Protein 3OX6 (pdb70)

Nearest PDB structures (foldseek):
  3ox6-assembly4_D  TM=1.007E+00  e=5.097E-25  Homo sapiens
  3ox6-assembly1_A  TM=9.964E-01  e=2.089E-22  Homo sapiens
  3ox5-assembly4_D  TM=9.933E-01  e=1.039E-21  Homo sapiens
  3ox6-assembly6_F  TM=9.850E-01  e=2.455E-21  Homo sapiens
  3ox6-assembly5_E  TM=9.420E-01  e=5.374E-14  Homo sapiens

Organism: Homo sapiens (NCBI:txid9606)

Solvent-accessible surface area: 39154 Å² total; per-residue (Å²): 89,28,42,81,27,90,107,64,28,52,96,28,0,123,100,0,35,62,34,0,70,91,52,39,91,61,61,5,70,17,108,27,0,1,7,0,0,33,7,0,0,4,31,10,10,28,20,17,11,10,12,0,12,18,29,2,51,58,102,67,46,6,144,16,81,59,94,41,1,24,110,23,1,0,55,21,11,36,37,20,11,12,103,8,28,1,4,51,69,14,19,44,38,0,85,114,17,6,104,98,60,87,15,62,0,46,60,85,18,0,33,118,13,0,80,68,28,25,60,40,127,20,36,161,68,61,6,54,50,5,14,164,80,13,17,45,79,67,74,36,19,1,42,28,72,6,2,28,88,3,33,32,112,96,18,32,83,27,68,98,101,21,55,83,30,0,99,70,0,33,146,31,0,76,89,53,33,85,67,132,1,56,21,63,34,0,1,13,0,0,44,8,0,2,4,57,8,9,29,20,12,12,3,12,0,10,11,38,2,27,108,109,67,43,4,145,15,84,49,101,54,2,17,111,30,2,0,55,18,10,23,22,21,6,11,99,7,30,2,11,38,74,8,18,56,35,1,93,121,19,7,110,105,49,60,7,26,0,44,65,81,17,1,72,107,14,0,125,63,24,25,61,54,69,3,32,121,173,35,9,90,25,4,19,169,66,11,19,73,91,69,77,33,18,0,36,7,99,4,2,32,100,2,21,40,102,106,29,40,90,28,95,105,101,21,61,76,9,0,99,73,0,33,148,30,1,75,83,41,30,106,54,124,3,33,2,85,26,0,0,7,0,0,32,5,0,0,4,34,6,8,25,20,9,10,5,8,1,10,13,34,0,22,106,112,74,42,2,142,10,75,52,112,53,0,29,66,32,0,0,55,15,9,29,31,16,8,7,108,12,28,2,6,41,57,7,16,56,37,0,74,116,18,7,110,104,62,98,13,59,0,42,64,84,17,0,31,128,12,0,32,72,28,25,70,63,83,22,36,166,70,52,8,45,35,7,20,178,79,2,17,55,54,63,72,39,18,0,40,10,99,4,2,24,75,1,24,39,104,106,23,41,90,23,86,112,89,15,59,101,45,0,133,76,0,44,144,58,76,106,119,36,53,82,20,0,11,5,0,35,6,0,0,3,38,8,12,25,60,13,9,24,27,1,22,24,34,24,87,108,115,44,56,57,84,25,69,68,96,72,4,26,61,39,2,0,50,30,16,32,30,21,8,9,100,8,30,2,7,32,68,10,18,61,33,1,91,119,18,7,109,108,49,69,6,24,0,45,57,80,18,0,71,102,13,0,114,79,32,26,62,38,82,1,32,132,68,57,5,91,44,5,14,152,85,14,14,57,67,62,76,36,18,0,34,6,91,2,2,29,90,3,23,34,106,95,14,84,96,30,127,100,102,20,62,108,51,0,120,98,0,38,63,68,2,53,89,54,56,105,9,50,12,128,16,0,0,28,0,0,34,39,0,5,2,31,5,9,28,19,12,10,5,10,0,9,12,41,2,38,97,102,61,62,24,42,32,81,40,92,40,2,18,98,31,1,0,49,18,12,36,27,25,10,33,112,7,127,135,71,165,34,36,136,182,60,83,99,46,22,54,153,65,12,13,59,74,66,91,49,56,57,69,111,97,12,100,34,115,21,34,30,105,95,21,32,79,28,60,92,86,22,52,96,57,0,110,81,0,34,149,78,26,105,120,80,63,15,68,72,0,0,72,2,0,86,66,3,28,4,80,12,10,26,15,15,11,3,12,0,6,27,44,2,55,118,103,71,59,42,154,14,85,54,109,42,1,20,117,30,0,0,51,20,14,40,36,29,13,9,110,31,36,8,11,50,96,16,30,60,39,13,54,119,25,14,84,117,50,91,11,54,2,50,62,73,13,4,31,114,10,1,117,59,23,16,63,56,126,19,36,147,71,75,10,101,46,5,20,160,62,6,19,73,72,69,84,39,16,3,46,14,84,5,4,32,95,5,34,37,114

B-factor: mean 91.64, std 30.14, range [28.29, 252.98]

Sequence (871 aa):
MDRSLRPEEIEELREAFREFDKDKDGYINCRDLGNCMRTMGYMMPTEMELIELSQQINMNLGGHVDFDDFVELMGPKLLAETADMIGVKELRDAFREFDTNGDGEISTSELREAMRALLGHQVGHRDIEEIIRDVDLNGDGRVDFEEFVRMMSRMDRSLRPEEIEELREAFREFDKDKDGYINCRDLGNCMRTMGYMMPTEMELIELSQQINMNLGGHVDFDDFVELMGPKLLAETADMIGVKELRDAFREFDTNGDGEISTSELREAMRALLGHQVGHRDIEEIIRDVDLNGDGRVDFEEFVRMMSRMDRSLRPEEIEELREAFREFDKDKDGYINCRDLGNCCMRTMGYMMPTEMELIELSQQINMMNLGGHVDFDDFVELMGPKLLAETADMIGVKELRDAFREFDTNGDGEISTSELREAMRALLGHQVGHRDIEEIIRDVDLNGDGRVDFEEFVRMMSRMDRSLRPEEIEELREAFREFDKCRDLGNCMRTMGYMPTEMELIELSQQINMNLGGHVDFDDFVELMGPKLLAETADMIGVKELRDAFREFDTNGDGEISTSELREAMRALLGHQVGHRDIEEIIRDVDLNGDGRVDFEEFVRMMSRMDRSLRPEEIEELREAFREFDKDKYINCRDLGNCCMRTMGYMPTEMELIELSQQINMNLGGHVDFDDFVELMGPKLLAETADMIGHQVGHRDIEEIIRDVDLNGDGRVDFEEFVRMMSRMDRSLRPEEIEELRREAFREFDKINCRDLGNCMRTMGYMPTEMELIELSQQINMNLGGHVDFDDFVELMGPKLLAETADMIGVKELRDAFREFDTNGDGEISTSELREAMRALLGHQVGHRDIEEIIRDVDLNGDGRVDFEEFVRMMSR

Foldseek 3Di:
DVADDDPVLLVQLVVLVVQQVVQDDQADDLVSNQVSLLSSQAHDDVVLSVVVSCCCCPVVSVDADSVNSCVSNVVRSVLHALVSQDDVNLVVLVCQLVVVPPQWHALVSVQVVCCVTHVHGDDSVVSLVVLVVQPDPPPRIHGSVSSNVVRHD/DVADDDPVLLVQLVQLVVQVVVCAPQAHALVSVQVSLVSLQFHDDSVLSVVVRCCCCPVVVVDADSVNSCVSRVVRSVLHFLVSQDDVNLVVLVCQLVPVPPQKRALVSVQVVVCVGHVHGDDPVVSVVVLVVQPDPPPRIHGSVSSNVVRHD/DQFDDDPVLLVLLVQLVVQVVVQQPLAHDLVSNQVSLVSSQAHDDSVLSVVVRCCCCPVVSVDDDSVNSCVSRVVRSVLDFDVRCDDVRLVVVVCQLVVVPPQKHALVSVQVSVCVTRVHGDDSVRSVVVQVVQPPVPPRIHGSVSSRVVRHD/DQADQDPVRLVQLVVLVVCLVVLVSVQVSLVSLQAHDDSVRSVCVVVVCCVPPNPPDDSVVSCVVNVVRSVLHFLVSQDDVVLVVVVCQLVVVPPQWHALVSVQVVCCVGHVHGDDSVVSQVCLVVQPDVPPRIHGSVSSSVVRHD/DVDDDDPVQLVLLVVLVVQQVVCFLDDLVSNQVSLVSLQAHDDSVLSVVLNCCCCPVCVVPDDSVNSCVSRVVRSVLHALVSPDDDDDPVRVVVVLVVQPDVPPSDHDPVSVNVVRHD/DQADDDPVLLVQLVVLVVQLVVDDLVVNQVSLCSLQAHDDSVLSVVVVCCQCPVPVNPDDSVNSCVSNVVRSVLHALVSQDDVSLLVVVVQLVDVNPQKHALVSVQVVCCVTRVHGDDPVRSVVVQVVQVPPPPSIHGSVSVRVVRPD

Secondary structure (DSSP, 8-state):
--SPPPHHHHHHHHHHHHHHHHH-BSB--HHHHHHHHHHTT----HHHHHHHHHIIIIISTT---HHHHHHHHHHHHTT--HHHH-HHHHHHHHHHH-TT-SSSB-HHHHHHHHHHHHSS---HHHHHHHHHHH-SSSSSSB-HHHHHHHT--/--SPPPHHHHHHHHHHHHHHHHH-BSB--HHHHHHHHHHTT----HHHHHHHHIIIIIISTT---HHHHHHHHHHHHHT--HHHH-HHHHHHHHHHH-TT-SSSB-HHHHHHHHHHHHSS---HHHHHHHHHHH-SSSSSSB-HHHHHHHT--/--SPPPHHHHHHHHHHHHHHHHH-BSB--HHHHHHHHHHTT----HHHHHHHHHIIIIISTT---HHHHHHHHHHHHHT--HHHH-HHHHHHHHHHH-TT-SSSB-HHHHHHHHHHHHSS---HHHHHHHHHHH-TTSSSSB-HHHHHHHT--/--SPPPHHHHHHHHHHHHHHH--HHHHHHHHHTT----HHHHHHHHHHHHHHTSS---HHHHHHHHHHHHHT--HHHH-HHHHHHHHHHH-TT-SSSB-HHHHHHHHHHHSSSPPPHHHHHHHHHHH-SSSSSSB-HHHHHHHT--/--SPPPHHHHHHHHHHHHHHHHH----HHHHHHHHHHTT----HHHHHHHHHIIIIISTT---HHHHHHHHHHHHHT--TTT------HHHHHHHHHHH-SS-SSS--HHHHHHHT--/--SPPPHHHHHHHHHHHHHHH---HHHHHHHHHHTT----HHHHHHHHHHHHTTSTT---HHHHHHHHHHHHHT--HHHH-HHHHHHHHHHH-SS-SSEE-HHHHHHHHHHHHSS---HHHHHHHHHHH-TTSSSSEEHHHHHHHT--

Radius of gyration: 27.76 Å; Cα contacts (8 Å, |Δi|>4): 1183; chains: 6; bounding box: 67×57×70 Å

InterPro domains:
  IPR002048 EF-hand domain [PF13499] (228-290)
  IPR002048 EF-hand domain [PF13499] (305-369)
  IPR002048 EF-hand domain [PS50222] (225-260)
  IPR002048 EF-hand domain [PS50222] (302-337)
  IPR002048 EF-hand domain [PS50222] (339-370)
  IPR002048 EF-hand domain [SM00054] (229-257)
  IPR002048 EF-hand domain [SM00054] (306-334)
  IPR002048 EF-hand domain [SM00054] (343-370)
  IPR002048 EF-hand domain [cd00051] (306-369)
  IPR011992 EF-hand domain pair [SSF47473] (222-368)
  IPR018247 EF-Hand 1, calcium-binding site [PS00018] (238-250)
  IPR018247 EF-Hand 1, calcium-binding site [PS00018] (315-327)
  IPR018247 EF-Hand 1, calcium-binding site [PS00018] (352-364)
  IPR043582 Calcium binding protein 1/2/4/5 [PTHR45917] (127-370)

CATH classification: 1.10.238.10 (+1 more: 1.10.238.10)

Structure (mmCIF, N/CA/C/O backbone):
data_3OX6
#
_entry.id   3OX6
#
_cell.length_a   68.716
_cell.length_b   68.716
_cell.length_c   344.195
_cell.angle_alpha   90.00
_cell.angle_beta   90.00
_cell.angle_gamma   120.00
#
_symmetry.space_group_name_H-M   'P 31 2 1'
#
loop_
_entity.id
_entity.type
_entity.pdbx_description
1 polymer 'Calcium-binding protein 1'
2 non-polymer 'CALCIUM ION'
3 non-polymer HEXANE-1,6-DIOL
4 water water
#
loop_
_atom_site.group_PDB
_atom_site.id
_atom_site.type_symbol
_atom_site.label_atom_id
_atom_site.label_alt_id
_atom_site.label_comp_id
_atom_site.label_asym_id
_atom_site.label_entity_id
_atom_site.label_seq_id
_atom_site.pdbx_PDB_ins_code
_atom_site.Cartn_x
_atom_site.Cartn_y
_atom_site.Cartn_z
_atom_site.occupancy
_atom_site.B_iso_or_equiv
_atom_site.auth_seq_id
_atom_site.auth_comp_id
_atom_site.auth_asym_id
_atom_site.auth_atom_id
_atom_site.pdbx_PDB_model_num
ATOM 1 N N . MET A 1 1 ? -11.522 5.961 22.419 1.00 93.31 15 MET A N 1
ATOM 2 C CA . MET A 1 1 ? -10.106 6.218 22.041 1.00 88.08 15 MET A CA 1
ATOM 3 C C . MET A 1 1 ? -9.724 7.670 22.300 1.00 88.55 15 MET A C 1
ATOM 4 O O . MET A 1 1 ? -10.574 8.579 22.307 1.00 91.84 15 MET A O 1
ATOM 9 N N . ASP A 1 2 ? -8.436 7.879 22.519 1.00 83.53 16 ASP A N 1
ATOM 10 C CA . ASP A 1 2 ? -7.916 9.202 22.788 1.00 83.42 16 ASP A CA 1
ATOM 11 C C . ASP A 1 2 ? -8.176 10.208 21.661 1.00 82.26 16 ASP A C 1
ATOM 12 O O . ASP A 1 2 ? -8.389 11.377 21.927 1.00 85.12 16 ASP A O 1
ATOM 17 N N . ARG A 1 3 ? -8.144 9.754 20.411 1.00 76.68 17 ARG A N 1
ATOM 18 C CA . ARG A 1 3 ? -8.480 10.599 19.256 1.00 74.48 17 ARG A CA 1
ATOM 19 C C . ARG A 1 3 ? -8.927 9.709 18.129 1.00 72.82 17 ARG A C 1
ATOM 20 O O . ARG A 1 3 ? -8.745 8.498 18.202 1.00 69.76 17 ARG A O 1
ATOM 28 N N . SER A 1 4 ? -9.469 10.293 17.071 1.00 73.36 18 SER A N 1
ATOM 29 C CA . SER A 1 4 ? -9.784 9.494 15.898 1.00 73.92 18 SER A CA 1
ATOM 30 C C . SER A 1 4 ? -8.570 8.938 15.217 1.00 71.59 18 SER A C 1
ATOM 31 O O . SER A 1 4 ? -7.453 9.485 15.310 1.00 68.72 18 SER A O 1
ATOM 34 N N . LEU A 1 5 ? -8.803 7.842 14.509 1.00 74.25 19 LEU A N 1
ATOM 35 C CA . LEU A 1 5 ? -7.766 7.186 13.735 1.00 73.05 19 LEU A CA 1
ATOM 36 C C . LEU A 1 5 ? -7.661 7.861 12.378 1.00 79.20 19 LEU A C 1
ATOM 37 O O . LEU A 1 5 ? -8.667 8.173 11.752 1.00 83.81 19 LEU A O 1
ATOM 42 N N . ARG A 1 6 ? -6.430 8.088 11.946 1.00 80.19 20 ARG A N 1
ATOM 43 C CA . ARG A 1 6 ? -6.142 8.666 10.651 1.00 85.35 20 ARG A CA 1
ATOM 44 C C . ARG A 1 6 ? -6.052 7.565 9.606 1.00 84.50 20 ARG A C 1
ATOM 45 O O . ARG A 1 6 ? -5.786 6.411 9.963 1.00 83.47 20 ARG A O 1
ATOM 53 N N . PRO A 1 7 ? -6.237 7.911 8.312 1.00 87.20 21 PRO A N 1
ATOM 54 C CA . PRO A 1 7 ? -6.345 6.865 7.291 1.00 86.25 21 PRO A CA 1
ATOM 55 C C . PRO A 1 7 ? -5.143 5.936 7.246 1.00 82.30 21 PRO A C 1
ATOM 56 O O . PRO A 1 7 ? -5.321 4.743 6.995 1.00 81.17 21 PRO A O 1
ATOM 60 N N . GLU A 1 8 ? -3.938 6.461 7.470 1.00 78.84 22 GLU A N 1
ATOM 61 C CA . GLU A 1 8 ? -2.767 5.623 7.388 1.00 78.65 22 GLU A CA 1
ATOM 62 C C . GLU A 1 8 ? -2.807 4.633 8.555 1.00 75.19 22 GLU A C 1
ATOM 63 O O . GLU A 1 8 ? -2.292 3.523 8.452 1.00 75.09 22 GLU A O 1
ATOM 65 N N . GLU A 1 9 ? -3.455 5.018 9.650 1.00 73.03 23 GLU A N 1
ATOM 66 C CA . GLU A 1 9 ? -3.519 4.132 10.816 1.00 68.61 23 GLU A CA 1
ATOM 67 C C . GLU A 1 9 ? -4.591 3.055 10.610 1.00 64.89 23 GLU A C 1
ATOM 68 O O . GLU A 1 9 ? -4.429 1.942 11.033 1.00 62.45 23 GLU A O 1
ATOM 74 N N . ILE A 1 10 ? -5.649 3.374 9.904 1.00 69.04 24 ILE A N 1
ATOM 75 C CA . ILE A 1 10 ? -6.641 2.360 9.565 1.00 70.76 24 ILE A CA 1
ATOM 76 C C . ILE A 1 10 ? -6.007 1.360 8.598 1.00 74.40 24 ILE A C 1
ATOM 77 O O . ILE A 1 10 ? -6.215 0.150 8.718 1.00 73.97 24 ILE A O 1
ATOM 82 N N . GLU A 1 11 ? -5.180 1.854 7.688 1.00 78.26 25 GLU A N 1
ATOM 83 C CA . GLU A 1 11 ? -4.477 0.977 6.783 1.00 82.96 25 GLU A CA 1
ATOM 84 C C . GLU A 1 11 ? -3.583 -0.078 7.480 1.00 80.40 25 GLU A C 1
ATOM 85 O O . GLU A 1 11 ? -3.598 -1.240 7.099 1.00 82.20 25 GLU A O 1
ATOM 91 N N . GLU A 1 12 ? -2.811 0.308 8.493 1.00 76.55 26 GLU A N 1
ATOM 92 C CA . GLU A 1 12 ? -1.987 -0.690 9.178 1.00 73.58 26 GLU A CA 1
ATOM 93 C C . GLU A 1 12 ? -2.782 -1.590 10.123 1.00 68.98 26 GLU A C 1
ATOM 94 O O . GLU A 1 12 ? -2.415 -2.754 10.327 1.00 67.09 26 GLU A O 1
ATOM 100 N N . LEU A 1 13 ? -3.856 -1.066 10.696 1.00 65.06 27 LEU A N 1
ATOM 101 C CA . LEU A 1 13 ? -4.845 -1.946 11.319 1.00 65.83 27 LEU A CA 1
ATOM 102 C C . LEU A 1 13 ? -5.397 -2.960 10.294 1.00 67.73 27 LEU A C 1
ATOM 103 O O . LEU A 1 13 ? -5.432 -4.153 10.589 1.00 67.47 27 LEU A O 1
ATOM 108 N N . ARG A 1 14 ? -5.786 -2.499 9.102 1.00 69.50 28 ARG A N 1
ATOM 109 C CA . ARG A 1 14 ? -6.203 -3.416 8.019 1.00 76.24 28 ARG A CA 1
ATOM 110 C C . ARG A 1 14 ? -5.209 -4.555 7.859 1.00 77.27 28 ARG A C 1
ATOM 111 O O . ARG A 1 14 ? -5.614 -5.720 7.869 1.00 80.72 28 ARG A O 1
ATOM 119 N N . GLU A 1 15 ? -3.922 -4.209 7.723 1.00 74.41 29 GLU A N 1
ATOM 120 C CA . GLU A 1 15 ? -2.884 -5.165 7.420 1.00 74.50 29 GLU A CA 1
ATOM 121 C C . GLU A 1 15 ? -2.789 -6.153 8.536 1.00 70.88 29 GLU A C 1
ATOM 122 O O . GLU A 1 15 ? -2.622 -7.361 8.301 1.00 73.98 29 GLU A O 1
ATOM 128 N N . ALA A 1 16 ? -2.910 -5.643 9.754 1.00 64.81 30 ALA A N 1
ATOM 129 C CA . ALA A 1 16 ? -2.747 -6.484 10.938 1.00 62.90 30 ALA A CA 1
ATOM 130 C C . ALA A 1 16 ? -3.907 -7.470 10.998 1.00 65.65 30 ALA A C 1
ATOM 131 O O . ALA A 1 16 ? -3.686 -8.673 11.222 1.00 67.97 30 ALA A O 1
ATOM 133 N N . PHE A 1 17 ? -5.119 -6.955 10.749 1.00 62.43 31 PHE A N 1
ATOM 134 C CA . PHE A 1 17 ? -6.316 -7.761 10.740 1.00 65.65 31 PHE A CA 1
ATOM 135 C C . PHE A 1 17 ? -6.278 -8.858 9.685 1.00 70.02 31 PHE A C 1
ATOM 136 O O . PHE A 1 17 ? -6.723 -9.958 9.950 1.00 70.51 31 PHE A O 1
ATOM 144 N N . ARG A 1 18 ? -5.745 -8.554 8.499 1.00 74.12 32 ARG A N 1
ATOM 145 C CA . ARG A 1 18 ? -5.655 -9.527 7.412 1.00 78.21 32 ARG A CA 1
ATOM 146 C C . ARG A 1 18 ? -4.771 -10.638 7.877 1.00 78.39 32 ARG A C 1
ATOM 147 O O . ARG A 1 18 ? -5.019 -11.788 7.594 1.00 84.05 32 ARG A O 1
ATOM 149 N N . GLU A 1 19 ? -3.751 -10.298 8.640 1.00 76.37 33 GLU A N 1
ATOM 150 C CA . GLU A 1 19 ? -2.846 -11.303 9.136 1.00 74.64 33 GLU A CA 1
ATOM 151 C C . GLU A 1 19 ? -3.554 -12.098 10.220 1.00 73.88 33 GLU A C 1
ATOM 152 O O . GLU A 1 19 ? -3.454 -13.314 10.278 1.00 79.06 33 GLU A O 1
ATOM 158 N N . PHE A 1 20 ? -4.290 -11.398 11.054 1.00 69.74 34 PHE A N 1
ATOM 159 C CA . PHE A 1 20 ? -4.931 -11.967 12.204 1.00 69.06 34 PHE A CA 1
ATOM 160 C C . PHE A 1 20 ? -5.983 -12.969 11.723 1.00 77.19 34 PHE A C 1
ATOM 161 O O . PHE A 1 20 ? -6.090 -14.106 12.200 1.00 80.45 34 PHE A O 1
ATOM 169 N N . ASP A 1 21 ? -6.762 -12.526 10.749 1.00 81.71 35 ASP A N 1
ATOM 170 C CA . ASP A 1 21 ? -7.863 -13.281 10.233 1.00 86.65 35 ASP A CA 1
ATOM 171 C C . ASP A 1 21 ? -7.377 -14.549 9.530 1.00 89.94 35 ASP A C 1
ATOM 172 O O . ASP A 1 21 ? -7.950 -15.613 9.729 1.00 93.26 35 ASP A O 1
ATOM 177 N N . LYS A 1 22 ? -6.334 -14.434 8.711 1.00 89.33 36 LYS A N 1
ATOM 178 C CA . LYS A 1 22 ? -5.730 -15.604 8.053 1.00 92.58 36 LYS A 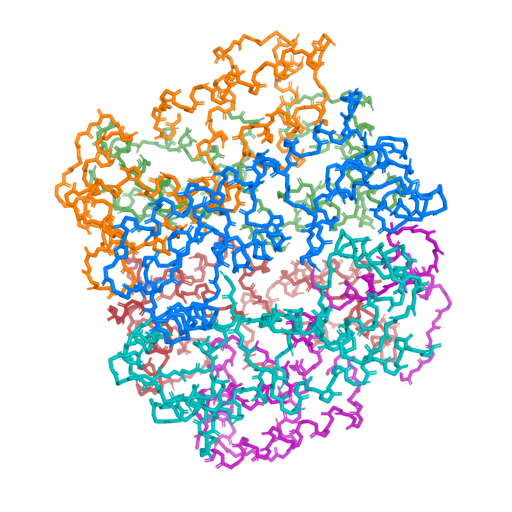CA 1
ATOM 179 C C . LYS A 1 22 ? -5.171 -16.613 9.052 1.00 93.65 36 LYS A C 1
ATOM 180 O O . LYS A 1 22 ? -5.257 -17.808 8.816 1.00 96.90 36 LYS A O 1
ATOM 182 N N . ASP A 1 23 ? -4.607 -16.124 10.159 1.00 90.99 37 ASP A N 1
ATOM 183 C CA . ASP A 1 23 ? -4.031 -16.993 11.197 1.00 93.60 37 ASP A CA 1
ATOM 184 C C . ASP A 1 23 ? -5.081 -17.816 11.919 1.00 98.07 37 ASP A C 1
ATOM 185 O O . ASP A 1 23 ? -4.851 -18.981 12.241 1.00 103.48 37 ASP A O 1
ATOM 190 N N . LYS A 1 24 ? -6.233 -17.194 12.156 1.00 96.37 38 LYS A N 1
ATOM 191 C CA . LYS A 1 24 ? -7.173 -17.635 13.164 1.00 97.37 38 LYS A CA 1
ATOM 192 C C . LYS A 1 24 ? -8.052 -18.775 12.661 1.00 104.91 38 LYS A C 1
ATOM 193 O O . LYS A 1 24 ? -8.671 -18.693 11.593 1.00 107.56 38 LYS A O 1
ATOM 199 N N . ASP A 1 25 ? -8.083 -19.847 13.447 1.00 108.60 39 ASP A N 1
ATOM 200 C CA . ASP A 1 25 ? -8.950 -20.986 13.202 1.00 114.12 39 ASP A CA 1
ATOM 201 C C . ASP A 1 25 ? -9.584 -21.372 14.530 1.00 116.50 39 ASP A C 1
ATOM 202 O O . ASP A 1 25 ? -9.030 -22.184 15.270 1.00 118.33 39 ASP A O 1
ATOM 204 N N . GLY A 1 26 ? -10.729 -20.761 14.842 1.00 116.81 40 GLY A N 1
ATOM 205 C CA . GLY A 1 26 ? -11.388 -20.934 16.146 1.00 118.93 40 GLY A CA 1
ATOM 206 C C . GLY A 1 26 ? -10.786 -20.053 17.239 1.00 112.71 40 GLY A C 1
ATOM 207 O O . GLY A 1 26 ? -11.451 -19.159 17.767 1.00 112.55 40 GLY A O 1
ATOM 208 N N . TYR A 1 27 ? -9.528 -20.316 17.585 1.00 107.47 41 TYR A N 1
ATOM 209 C CA . TYR A 1 27 ? -8.823 -19.535 18.581 1.00 100.86 41 TYR A CA 1
ATOM 210 C C . TYR A 1 27 ? -7.607 -18.918 17.920 1.00 95.59 41 TYR A C 1
ATOM 211 O O . TYR A 1 27 ? -7.076 -19.487 16.963 1.00 96.76 41 TYR A O 1
ATOM 213 N N . ILE A 1 28 ? -7.195 -17.746 18.408 1.00 88.05 42 ILE A N 1
ATOM 214 C CA . ILE A 1 28 ? -5.910 -17.185 18.093 1.00 81.65 42 ILE A CA 1
ATOM 215 C C . ILE A 1 28 ? -4.901 -17.557 19.206 1.00 83.44 42 ILE A C 1
ATOM 216 O O . ILE A 1 28 ? -5.205 -17.416 20.395 1.00 83.93 42 ILE A O 1
ATOM 221 N N . ASN A 1 29 ? -3.717 -18.052 18.819 1.00 83.53 43 ASN A N 1
ATOM 222 C CA . ASN A 1 29 ? -2.634 -18.284 19.780 1.00 85.13 43 ASN A CA 1
ATOM 223 C C . ASN A 1 29 ? -1.855 -16.985 20.077 1.00 79.45 43 ASN A C 1
ATOM 224 O O . ASN A 1 29 ? -1.942 -16.049 19.299 1.00 77.28 43 ASN A O 1
ATOM 229 N N . CYS A 1 30 ? -1.148 -16.925 21.212 1.00 80.92 44 CYS A N 1
ATOM 230 C CA . CYS A 1 30 ? -0.448 -15.712 21.688 1.00 79.82 44 CYS A CA 1
ATOM 231 C C . CYS A 1 30 ? 0.782 -15.335 20.835 1.00 74.72 44 CYS A C 1
ATOM 232 O O . CYS A 1 30 ? 1.083 -14.161 20.676 1.00 69.57 44 CYS A O 1
ATOM 235 N N . ARG A 1 31 ? 1.464 -16.343 20.291 1.00 76.64 45 ARG A N 1
ATOM 236 C CA . ARG A 1 31 ? 2.480 -16.141 19.249 1.00 77.26 45 ARG A CA 1
ATOM 237 C C . ARG A 1 31 ? 1.917 -15.367 18.036 1.00 73.43 45 ARG A C 1
ATOM 238 O O . ARG A 1 31 ? 2.456 -14.329 17.625 1.00 68.20 45 ARG A O 1
ATOM 246 N N . ASP A 1 32 ? 0.834 -15.878 17.469 1.00 75.43 46 ASP A N 1
ATOM 247 C CA . ASP A 1 32 ? 0.234 -15.240 16.326 1.00 73.03 46 ASP A CA 1
ATOM 248 C C . ASP A 1 32 ? -0.297 -13.885 16.715 1.00 70.69 46 ASP A C 1
ATOM 249 O O . ASP A 1 32 ? -0.039 -12.935 15.991 1.00 70.82 46 ASP A O 1
ATOM 254 N N . LEU A 1 33 ? -0.971 -13.769 17.864 1.00 69.54 47 LEU A N 1
ATOM 255 C CA . LEU A 1 33 ? -1.505 -12.473 18.284 1.00 64.86 47 LEU A CA 1
ATOM 256 C C . LEU A 1 33 ? -0.420 -11.392 18.366 1.00 59.10 47 LEU A C 1
ATOM 257 O O . LEU A 1 33 ? -0.583 -10.275 17.862 1.00 60.52 47 LEU A O 1
ATOM 262 N N . GLY A 1 34 ? 0.680 -11.731 19.014 1.00 60.66 48 GLY A N 1
ATOM 263 C CA . GLY A 1 34 ? 1.759 -10.793 19.262 1.00 57.31 48 GLY A CA 1
ATOM 264 C C . GLY A 1 34 ? 2.220 -10.300 17.918 1.00 55.01 48 GLY A C 1
ATOM 265 O O . GLY A 1 34 ? 2.329 -9.090 17.706 1.00 53.41 48 GLY A O 1
ATOM 266 N N . ASN A 1 35 ? 2.419 -11.229 16.989 1.00 56.16 49 ASN A N 1
ATOM 267 C CA . ASN A 1 35 ? 2.910 -10.843 15.661 1.00 60.53 49 ASN A CA 1
ATOM 268 C C . ASN A 1 35 ? 2.016 -9.935 14.846 1.00 57.65 49 ASN A C 1
ATOM 269 O O . ASN A 1 35 ? 2.522 -9.037 14.176 1.00 57.38 49 ASN A O 1
ATOM 274 N N . CYS A 1 36 ? 0.709 -10.141 14.958 1.00 56.86 50 CYS A N 1
ATOM 275 C CA . CYS A 1 36 ? -0.232 -9.314 14.256 1.00 57.61 50 CYS A CA 1
ATOM 276 C C . CYS A 1 36 ? -0.254 -7.899 14.874 1.00 54.78 50 CYS A C 1
ATOM 277 O O . CYS A 1 36 ? -0.402 -6.919 14.146 1.00 51.48 50 CYS A O 1
ATOM 280 N N . MET A 1 37 ? -0.080 -7.794 16.203 1.00 51.63 51 MET A N 1
ATOM 281 C CA . MET A 1 37 ? 0.054 -6.481 16.837 1.00 51.80 51 MET A CA 1
ATOM 282 C C . MET A 1 37 ? 1.339 -5.740 16.469 1.00 53.90 51 MET A C 1
ATOM 283 O O . MET A 1 37 ? 1.337 -4.522 16.406 1.00 57.67 51 MET A O 1
ATOM 288 N N . ARG A 1 38 ? 2.428 -6.479 16.224 1.00 53.40 52 ARG A N 1
ATOM 289 C CA . ARG A 1 38 ? 3.694 -5.875 15.853 1.00 48.96 52 ARG A CA 1
ATOM 290 C C . ARG A 1 38 ? 3.616 -5.340 14.446 1.00 51.17 52 ARG A C 1
ATOM 291 O O . ARG A 1 38 ? 4.312 -4.360 14.099 1.00 48.93 52 ARG A O 1
ATOM 299 N N . THR A 1 39 ? 2.763 -5.982 13.644 1.00 50.27 53 THR A N 1
ATOM 300 C CA . THR A 1 39 ? 2.536 -5.555 12.269 1.00 53.70 53 THR A CA 1
ATOM 301 C C . THR A 1 39 ? 1.963 -4.129 12.215 1.00 53.33 53 THR A C 1
ATOM 302 O O . THR A 1 39 ? 2.202 -3.413 11.275 1.00 53.62 53 THR A O 1
ATOM 306 N N . MET A 1 40 ? 1.239 -3.717 13.240 1.00 53.28 54 MET A N 1
ATOM 307 C CA . MET A 1 40 ? 0.810 -2.318 13.319 1.00 60.11 54 MET A CA 1
ATOM 308 C C . MET A 1 40 ? 1.692 -1.438 14.233 1.00 56.95 54 MET A C 1
ATOM 309 O O . MET A 1 40 ? 1.337 -0.279 14.502 1.00 53.69 54 MET A O 1
ATOM 314 N N . GLY A 1 41 ? 2.825 -1.966 14.695 1.00 50.71 55 GLY A N 1
ATOM 315 C CA . GLY A 1 41 ? 3.758 -1.108 15.365 1.00 48.84 55 GLY A CA 1
ATOM 316 C C . GLY A 1 41 ? 3.756 -1.238 16.875 1.00 50.42 55 GLY A C 1
ATOM 317 O O . GLY A 1 41 ? 4.459 -0.514 17.594 1.00 46.99 55 GLY A O 1
ATOM 318 N N . TYR A 1 42 ? 3.031 -2.216 17.390 1.00 49.32 56 TYR A N 1
ATOM 319 C CA . TYR A 1 42 ? 2.897 -2.242 18.832 1.00 50.04 56 TYR A CA 1
ATOM 320 C C . TYR A 1 42 ? 3.674 -3.392 19.487 1.00 50.50 56 TYR A C 1
ATOM 321 O O . TYR A 1 42 ? 3.595 -4.532 19.032 1.00 54.10 56 TYR A O 1
ATOM 330 N N . MET A 1 43 ? 4.453 -3.110 20.521 1.00 51.69 57 MET A N 1
ATOM 331 C CA A MET A 1 43 ? 5.123 -4.189 21.280 0.50 55.40 57 MET A CA 1
ATOM 332 C CA B MET A 1 43 ? 5.093 -4.202 21.262 0.50 54.42 57 MET A CA 1
ATOM 333 C C . MET A 1 43 ? 4.345 -4.473 22.565 1.00 54.91 57 MET A C 1
ATOM 334 O O . MET A 1 43 ? 4.376 -3.671 23.500 1.00 55.78 57 MET A O 1
ATOM 343 N N . PRO A 1 44 ? 3.630 -5.609 22.614 1.00 57.00 58 PRO A N 1
ATOM 344 C CA . PRO A 1 44 ? 2.768 -5.931 23.776 1.00 57.61 58 PRO A CA 1
ATOM 345 C C . PRO A 1 44 ? 3.497 -6.660 24.898 1.00 59.73 58 PRO A C 1
ATOM 346 O O . PRO A 1 44 ? 4.456 -7.368 24.654 1.00 58.31 58 PRO A O 1
ATOM 350 N N . THR A 1 45 ? 3.062 -6.458 26.134 1.00 62.27 59 THR A N 1
ATOM 351 C CA . THR A 1 45 ? 3.524 -7.336 27.212 1.00 66.30 59 THR A CA 1
ATOM 352 C C . THR A 1 45 ? 2.859 -8.724 27.092 1.00 67.68 59 THR A C 1
ATOM 353 O O . THR A 1 45 ? 1.827 -8.914 26.381 1.00 64.95 59 THR A O 1
ATOM 357 N N . GLU A 1 46 ? 3.405 -9.687 27.824 1.00 70.46 60 GLU A N 1
ATOM 358 C CA . GLU A 1 46 ? 2.802 -11.007 27.817 1.00 74.86 60 GLU A CA 1
ATOM 359 C C . GLU A 1 46 ? 1.435 -10.944 28.468 1.00 77.17 60 GLU A C 1
ATOM 360 O O . GLU A 1 46 ? 0.516 -11.623 28.018 1.00 79.77 60 GLU A O 1
ATOM 366 N N . MET A 1 47 ? 1.293 -10.070 29.467 1.00 78.90 61 MET A N 1
ATOM 367 C CA . MET A 1 47 ? 0.056 -9.908 30.219 1.00 82.02 61 MET A CA 1
ATOM 368 C C . MET A 1 47 ? -1.058 -9.368 29.335 1.00 78.67 61 MET A C 1
ATOM 369 O O . MET A 1 47 ? -2.185 -9.876 29.344 1.00 83.56 61 MET A O 1
ATOM 374 N N . GLU A 1 48 ? -0.733 -8.349 28.554 1.00 74.02 62 GLU A N 1
ATOM 375 C CA . GLU A 1 48 ? -1.610 -7.865 27.497 1.00 71.10 62 GLU A CA 1
ATOM 376 C C . GLU A 1 48 ? -2.056 -8.971 26.533 1.00 71.40 62 GLU A C 1
ATOM 377 O O . GLU A 1 48 ? -3.212 -9.027 26.139 1.00 76.08 62 GLU A O 1
ATOM 383 N N . LEU A 1 49 ? -1.127 -9.824 26.116 1.00 69.82 63 LEU A N 1
ATOM 384 C CA . LEU A 1 49 ? -1.459 -10.963 25.254 1.00 70.14 63 LEU A CA 1
ATOM 385 C C . LEU A 1 49 ? -2.445 -11.912 25.910 1.00 72.67 63 LEU A C 1
ATOM 386 O O . LEU A 1 49 ? -3.479 -12.263 25.314 1.00 72.67 63 LEU A O 1
ATOM 391 N N . ILE A 1 50 ? -2.121 -12.330 27.136 1.00 74.23 64 ILE A N 1
ATOM 392 C CA . ILE A 1 50 ? -2.994 -13.214 27.897 1.00 78.47 64 ILE A CA 1
ATOM 393 C C . ILE A 1 50 ? -4.387 -12.603 27.974 1.00 81.52 64 ILE A C 1
ATOM 394 O O . ILE A 1 50 ? -5.372 -13.281 27.746 1.00 83.38 64 ILE A O 1
ATOM 399 N N . GLU A 1 51 ? -4.451 -11.300 28.250 1.00 81.73 65 GLU A N 1
ATOM 400 C CA . GLU A 1 51 ? -5.730 -10.596 28.368 1.00 84.45 65 GLU A CA 1
ATOM 401 C C . GLU A 1 51 ? -6.516 -10.542 27.056 1.00 82.05 65 GLU A C 1
ATOM 402 O O . GLU A 1 51 ? -7.673 -10.949 27.003 1.00 85.88 65 GLU A O 1
ATOM 408 N N . LEU A 1 52 ? -5.890 -10.040 26.001 1.00 74.71 66 LEU A N 1
ATOM 409 C CA . LEU A 1 52 ? -6.551 -9.941 24.709 1.00 74.36 66 LEU A CA 1
ATOM 410 C C . LEU A 1 52 ? -6.973 -11.284 24.098 1.00 78.06 66 LEU A C 1
ATOM 411 O O . LEU A 1 52 ? -8.047 -11.363 23.496 1.00 81.43 66 LEU A O 1
ATOM 416 N N . SER A 1 53 ? -6.145 -12.325 24.245 1.00 78.97 67 SER A N 1
ATOM 417 C CA . SER A 1 53 ? -6.522 -13.669 23.758 1.00 84.93 67 SER A CA 1
ATOM 418 C C . SER A 1 53 ? -7.729 -14.181 24.506 1.00 91.30 67 SER A C 1
ATOM 419 O O . SER A 1 53 ? -8.643 -14.722 23.895 1.00 95.51 67 SER A O 1
ATOM 422 N N . GLN A 1 54 ? -7.731 -13.982 25.819 1.00 94.47 68 GLN A N 1
ATOM 423 C CA . GLN A 1 54 ? -8.905 -14.243 26.640 1.00 103.37 68 GLN A CA 1
ATOM 424 C C . GLN A 1 54 ? -10.178 -13.628 26.029 1.00 102.52 68 GLN A C 1
ATOM 425 O O . GLN A 1 54 ? -11.156 -14.310 25.811 1.00 107.49 68 GLN A O 1
ATOM 431 N N . GLN A 1 55 ? -10.119 -12.344 25.707 1.00 99.36 69 GLN A N 1
ATOM 432 C CA . GLN A 1 55 ? -11.236 -11.606 25.117 1.00 98.03 69 GLN A CA 1
ATOM 433 C C . GLN A 1 55 ? -11.662 -12.116 23.758 1.00 96.35 69 GLN A C 1
ATOM 434 O O . GLN A 1 55 ? -12.842 -12.154 23.454 1.00 100.92 69 GLN A O 1
ATOM 440 N N . ILE A 1 56 ? -10.684 -12.475 22.932 1.00 90.73 70 ILE A N 1
ATOM 441 C CA . ILE A 1 56 ? -10.955 -12.976 21.598 1.00 87.05 70 ILE A CA 1
ATOM 442 C C . ILE A 1 56 ? -11.528 -14.376 21.766 1.00 94.50 70 ILE A C 1
ATOM 443 O O . ILE A 1 56 ? -12.682 -14.638 21.422 1.00 100.39 70 ILE A O 1
ATOM 448 N N . ASN A 1 57 ? -10.745 -15.238 22.402 1.00 95.74 71 ASN A N 1
ATOM 449 C CA . ASN A 1 57 ? -11.029 -16.652 22.501 1.00 100.21 71 ASN A CA 1
ATOM 450 C C . ASN A 1 57 ? -12.110 -17.059 23.520 1.00 110.14 71 ASN A C 1
ATOM 451 O O . ASN A 1 57 ? -12.700 -18.174 23.428 1.00 115.81 71 ASN A O 1
ATOM 456 N N . MET A 1 58 ? -12.367 -16.195 24.501 1.00 108.63 72 MET A N 1
ATOM 457 C CA . MET A 1 58 ? -13.326 -16.553 25.544 1.00 115.81 72 MET A CA 1
ATOM 458 C C . MET A 1 58 ? -14.552 -15.639 25.571 1.00 117.04 72 MET A C 1
ATOM 459 O O . MET A 1 58 ? -15.664 -16.111 25.588 1.00 121.91 72 MET A O 1
ATOM 461 N N . ASN A 1 59 ? -14.341 -14.330 25.558 1.00 112.31 73 ASN A N 1
ATOM 462 C CA . ASN A 1 59 ? -15.451 -13.381 25.550 1.00 113.68 73 ASN A CA 1
ATOM 463 C C . ASN A 1 59 ? -16.140 -13.251 24.195 1.00 112.94 73 ASN A C 1
ATOM 464 O O . ASN A 1 59 ? -17.348 -13.246 24.133 1.00 118.98 73 ASN A O 1
ATOM 469 N N . LEU A 1 60 ? -15.366 -13.138 23.119 1.00 107.89 74 LEU A N 1
ATOM 470 C CA . LEU A 1 60 ? -15.934 -13.011 21.784 1.00 106.30 74 LEU A CA 1
ATOM 471 C C . LEU A 1 60 ? -15.986 -14.340 21.074 1.00 110.40 74 LEU A C 1
ATOM 472 O O . LEU A 1 60 ? -16.246 -14.370 19.874 1.00 112.26 74 LEU A O 1
ATOM 477 N N . GLY A 1 61 ? -15.740 -15.431 21.803 1.00 112.51 75 GLY A N 1
ATOM 478 C CA . GLY A 1 61 ? -15.764 -16.778 21.235 1.00 115.62 75 GLY A CA 1
ATOM 479 C C . GLY A 1 61 ? -14.975 -16.956 19.949 1.00 112.95 75 GLY A C 1
ATOM 480 O O . GLY A 1 61 ? -15.320 -17.802 19.129 1.00 114.70 75 GLY A O 1
ATOM 481 N N . GLY A 1 62 ? -13.911 -16.163 19.766 1.00 106.54 76 GLY A N 1
ATOM 482 C CA . GLY A 1 62 ? -13.107 -16.211 18.539 1.00 102.48 76 GLY A CA 1
ATOM 483 C C . GLY A 1 62 ? -13.737 -15.483 17.358 1.00 103.40 76 GLY A C 1
ATOM 484 O O . GLY A 1 62 ? -13.234 -15.583 16.235 1.00 101.17 76 GLY A O 1
ATOM 485 N N . HIS A 1 63 ? -14.821 -14.740 17.620 1.00 105.94 77 HIS A N 1
ATOM 486 C CA . HIS A 1 63 ? -15.632 -14.046 16.590 1.00 107.66 77 HIS A CA 1
ATOM 487 C C . HIS A 1 63 ? -15.311 -12.555 16.555 1.00 101.28 77 HIS A C 1
ATOM 488 O O . HIS A 1 63 ? -15.799 -11.798 17.407 1.00 101.63 77 HIS A O 1
ATOM 495 N N . VAL A 1 64 ? -14.520 -12.148 15.555 1.00 94.77 78 VAL A N 1
ATOM 496 C CA . VAL A 1 64 ? -13.874 -10.826 15.521 1.00 86.86 78 VAL A CA 1
ATOM 497 C C . VAL A 1 64 ? -13.895 -10.242 14.117 1.00 85.36 78 VAL A C 1
ATOM 498 O O . VAL A 1 64 ? -13.238 -10.755 13.225 1.00 85.00 78 VAL A O 1
ATOM 502 N N . ASP A 1 65 ? -14.618 -9.153 13.910 1.00 84.89 79 ASP A N 1
ATOM 503 C CA . ASP A 1 65 ? -14.653 -8.579 12.572 1.00 85.30 79 ASP A CA 1
ATOM 504 C C . ASP A 1 65 ? -13.718 -7.380 12.573 1.00 80.53 79 ASP A C 1
ATOM 505 O O . ASP A 1 65 ? -13.066 -7.104 13.578 1.00 79.55 79 ASP A O 1
ATOM 510 N N . PHE A 1 66 ? -13.628 -6.667 11.457 1.00 80.58 80 PHE A N 1
ATOM 511 C CA . PHE A 1 66 ? -12.664 -5.603 11.363 1.00 75.89 80 PHE A CA 1
ATOM 512 C C . PHE A 1 66 ? -12.922 -4.582 12.430 1.00 74.74 80 PHE A C 1
ATOM 513 O O . PHE A 1 66 ? -11.993 -4.014 13.034 1.00 71.21 80 PHE A O 1
ATOM 521 N N . ASP A 1 67 ? -14.196 -4.408 12.708 1.00 81.09 81 ASP A N 1
ATOM 522 C CA . ASP A 1 67 ? -14.630 -3.377 13.590 1.00 82.11 81 ASP A CA 1
ATOM 523 C C . ASP A 1 67 ? -14.283 -3.684 15.035 1.00 80.93 81 ASP A C 1
ATOM 524 O O . ASP A 1 67 ? -13.835 -2.781 15.753 1.00 78.48 81 ASP A O 1
ATOM 529 N N . ASP A 1 68 ? -14.482 -4.939 15.453 1.00 81.21 82 ASP A N 1
ATOM 530 C CA . ASP A 1 68 ? -14.011 -5.399 16.767 1.00 80.09 82 ASP A CA 1
ATOM 531 C C . ASP A 1 68 ? -12.501 -5.213 16.890 1.00 73.51 82 ASP A C 1
ATOM 532 O O . ASP A 1 68 ? -11.977 -4.932 17.959 1.00 72.35 82 ASP A O 1
ATOM 537 N N . PHE A 1 69 ? -11.797 -5.453 15.793 1.00 71.48 83 PHE A N 1
ATOM 538 C CA . PHE A 1 69 ? -10.362 -5.464 15.812 1.00 65.97 83 PHE A CA 1
ATOM 539 C C . PHE A 1 69 ? -9.889 -4.034 16.040 1.00 65.15 83 PHE A C 1
ATOM 540 O O . PHE A 1 69 ? -8.966 -3.776 16.813 1.00 64.38 83 PHE A O 1
ATOM 548 N N . VAL A 1 70 ? -10.540 -3.092 15.383 1.00 68.30 84 VAL A N 1
ATOM 549 C CA . VAL A 1 70 ? -10.247 -1.673 15.572 1.00 65.09 84 VAL A CA 1
ATOM 550 C C . VAL A 1 70 ? -10.504 -1.221 17.023 1.00 66.46 84 VAL A C 1
ATOM 551 O O . VAL A 1 70 ? -9.667 -0.539 17.616 1.00 65.29 84 VAL A O 1
ATOM 555 N N . GLU A 1 71 ? -11.647 -1.560 17.592 1.00 67.19 85 GLU A N 1
ATOM 556 C CA . GLU A 1 71 ? -11.923 -1.250 18.979 1.00 69.35 85 GLU A CA 1
ATOM 557 C C . GLU A 1 71 ? -10.891 -1.814 19.936 1.00 70.00 85 GLU A C 1
ATOM 558 O O . GLU A 1 71 ? -10.585 -1.187 20.943 1.00 70.28 85 GLU A O 1
ATOM 564 N N . LEU A 1 72 ? -10.394 -3.020 19.632 1.00 71.18 86 LEU A N 1
ATOM 565 C CA . LEU A 1 72 ? -9.454 -3.719 20.483 1.00 68.74 86 LEU A CA 1
ATOM 566 C C . LEU A 1 72 ? -8.037 -3.207 20.299 1.00 64.62 86 LEU A C 1
ATOM 567 O O . LEU A 1 72 ? -7.321 -3.044 21.276 1.00 63.64 86 LEU A O 1
ATOM 572 N N . MET A 1 73 ? -7.633 -2.992 19.045 1.00 60.33 87 MET A N 1
ATOM 573 C CA . MET A 1 73 ? -6.285 -2.608 18.724 1.00 57.10 87 MET A CA 1
ATOM 574 C C . MET A 1 73 ? -6.054 -1.104 18.511 1.00 56.35 87 MET A C 1
ATOM 575 O O . MET A 1 73 ? -4.920 -0.632 18.641 1.00 55.24 87 MET A O 1
ATOM 580 N N . GLY A 1 74 ? -7.100 -0.361 18.177 1.00 58.57 88 GLY A N 1
ATOM 581 C CA . GLY A 1 74 ? -6.999 1.093 18.021 1.00 60.15 88 GLY A CA 1
ATOM 582 C C . GLY A 1 74 ? -6.309 1.742 19.214 1.00 60.52 88 GLY A C 1
ATOM 583 O O . GLY A 1 74 ? -5.359 2.529 19.051 1.00 53.32 88 GLY A O 1
ATOM 584 N N . PRO A 1 75 ? -6.793 1.425 20.437 1.00 61.75 89 PRO A N 1
ATOM 585 C CA . PRO A 1 75 ? -6.186 2.051 21.643 1.00 60.26 89 PRO A CA 1
ATOM 586 C C . PRO A 1 75 ? -4.707 1.711 21.785 1.00 57.27 89 PRO A C 1
ATOM 587 O O . PRO A 1 75 ? -3.929 2.519 22.294 1.00 58.20 89 PRO A O 1
ATOM 591 N N . LYS A 1 76 ? -4.299 0.552 21.296 1.00 57.34 90 LYS A N 1
ATOM 592 C CA . LYS A 1 76 ? -2.882 0.204 21.358 1.00 55.82 90 LYS A CA 1
ATOM 593 C C . LYS A 1 76 ? -2.090 0.961 20.316 1.00 52.69 90 LYS A C 1
ATOM 594 O O . LYS A 1 76 ? -1.063 1.536 20.621 1.00 55.94 90 LYS A O 1
ATOM 600 N N . LEU A 1 77 ? -2.555 0.944 19.079 1.00 51.43 91 LEU A N 1
ATOM 601 C CA . LEU A 1 77 ? -1.931 1.738 18.048 1.00 51.86 91 LEU A CA 1
ATOM 602 C C . LEU A 1 77 ? -1.668 3.176 18.592 1.00 53.38 91 LEU A C 1
ATOM 603 O O . LEU A 1 77 ? -0.543 3.717 18.484 1.00 48.68 91 LEU A O 1
ATOM 608 N N . LEU A 1 78 ? -2.686 3.755 19.215 1.00 51.48 92 LEU A N 1
ATOM 609 C CA . LEU A 1 78 ? -2.591 5.135 19.674 1.00 55.62 92 LEU A CA 1
ATOM 610 C C . LEU A 1 78 ? -1.605 5.356 20.861 1.00 53.91 92 LEU A C 1
ATOM 611 O O . LEU A 1 78 ? -1.238 6.472 21.154 1.00 50.74 92 LEU A O 1
ATOM 616 N N . ALA A 1 79 ? -1.188 4.282 21.509 1.00 48.17 93 ALA A N 1
ATOM 617 C CA . ALA A 1 79 ? -0.404 4.384 22.689 1.00 47.58 93 ALA A CA 1
ATOM 618 C C . ALA A 1 79 ? 1.007 3.980 22.282 1.00 51.20 93 ALA A C 1
ATOM 619 O O . ALA A 1 79 ? 1.854 3.696 23.118 1.00 55.48 93 ALA A O 1
ATOM 621 N N . GLU A 1 80 ? 1.283 3.924 20.994 1.00 51.74 94 GLU A N 1
ATOM 622 C CA . GLU A 1 80 ? 2.603 3.569 20.612 1.00 52.20 94 GLU A CA 1
ATOM 623 C C . GLU A 1 80 ? 3.532 4.715 20.974 1.00 53.32 94 GLU A C 1
ATOM 624 O O . GLU A 1 80 ? 3.212 5.864 20.755 1.00 54.03 94 GLU A O 1
ATOM 630 N N . THR A 1 81 ? 4.694 4.389 21.502 1.00 55.11 95 THR A N 1
ATOM 631 C CA . THR A 1 81 ? 5.640 5.410 21.983 1.00 58.82 95 THR A CA 1
ATOM 632 C C . THR A 1 81 ? 6.691 5.599 20.900 1.00 57.75 95 THR A C 1
ATOM 633 O O . THR A 1 81 ? 6.707 4.839 19.933 1.00 56.91 95 THR A O 1
ATOM 637 N N . ALA A 1 82 ? 7.492 6.663 21.024 1.00 58.55 96 ALA A N 1
ATOM 638 C CA . ALA A 1 82 ? 8.710 6.910 20.224 1.00 60.45 96 ALA A CA 1
ATOM 639 C C . ALA A 1 82 ? 9.608 5.697 20.055 1.00 60.54 96 ALA A C 1
ATOM 640 O O . ALA A 1 82 ? 10.140 5.482 18.982 1.00 64.34 96 ALA A O 1
ATOM 642 N N . ASP A 1 83 ? 9.761 4.899 21.104 1.00 61.42 97 ASP A N 1
ATOM 643 C CA . ASP A 1 83 ? 10.560 3.669 21.031 1.00 63.42 97 ASP A CA 1
ATOM 644 C C . ASP A 1 83 ? 10.009 2.519 20.169 1.00 60.19 97 ASP A C 1
ATOM 645 O O . ASP A 1 83 ? 10.762 1.677 19.778 1.00 63.09 97 ASP A O 1
ATOM 650 N N . MET A 1 84 ? 8.708 2.488 19.866 1.00 58.59 98 MET A N 1
ATOM 651 C CA . MET A 1 84 ? 8.111 1.470 19.004 1.00 51.61 98 MET A CA 1
ATOM 652 C C . MET A 1 84 ? 8.042 1.943 17.594 1.00 51.48 98 MET A C 1
ATOM 653 O O . MET A 1 84 ? 7.894 1.135 16.635 1.00 52.20 98 MET A O 1
ATOM 658 N N . ILE A 1 85 ? 8.105 3.263 17.436 1.00 51.26 99 ILE A N 1
ATOM 659 C CA . ILE A 1 85 ? 7.734 3.858 16.179 1.00 46.04 99 ILE A CA 1
ATOM 660 C C . ILE A 1 85 ? 8.940 3.880 15.311 1.00 50.75 99 ILE A C 1
ATOM 661 O O . ILE A 1 85 ? 8.849 3.677 14.080 1.00 51.01 99 ILE A O 1
ATOM 666 N N . GLY A 1 86 ? 10.078 4.140 15.936 1.00 37.93 100 GLY A N 1
ATOM 667 C CA . GLY A 1 86 ? 11.253 4.230 15.139 1.00 44.81 100 GLY A CA 1
ATOM 668 C C . GLY A 1 86 ? 11.447 5.585 14.520 1.00 46.27 100 GLY A C 1
ATOM 669 O O . GLY A 1 86 ? 10.495 6.363 14.342 1.00 45.93 100 GLY A O 1
ATOM 670 N N . VAL A 1 87 ? 12.686 5.845 14.131 1.00 45.97 101 VAL A N 1
ATOM 671 C CA . VAL A 1 87 ? 13.130 7.167 13.803 1.00 42.75 101 VAL A CA 1
ATOM 672 C C . VAL A 1 87 ? 12.581 7.643 12.488 1.00 40.67 101 VAL A C 1
ATOM 673 O O . VAL A 1 87 ? 12.291 8.842 12.337 1.00 40.41 101 VAL A O 1
ATOM 677 N N . LYS A 1 88 ? 12.484 6.747 11.511 1.00 38.01 102 LYS A N 1
ATOM 678 C CA . LYS A 1 88 ? 12.042 7.156 10.210 1.00 40.07 102 LYS A CA 1
ATOM 679 C C . LYS A 1 88 ? 10.590 7.677 10.240 1.00 40.20 102 LYS A C 1
ATOM 680 O O . LYS A 1 88 ? 10.282 8.748 9.773 1.00 42.38 102 LYS A O 1
ATOM 686 N N . GLU A 1 89 ? 9.739 6.979 10.956 1.00 43.09 103 GLU A N 1
ATOM 687 C CA . GLU A 1 89 ? 8.351 7.335 11.069 1.00 44.19 103 GLU A CA 1
ATOM 688 C C . GLU A 1 89 ? 8.201 8.551 11.978 1.00 43.74 103 GLU A C 1
ATOM 689 O O . GLU A 1 89 ? 7.329 9.428 11.729 1.00 42.46 103 GLU A O 1
ATOM 695 N N . LEU A 1 90 ? 9.022 8.632 13.038 1.00 42.20 104 LEU A N 1
ATOM 696 C CA . LEU A 1 90 ? 8.997 9.867 13.863 1.00 40.84 104 LEU A CA 1
ATOM 697 C C . LEU A 1 90 ? 9.330 11.141 13.020 1.00 39.65 104 LEU A C 1
ATOM 698 O O . LEU A 1 90 ? 8.618 12.139 13.054 1.00 40.69 104 LEU A O 1
ATOM 703 N N . ARG A 1 91 ? 10.375 11.041 12.215 1.00 40.53 105 ARG A N 1
ATOM 704 C CA . ARG A 1 91 ? 10.837 12.107 11.343 1.00 42.28 105 ARG A CA 1
ATOM 705 C C . ARG A 1 91 ? 9.766 12.438 10.286 1.00 41.90 105 ARG A C 1
ATOM 706 O O . ARG A 1 91 ? 9.482 13.593 9.996 1.00 43.72 105 ARG A O 1
ATOM 714 N N . ASP A 1 92 ? 9.132 11.416 9.744 1.00 41.75 106 ASP A N 1
ATOM 715 C CA . ASP A 1 92 ? 8.033 11.616 8.818 1.00 44.52 106 ASP A CA 1
ATOM 716 C C . ASP A 1 92 ? 6.884 12.369 9.455 1.00 45.63 106 ASP A C 1
ATOM 717 O O . ASP A 1 92 ? 6.350 13.275 8.827 1.00 50.11 106 ASP A O 1
ATOM 722 N N . ALA A 1 93 ? 6.502 12.016 10.693 1.00 43.11 107 ALA A N 1
ATOM 723 C CA . ALA A 1 93 ? 5.439 12.745 11.381 1.00 40.70 107 ALA A CA 1
ATOM 724 C C . ALA A 1 93 ? 5.843 14.186 11.613 1.00 44.31 107 ALA A C 1
ATOM 725 O O . ALA A 1 93 ? 5.019 15.092 11.426 1.00 45.02 107 ALA A O 1
ATOM 727 N N . PHE A 1 94 ? 7.122 14.399 11.996 1.00 44.56 108 PHE A N 1
ATOM 728 C CA . PHE A 1 94 ? 7.588 15.723 12.328 1.00 42.68 108 PHE A CA 1
ATOM 729 C C . PHE A 1 94 ? 7.479 16.566 11.078 1.00 42.83 108 PHE A C 1
ATOM 730 O O . PHE A 1 94 ? 7.103 17.721 11.129 1.00 44.43 108 PHE A O 1
ATOM 738 N N . ARG A 1 95 ? 7.906 15.994 9.967 1.00 44.50 109 ARG A N 1
ATOM 739 C CA . ARG A 1 95 ? 7.930 16.684 8.685 1.00 49.14 109 ARG A CA 1
ATOM 740 C C . ARG A 1 95 ? 6.496 17.106 8.256 1.00 51.99 109 ARG A C 1
ATOM 741 O O . ARG A 1 95 ? 6.332 18.063 7.529 1.00 52.06 109 ARG A O 1
ATOM 749 N N . GLU A 1 96 ? 5.461 16.389 8.694 1.00 49.61 110 GLU A N 1
ATOM 750 C CA . GLU A 1 96 ? 4.106 16.830 8.414 1.00 52.49 110 GLU A CA 1
ATOM 751 C C . GLU A 1 96 ? 3.623 17.927 9.320 1.00 52.59 110 GLU A C 1
ATOM 752 O O . GLU A 1 96 ? 2.736 18.649 8.955 1.00 55.72 110 GLU A O 1
ATOM 758 N N . PHE A 1 97 ? 4.110 17.966 10.554 1.00 52.48 111 PHE A N 1
ATOM 759 C CA . PHE A 1 97 ? 3.886 19.102 11.412 1.00 50.63 111 PHE A CA 1
ATOM 760 C C . PHE A 1 97 ? 4.646 20.313 10.839 1.00 49.34 111 PHE A C 1
ATOM 761 O O . PHE A 1 97 ? 4.092 21.395 10.733 1.00 54.30 111 PHE A O 1
ATOM 769 N N . ASP A 1 98 ? 5.908 20.123 10.491 1.00 49.00 112 ASP A N 1
ATOM 770 C CA . ASP A 1 98 ? 6.818 21.208 10.044 1.00 52.52 112 ASP A CA 1
ATOM 771 C C . ASP A 1 98 ? 6.629 21.488 8.576 1.00 52.48 112 ASP A C 1
ATOM 772 O O . ASP A 1 98 ? 7.448 21.121 7.757 1.00 52.95 112 ASP A O 1
ATOM 777 N N . THR A 1 99 ? 5.542 22.155 8.248 1.00 52.73 113 THR A N 1
ATOM 778 C CA . THR A 1 99 ? 5.162 22.313 6.861 1.00 54.14 113 THR A CA 1
ATOM 779 C C . THR A 1 99 ? 6.038 23.266 6.070 1.00 57.17 113 THR A C 1
ATOM 780 O O . THR A 1 99 ? 6.013 23.203 4.834 1.00 56.85 113 THR A O 1
ATOM 784 N N . ASN A 1 100 ? 6.766 24.181 6.732 1.00 56.03 114 ASN A N 1
ATOM 785 C CA . ASN A 1 100 ? 7.619 25.059 5.930 1.00 59.66 114 ASN A CA 1
ATOM 786 C C . ASN A 1 100 ? 8.977 24.455 5.861 1.00 60.00 114 ASN A C 1
ATOM 787 O O . ASN A 1 100 ? 9.919 25.115 5.534 1.00 68.29 114 ASN A O 1
ATOM 792 N N . GLY A 1 101 ? 9.081 23.184 6.217 1.00 61.30 115 GLY A N 1
ATOM 793 C CA . GLY A 1 101 ? 10.355 22.486 6.235 1.00 61.72 115 GLY A CA 1
ATOM 794 C C . GLY A 1 101 ? 11.598 23.138 6.888 1.00 65.74 115 GLY A C 1
ATOM 795 O O . GLY A 1 101 ? 12.728 22.701 6.606 1.00 67.19 115 GLY A O 1
ATOM 796 N N . ASP A 1 102 ? 11.433 24.132 7.767 1.00 63.75 116 ASP A N 1
ATOM 797 C CA . ASP A 1 102 ? 12.624 24.832 8.287 1.00 69.42 116 ASP A CA 1
ATOM 798 C C . ASP A 1 102 ? 13.372 24.028 9.360 1.00 71.44 116 ASP A C 1
ATOM 799 O O . ASP A 1 102 ? 14.504 24.343 9.699 1.00 74.55 116 ASP A O 1
ATOM 804 N N . GLY A 1 103 ? 12.720 22.988 9.877 1.00 70.64 117 GLY A N 1
ATOM 805 C CA . GLY A 1 103 ? 13.318 22.084 10.835 1.00 68.45 117 GLY A CA 1
ATOM 806 C C . GLY A 1 103 ? 12.845 22.381 12.233 1.00 70.25 117 GLY A C 1
ATOM 807 O O . GLY A 1 103 ? 13.332 21.774 13.179 1.00 71.67 117 GLY A O 1
ATOM 808 N N . GLU A 1 104 ? 11.927 23.339 12.382 1.00 72.63 118 GLU A N 1
ATOM 809 C CA . GLU A 1 104 ? 11.241 23.542 13.684 1.00 75.73 118 GLU A CA 1
ATOM 810 C C . GLU A 1 104 ? 9.733 23.715 13.484 1.00 69.98 118 GLU A C 1
ATOM 811 O O . GLU A 1 104 ? 9.298 24.132 12.435 1.00 74.22 118 GLU A O 1
ATOM 817 N N . ILE A 1 105 ? 8.949 23.409 14.500 1.00 65.10 119 ILE A N 1
ATOM 818 C CA . ILE A 1 105 ? 7.527 23.570 14.460 1.00 61.99 119 ILE A CA 1
ATOM 819 C C . ILE A 1 105 ? 7.110 24.804 15.246 1.00 66.46 119 ILE A C 1
ATOM 820 O O . ILE A 1 105 ? 7.334 24.924 16.444 1.00 69.97 119 ILE A O 1
ATOM 825 N N . SER A 1 106 ? 6.473 25.718 14.537 1.00 68.44 120 SER A N 1
ATOM 826 C CA . SER A 1 106 ? 6.043 26.980 15.080 1.00 71.55 120 SER A CA 1
ATOM 827 C C . SER A 1 106 ? 4.671 26.829 15.686 1.00 71.66 120 SER A C 1
ATOM 828 O O . SER A 1 106 ? 4.040 25.789 15.551 1.00 68.22 120 SER A O 1
ATOM 831 N N . THR A 1 107 ? 4.197 27.868 16.355 1.00 78.04 121 THR A N 1
ATOM 832 C CA . THR A 1 107 ? 2.890 27.767 16.971 1.00 81.62 121 THR A CA 1
ATOM 833 C C . THR A 1 107 ? 1.788 27.541 15.898 1.00 79.56 121 THR A C 1
ATOM 834 O O . THR A 1 107 ? 0.987 26.625 16.049 1.00 79.43 121 THR A O 1
ATOM 838 N N . SER A 1 108 ? 1.788 28.305 14.799 1.00 77.92 122 SER A N 1
ATOM 839 C CA . SER A 1 108 ? 0.820 28.091 13.677 1.00 74.50 122 SER A CA 1
ATOM 840 C C . SER A 1 108 ? 0.883 26.681 13.078 1.00 67.51 122 SER A C 1
ATOM 841 O O . SER A 1 108 ? -0.130 26.069 12.770 1.00 63.55 122 SER A O 1
ATOM 844 N N . GLU A 1 109 ? 2.090 26.188 12.863 1.00 64.45 123 GLU A N 1
ATOM 845 C CA . GLU A 1 109 ? 2.263 24.816 12.441 1.00 60.12 123 GLU A CA 1
ATOM 846 C C . GLU A 1 109 ? 1.678 23.825 13.429 1.00 59.50 123 GLU A C 1
ATOM 847 O O . GLU A 1 109 ? 0.993 22.862 13.036 1.00 60.70 123 GLU A O 1
ATOM 853 N N . LEU A 1 110 ? 1.929 24.067 14.699 1.00 62.34 124 LEU A N 1
ATOM 854 C CA . LEU A 1 110 ? 1.378 23.242 15.737 1.00 62.04 124 LEU A CA 1
ATOM 855 C C . LEU A 1 110 ? -0.117 23.345 15.732 1.00 62.54 124 LEU A C 1
ATOM 856 O O . LEU A 1 110 ? -0.793 22.326 15.808 1.00 64.40 124 LEU A O 1
ATOM 861 N N . ARG A 1 111 ? -0.647 24.567 15.657 1.00 66.65 125 ARG A N 1
ATOM 862 C CA . ARG A 1 111 ? -2.111 24.772 15.739 1.00 67.41 125 ARG A CA 1
ATOM 863 C C . ARG A 1 111 ? -2.826 23.987 14.632 1.00 62.69 125 ARG A C 1
ATOM 864 O O . ARG A 1 111 ? -3.788 23.250 14.862 1.00 62.03 125 ARG A O 1
ATOM 866 N N . GLU A 1 112 ? -2.257 24.088 13.449 1.00 60.58 126 GLU A N 1
ATOM 867 C CA . GLU A 1 112 ? -2.755 23.432 12.286 1.00 59.23 126 GLU A CA 1
ATOM 868 C C . GLU A 1 112 ? -2.679 21.911 12.391 1.00 59.43 126 GLU A C 1
ATOM 869 O O . GLU A 1 112 ? -3.582 21.221 11.943 1.00 60.99 126 GLU A O 1
ATOM 875 N N . ALA A 1 113 ? -1.617 21.383 12.986 1.00 58.97 127 ALA A N 1
ATOM 876 C CA . ALA A 1 113 ? -1.432 19.918 13.088 1.00 54.99 127 ALA A CA 1
ATOM 877 C C . ALA A 1 113 ? -2.388 19.330 14.154 1.00 57.20 127 ALA A C 1
ATOM 878 O O . ALA A 1 113 ? -2.973 18.263 13.972 1.00 54.28 127 ALA A O 1
ATOM 880 N N . MET A 1 114 ? -2.534 20.035 15.264 1.00 60.56 128 MET A N 1
ATOM 881 C CA . MET A 1 114 ? -3.456 19.639 16.318 1.00 66.04 128 MET A CA 1
ATOM 882 C C . MET A 1 114 ? -4.885 19.599 15.793 1.00 70.27 128 MET A C 1
ATOM 883 O O . MET A 1 114 ? -5.674 18.706 16.156 1.00 69.46 128 MET A O 1
ATOM 888 N N . ARG A 1 115 ? -5.224 20.596 14.970 1.00 72.20 129 ARG A N 1
ATOM 889 C CA . ARG A 1 115 ? -6.538 20.661 14.356 1.00 74.86 129 ARG A CA 1
ATOM 890 C C . ARG A 1 115 ? -6.747 19.405 13.508 1.00 70.19 129 ARG A C 1
ATOM 891 O O . ARG A 1 115 ? -7.783 18.756 13.594 1.00 72.32 129 ARG A O 1
ATOM 899 N N . ALA A 1 116 ? -5.740 19.044 12.733 1.00 65.42 130 ALA A N 1
ATOM 900 C CA . ALA A 1 116 ? -5.839 17.875 11.874 1.00 63.26 130 ALA A CA 1
ATOM 901 C C . ALA A 1 116 ? -6.003 16.577 12.680 1.00 65.22 130 ALA A C 1
ATOM 902 O O . ALA A 1 116 ? -6.657 15.651 12.231 1.00 66.92 130 ALA A O 1
ATOM 904 N N . LEU A 1 117 ? -5.405 16.511 13.866 1.00 65.07 131 LEU A N 1
ATOM 905 C CA . LEU A 1 117 ? -5.374 15.282 14.638 1.00 63.14 131 LEU A CA 1
ATOM 906 C C . LEU A 1 117 ? -6.629 15.128 15.455 1.00 67.22 131 LEU A C 1
ATOM 907 O O . LEU A 1 117 ? -7.092 14.003 15.666 1.00 68.77 131 LEU A O 1
ATOM 912 N N . LEU A 1 118 ? -7.136 16.251 15.951 1.00 66.54 132 LEU A N 1
ATOM 913 C CA . LEU A 1 118 ? -8.239 16.248 16.874 1.00 72.40 132 LEU A CA 1
ATOM 914 C C . LEU A 1 118 ? -9.569 16.536 16.197 1.00 77.60 132 LEU A C 1
ATOM 915 O O . LEU A 1 118 ? -10.618 16.430 16.832 1.00 79.54 132 LEU A O 1
ATOM 920 N N . GLY A 1 119 ? -9.521 16.934 14.926 1.00 77.05 133 GLY A N 1
ATOM 921 C CA . GLY A 1 119 ? -10.716 17.169 14.156 1.00 84.89 133 GLY A CA 1
ATOM 922 C C . GLY A 1 119 ? -11.510 18.395 14.606 1.00 93.15 133 GLY A C 1
ATOM 923 O O . GLY A 1 119 ? -12.598 18.658 14.093 1.00 98.18 133 GLY A O 1
ATOM 924 N N . HIS A 1 120 ? -10.985 19.141 15.572 1.00 94.96 134 HIS A N 1
ATOM 925 C CA . HIS A 1 120 ? -11.527 20.457 15.890 1.00 100.10 134 HIS A CA 1
ATOM 926 C C . HIS A 1 120 ? -10.384 21.450 16.090 1.00 100.05 134 HIS A C 1
ATOM 927 O O . HIS A 1 120 ? -9.230 21.042 16.292 1.00 98.90 134 HIS A O 1
ATOM 934 N N . GLN A 1 121 ? -10.697 22.741 15.999 1.00 103.01 135 GLN A N 1
ATOM 935 C CA . GLN A 1 121 ? -9.698 23.784 16.191 1.00 102.51 135 GLN A CA 1
ATOM 936 C C . GLN A 1 121 ? -9.363 23.921 17.667 1.00 104.44 135 GLN A C 1
ATOM 937 O O . GLN A 1 121 ? -10.209 23.690 18.537 1.00 107.39 135 GLN A O 1
ATOM 943 N N . VAL A 1 122 ? -8.119 24.304 17.925 1.00 101.83 136 VAL A N 1
ATOM 944 C CA . VAL A 1 122 ? -7.564 24.357 19.266 1.00 104.27 136 VAL A CA 1
ATOM 945 C C . VAL A 1 122 ? -7.333 25.815 19.608 1.00 108.28 136 VAL A C 1
ATOM 946 O O . VAL A 1 122 ? -6.849 26.574 18.765 1.00 105.57 136 VAL A O 1
ATOM 950 N N . GLY A 1 123 ? -7.693 26.197 20.837 1.00 114.82 137 GLY A N 1
ATOM 951 C CA . GLY A 1 123 ? -7.564 27.582 21.296 1.00 121.76 137 GLY A CA 1
ATOM 952 C C . GLY A 1 123 ? -6.140 28.094 21.193 1.00 120.98 137 GLY A C 1
ATOM 953 O O . GLY A 1 123 ? -5.191 27.315 21.237 1.00 117.77 137 GLY A O 1
ATOM 954 N N . HIS A 1 124 ? -5.991 29.405 21.052 1.00 125.70 138 HIS A N 1
ATOM 955 C CA . HIS A 1 124 ? -4.673 30.040 20.975 1.00 126.32 138 HIS A CA 1
ATOM 956 C C . HIS A 1 124 ? -3.917 29.961 22.308 1.00 128.34 138 HIS A C 1
ATOM 957 O O . HIS A 1 124 ? -2.682 29.850 22.329 1.00 126.96 138 HIS A O 1
ATOM 964 N N . ARG A 1 125 ? -4.667 30.004 23.404 1.00 130.72 139 ARG A N 1
ATOM 965 C CA . ARG A 1 125 ? -4.097 29.908 24.736 1.00 134.05 139 ARG A CA 1
ATOM 966 C C . ARG A 1 125 ? -3.601 28.499 24.971 1.00 128.00 139 ARG A C 1
ATOM 967 O O . ARG A 1 125 ? -2.542 28.314 25.570 1.00 130.02 139 ARG A O 1
ATOM 969 N N . ASP A 1 126 ? -4.364 27.511 24.492 1.00 122.00 140 ASP A N 1
ATOM 970 C CA . ASP A 1 126 ? -3.973 26.110 24.580 1.00 114.53 140 ASP A CA 1
ATOM 971 C C . ASP A 1 126 ? -2.651 25.877 23.863 1.00 107.94 140 ASP A C 1
ATOM 972 O O . ASP A 1 126 ? -1.766 25.227 24.408 1.00 106.41 140 ASP A O 1
ATOM 977 N N . ILE A 1 127 ? -2.517 26.413 22.650 1.00 104.30 141 ILE A N 1
ATOM 978 C CA . ILE A 1 127 ? -1.316 26.175 21.847 1.00 99.73 141 ILE A CA 1
ATOM 979 C C . ILE A 1 127 ? -0.101 26.786 22.499 1.00 102.69 141 ILE A C 1
ATOM 980 O O . ILE A 1 127 ? 0.871 26.088 22.788 1.00 102.42 141 ILE A O 1
ATOM 985 N N . GLU A 1 128 ? -0.171 28.087 22.746 1.00 108.29 142 GLU A N 1
ATOM 986 C CA . GLU A 1 128 ? 0.918 28.803 23.386 1.00 110.87 142 GLU A CA 1
ATOM 987 C C . GLU A 1 128 ? 1.230 28.184 24.739 1.00 112.56 142 GLU A C 1
ATOM 988 O O . GLU A 1 128 ? 2.338 28.331 25.243 1.00 116.40 142 GLU A O 1
ATOM 990 N N . GLU A 1 129 ? 0.266 27.454 25.301 1.00 111.87 143 GLU A N 1
ATOM 991 C CA . GLU A 1 129 ? 0.524 26.607 26.468 1.00 112.64 143 GLU A CA 1
ATOM 992 C C . GLU A 1 129 ? 1.346 25.392 26.094 1.00 106.55 143 GLU A C 1
ATOM 993 O O . GLU A 1 129 ? 2.461 25.241 26.580 1.00 108.58 143 GLU A O 1
ATOM 999 N N . ILE A 1 130 ? 0.796 24.529 25.228 1.00 98.86 144 ILE A N 1
ATOM 1000 C CA . ILE A 1 130 ? 1.452 23.321 24.775 1.00 90.20 144 ILE A CA 1
ATOM 1001 C C . ILE A 1 130 ? 2.909 23.618 24.484 1.00 90.14 144 ILE A C 1
ATOM 1002 O O . ILE A 1 130 ? 3.800 22.894 24.929 1.00 87.88 144 ILE A O 1
ATOM 1007 N N . ILE A 1 131 ? 3.138 24.693 23.736 1.00 91.80 145 ILE A N 1
ATOM 1008 C CA . ILE A 1 131 ? 4.487 25.151 23.391 1.00 94.52 145 ILE A CA 1
ATOM 1009 C C . ILE A 1 131 ? 5.347 25.309 24.641 1.00 100.35 145 ILE A C 1
ATOM 1010 O O . ILE A 1 131 ? 6.496 24.879 24.662 1.00 100.25 145 ILE A O 1
ATOM 1015 N N . ARG A 1 132 ? 4.775 25.901 25.683 1.00 105.74 146 ARG A N 1
ATOM 1016 C CA . ARG A 1 132 ? 5.478 26.074 26.949 1.00 114.31 146 ARG A CA 1
ATOM 1017 C C . ARG A 1 132 ? 5.887 24.746 27.598 1.00 111.19 146 ARG A C 1
ATOM 1018 O O . ARG A 1 132 ? 6.984 24.645 28.170 1.00 115.11 146 ARG A O 1
ATOM 1026 N N . ASP A 1 133 ? 5.020 23.737 27.511 1.00 104.61 147 ASP A N 1
ATOM 1027 C CA . ASP A 1 133 ? 5.276 22.449 28.154 1.00 102.78 147 ASP A CA 1
ATOM 1028 C C . ASP A 1 133 ? 6.301 21.601 27.403 1.00 96.33 147 ASP A C 1
ATOM 1029 O O . ASP A 1 133 ? 6.912 20.676 27.946 1.00 94.18 147 ASP A O 1
ATOM 1034 N N . VAL A 1 134 ? 6.474 21.932 26.139 1.00 92.71 148 VAL A N 1
ATOM 1035 C CA . VAL A 1 134 ? 7.120 21.066 25.181 1.00 87.15 148 VAL A CA 1
ATOM 1036 C C . VAL A 1 134 ? 8.479 21.620 24.791 1.00 88.49 148 VAL A C 1
ATOM 1037 O O . VAL A 1 134 ? 9.417 20.870 24.561 1.00 85.56 148 VAL A O 1
ATOM 1041 N N . ASP A 1 135 ? 8.574 22.945 24.766 1.00 94.36 149 ASP A N 1
ATOM 1042 C CA . ASP A 1 135 ? 9.775 23.637 24.349 1.00 98.48 149 ASP A CA 1
ATOM 1043 C C . ASP A 1 135 ? 10.782 23.619 25.463 1.00 103.52 149 ASP A C 1
ATOM 1044 O O . ASP A 1 135 ? 10.562 24.189 26.516 1.00 110.38 149 ASP A O 1
ATOM 1049 N N . LEU A 1 136 ? 11.905 22.977 25.195 1.00 102.77 150 LEU A N 1
ATOM 1050 C CA . LEU A 1 136 ? 12.914 22.711 26.202 1.00 106.11 150 LEU A CA 1
ATOM 1051 C C . LEU A 1 136 ? 14.114 23.666 26.109 1.00 109.69 150 LEU A C 1
ATOM 1052 O O . LEU A 1 136 ? 14.910 23.741 27.029 1.00 112.54 150 LEU A O 1
ATOM 1054 N N . ASN A 1 137 ? 14.236 24.393 25.000 1.00 107.23 151 ASN A N 1
ATOM 1055 C CA . ASN A 1 137 ? 15.287 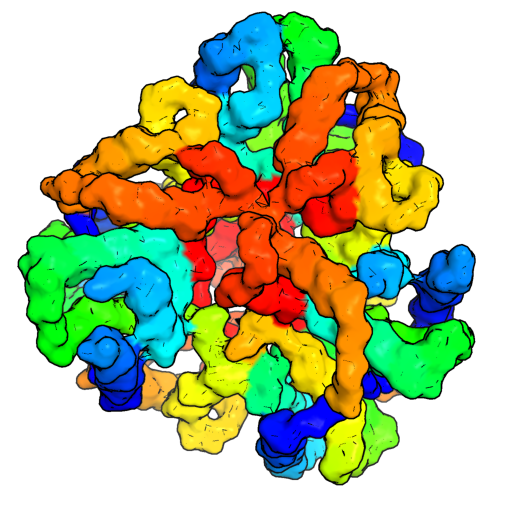25.406 24.878 1.00 116.07 151 ASN A CA 1
ATOM 1056 C C . ASN A 1 137 ? 14.788 26.873 24.771 1.00 120.76 151 ASN A C 1
ATOM 1057 O O . ASN A 1 137 ? 15.533 27.773 24.380 1.00 124.18 151 ASN A O 1
ATOM 1062 N N . GLY A 1 138 ? 13.529 27.093 25.135 1.00 121.65 152 GLY A N 1
ATOM 1063 C CA . GLY A 1 138 ? 12.945 28.425 25.203 1.00 127.93 152 GLY A CA 1
ATOM 1064 C C . GLY A 1 138 ? 12.941 29.257 23.933 1.00 127.75 152 GLY A C 1
ATOM 1065 O O . GLY A 1 138 ? 12.661 30.451 23.985 1.00 135.24 152 GLY A O 1
ATOM 1066 N N . ASP A 1 139 ? 13.239 28.645 22.795 1.00 122.57 153 ASP A N 1
ATOM 1067 C CA . ASP A 1 139 ? 13.279 29.388 21.541 1.00 122.30 153 ASP A CA 1
ATOM 1068 C C . ASP A 1 139 ? 11.868 29.579 20.943 1.00 118.08 153 ASP A C 1
ATOM 1069 O O . ASP A 1 139 ? 11.717 30.080 19.821 1.00 116.20 153 ASP A O 1
ATOM 1074 N N . GLY A 1 140 ? 10.845 29.166 21.695 1.00 115.88 154 GLY A N 1
ATOM 1075 C CA . GLY A 1 140 ? 9.449 29.288 21.260 1.00 111.61 154 GLY A CA 1
ATOM 1076 C C . GLY A 1 140 ? 9.083 28.441 20.053 1.00 104.63 154 GLY A C 1
ATOM 1077 O O . GLY A 1 140 ? 7.973 28.543 19.522 1.00 104.47 154 GLY A O 1
ATOM 1078 N N . ARG A 1 141 ? 10.021 27.610 19.609 1.00 99.44 155 ARG A N 1
ATOM 1079 C CA . ARG A 1 141 ? 9.783 26.669 18.533 1.00 89.49 155 ARG A CA 1
ATOM 1080 C C . ARG A 1 141 ? 10.100 25.259 19.054 1.00 84.63 155 ARG A C 1
ATOM 1081 O O . ARG A 1 141 ? 10.839 25.115 20.060 1.00 88.00 155 ARG A O 1
ATOM 1083 N N . VAL A 1 142 ? 9.546 24.236 18.384 1.00 76.10 156 VAL A N 1
ATOM 1084 C CA . VAL A 1 142 ? 9.707 22.858 18.801 1.00 67.76 156 VAL A CA 1
ATOM 1085 C C . VAL A 1 142 ? 10.640 22.172 17.854 1.00 63.88 156 VAL A C 1
ATOM 1086 O O . VAL A 1 142 ? 10.339 22.076 16.679 1.00 63.89 156 VAL A O 1
ATOM 1090 N N . ASP A 1 143 ? 11.756 21.650 18.341 1.00 63.99 157 ASP A N 1
ATOM 1091 C CA . ASP A 1 143 ? 12.610 20.838 17.431 1.00 63.34 157 ASP A CA 1
ATOM 1092 C C . ASP A 1 143 ? 12.304 19.338 17.444 1.00 58.63 157 ASP A C 1
ATOM 1093 O O . ASP A 1 143 ? 11.450 18.888 18.204 1.00 57.63 157 ASP A O 1
ATOM 1098 N N . PHE A 1 144 ? 13.006 18.575 16.607 1.00 60.74 158 PHE A N 1
ATOM 1099 C CA . PHE A 1 144 ? 12.768 17.140 16.491 1.00 56.70 158 PHE A CA 1
ATOM 1100 C C . PHE A 1 144 ? 12.775 16.496 17.886 1.00 60.11 158 PHE A C 1
ATOM 1101 O O . PHE A 1 144 ? 11.805 15.843 18.305 1.00 56.79 158 PHE A O 1
ATOM 1109 N N . GLU A 1 145 ? 13.853 16.738 18.613 1.00 62.02 159 GLU A N 1
ATOM 1110 C CA . GLU A 1 145 ? 14.020 16.160 19.925 1.00 63.68 159 GLU A CA 1
ATOM 1111 C C . GLU A 1 145 ? 12.862 16.506 20.847 1.00 65.09 159 GLU A C 1
ATOM 1112 O O . GLU A 1 145 ? 12.409 15.662 21.620 1.00 65.14 159 GLU A O 1
ATOM 1118 N N . GLU A 1 146 ? 12.340 17.730 20.759 1.00 65.16 160 GLU A N 1
ATOM 1119 C CA . GLU A 1 146 ? 11.202 18.097 21.633 1.00 65.55 160 GLU A CA 1
ATOM 1120 C C . GLU A 1 146 ? 9.890 17.486 21.200 1.00 61.11 160 GLU A C 1
ATOM 1121 O O . GLU A 1 146 ? 8.988 17.272 21.997 1.00 63.83 160 GLU A O 1
ATOM 1127 N N . PHE A 1 147 ? 9.794 17.217 19.919 1.00 56.49 161 PHE A N 1
ATOM 1128 C CA . PHE A 1 147 ? 8.661 16.556 19.341 1.00 53.67 161 PHE A CA 1
ATOM 1129 C C . PHE A 1 147 ? 8.651 15.093 19.802 1.00 51.56 161 PHE A C 1
ATOM 1130 O O . PHE A 1 147 ? 7.646 14.577 20.250 1.00 50.15 161 PHE A O 1
ATOM 1138 N N . VAL A 1 148 ? 9.786 14.435 19.656 1.00 49.04 162 VAL A N 1
ATOM 1139 C CA . VAL A 1 148 ? 9.935 13.069 20.065 1.00 52.84 162 VAL A CA 1
ATOM 1140 C C . VAL A 1 148 ? 9.646 12.988 21.584 1.00 62.05 162 VAL A C 1
ATOM 1141 O O . VAL A 1 148 ? 8.997 12.034 22.013 1.00 63.74 162 VAL A O 1
ATOM 1145 N N . ARG A 1 149 ? 10.117 13.960 22.396 1.00 62.79 163 ARG A N 1
ATOM 1146 C CA . ARG A 1 149 ? 9.826 13.889 23.837 1.00 67.41 163 ARG A CA 1
ATOM 1147 C C . ARG A 1 149 ? 8.346 14.105 24.094 1.00 66.60 163 ARG A C 1
ATOM 1148 O O . ARG A 1 149 ? 7.814 13.542 25.004 1.00 65.20 163 ARG A O 1
ATOM 1156 N N . MET A 1 150 ? 7.680 14.872 23.237 1.00 67.18 164 MET A N 1
ATOM 1157 C CA . MET A 1 150 ? 6.241 15.055 23.315 1.00 69.45 164 MET A CA 1
ATOM 1158 C C . MET A 1 150 ? 5.486 13.689 23.269 1.00 72.17 164 MET A C 1
ATOM 1159 O O . MET A 1 150 ? 4.421 13.588 23.862 1.00 71.00 164 MET A O 1
ATOM 1164 N N . MET A 1 151 ? 6.039 12.646 22.593 1.00 73.64 165 MET A N 1
ATOM 1165 C CA . MET A 1 151 ? 5.463 11.273 22.665 1.00 73.10 165 MET A CA 1
ATOM 1166 C C . MET A 1 151 ? 6.314 10.234 23.355 1.00 71.61 165 MET A C 1
ATOM 1167 O O . MET A 1 151 ? 6.331 9.090 22.952 1.00 75.09 165 MET A O 1
ATOM 1172 N N . SER A 1 152 ? 7.056 10.648 24.359 1.00 70.61 166 SER A N 1
ATOM 1173 C CA . SER A 1 152 ? 7.836 9.736 25.174 1.00 74.43 166 SER A CA 1
ATOM 1174 C C . SER A 1 152 ? 7.339 9.836 26.603 1.00 78.49 166 SER A C 1
ATOM 1175 O O . SER A 1 152 ? 6.810 10.884 27.014 1.00 79.06 166 SER A O 1
ATOM 1178 N N . ARG A 1 153 ? 7.500 8.762 27.358 1.00 80.22 167 ARG A N 1
ATOM 1179 C CA . ARG A 1 153 ? 7.050 8.776 28.748 1.00 88.38 167 ARG A CA 1
ATOM 1180 C C . ARG A 1 153 ? 8.140 9.325 29.690 1.00 94.85 167 ARG A C 1
ATOM 1181 O O . ARG A 1 153 ? 7.890 9.851 30.795 1.00 99.73 167 ARG A O 1
ATOM 1190 N N . MET B 1 1 ? 32.183 -1.661 3.389 1.00 70.94 15 MET B N 1
ATOM 1191 C CA . MET B 1 1 ? 30.850 -1.904 4.009 1.00 69.06 15 MET B CA 1
ATOM 1192 C C . MET B 1 1 ? 30.724 -3.341 4.458 1.00 66.96 15 MET B C 1
ATOM 1193 O O . MET B 1 1 ? 31.213 -4.287 3.798 1.00 66.93 15 MET B O 1
ATOM 1198 N N . ASP B 1 2 ? 30.075 -3.464 5.599 1.00 64.10 16 ASP B N 1
ATOM 1199 C CA . ASP B 1 2 ? 29.682 -4.726 6.197 1.00 68.23 16 ASP B CA 1
ATOM 1200 C C . ASP B 1 2 ? 29.202 -5.798 5.196 1.00 68.32 16 ASP B C 1
ATOM 1201 O O . ASP B 1 2 ? 29.639 -6.918 5.274 1.00 71.11 16 ASP B O 1
ATOM 1206 N N . ARG B 1 3 ? 28.316 -5.433 4.269 1.00 65.70 17 ARG B N 1
ATOM 1207 C CA . ARG B 1 3 ? 27.832 -6.316 3.195 1.00 64.38 17 ARG B CA 1
ATOM 1208 C C . ARG B 1 3 ? 27.335 -5.384 2.123 1.00 64.37 17 ARG B C 1
ATOM 1209 O O . ARG B 1 3 ? 27.230 -4.176 2.356 1.00 62.99 17 ARG B O 1
ATOM 1217 N N . SER B 1 4 ? 27.007 -5.934 0.968 1.00 63.97 18 SER B N 1
ATOM 1218 C CA . SER B 1 4 ? 26.240 -5.216 -0.055 1.00 64.06 18 SER B CA 1
ATOM 1219 C C . SER B 1 4 ? 24.916 -4.640 0.446 1.00 62.40 18 SER B C 1
ATOM 1220 O O . SER B 1 4 ? 24.240 -5.198 1.307 1.00 59.19 18 SER B O 1
ATOM 1223 N N . LEU B 1 5 ? 24.546 -3.500 -0.123 1.00 65.46 19 LEU B N 1
ATOM 1224 C CA . LEU B 1 5 ? 23.227 -2.945 0.111 1.00 61.73 19 LEU B CA 1
ATOM 1225 C C . LEU B 1 5 ? 22.236 -3.659 -0.784 1.00 65.11 19 LEU B C 1
ATOM 1226 O O . LEU B 1 5 ? 22.520 -3.947 -1.937 1.00 63.90 19 LEU B O 1
ATOM 1231 N N . ARG B 1 6 ? 21.081 -3.977 -0.224 1.00 67.10 20 ARG B N 1
ATOM 1232 C CA . ARG B 1 6 ? 19.983 -4.513 -1.025 1.00 70.61 20 ARG B CA 1
ATOM 1233 C C . ARG B 1 6 ? 19.183 -3.400 -1.772 1.00 70.04 20 ARG B C 1
ATOM 1234 O O . ARG B 1 6 ? 19.347 -2.197 -1.469 1.00 65.63 20 ARG B O 1
ATOM 1242 N N . PRO B 1 7 ? 18.320 -3.792 -2.751 1.00 70.73 21 PRO B N 1
ATOM 1243 C CA . PRO B 1 7 ? 17.618 -2.753 -3.525 1.00 71.04 21 PRO B CA 1
ATOM 1244 C C . PRO B 1 7 ? 16.697 -1.878 -2.676 1.00 68.86 21 PRO B C 1
ATOM 1245 O O . PRO B 1 7 ? 16.593 -0.701 -2.955 1.00 68.84 21 PRO B O 1
ATOM 1249 N N . GLU B 1 8 ? 16.082 -2.420 -1.630 1.00 67.96 22 GLU B N 1
ATOM 1250 C CA . GLU B 1 8 ? 15.280 -1.604 -0.697 1.00 68.88 22 GLU B CA 1
ATOM 1251 C C . GLU B 1 8 ? 16.125 -0.580 0.056 1.00 64.47 22 GLU B C 1
ATOM 1252 O O . GLU B 1 8 ? 15.649 0.505 0.439 1.00 62.01 22 GLU B O 1
ATOM 1258 N N . GLU B 1 9 ? 17.368 -0.941 0.322 1.00 60.91 23 GLU B N 1
ATOM 1259 C CA . GLU B 1 9 ? 18.211 -0.054 1.119 1.00 56.59 23 GLU B CA 1
ATOM 1260 C C . GLU B 1 9 ? 18.725 1.053 0.209 1.00 55.70 23 GLU B C 1
ATOM 1261 O O . GLU B 1 9 ? 18.798 2.189 0.627 1.00 54.15 23 GLU B O 1
ATOM 1267 N N . ILE B 1 10 ? 19.025 0.711 -1.039 1.00 52.62 24 ILE B N 1
ATOM 1268 C CA . ILE B 1 10 ? 19.366 1.705 -2.021 1.00 60.63 24 ILE B CA 1
ATOM 1269 C C . ILE B 1 10 ? 18.244 2.733 -2.164 1.00 62.12 24 ILE B C 1
ATOM 1270 O O . ILE B 1 10 ? 18.483 3.963 -2.138 1.00 59.30 24 ILE B O 1
ATOM 1275 N N . GLU B 1 11 ? 17.022 2.220 -2.262 1.00 61.83 25 GLU B N 1
ATOM 1276 C CA . GLU B 1 11 ? 15.845 3.053 -2.367 1.00 64.09 25 GLU B CA 1
ATOM 1277 C C . GLU B 1 11 ? 15.705 4.038 -1.195 1.00 60.13 25 GLU B C 1
ATOM 1278 O O . GLU B 1 11 ? 15.429 5.209 -1.399 1.00 61.29 25 GLU B O 1
ATOM 1284 N N . GLU B 1 12 ? 15.930 3.599 0.024 1.00 54.22 26 GLU B N 1
ATOM 1285 C CA . GLU B 1 12 ? 15.836 4.567 1.096 1.00 60.72 26 GLU B CA 1
ATOM 1286 C C . GLU B 1 12 ? 16.971 5.632 1.226 1.00 58.89 26 GLU B C 1
ATOM 1287 O O . GLU B 1 12 ? 16.678 6.761 1.658 1.00 58.31 26 GLU B O 1
ATOM 1293 N N . LEU B 1 13 ? 18.207 5.273 0.807 1.00 53.47 27 LEU B N 1
ATOM 1294 C CA . LEU B 1 13 ? 19.294 6.170 0.568 1.00 47.72 27 LEU B CA 1
ATOM 1295 C C . LEU B 1 13 ? 18.938 7.190 -0.533 1.00 52.57 27 LEU B C 1
ATOM 1296 O O . LEU B 1 13 ? 19.309 8.339 -0.442 1.00 51.50 27 LEU B O 1
ATOM 1301 N N . ARG B 1 14 ? 18.235 6.765 -1.583 1.00 54.73 28 ARG B N 1
ATOM 1302 C CA . ARG B 1 14 ? 17.728 7.698 -2.560 1.00 59.78 28 ARG B CA 1
ATOM 1303 C C . ARG B 1 14 ? 16.817 8.783 -1.966 1.00 62.08 28 ARG B C 1
ATOM 1304 O O . ARG B 1 14 ? 17.032 9.971 -2.216 1.00 63.60 28 ARG B O 1
ATOM 1312 N N . GLU B 1 15 ? 15.822 8.375 -1.191 1.00 61.34 29 GLU B N 1
ATOM 1313 C CA . GLU B 1 15 ? 14.923 9.321 -0.519 1.00 63.99 29 GLU B CA 1
ATOM 1314 C C . GLU B 1 15 ? 15.716 10.279 0.335 1.00 58.84 29 GLU B C 1
ATOM 1315 O O . GLU B 1 15 ? 15.511 11.465 0.269 1.00 60.86 29 GLU B O 1
ATOM 1321 N N . ALA B 1 16 ? 16.639 9.750 1.120 1.00 53.62 30 ALA B N 1
ATOM 1322 C CA . ALA B 1 16 ? 17.547 10.563 1.947 1.00 51.19 30 ALA B CA 1
ATOM 1323 C C . ALA B 1 16 ? 18.445 11.490 1.123 1.00 51.49 30 ALA B C 1
ATOM 1324 O O . ALA B 1 16 ? 18.696 12.637 1.526 1.00 54.46 30 ALA B O 1
ATOM 1326 N N . PHE B 1 17 ? 18.905 11.006 -0.029 1.00 48.95 31 PHE B N 1
ATOM 1327 C CA . PHE B 1 17 ? 19.728 11.829 -0.904 1.00 53.71 31 PHE B CA 1
ATOM 1328 C C . PHE B 1 17 ? 18.900 12.986 -1.385 1.00 57.58 31 PHE B C 1
ATOM 1329 O O . PHE B 1 17 ? 19.404 14.087 -1.511 1.00 59.41 31 PHE B O 1
ATOM 1337 N N . ARG B 1 18 ? 17.617 12.725 -1.642 1.00 63.60 32 ARG B N 1
ATOM 1338 C CA . ARG B 1 18 ? 16.727 13.730 -2.229 1.00 67.48 32 ARG B CA 1
ATOM 1339 C C . ARG B 1 18 ? 16.574 14.870 -1.260 1.00 65.98 32 ARG B C 1
ATOM 1340 O O . ARG B 1 18 ? 16.854 16.011 -1.570 1.00 69.15 32 ARG B O 1
ATOM 1348 N N . GLU B 1 19 ? 16.196 14.540 -0.053 1.00 64.11 33 GLU B N 1
ATOM 1349 C CA . GLU B 1 19 ? 16.145 15.513 0.998 1.00 63.98 33 GLU B CA 1
ATOM 1350 C C . GLU B 1 19 ? 17.456 16.293 1.074 1.00 60.80 33 GLU B C 1
ATOM 1351 O O . GLU B 1 19 ? 17.450 17.519 0.984 1.00 61.15 33 GLU B O 1
ATOM 1357 N N . PHE B 1 20 ? 18.555 15.555 1.204 1.00 55.50 34 PHE B N 1
ATOM 1358 C CA . PHE B 1 20 ? 19.909 16.090 1.225 1.00 55.71 34 PHE B CA 1
ATOM 1359 C C . PHE B 1 20 ? 20.225 17.036 0.073 1.00 59.87 34 PHE B C 1
ATOM 1360 O O . PHE B 1 20 ? 20.723 18.121 0.286 1.00 64.23 34 PHE B O 1
ATOM 1368 N N . ASP B 1 21 ? 19.925 16.626 -1.146 1.00 60.10 35 ASP B N 1
ATOM 1369 C CA . ASP B 1 21 ? 20.272 17.417 -2.302 1.00 66.61 35 ASP B CA 1
ATOM 1370 C C . ASP B 1 21 ? 19.460 18.715 -2.385 1.00 67.93 35 ASP B C 1
ATOM 1371 O O . ASP B 1 21 ? 19.924 19.689 -2.922 1.00 73.23 35 ASP B O 1
ATOM 1376 N N . LYS B 1 22 ? 18.235 18.702 -1.884 1.00 70.11 36 LYS B N 1
ATOM 1377 C CA . LYS B 1 22 ? 17.364 19.864 -1.883 1.00 74.07 36 LYS B CA 1
ATOM 1378 C C . LYS B 1 22 ? 17.771 20.770 -0.724 1.00 75.39 36 LYS B C 1
ATOM 1379 O O . LYS B 1 22 ? 17.769 21.962 -0.869 1.00 76.12 36 LYS B O 1
ATOM 1381 N N . ASP B 1 23 ? 18.130 20.183 0.421 1.00 77.71 37 ASP B N 1
ATOM 1382 C CA . ASP B 1 23 ? 18.629 20.926 1.602 1.00 81.38 37 ASP B CA 1
ATOM 1383 C C . ASP B 1 23 ? 19.957 21.655 1.342 1.00 84.02 37 ASP B C 1
ATOM 1384 O O . ASP B 1 23 ? 20.159 22.782 1.805 1.00 88.30 37 ASP B O 1
ATOM 1389 N N . LYS B 1 24 ? 20.867 21.023 0.608 1.00 84.15 38 LYS B N 1
ATOM 1390 C CA . LYS B 1 24 ? 22.176 21.613 0.407 1.00 85.53 38 LYS B CA 1
ATOM 1391 C C . LYS B 1 24 ? 22.100 22.777 -0.582 1.00 89.78 38 LYS B C 1
ATOM 1392 O O . LYS B 1 24 ? 21.902 22.582 -1.787 1.00 91.57 38 LYS B O 1
ATOM 1398 N N . ASP B 1 25 ? 22.226 23.991 -0.067 1.00 90.99 39 ASP B N 1
ATOM 1399 C CA . ASP B 1 25 ? 22.322 25.146 -0.939 1.00 96.16 39 ASP B CA 1
ATOM 1400 C C . ASP B 1 25 ? 23.747 25.636 -0.797 1.00 97.06 39 ASP B C 1
ATOM 1401 O O . ASP B 1 25 ? 24.100 26.270 0.199 1.00 99.02 39 ASP B O 1
ATOM 1403 N N . GLY B 1 26 ? 24.576 25.296 -1.776 1.00 96.39 40 GLY B N 1
ATOM 1404 C CA . GLY B 1 26 ? 26.019 25.375 -1.598 1.00 95.86 40 GLY B CA 1
ATOM 1405 C C . GLY B 1 26 ? 26.536 24.332 -0.602 1.00 91.79 40 GLY B C 1
ATOM 1406 O O . GLY B 1 26 ? 27.266 23.432 -0.979 1.00 91.69 40 GLY B O 1
ATOM 1407 N N . TYR B 1 27 ? 26.140 24.449 0.667 1.00 89.74 41 TYR B N 1
ATOM 1408 C CA . TYR B 1 27 ? 26.665 23.632 1.772 1.00 85.71 41 TYR B CA 1
ATOM 1409 C C . TYR B 1 27 ? 25.498 23.057 2.617 1.00 79.06 41 TYR B C 1
ATOM 1410 O O . TYR B 1 27 ? 24.376 23.531 2.517 1.00 76.37 41 TYR B O 1
ATOM 1419 N N . ILE B 1 28 ? 25.770 22.059 3.459 1.00 74.53 42 ILE B N 1
ATOM 1420 C CA . ILE B 1 28 ? 24.745 21.422 4.309 1.00 71.87 42 ILE B CA 1
ATOM 1421 C C . ILE B 1 28 ? 25.007 21.783 5.769 1.00 72.84 42 ILE B C 1
ATOM 1422 O O . ILE B 1 28 ? 26.158 21.763 6.214 1.00 75.67 42 ILE B O 1
ATOM 1427 N N . ASN B 1 29 ? 23.977 22.140 6.527 1.00 71.75 43 ASN B N 1
ATOM 1428 C CA . ASN B 1 29 ? 24.202 22.361 7.955 1.00 69.39 43 ASN B CA 1
ATOM 1429 C C . ASN B 1 29 ? 23.914 21.089 8.733 1.00 67.58 43 ASN B C 1
ATOM 1430 O O . ASN B 1 29 ? 23.411 20.106 8.171 1.00 66.33 43 ASN B O 1
ATOM 1435 N N . CYS B 1 30 ? 24.247 21.100 10.021 1.00 67.28 44 CYS B N 1
ATOM 1436 C CA . CYS B 1 30 ? 24.118 19.937 10.855 1.00 64.02 44 CYS B CA 1
ATOM 1437 C C . CYS B 1 30 ? 22.661 19.518 11.091 1.00 61.90 44 CYS B C 1
ATOM 1438 O O . CYS B 1 30 ? 22.357 18.358 11.129 1.00 62.41 44 CYS B O 1
ATOM 1441 N N . ARG B 1 31 ? 21.756 20.466 11.220 1.00 66.52 45 ARG B N 1
ATOM 1442 C CA . ARG B 1 31 ? 20.353 20.148 11.423 1.00 63.24 45 ARG B CA 1
ATOM 1443 C C . ARG B 1 31 ? 19.836 19.393 10.206 1.00 58.39 45 ARG B C 1
ATOM 1444 O O . ARG B 1 31 ? 19.374 18.288 10.345 1.00 57.45 45 ARG B O 1
ATOM 1446 N N . ASP B 1 32 ? 19.919 19.972 9.017 1.00 58.90 46 ASP B N 1
ATOM 1447 C CA . ASP B 1 32 ? 19.540 19.242 7.787 1.00 60.13 46 ASP B CA 1
ATOM 1448 C C . ASP B 1 32 ? 20.277 17.895 7.553 1.00 58.40 46 ASP B C 1
ATOM 1449 O O . ASP B 1 32 ? 19.646 16.901 7.240 1.00 56.95 46 ASP B O 1
ATOM 1454 N N . LEU B 1 33 ? 21.588 17.861 7.732 1.00 56.90 47 LEU B N 1
ATOM 1455 C CA . LEU B 1 33 ? 22.282 16.600 7.678 1.00 54.75 47 LEU B CA 1
ATOM 1456 C C . LEU B 1 33 ? 21.731 15.554 8.637 1.00 53.23 47 LEU B C 1
ATOM 1457 O O . LEU B 1 33 ? 21.551 14.388 8.256 1.00 52.39 47 LEU B O 1
ATOM 1462 N N . GLY B 1 34 ? 21.420 15.949 9.864 1.00 51.65 48 GLY B N 1
ATOM 1463 C CA . GLY B 1 34 ? 20.812 14.999 10.795 1.00 52.12 48 GLY B CA 1
ATOM 1464 C C . GLY B 1 34 ? 19.453 14.471 10.349 1.00 49.88 48 GLY B C 1
ATOM 1465 O O . GLY B 1 34 ? 19.151 13.289 10.454 1.00 47.94 48 GLY B O 1
ATOM 1466 N N . ASN B 1 35 ? 18.653 15.368 9.814 1.00 52.25 49 ASN B N 1
ATOM 1467 C CA . ASN B 1 35 ? 17.345 15.007 9.309 1.00 55.51 49 ASN B CA 1
ATOM 1468 C C . ASN B 1 35 ? 17.341 14.074 8.098 1.00 53.20 49 ASN B C 1
ATOM 1469 O O . ASN B 1 35 ? 16.483 13.168 7.999 1.00 51.36 49 ASN B O 1
ATOM 1474 N N . CYS B 1 36 ? 18.287 14.259 7.189 1.00 50.95 50 CYS B N 1
ATOM 1475 C CA . CYS B 1 36 ? 18.286 13.383 6.023 1.00 52.57 50 CYS B CA 1
ATOM 1476 C C . CYS B 1 36 ? 18.732 11.983 6.457 1.00 48.22 50 CYS B C 1
ATOM 1477 O O . CYS B 1 36 ? 18.262 10.996 5.941 1.00 50.20 50 CYS B O 1
ATOM 1480 N N . MET B 1 37 ? 19.574 11.906 7.479 1.00 46.72 51 MET B N 1
ATOM 1481 C CA . MET B 1 37 ? 19.957 10.655 8.073 1.00 46.10 51 MET B CA 1
ATOM 1482 C C . MET B 1 37 ? 18.817 9.940 8.824 1.00 50.46 51 MET B C 1
ATOM 1483 O O . MET B 1 37 ? 18.705 8.685 8.835 1.00 51.33 51 MET B O 1
ATOM 1488 N N . ARG B 1 38 ? 17.978 10.729 9.467 1.00 48.96 52 ARG B N 1
ATOM 1489 C CA . ARG B 1 38 ? 16.780 10.182 10.065 1.00 50.66 52 ARG B CA 1
ATOM 1490 C C . ARG B 1 38 ? 15.781 9.662 9.040 1.00 49.82 52 ARG B C 1
ATOM 1491 O O . ARG B 1 38 ? 15.104 8.637 9.282 1.00 44.69 52 ARG B O 1
ATOM 1499 N N . THR B 1 39 ? 15.717 10.348 7.900 1.00 49.97 53 THR B N 1
ATOM 1500 C CA . THR B 1 39 ? 14.876 9.922 6.782 1.00 50.73 53 THR B CA 1
ATOM 1501 C C . THR B 1 39 ? 15.237 8.488 6.380 1.00 50.66 53 THR B C 1
ATOM 1502 O O . THR B 1 39 ? 14.393 7.782 5.890 1.00 52.15 53 THR B O 1
ATOM 1506 N N . MET B 1 40 ? 16.477 8.051 6.599 1.00 47.37 54 MET B N 1
ATOM 1507 C CA . MET B 1 40 ? 16.839 6.669 6.304 1.00 49.92 54 MET B CA 1
ATOM 1508 C C . MET B 1 40 ? 16.883 5.747 7.540 1.00 50.44 54 MET B C 1
ATOM 1509 O O . MET B 1 40 ? 17.303 4.596 7.454 1.00 50.82 54 MET B O 1
ATOM 1514 N N . GLY B 1 41 ? 16.451 6.273 8.689 1.00 48.96 55 GLY B N 1
ATOM 1515 C CA . GLY B 1 41 ? 16.251 5.515 9.854 1.00 44.46 55 GLY B CA 1
ATOM 1516 C C . GLY B 1 41 ? 17.463 5.447 10.760 1.00 45.25 55 GLY B C 1
ATOM 1517 O O . GLY B 1 41 ? 17.593 4.539 11.557 1.00 41.92 55 GLY B O 1
ATOM 1518 N N . TYR B 1 42 ? 18.344 6.419 10.651 1.00 44.35 56 TYR B N 1
ATOM 1519 C CA . TYR B 1 42 ? 19.540 6.411 11.454 1.00 45.44 56 TYR B CA 1
ATOM 1520 C C . TYR B 1 42 ? 19.483 7.597 12.418 1.00 45.34 56 TYR B C 1
ATOM 1521 O O . TYR B 1 42 ? 19.113 8.693 12.019 1.00 43.90 56 TYR B O 1
ATOM 1530 N N . MET B 1 43 ? 19.856 7.334 13.668 1.00 46.69 57 MET B N 1
ATOM 1531 C CA A MET B 1 43 ? 19.916 8.333 14.748 0.50 46.68 57 MET B CA 1
ATOM 1532 C CA B MET B 1 43 ? 19.915 8.409 14.669 0.50 47.85 57 MET B CA 1
ATOM 1533 C C . MET B 1 43 ? 21.364 8.768 14.950 1.00 46.25 57 MET B C 1
ATOM 1534 O O . MET B 1 43 ? 22.123 8.040 15.606 1.00 45.93 57 MET B O 1
ATOM 1543 N N . PRO B 1 44 ? 21.773 9.911 14.402 1.00 46.61 58 PRO B N 1
ATOM 1544 C CA . PRO B 1 44 ? 23.213 10.227 14.525 1.00 49.93 58 PRO B CA 1
ATOM 1545 C C . PRO B 1 44 ? 23.587 10.906 15.867 1.00 50.73 58 PRO B C 1
ATOM 1546 O O . PRO B 1 44 ? 22.722 11.467 16.515 1.00 50.71 58 PRO B O 1
ATOM 1550 N N . THR B 1 45 ? 24.857 10.851 16.255 1.00 47.67 59 THR B N 1
ATOM 1551 C CA . THR B 1 45 ? 25.313 11.657 17.364 1.00 52.84 59 THR B CA 1
ATOM 1552 C C . THR B 1 45 ? 25.649 13.006 16.800 1.00 52.71 59 THR B C 1
ATOM 1553 O O . THR B 1 45 ? 25.832 13.138 15.590 1.00 53.31 59 THR B O 1
ATOM 1557 N N . GLU B 1 46 ? 25.757 14.007 17.659 1.00 55.42 60 GLU B N 1
ATOM 1558 C CA . GLU B 1 46 ? 26.213 15.317 17.218 1.00 58.54 60 GLU B CA 1
ATOM 1559 C C . GLU B 1 46 ? 27.645 15.321 16.702 1.00 59.71 60 GLU B C 1
ATOM 1560 O O . GLU B 1 46 ? 27.952 16.057 15.776 1.00 63.29 60 GLU B O 1
ATOM 1566 N N . MET B 1 47 ? 28.519 14.537 17.322 1.00 59.13 61 MET B N 1
ATOM 1567 C CA . MET B 1 47 ? 29.890 14.424 16.880 1.00 60.77 61 MET B CA 1
ATOM 1568 C C . MET B 1 47 ? 29.968 13.793 15.454 1.00 58.54 61 MET B C 1
ATOM 1569 O O . MET B 1 47 ? 30.683 14.273 14.588 1.00 58.45 61 MET B O 1
ATOM 1574 N N . GLU B 1 48 ? 29.195 12.753 15.191 1.00 55.82 62 GLU B N 1
ATOM 1575 C CA . GLU B 1 48 ? 29.097 12.234 13.828 1.00 55.07 62 GLU B CA 1
ATOM 1576 C C . GLU B 1 48 ? 28.785 13.330 12.831 1.00 54.52 62 GLU B C 1
ATOM 1577 O O . GLU B 1 48 ? 29.327 13.360 11.730 1.00 55.97 62 GLU B O 1
ATOM 1583 N N . LEU B 1 49 ? 27.877 14.209 13.217 1.00 54.08 63 LEU B N 1
ATOM 1584 C CA . LEU B 1 49 ? 27.390 15.265 12.366 1.00 54.10 63 LEU B CA 1
ATOM 1585 C C . LEU B 1 49 ? 28.444 16.313 12.081 1.00 55.38 63 LEU B C 1
ATOM 1586 O O . LEU B 1 49 ? 28.614 16.755 10.938 1.00 57.86 63 LEU B O 1
ATOM 1591 N N . ILE B 1 50 ? 29.180 16.711 13.109 1.00 58.57 64 ILE B N 1
ATOM 1592 C CA . ILE B 1 50 ? 30.313 17.597 12.895 1.00 61.15 64 ILE B CA 1
ATOM 1593 C C . ILE B 1 50 ? 31.274 16.980 11.852 1.00 63.18 64 ILE B C 1
ATOM 1594 O O . ILE B 1 50 ? 31.679 17.622 10.900 1.00 63.06 64 ILE B O 1
ATOM 1599 N N . GLU B 1 51 ? 31.576 15.703 12.015 1.00 63.92 65 GLU B N 1
ATOM 1600 C CA . GLU B 1 51 ? 32.556 15.009 11.188 1.00 65.16 65 GLU B CA 1
ATOM 1601 C C . GLU B 1 51 ? 32.098 14.932 9.752 1.00 65.67 65 GLU B C 1
ATOM 1602 O O . GLU B 1 51 ? 32.903 15.133 8.820 1.00 65.62 65 GLU B O 1
ATOM 1608 N N . LEU B 1 52 ? 30.801 14.643 9.563 1.00 62.55 66 LEU B N 1
ATOM 1609 C CA . LEU B 1 52 ? 30.283 14.395 8.244 1.00 59.83 66 LEU B CA 1
ATOM 1610 C C . LEU B 1 52 ? 30.101 15.680 7.479 1.00 61.75 66 LEU B C 1
ATOM 1611 O O . LEU B 1 52 ? 30.420 15.717 6.278 1.00 62.76 66 LEU B O 1
ATOM 1616 N N . SER B 1 53 ? 29.633 16.729 8.164 1.00 59.14 67 SER B N 1
ATOM 1617 C CA . SER B 1 53 ? 29.640 18.095 7.596 1.00 63.93 67 SER B CA 1
ATOM 1618 C C . SER B 1 53 ? 30.953 18.460 7.011 1.00 64.95 67 SER B C 1
ATOM 1619 O O . SER B 1 53 ? 31.028 18.981 5.902 1.00 67.97 67 SER B O 1
ATOM 1622 N N . GLN B 1 54 ? 31.990 18.282 7.819 1.00 65.59 68 GLN B N 1
ATOM 1623 C CA . GLN B 1 54 ? 33.332 18.674 7.452 1.00 69.06 68 GLN B CA 1
ATOM 1624 C C . GLN B 1 54 ? 33.753 17.941 6.198 1.00 66.02 68 GLN B C 1
ATOM 1625 O O . GLN B 1 54 ? 34.159 18.540 5.233 1.00 71.01 68 GLN B O 1
ATOM 1631 N N . GLN B 1 55 ? 33.581 16.645 6.198 1.00 66.34 69 GLN B N 1
ATOM 1632 C CA . GLN B 1 55 ? 33.867 15.816 5.040 1.00 69.51 69 GLN B CA 1
ATOM 1633 C C . GLN B 1 55 ? 33.126 16.244 3.768 1.00 68.73 69 GLN B C 1
ATOM 1634 O O . GLN B 1 55 ? 33.714 16.289 2.665 1.00 72.06 69 GLN B O 1
ATOM 1640 N N . ILE B 1 56 ? 31.847 16.562 3.925 1.00 63.70 70 ILE B N 1
ATOM 1641 C CA . ILE B 1 56 ? 31.016 17.039 2.818 1.00 64.80 70 ILE B CA 1
ATOM 1642 C C . ILE B 1 56 ? 31.308 18.465 2.393 1.00 67.82 70 ILE B C 1
ATOM 1643 O O . ILE B 1 56 ? 31.514 18.709 1.208 1.00 73.85 70 ILE B O 1
ATOM 1648 N N . ASN B 1 57 ? 31.320 19.412 3.327 1.00 66.71 71 ASN B N 1
ATOM 1649 C CA . ASN B 1 57 ? 31.525 20.828 2.937 1.00 71.55 71 ASN B CA 1
ATOM 1650 C C . ASN B 1 57 ? 32.990 21.180 2.684 1.00 75.67 71 ASN B C 1
ATOM 1651 O O . ASN B 1 57 ? 33.311 21.904 1.744 1.00 78.21 71 ASN B O 1
ATOM 1656 N N . MET B 1 58 ? 33.883 20.672 3.517 1.00 78.55 72 MET B N 1
ATOM 1657 C CA . MET B 1 58 ? 35.280 21.055 3.385 1.00 86.41 72 MET B CA 1
ATOM 1658 C C . MET B 1 58 ? 36.033 20.130 2.423 1.00 88.88 72 MET B C 1
ATOM 1659 O O . MET B 1 58 ? 36.459 20.592 1.383 1.00 94.74 72 MET B O 1
ATOM 1664 N N . ASN B 1 59 ? 36.160 18.834 2.729 1.00 87.73 73 ASN B N 1
ATOM 1665 C CA . ASN B 1 59 ? 36.817 17.859 1.796 1.00 87.73 73 ASN B CA 1
ATOM 1666 C C . ASN B 1 59 ? 36.231 17.751 0.375 1.00 86.09 73 ASN B C 1
ATOM 1667 O O . ASN B 1 59 ? 36.984 17.703 -0.594 1.00 89.04 73 ASN B O 1
ATOM 1672 N N . LEU B 1 60 ? 34.895 17.726 0.272 1.00 81.02 74 LEU B N 1
ATOM 1673 C CA . LEU B 1 60 ? 34.179 17.543 -0.989 1.00 77.20 74 LEU B CA 1
ATOM 1674 C C . LEU B 1 60 ? 33.693 18.853 -1.606 1.00 78.33 74 LEU B C 1
ATOM 1675 O O . LEU B 1 60 ? 33.201 18.871 -2.737 1.00 76.76 74 LEU B O 1
ATOM 1680 N N . GLY B 1 61 ? 33.851 19.951 -0.869 1.00 78.18 75 GLY B N 1
ATOM 1681 C CA . GLY B 1 61 ? 33.429 21.278 -1.330 1.00 81.08 75 GLY B CA 1
ATOM 1682 C C . GLY B 1 61 ? 31.929 21.387 -1.565 1.00 80.65 75 GLY B C 1
ATOM 1683 O O . GLY B 1 61 ? 31.482 22.162 -2.402 1.00 85.02 75 GLY B O 1
ATOM 1684 N N . GLY B 1 62 ? 31.150 20.596 -0.835 1.00 75.66 76 GLY B N 1
ATOM 1685 C CA . GLY B 1 62 ? 29.721 20.513 -1.064 1.00 76.84 76 GLY B CA 1
ATOM 1686 C C . GLY B 1 62 ? 29.264 19.719 -2.278 1.00 77.08 76 GLY B C 1
ATOM 1687 O O . GLY B 1 62 ? 28.067 19.550 -2.481 1.00 78.45 76 GLY B O 1
ATOM 1688 N N . HIS B 1 63 ? 30.200 19.197 -3.060 1.00 78.20 77 HIS B N 1
ATOM 1689 C CA . HIS B 1 63 ? 29.893 18.461 -4.270 1.00 79.29 77 HIS B CA 1
ATOM 1690 C C . HIS B 1 63 ? 29.736 16.963 -3.950 1.00 76.62 77 HIS B C 1
ATOM 1691 O O . HIS B 1 63 ? 30.686 16.294 -3.604 1.00 76.81 77 HIS B O 1
ATOM 1698 N N . VAL B 1 64 ? 28.510 16.454 -3.979 1.00 73.86 78 VAL B N 1
ATOM 1699 C CA . VAL B 1 64 ? 28.269 15.079 -3.559 1.00 71.62 78 VAL B CA 1
ATOM 1700 C C . VAL B 1 64 ? 27.259 14.492 -4.530 1.00 71.62 78 VAL B C 1
ATOM 1701 O O . VAL B 1 64 ? 26.132 14.926 -4.532 1.00 74.55 78 VAL B O 1
ATOM 1705 N N . ASP B 1 65 ? 27.644 13.533 -5.368 1.00 70.74 79 ASP B N 1
ATOM 1706 C CA . ASP B 1 65 ? 26.629 12.793 -6.114 1.00 67.30 79 ASP B CA 1
ATOM 1707 C C . ASP B 1 65 ? 26.151 11.609 -5.323 1.00 64.47 79 ASP B C 1
ATOM 1708 O O . ASP B 1 65 ? 26.583 11.414 -4.184 1.00 63.13 79 ASP B O 1
ATOM 1713 N N . PHE B 1 66 ? 25.277 10.808 -5.932 1.00 63.08 80 PHE B N 1
ATOM 1714 C CA . PHE B 1 66 ? 24.609 9.715 -5.232 1.00 57.77 80 PHE B CA 1
ATOM 1715 C C . PHE B 1 66 ? 25.586 8.595 -4.797 1.00 53.89 80 PHE B C 1
ATOM 1716 O O . PHE B 1 66 ? 25.428 8.009 -3.726 1.00 48.61 80 PHE B O 1
ATOM 1724 N N . ASP B 1 67 ? 26.576 8.323 -5.622 1.00 55.06 81 ASP B N 1
ATOM 1725 C CA . ASP B 1 67 ? 27.630 7.376 -5.274 1.00 57.92 81 ASP B CA 1
ATOM 1726 C C . ASP B 1 67 ? 28.395 7.785 -4.041 1.00 53.46 81 ASP B C 1
ATOM 1727 O O . ASP B 1 67 ? 28.707 6.943 -3.231 1.00 55.28 81 ASP B O 1
ATOM 1732 N N . ASP B 1 68 ? 28.693 9.068 -3.927 1.00 53.75 82 ASP B N 1
ATOM 1733 C CA . ASP B 1 68 ? 29.439 9.631 -2.824 1.00 56.08 82 ASP B CA 1
ATOM 1734 C C . ASP B 1 68 ? 28.590 9.436 -1.590 1.00 54.53 82 ASP B C 1
ATOM 1735 O O . ASP B 1 68 ? 29.082 8.921 -0.569 1.00 53.66 82 ASP B O 1
ATOM 1740 N N . PHE B 1 69 ? 27.310 9.826 -1.718 1.00 52.83 83 PHE B N 1
ATOM 1741 C CA . PHE B 1 69 ? 26.355 9.792 -0.628 1.00 52.19 83 PHE B CA 1
ATOM 1742 C C . PHE B 1 69 ? 26.122 8.367 -0.150 1.00 50.41 83 PHE B C 1
ATOM 1743 O O . PHE B 1 69 ? 26.059 8.109 1.060 1.00 48.41 83 PHE B O 1
ATOM 1751 N N . VAL B 1 70 ? 26.044 7.431 -1.090 1.00 52.97 84 VAL B N 1
ATOM 1752 C CA . VAL B 1 70 ? 25.930 6.015 -0.709 1.00 52.51 84 VAL B CA 1
ATOM 1753 C C . VAL B 1 70 ? 27.182 5.545 0.070 1.00 52.77 84 VAL B C 1
ATOM 1754 O O . VAL B 1 70 ? 27.090 4.829 1.078 1.00 47.28 84 VAL B O 1
ATOM 1758 N N . GLU B 1 71 ? 28.352 5.960 -0.419 1.00 57.17 85 GLU B N 1
ATOM 1759 C CA . GLU B 1 71 ? 29.596 5.638 0.261 1.00 60.98 85 GLU B CA 1
ATOM 1760 C C . GLU B 1 71 ? 29.612 6.232 1.703 1.00 56.19 85 GLU B C 1
ATOM 1761 O O . GLU B 1 71 ? 29.998 5.536 2.628 1.00 52.39 85 GLU B O 1
ATOM 1767 N N . LEU B 1 72 ? 29.176 7.481 1.882 1.00 53.09 86 LEU B N 1
ATOM 1768 C CA . LEU B 1 72 ? 29.110 8.070 3.192 1.00 52.73 86 LEU B CA 1
ATOM 1769 C C . LEU B 1 72 ? 28.042 7.482 4.103 1.00 48.44 86 LEU B C 1
ATOM 1770 O O . LEU B 1 72 ? 28.289 7.268 5.274 1.00 46.69 86 LEU B O 1
ATOM 1775 N N . MET B 1 73 ? 26.854 7.248 3.567 1.00 48.43 87 MET B N 1
ATOM 1776 C CA . MET B 1 73 ? 25.694 6.896 4.389 1.00 48.28 87 MET B CA 1
ATOM 1777 C C . MET B 1 73 ? 25.402 5.408 4.466 1.00 45.21 87 MET B C 1
ATOM 1778 O O . MET B 1 73 ? 24.875 4.927 5.421 1.00 40.67 87 MET B O 1
ATOM 1783 N N . GLY B 1 74 ? 25.781 4.667 3.446 1.00 49.97 88 GLY B N 1
ATOM 1784 C CA . GLY B 1 74 ? 25.567 3.223 3.468 1.00 50.45 88 GLY B CA 1
ATOM 1785 C C . GLY B 1 74 ? 26.029 2.559 4.752 1.00 48.89 88 GLY B C 1
ATOM 1786 O O . GLY B 1 74 ? 25.324 1.710 5.287 1.00 50.53 88 GLY B O 1
ATOM 1787 N N . PRO B 1 75 ? 27.238 2.897 5.238 1.00 49.74 89 PRO B N 1
ATOM 1788 C CA . PRO B 1 75 ? 27.718 2.270 6.477 1.00 49.11 89 PRO B CA 1
ATOM 1789 C C . PRO B 1 75 ? 26.818 2.624 7.650 1.00 50.66 89 PRO B C 1
ATOM 1790 O O . PRO B 1 75 ? 26.732 1.862 8.633 1.00 51.73 89 PRO B O 1
ATOM 1794 N N . LYS B 1 76 ? 26.165 3.775 7.574 1.00 49.01 90 LYS B N 1
ATOM 1795 C CA . LYS B 1 76 ? 25.332 4.160 8.678 1.00 49.13 90 LYS B CA 1
ATOM 1796 C C . LYS B 1 76 ? 23.988 3.483 8.599 1.00 48.73 90 LYS B C 1
ATOM 1797 O O . LYS B 1 76 ? 23.534 2.941 9.619 1.00 47.33 90 LYS B O 1
ATOM 1803 N N . LEU B 1 77 ? 23.411 3.404 7.399 1.00 44.80 91 LEU B N 1
ATOM 1804 C CA . LEU B 1 77 ? 22.220 2.571 7.179 1.00 45.52 91 LEU B CA 1
ATOM 1805 C C . LEU B 1 77 ? 22.475 1.155 7.746 1.00 48.91 91 LEU B C 1
ATOM 1806 O O . LEU B 1 77 ? 21.684 0.602 8.538 1.00 49.96 91 LEU B O 1
ATOM 1811 N N . LEU B 1 78 ? 23.621 0.581 7.407 1.00 50.39 92 LEU B N 1
ATOM 1812 C CA . LEU B 1 78 ? 23.886 -0.783 7.813 1.00 47.49 92 LEU B CA 1
ATOM 1813 C C . LEU B 1 78 ? 24.075 -0.888 9.290 1.00 45.92 92 LEU B C 1
ATOM 1814 O O . LEU B 1 78 ? 23.889 -1.961 9.856 1.00 47.77 92 LEU B O 1
ATOM 1819 N N . ALA B 1 79 ? 24.426 0.210 9.937 1.00 45.79 93 ALA B N 1
ATOM 1820 C CA . ALA B 1 79 ? 24.614 0.141 11.389 1.00 46.28 93 ALA B CA 1
ATOM 1821 C C . ALA B 1 79 ? 23.328 0.348 12.144 1.00 44.23 93 ALA B C 1
ATOM 1822 O O . ALA B 1 79 ? 23.379 0.420 13.348 1.00 48.07 93 ALA B O 1
ATOM 1824 N N . GLU B 1 80 ? 22.185 0.452 11.471 1.00 43.40 94 GLU B N 1
ATOM 1825 C CA . GLU B 1 80 ? 20.943 0.702 12.214 1.00 46.51 94 GLU B CA 1
ATOM 1826 C C . GLU B 1 80 ? 20.578 -0.481 13.175 1.00 46.24 94 GLU B C 1
ATOM 1827 O O . GLU B 1 80 ? 20.654 -1.650 12.793 1.00 50.59 94 GLU B O 1
ATOM 1833 N N . THR B 1 81 ? 20.180 -0.171 14.387 1.00 44.79 95 THR B N 1
ATOM 1834 C CA . THR B 1 81 ? 19.864 -1.195 15.387 1.00 46.25 95 THR B CA 1
ATOM 1835 C C . THR B 1 81 ? 18.364 -1.310 15.618 1.00 45.07 95 THR B C 1
ATOM 1836 O O . THR B 1 81 ? 17.623 -0.447 15.183 1.00 47.69 95 THR B O 1
ATOM 1840 N N . ALA B 1 82 ? 17.917 -2.368 16.312 1.00 42.84 96 ALA B N 1
ATOM 1841 C CA . ALA B 1 82 ? 16.464 -2.557 16.582 1.00 46.22 96 ALA B CA 1
ATOM 1842 C C . ALA B 1 82 ? 15.779 -1.270 17.056 1.00 47.92 96 ALA B C 1
ATOM 1843 O O . ALA B 1 82 ? 14.689 -0.915 16.600 1.00 51.57 96 ALA B O 1
ATOM 1845 N N . ASP B 1 83 ? 16.436 -0.569 17.946 1.00 49.06 97 ASP B N 1
ATOM 1846 C CA . ASP B 1 83 ? 15.872 0.652 18.500 1.00 55.84 97 ASP B CA 1
ATOM 1847 C C . ASP B 1 83 ? 15.657 1.815 17.507 1.00 54.55 97 ASP B C 1
ATOM 1848 O O . ASP B 1 83 ? 14.745 2.595 17.683 1.00 58.81 97 ASP B O 1
ATOM 1853 N N . MET B 1 84 ? 16.430 1.878 16.427 1.00 48.57 98 MET B N 1
ATOM 1854 C CA . MET B 1 84 ? 16.242 2.880 15.435 1.00 45.19 98 MET B CA 1
ATOM 1855 C C . MET B 1 84 ? 15.148 2.469 14.467 1.00 44.35 98 MET B C 1
ATOM 1856 O O . MET B 1 84 ? 14.471 3.286 13.869 1.00 43.57 98 MET B O 1
ATOM 1861 N N . ILE B 1 85 ? 14.957 1.174 14.339 1.00 47.59 99 ILE B N 1
ATOM 1862 C CA . ILE B 1 85 ? 14.169 0.634 13.238 1.00 49.30 99 ILE B CA 1
ATOM 1863 C C . ILE B 1 85 ? 12.697 0.717 13.500 1.00 53.49 99 ILE B C 1
ATOM 1864 O O . ILE B 1 85 ? 11.872 1.067 12.598 1.00 59.27 99 ILE B O 1
ATOM 1869 N N . GLY B 1 86 ? 12.354 0.436 14.747 1.00 42.77 100 GLY B N 1
ATOM 1870 C CA . GLY B 1 86 ? 10.985 0.386 15.085 1.00 46.85 100 GLY B CA 1
ATOM 1871 C C . GLY B 1 86 ? 10.362 -0.984 14.851 1.00 49.68 100 GLY B C 1
ATOM 1872 O O . GLY B 1 86 ? 10.802 -1.769 14.001 1.00 48.18 100 GLY B O 1
ATOM 1873 N N . VAL B 1 87 ? 9.281 -1.231 15.586 1.00 49.23 101 VAL B N 1
ATOM 1874 C CA . VAL B 1 87 ? 8.674 -2.524 15.641 1.00 50.38 101 VAL B CA 1
ATOM 1875 C C . VAL B 1 87 ? 8.092 -2.988 14.306 1.00 49.35 101 VAL B C 1
ATOM 1876 O O . VAL B 1 87 ? 8.276 -4.125 13.921 1.00 48.87 101 VAL B O 1
ATOM 1880 N N . LYS B 1 88 ? 7.438 -2.090 13.595 1.00 50.61 102 LYS B N 1
ATOM 1881 C CA . LYS B 1 88 ? 6.837 -2.395 12.319 1.00 53.23 102 LYS B CA 1
ATOM 1882 C C . LYS B 1 88 ? 7.857 -2.850 11.260 1.00 49.21 102 LYS B C 1
ATOM 1883 O O . LYS B 1 88 ? 7.678 -3.823 10.569 1.00 51.84 102 LYS B O 1
ATOM 1889 N N . GLU B 1 89 ? 8.927 -2.118 11.130 1.00 51.42 103 GLU B N 1
ATOM 1890 C CA . GLU B 1 89 ? 9.990 -2.465 10.213 1.00 51.97 103 GLU B CA 1
ATOM 1891 C C . GLU B 1 89 ? 10.675 -3.798 10.624 1.00 49.16 103 GLU B C 1
ATOM 1892 O O . GLU B 1 89 ? 11.000 -4.608 9.786 1.00 44.83 103 GLU B O 1
ATOM 1898 N N . LEU B 1 90 ? 10.860 -4.020 11.923 1.00 46.94 104 LEU B N 1
ATOM 1899 C CA . LEU B 1 90 ? 11.444 -5.246 12.393 1.00 44.88 104 LEU B CA 1
ATOM 1900 C C . LEU B 1 90 ? 10.555 -6.451 12.085 1.00 50.45 104 LEU B C 1
ATOM 1901 O O . LEU B 1 90 ? 11.021 -7.505 11.568 1.00 48.68 104 LEU B O 1
ATOM 1906 N N . ARG B 1 91 ? 9.259 -6.275 12.332 1.00 50.92 105 ARG B N 1
ATOM 1907 C CA . ARG B 1 91 ? 8.268 -7.276 11.988 1.00 51.27 105 ARG B CA 1
ATOM 1908 C C . ARG B 1 91 ? 8.212 -7.523 10.473 1.00 52.56 105 ARG B C 1
ATOM 1909 O O . ARG B 1 91 ? 8.026 -8.658 10.049 1.00 57.18 105 ARG B O 1
ATOM 1917 N N . ASP B 1 92 ? 8.345 -6.482 9.644 1.00 54.04 106 ASP B N 1
ATOM 1918 C CA . ASP B 1 92 ? 8.432 -6.687 8.189 1.00 57.08 106 ASP B CA 1
ATOM 1919 C C . ASP B 1 92 ? 9.712 -7.487 7.763 1.00 57.14 106 ASP B C 1
ATOM 1920 O O . ASP B 1 92 ? 9.652 -8.351 6.877 1.00 59.44 106 ASP B O 1
ATOM 1925 N N . ALA B 1 93 ? 10.850 -7.201 8.386 1.00 50.15 107 ALA B N 1
ATOM 1926 C CA . ALA B 1 93 ? 12.060 -7.974 8.107 1.00 54.70 107 ALA B CA 1
ATOM 1927 C C . ALA B 1 93 ? 11.873 -9.407 8.541 1.00 57.02 107 ALA B C 1
ATOM 1928 O O . ALA B 1 93 ? 12.119 -10.327 7.738 1.00 58.36 107 ALA B O 1
ATOM 1930 N N . PHE B 1 94 ? 11.340 -9.586 9.760 1.00 54.79 108 PHE B N 1
ATOM 1931 C CA . PHE B 1 94 ? 11.060 -10.925 10.246 1.00 55.69 108 PHE B CA 1
ATOM 1932 C C . PHE B 1 94 ? 10.187 -11.720 9.252 1.00 60.91 108 PHE B C 1
ATOM 1933 O O . PHE B 1 94 ? 10.462 -12.901 9.002 1.00 63.32 108 PHE B O 1
ATOM 1941 N N . ARG B 1 95 ? 9.150 -11.071 8.696 1.00 60.06 109 ARG B N 1
ATOM 1942 C CA . ARG B 1 95 ? 8.228 -11.678 7.723 1.00 62.62 109 ARG B CA 1
ATOM 1943 C C . ARG B 1 95 ? 8.925 -12.167 6.445 1.00 62.39 109 ARG B C 1
ATOM 1944 O O . ARG B 1 95 ? 8.552 -13.161 5.869 1.00 63.80 109 ARG B O 1
ATOM 1952 N N . GLU B 1 96 ? 9.935 -11.441 6.010 1.00 63.71 110 GLU B N 1
ATOM 1953 C CA . GLU B 1 96 ? 10.762 -11.856 4.901 1.00 67.85 110 GLU B CA 1
ATOM 1954 C C . GLU B 1 96 ? 11.609 -13.068 5.193 1.00 67.44 110 GLU B C 1
ATOM 1955 O O . GLU B 1 96 ? 11.699 -13.928 4.334 1.00 70.71 110 GLU B O 1
ATOM 1961 N N . PHE B 1 97 ? 12.219 -13.142 6.380 1.00 62.16 111 PHE B N 1
ATOM 1962 C CA . PHE B 1 97 ? 12.884 -14.354 6.836 1.00 61.96 111 PHE B CA 1
ATOM 1963 C C . PHE B 1 97 ? 11.868 -15.501 6.973 1.00 66.59 111 PHE B C 1
ATOM 1964 O O . PHE B 1 97 ? 12.121 -16.648 6.498 1.00 65.94 111 PHE B O 1
ATOM 1972 N N . ASP B 1 98 ? 10.742 -15.210 7.637 1.00 64.86 112 ASP B N 1
ATOM 1973 C CA . ASP B 1 98 ? 9.761 -16.260 7.928 1.00 73.73 112 ASP B CA 1
ATOM 1974 C C . ASP B 1 98 ? 8.876 -16.518 6.696 1.00 81.36 112 ASP B C 1
ATOM 1975 O O . ASP B 1 98 ? 7.767 -15.960 6.586 1.00 86.23 112 ASP B O 1
ATOM 1980 N N . THR B 1 99 ? 9.365 -17.369 5.790 1.00 83.19 113 THR B N 1
ATOM 1981 C CA . THR B 1 99 ? 8.761 -17.520 4.463 1.00 88.83 113 THR B CA 1
ATOM 1982 C C . THR B 1 99 ? 7.411 -18.225 4.468 1.00 92.04 113 THR B C 1
ATOM 1983 O O . THR B 1 99 ? 6.546 -17.868 3.669 1.00 94.16 113 THR B O 1
ATOM 1987 N N . ASN B 1 100 ? 7.254 -19.237 5.331 1.00 90.82 114 ASN B N 1
ATOM 1988 C CA . ASN B 1 100 ? 5.986 -19.966 5.448 1.00 92.64 114 ASN B CA 1
ATOM 1989 C C . ASN B 1 100 ? 5.084 -19.307 6.486 1.00 92.04 114 ASN B C 1
ATOM 1990 O O . ASN B 1 100 ? 4.087 -19.886 6.892 1.00 96.08 114 ASN B O 1
ATOM 1995 N N . GLY B 1 101 ? 5.484 -18.116 6.942 1.00 87.19 115 GLY B N 1
ATOM 1996 C CA . GLY B 1 101 ? 4.705 -17.305 7.881 1.00 83.12 115 GLY B CA 1
ATOM 1997 C C . GLY B 1 101 ? 4.173 -17.983 9.128 1.00 82.45 115 GLY B C 1
ATOM 1998 O O . GLY B 1 101 ? 3.138 -17.595 9.615 1.00 84.96 115 GLY B O 1
ATOM 1999 N N . ASP B 1 102 ? 4.873 -18.978 9.662 1.00 80.97 116 ASP B N 1
ATOM 2000 C CA . ASP B 1 102 ? 4.412 -19.619 10.893 1.00 81.32 116 ASP B CA 1
ATOM 2001 C C . ASP B 1 102 ? 4.847 -18.912 12.184 1.00 79.31 116 ASP B C 1
ATOM 2002 O O . ASP B 1 102 ? 4.625 -19.437 13.266 1.00 81.24 116 ASP B O 1
ATOM 2007 N N . GLY B 1 103 ? 5.461 -17.726 12.061 1.00 76.83 117 GLY B N 1
ATOM 2008 C CA . GLY B 1 103 ? 5.956 -16.933 13.198 1.00 74.07 117 GLY B CA 1
ATOM 2009 C C . GLY B 1 103 ? 7.234 -17.439 13.870 1.00 75.85 117 GLY B C 1
ATOM 2010 O O . GLY B 1 103 ? 7.553 -17.102 15.026 1.00 73.85 117 GLY B O 1
ATOM 2011 N N . GLU B 1 104 ? 7.984 -18.255 13.140 1.00 77.34 118 GLU B N 1
ATOM 2012 C CA . GLU B 1 104 ? 9.225 -18.809 13.650 1.00 76.52 118 GLU B CA 1
ATOM 2013 C C . GLU B 1 104 ? 10.194 -18.958 12.473 1.00 72.05 118 GLU B C 1
ATOM 2014 O O . GLU B 1 104 ? 9.785 -19.402 11.404 1.00 76.66 118 GLU B O 1
ATOM 2020 N N . ILE B 1 105 ? 11.460 -18.601 12.657 1.00 66.03 119 ILE B N 1
ATOM 2021 C CA . ILE B 1 105 ? 12.455 -18.787 11.596 1.00 61.59 119 ILE B CA 1
ATOM 2022 C C . ILE B 1 105 ? 13.158 -20.109 11.868 1.00 65.21 119 ILE B C 1
ATOM 2023 O O . ILE B 1 105 ? 13.805 -20.263 12.911 1.00 66.89 119 ILE B O 1
ATOM 2028 N N . SER B 1 106 ? 12.948 -21.091 10.972 1.00 67.16 120 SER B N 1
ATOM 2029 C CA . SER B 1 106 ? 13.672 -22.357 10.980 1.00 65.80 120 SER B CA 1
ATOM 2030 C C . SER B 1 106 ? 15.062 -22.196 10.375 1.00 63.94 120 SER B C 1
ATOM 2031 O O . SER B 1 106 ? 15.373 -21.149 9.763 1.00 60.10 120 SER B O 1
ATOM 2034 N N . THR B 1 107 ? 15.901 -23.227 10.521 1.00 66.10 121 THR B N 1
ATOM 2035 C CA . THR B 1 107 ? 17.244 -23.171 9.908 1.00 61.61 121 THR B CA 1
ATOM 2036 C C . THR B 1 107 ? 17.191 -23.153 8.377 1.00 60.32 121 THR B C 1
ATOM 2037 O O . THR B 1 107 ? 17.976 -22.441 7.803 1.00 60.76 121 THR B O 1
ATOM 2041 N N . SER B 1 108 ? 16.276 -23.864 7.705 1.00 61.66 122 SER B N 1
ATOM 2042 C CA . SER B 1 108 ? 16.199 -23.676 6.243 1.00 67.28 122 SER B CA 1
ATOM 2043 C C . SER B 1 108 ? 15.822 -22.258 5.854 1.00 67.28 122 SER B C 1
ATOM 2044 O O . SER B 1 108 ? 16.404 -21.670 4.928 1.00 69.78 122 SER B O 1
ATOM 2047 N N . GLU B 1 109 ? 14.894 -21.673 6.598 1.00 66.66 123 GLU B N 1
ATOM 2048 C CA . GLU B 1 109 ? 14.546 -20.288 6.362 1.00 63.80 123 GLU B CA 1
ATOM 2049 C C . GLU B 1 109 ? 15.667 -19.347 6.625 1.00 58.54 123 GLU B C 1
ATOM 2050 O O . GLU B 1 109 ? 15.874 -18.405 5.854 1.00 62.56 123 GLU B O 1
ATOM 2056 N N . LEU B 1 110 ? 16.367 -19.555 7.724 1.00 56.97 124 LEU B N 1
ATOM 2057 C CA . LEU B 1 110 ? 17.468 -18.688 8.097 1.00 56.77 124 LEU B CA 1
ATOM 2058 C C . LEU B 1 110 ? 18.592 -18.742 7.084 1.00 61.28 124 LEU B C 1
ATOM 2059 O O . LEU B 1 110 ? 19.242 -17.767 6.830 1.00 64.08 124 LEU B O 1
ATOM 2064 N N . ARG B 1 111 ? 18.809 -19.925 6.545 1.00 66.52 125 ARG B N 1
ATOM 2065 C CA . ARG B 1 111 ? 19.779 -20.185 5.521 1.00 71.78 125 ARG B CA 1
ATOM 2066 C C . ARG B 1 111 ? 19.496 -19.447 4.206 1.00 70.66 125 ARG B C 1
ATOM 2067 O O . ARG B 1 111 ? 20.369 -18.790 3.662 1.00 71.33 125 ARG B O 1
ATOM 2075 N N . GLU B 1 112 ? 18.286 -19.556 3.686 1.00 71.67 126 GLU B N 1
ATOM 2076 C CA . GLU B 1 112 ? 17.882 -18.651 2.608 1.00 72.42 126 GLU B CA 1
ATOM 2077 C C . GLU B 1 112 ? 18.089 -17.178 2.951 1.00 68.40 126 GLU B C 1
ATOM 2078 O O . GLU B 1 112 ? 18.656 -16.436 2.152 1.00 71.51 126 GLU B O 1
ATOM 2084 N N . ALA B 1 113 ? 17.663 -16.736 4.124 1.00 61.54 127 ALA B N 1
ATOM 2085 C CA . ALA B 1 113 ? 17.724 -15.311 4.385 1.00 60.73 127 ALA B CA 1
ATOM 2086 C C . ALA B 1 113 ? 19.160 -14.828 4.308 1.00 59.32 127 ALA B C 1
ATOM 2087 O O . ALA B 1 113 ? 19.443 -13.763 3.788 1.00 61.12 127 ALA B O 1
ATOM 2089 N N . MET B 1 114 ? 20.057 -15.629 4.849 1.00 62.06 128 MET B N 1
ATOM 2090 C CA . MET B 1 114 ? 21.470 -15.330 4.908 1.00 60.38 128 MET B CA 1
ATOM 2091 C C . MET B 1 114 ? 22.072 -15.335 3.494 1.00 63.98 128 MET B C 1
ATOM 2092 O O . MET B 1 114 ? 22.839 -14.431 3.153 1.00 64.05 128 MET B O 1
ATOM 2097 N N . ARG B 1 115 ? 21.689 -16.283 2.644 1.00 63.88 129 ARG B N 1
ATOM 2098 C CA . ARG B 1 115 ? 22.149 -16.210 1.265 1.00 69.87 129 ARG B CA 1
ATOM 2099 C C . ARG B 1 115 ? 21.752 -14.866 0.646 1.00 70.17 129 ARG B C 1
ATOM 2100 O O . ARG B 1 115 ? 22.562 -14.188 0.036 1.00 70.58 129 ARG B O 1
ATOM 2108 N N . ALA B 1 116 ? 20.493 -14.495 0.812 1.00 72.14 130 ALA B N 1
ATOM 2109 C CA . ALA B 1 116 ? 19.958 -13.294 0.194 1.00 71.82 130 ALA B CA 1
ATOM 2110 C C . ALA B 1 116 ? 20.683 -12.048 0.754 1.00 70.54 130 ALA B C 1
ATOM 2111 O O . ALA B 1 116 ? 21.080 -11.179 -0.015 1.00 72.40 130 ALA B O 1
ATOM 2113 N N . LEU B 1 117 ? 20.946 -11.989 2.058 1.00 67.20 131 LEU B N 1
ATOM 2114 C CA . LEU B 1 117 ? 21.646 -10.789 2.587 1.00 70.20 131 LEU B CA 1
ATOM 2115 C C . LEU B 1 117 ? 23.125 -10.617 2.226 1.00 72.97 131 LEU B C 1
ATOM 2116 O O . LEU B 1 117 ? 23.595 -9.466 2.118 1.00 76.50 131 LEU B O 1
ATOM 2121 N N . LEU B 1 118 ? 23.838 -11.737 2.077 1.00 70.64 132 LEU B N 1
ATOM 2122 C CA . LEU B 1 118 ? 25.292 -11.758 1.950 1.00 71.71 132 LEU B CA 1
ATOM 2123 C C . LEU B 1 118 ? 25.707 -11.931 0.504 1.00 76.82 132 LEU B C 1
ATOM 2124 O O . LEU B 1 118 ? 26.860 -11.705 0.161 1.00 78.59 132 LEU B O 1
ATOM 2129 N N . GLY B 1 119 ? 24.767 -12.356 -0.336 1.00 78.72 133 GLY B N 1
ATOM 2130 C CA . GLY B 1 119 ? 25.024 -12.587 -1.753 1.00 83.22 133 GLY B CA 1
ATOM 2131 C C . GLY B 1 119 ? 25.749 -13.870 -2.071 1.00 86.05 133 GLY B C 1
ATOM 2132 O O . GLY B 1 119 ? 26.165 -14.060 -3.215 1.00 93.29 133 GLY B O 1
ATOM 2133 N N . HIS B 1 120 ? 25.932 -14.742 -1.076 1.00 83.08 134 HIS B N 1
ATOM 2134 C CA . HIS B 1 120 ? 26.486 -16.107 -1.305 1.00 86.61 134 HIS B CA 1
ATOM 2135 C C . HIS B 1 120 ? 25.863 -17.093 -0.300 1.00 83.68 134 HIS B C 1
ATOM 2136 O O . HIS B 1 120 ? 25.268 -16.667 0.685 1.00 78.13 134 HIS B O 1
ATOM 2143 N N . GLN B 1 121 ? 25.994 -18.395 -0.539 1.00 86.31 135 GLN B N 1
ATOM 2144 C CA . GLN B 1 121 ? 25.499 -19.356 0.444 1.00 84.95 135 GLN B CA 1
ATOM 2145 C C . GLN B 1 121 ? 26.402 -19.423 1.688 1.00 81.59 135 GLN B C 1
ATOM 2146 O O . GLN B 1 121 ? 27.566 -19.063 1.649 1.00 83.37 135 GLN B O 1
ATOM 2152 N N . VAL B 1 122 ? 25.815 -19.840 2.799 1.00 76.37 136 VAL B N 1
ATOM 2153 C CA . VAL B 1 122 ? 26.475 -19.941 4.076 1.00 70.26 136 VAL B CA 1
ATOM 2154 C C . VAL B 1 122 ? 26.529 -21.427 4.376 1.00 68.09 136 VAL B C 1
ATOM 2155 O O . VAL B 1 122 ? 25.570 -22.144 4.089 1.00 67.79 136 VAL B O 1
ATOM 2159 N N . GLY B 1 123 ? 27.638 -21.890 4.939 1.00 69.35 137 GLY B N 1
ATOM 2160 C CA . GLY B 1 123 ? 27.846 -23.350 5.215 1.00 67.17 137 GLY B CA 1
ATOM 2161 C C . GLY B 1 123 ? 26.997 -23.802 6.395 1.00 65.74 137 GLY B C 1
ATOM 2162 O O . GLY B 1 123 ? 26.556 -23.008 7.234 1.00 63.01 137 GLY B O 1
ATOM 2163 N N . HIS B 1 124 ? 26.737 -25.079 6.458 1.00 69.33 138 HIS B N 1
ATOM 2164 C CA . HIS B 1 124 ? 25.896 -25.614 7.506 1.00 71.32 138 HIS B CA 1
ATOM 2165 C C . HIS B 1 124 ? 26.442 -25.405 8.962 1.00 71.24 138 HIS B C 1
ATOM 2166 O O . HIS B 1 124 ? 25.652 -25.199 9.885 1.00 68.45 138 HIS B O 1
ATOM 2173 N N . ARG B 1 125 ? 27.769 -25.424 9.151 1.00 70.88 139 ARG B N 1
ATOM 2174 C CA . ARG B 1 125 ? 28.418 -25.046 10.418 1.00 72.52 139 ARG B CA 1
ATOM 2175 C C . ARG B 1 125 ? 28.034 -23.648 10.847 1.00 70.30 139 ARG B C 1
ATOM 2176 O O . ARG B 1 125 ? 27.830 -23.378 12.032 1.00 70.06 139 ARG B O 1
ATOM 2184 N N . ASP B 1 126 ? 27.993 -22.753 9.873 1.00 66.98 140 ASP B N 1
ATOM 2185 C CA . ASP B 1 126 ? 27.741 -21.359 10.146 1.00 66.48 140 ASP B CA 1
ATOM 2186 C C . ASP B 1 126 ? 26.320 -21.127 10.612 1.00 61.87 140 ASP B C 1
ATOM 2187 O O . ASP B 1 126 ? 26.092 -20.362 11.527 1.00 62.23 140 ASP B O 1
ATOM 2192 N N . ILE B 1 127 ? 25.365 -21.774 9.980 1.00 59.43 141 ILE B N 1
ATOM 2193 C CA . ILE B 1 127 ? 23.985 -21.661 10.388 1.00 57.78 141 ILE B CA 1
ATOM 2194 C C . ILE B 1 127 ? 23.800 -22.203 11.816 1.00 58.20 141 ILE B C 1
ATOM 2195 O O . ILE B 1 127 ? 23.157 -21.582 12.637 1.00 52.14 141 ILE B O 1
ATOM 2200 N N . GLU B 1 128 ? 24.375 -23.369 12.092 1.00 62.38 142 GLU B N 1
ATOM 2201 C CA . GLU B 1 128 ? 24.318 -23.956 13.411 1.00 66.87 142 GLU B CA 1
ATOM 2202 C C . GLU B 1 128 ? 24.844 -23.000 14.449 1.00 64.61 142 GLU B C 1
ATOM 2203 O O . GLU B 1 128 ? 24.203 -22.802 15.450 1.00 66.11 142 GLU B O 1
ATOM 2209 N N . GLU B 1 129 ? 25.988 -22.379 14.181 1.00 63.00 143 GLU B N 1
ATOM 2210 C CA . GLU B 1 129 ? 26.620 -21.458 15.098 1.00 64.38 143 GLU B CA 1
ATOM 2211 C C . GLU B 1 129 ? 25.744 -20.214 15.337 1.00 60.90 143 GLU B C 1
ATOM 2212 O O . GLU B 1 129 ? 25.590 -19.741 16.449 1.00 58.09 143 GLU B O 1
ATOM 2218 N N . ILE B 1 130 ? 25.164 -19.697 14.270 1.00 56.73 144 ILE B N 1
ATOM 2219 C CA . ILE B 1 130 ? 24.178 -18.646 14.386 1.00 54.71 144 ILE B CA 1
ATOM 2220 C C . ILE B 1 130 ? 23.003 -19.069 15.276 1.00 55.07 144 ILE B C 1
ATOM 2221 O O . ILE B 1 130 ? 22.669 -18.368 16.237 1.00 54.78 144 ILE B O 1
ATOM 2226 N N . ILE B 1 131 ? 22.412 -20.221 14.985 1.00 56.61 145 ILE B N 1
ATOM 2227 C CA . ILE B 1 131 ? 21.298 -20.748 15.749 1.00 57.61 145 ILE B CA 1
ATOM 2228 C C . ILE B 1 131 ? 21.695 -20.892 17.204 1.00 62.69 145 ILE B C 1
ATOM 2229 O O . ILE B 1 131 ? 20.977 -20.466 18.099 1.00 66.22 145 ILE B O 1
ATOM 2234 N N . ARG B 1 132 ? 22.841 -21.498 17.454 1.00 61.79 146 ARG B N 1
ATOM 2235 C CA . ARG B 1 132 ? 23.373 -21.556 18.801 1.00 65.78 146 ARG B CA 1
ATOM 2236 C C . ARG B 1 132 ? 23.524 -20.179 19.500 1.00 64.01 146 ARG B C 1
ATOM 2237 O O . ARG B 1 132 ? 23.138 -20.014 20.655 1.00 67.42 146 ARG B O 1
ATOM 2245 N N . ASP B 1 133 ? 24.092 -19.197 18.828 1.00 61.38 147 ASP B N 1
ATOM 2246 C CA . ASP B 1 133 ? 24.362 -17.897 19.471 1.00 64.81 147 ASP B CA 1
ATOM 2247 C C . ASP B 1 133 ? 23.064 -17.104 19.722 1.00 64.80 147 ASP B C 1
ATOM 2248 O O . ASP B 1 133 ? 23.014 -16.236 20.569 1.00 66.36 147 ASP B O 1
ATOM 2253 N N . VAL B 1 134 ? 22.027 -17.402 18.955 1.00 64.16 148 VAL B N 1
ATOM 2254 C CA . VAL B 1 134 ? 20.846 -16.567 18.889 1.00 63.65 148 VAL B CA 1
ATOM 2255 C C . VAL B 1 134 ? 19.594 -17.174 19.611 1.00 66.38 148 VAL B C 1
ATOM 2256 O O . VAL B 1 134 ? 18.702 -16.445 20.040 1.00 61.06 148 VAL B O 1
ATOM 2260 N N . ASP B 1 135 ? 19.536 -18.500 19.731 1.00 66.48 149 ASP B N 1
ATOM 2261 C CA . ASP B 1 135 ? 18.322 -19.141 20.153 1.00 68.00 149 ASP B CA 1
ATOM 2262 C C . ASP B 1 135 ? 18.307 -19.256 21.679 1.00 71.82 149 ASP B C 1
ATOM 2263 O O . ASP B 1 135 ? 19.036 -20.057 22.228 1.00 74.80 149 ASP B O 1
ATOM 2268 N N . LEU B 1 136 ? 17.464 -18.466 22.350 1.00 70.00 150 LEU B N 1
ATOM 2269 C CA . LEU B 1 136 ? 17.490 -18.393 23.810 1.00 74.38 150 LEU B CA 1
ATOM 2270 C C . LEU B 1 136 ? 16.667 -19.443 24.509 1.00 79.52 150 LEU B C 1
ATOM 2271 O O . LEU B 1 136 ? 16.786 -19.621 25.725 1.00 81.52 150 LEU B O 1
ATOM 2276 N N . ASN B 1 137 ? 15.803 -20.126 23.777 1.00 80.95 151 ASN B N 1
ATOM 2277 C CA . ASN B 1 137 ? 14.978 -21.122 24.448 1.00 86.79 151 ASN B CA 1
ATOM 2278 C C . ASN B 1 137 ? 15.228 -22.508 23.945 1.00 90.00 151 ASN B C 1
ATOM 2279 O O . ASN B 1 137 ? 14.457 -23.430 24.221 1.00 97.96 151 ASN B O 1
ATOM 2284 N N . GLY B 1 138 ? 16.327 -22.679 23.226 1.00 87.35 152 GLY B N 1
ATOM 2285 C CA . GLY B 1 138 ? 16.800 -24.027 22.922 1.00 86.57 152 GLY B CA 1
ATOM 2286 C C . GLY B 1 138 ? 15.846 -24.854 22.081 1.00 87.66 152 GLY B C 1
ATOM 2287 O O . GLY B 1 138 ? 16.023 -26.062 21.977 1.00 91.99 152 GLY B O 1
ATOM 2288 N N . ASP B 1 139 ? 14.845 -24.214 21.469 1.00 85.58 153 ASP B N 1
ATOM 2289 C CA . ASP B 1 139 ? 13.910 -24.904 20.571 1.00 87.08 153 ASP B CA 1
ATOM 2290 C C . ASP B 1 139 ? 14.497 -25.058 19.149 1.00 85.80 153 ASP B C 1
ATOM 2291 O O . ASP B 1 139 ? 13.880 -25.629 18.246 1.00 86.64 153 ASP B O 1
ATOM 2296 N N . GLY B 1 140 ? 15.687 -24.515 18.936 1.00 83.38 154 GLY B N 1
ATOM 2297 C CA . GLY B 1 140 ? 16.346 -24.638 17.637 1.00 81.41 154 GLY B CA 1
ATOM 2298 C C . GLY B 1 140 ? 15.747 -23.774 16.529 1.00 79.41 154 GLY B C 1
ATOM 2299 O O . GLY B 1 140 ? 16.130 -23.894 15.365 1.00 77.70 154 GLY B O 1
ATOM 2300 N N . ARG B 1 141 ? 14.815 -22.892 16.880 1.00 77.11 155 ARG B N 1
ATOM 2301 C CA . ARG B 1 141 ? 14.238 -21.995 15.905 1.00 70.49 155 ARG B CA 1
ATOM 2302 C C . ARG B 1 141 ? 14.304 -20.580 16.463 1.00 65.19 155 ARG B C 1
ATOM 2303 O O . ARG B 1 141 ? 14.505 -20.422 17.661 1.00 65.61 155 ARG B O 1
ATOM 2305 N N . VAL B 1 142 ? 14.150 -19.556 15.613 1.00 60.07 156 VAL B N 1
ATOM 2306 C CA . VAL B 1 142 ? 14.265 -18.155 16.053 1.00 55.84 156 VAL B CA 1
ATOM 2307 C C . VAL B 1 142 ? 12.919 -17.394 16.053 1.00 58.56 156 VAL B C 1
ATOM 2308 O O . VAL B 1 142 ? 12.312 -17.211 14.991 1.00 57.59 156 VAL B O 1
ATOM 2312 N N . ASP B 1 143 ? 12.478 -16.927 17.227 1.00 59.56 157 ASP B N 1
ATOM 2313 C CA . ASP B 1 143 ? 11.202 -16.199 17.322 1.00 58.96 157 ASP B CA 1
ATOM 2314 C C . ASP B 1 143 ? 11.426 -14.721 17.143 1.00 57.04 157 ASP B C 1
ATOM 2315 O O . ASP B 1 143 ? 12.598 -14.274 16.933 1.00 52.65 157 ASP B O 1
ATOM 2320 N N . PHE B 1 144 ? 10.348 -13.928 17.225 1.00 55.27 158 PHE B N 1
ATOM 2321 C CA . PHE B 1 144 ? 10.520 -12.478 17.009 1.00 48.51 158 PHE B CA 1
ATOM 2322 C C . PHE B 1 144 ? 11.479 -11.850 17.993 1.00 47.66 158 PHE B C 1
ATOM 2323 O O . PHE B 1 144 ? 12.294 -11.025 17.594 1.00 43.29 158 PHE B O 1
ATOM 2331 N N . GLU B 1 145 ? 11.359 -12.221 19.267 1.00 49.07 159 GLU B N 1
ATOM 2332 C CA . GLU B 1 145 ? 12.189 -11.678 20.331 1.00 55.70 159 GLU B CA 1
ATOM 2333 C C . GLU B 1 145 ? 13.691 -11.980 20.128 1.00 51.10 159 GLU B C 1
ATOM 2334 O O . GLU B 1 145 ? 14.517 -11.140 20.359 1.00 47.16 159 GLU B O 1
ATOM 2340 N N . GLU B 1 146 ? 13.997 -13.203 19.706 1.00 51.11 160 GLU B N 1
ATOM 2341 C CA . GLU B 1 146 ? 15.369 -13.643 19.456 1.00 47.54 160 GLU B CA 1
ATOM 2342 C C . GLU B 1 146 ? 15.958 -12.883 18.271 1.00 45.86 160 GLU B C 1
ATOM 2343 O O . GLU B 1 146 ? 17.128 -12.492 18.288 1.00 47.39 160 GLU B O 1
ATOM 2349 N N . PHE B 1 147 ? 15.120 -12.622 17.294 1.00 40.74 161 PHE B N 1
ATOM 2350 C CA . PHE B 1 147 ? 15.487 -11.937 16.087 1.00 44.73 161 PHE B CA 1
ATOM 2351 C C . PHE B 1 147 ? 15.798 -10.477 16.381 1.00 44.43 161 PHE B C 1
ATOM 2352 O O . PHE B 1 147 ? 16.715 -9.923 15.835 1.00 43.11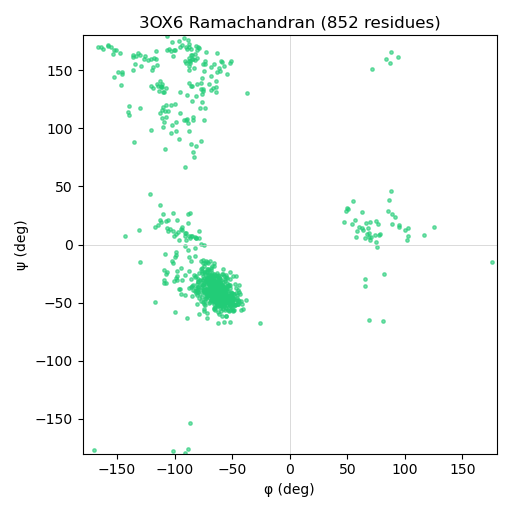 161 PHE B O 1
ATOM 2360 N N . VAL B 1 148 ? 14.974 -9.840 17.204 1.00 43.61 162 VAL B N 1
ATOM 2361 C CA . VAL B 1 148 ? 15.184 -8.457 17.567 1.00 43.81 162 VAL B CA 1
ATOM 2362 C C . VAL B 1 148 ? 16.528 -8.295 18.324 1.00 41.87 162 VAL B C 1
ATOM 2363 O O . VAL B 1 148 ? 17.222 -7.320 18.149 1.00 42.89 162 VAL B O 1
ATOM 2367 N N . ARG B 1 149 ? 16.873 -9.281 19.122 1.00 43.34 163 ARG B N 1
ATOM 2368 C CA . ARG B 1 149 ? 18.144 -9.337 19.803 1.00 50.34 163 ARG B CA 1
ATOM 2369 C C . ARG B 1 149 ? 19.354 -9.476 18.869 1.00 50.18 163 ARG B C 1
ATOM 2370 O O . ARG B 1 149 ? 20.445 -8.975 19.194 1.00 50.12 163 ARG B O 1
ATOM 2378 N N . MET B 1 150 ? 19.157 -10.140 17.728 1.00 48.37 164 MET B N 1
ATOM 2379 C CA . MET B 1 150 ? 20.159 -10.196 16.693 1.00 51.78 164 MET B CA 1
ATOM 2380 C C . MET B 1 150 ? 20.574 -8.816 16.181 1.00 53.96 164 MET B C 1
ATOM 2381 O O . MET B 1 150 ? 21.676 -8.670 15.661 1.00 58.65 164 MET B O 1
ATOM 2386 N N . MET B 1 151 ? 19.694 -7.815 16.296 1.00 51.57 165 MET B N 1
ATOM 2387 C CA . MET B 1 151 ? 19.983 -6.460 15.847 1.00 50.61 165 MET B CA 1
ATOM 2388 C C . MET B 1 151 ? 20.082 -5.459 16.954 1.00 50.10 165 MET B C 1
ATOM 2389 O O . MET B 1 151 ? 19.860 -4.272 16.736 1.00 48.84 165 MET B O 1
ATOM 2394 N N . SER B 1 152 ? 20.325 -5.943 18.151 1.00 49.61 166 SER B N 1
ATOM 2395 C CA . SER B 1 152 ? 20.611 -5.083 19.289 1.00 50.71 166 SER B CA 1
ATOM 2396 C C . SER B 1 152 ? 22.027 -5.337 19.750 1.00 51.17 166 SER B C 1
ATOM 2397 O O . SER B 1 152 ? 22.627 -6.421 19.497 1.00 50.51 166 SER B O 1
ATOM 2400 N N . ARG B 1 153 ? 22.541 -4.296 20.378 1.00 52.88 167 ARG B N 1
ATOM 2401 C CA . ARG B 1 153 ? 23.831 -4.277 21.015 1.00 58.09 167 ARG B CA 1
ATOM 2402 C C . ARG B 1 153 ? 23.772 -4.795 22.448 1.00 64.42 167 ARG B C 1
ATOM 2403 O O . ARG B 1 153 ? 24.708 -5.492 22.865 1.00 72.30 167 ARG B O 1
ATOM 2412 N N . MET C 1 1 ? 36.672 6.768 6.523 1.00 90.07 15 MET C N 1
ATOM 2413 C CA . MET C 1 1 ? 36.400 6.964 7.965 1.00 87.49 15 MET C CA 1
ATOM 2414 C C . MET C 1 1 ? 36.080 8.421 8.258 1.00 87.98 15 MET C C 1
ATOM 2415 O O . MET C 1 1 ? 36.710 9.327 7.729 1.00 92.48 15 MET C O 1
ATOM 2420 N N . ASP C 1 2 ? 35.098 8.627 9.128 1.00 86.68 16 ASP C N 1
ATOM 2421 C CA . ASP C 1 2 ? 34.556 9.947 9.452 1.00 87.27 16 ASP C CA 1
ATOM 2422 C C . ASP C 1 2 ? 35.624 10.956 9.920 1.00 89.81 16 ASP C C 1
ATOM 2423 O O . ASP C 1 2 ? 35.435 12.176 9.778 1.00 91.50 16 ASP C O 1
ATOM 2428 N N . ARG C 1 3 ? 36.722 10.436 10.486 1.00 87.62 17 ARG C N 1
ATOM 2429 C CA . ARG C 1 3 ? 37.927 11.211 10.833 1.00 90.87 17 ARG C CA 1
ATOM 2430 C C . ARG C 1 3 ? 39.150 10.282 10.933 1.00 91.50 17 ARG C C 1
ATOM 2431 O O . ARG C 1 3 ? 38.983 9.058 10.891 1.00 87.83 17 ARG C O 1
ATOM 2439 N N . SER C 1 4 ? 40.356 10.854 11.059 1.00 95.69 18 SER C N 1
ATOM 2440 C CA . SER C 1 4 ? 41.577 10.072 11.329 1.00 97.55 18 SER C CA 1
ATOM 2441 C C . SER C 1 4 ? 41.628 9.447 12.728 1.00 95.76 18 SER C C 1
ATOM 2442 O O . SER C 1 4 ? 41.149 10.035 13.722 1.00 94.68 18 SER C O 1
ATOM 2445 N N . LEU C 1 5 ? 42.214 8.249 12.796 1.00 93.13 19 LEU C N 1
ATOM 2446 C CA . LEU C 1 5 ? 42.493 7.620 14.084 1.00 89.19 19 LEU C CA 1
ATOM 2447 C C . LEU C 1 5 ? 43.702 8.261 14.789 1.00 94.38 19 LEU C C 1
ATOM 2448 O O . LEU C 1 5 ? 44.765 8.522 14.177 1.00 93.68 19 LEU C O 1
ATOM 2453 N N . ARG C 1 6 ? 43.507 8.526 16.081 1.00 93.92 20 ARG C N 1
ATOM 2454 C CA . ARG C 1 6 ? 44.565 9.031 16.939 1.00 100.33 20 ARG C CA 1
ATOM 2455 C C . ARG C 1 6 ? 45.347 7.854 17.517 1.00 100.28 20 ARG C C 1
ATOM 2456 O O . ARG C 1 6 ? 44.836 6.721 17.550 1.00 96.94 20 ARG C O 1
ATOM 2464 N N . PRO C 1 7 ? 46.576 8.113 17.987 1.00 102.76 21 PRO C N 1
ATOM 2465 C CA . PRO C 1 7 ? 47.481 7.037 18.400 1.00 105.33 21 PRO C CA 1
ATOM 2466 C C . PRO C 1 7 ? 46.928 6.105 19.486 1.00 101.29 21 PRO C C 1
ATOM 2467 O O . PRO C 1 7 ? 47.133 4.899 19.406 1.00 101.16 21 PRO C O 1
ATOM 2471 N N . GLU C 1 8 ? 46.258 6.644 20.495 1.00 100.62 22 GLU C N 1
ATOM 2472 C CA . GLU C 1 8 ? 45.649 5.800 21.529 1.00 99.64 22 GLU C CA 1
ATOM 2473 C C . GLU C 1 8 ? 44.475 4.947 20.985 1.00 92.95 22 GLU C C 1
ATOM 2474 O O . GLU C 1 8 ? 44.094 3.935 21.578 1.00 91.40 22 GLU C O 1
ATOM 2480 N N . GLU C 1 9 ? 43.928 5.324 19.839 1.00 88.80 23 GLU C N 1
ATOM 2481 C CA . GLU C 1 9 ? 42.911 4.484 19.224 1.00 83.82 23 GLU C CA 1
ATOM 2482 C C . GLU C 1 9 ? 43.583 3.368 18.439 1.00 83.11 23 GLU C C 1
ATOM 2483 O O . GLU C 1 9 ? 43.145 2.210 18.484 1.00 78.20 23 GLU C O 1
ATOM 2489 N N . ILE C 1 10 ? 44.681 3.708 17.759 1.00 87.54 24 ILE C N 1
ATOM 2490 C CA . ILE C 1 10 ? 45.468 2.709 17.020 1.00 88.52 24 ILE C CA 1
ATOM 2491 C C . ILE C 1 10 ? 45.979 1.629 17.980 1.00 87.12 24 ILE C C 1
ATOM 2492 O O . ILE C 1 10 ? 46.074 0.446 17.621 1.00 85.32 24 ILE C O 1
ATOM 2497 N N . GLU C 1 11 ? 46.216 2.035 19.216 1.00 84.33 25 GLU C N 1
ATOM 2498 C CA . GLU C 1 11 ? 46.685 1.130 20.244 1.00 87.91 25 GLU C CA 1
ATOM 2499 C C . GLU C 1 11 ? 45.612 0.179 20.713 1.00 83.56 25 GLU C C 1
ATOM 2500 O O . GLU C 1 11 ? 45.881 -0.991 20.933 1.00 83.64 25 GLU C O 1
ATOM 2506 N N . GLU C 1 12 ? 44.385 0.648 20.884 1.00 81.30 26 GLU C N 1
ATOM 2507 C CA . GLU C 1 12 ? 43.356 -0.342 21.226 1.00 79.89 26 GLU C CA 1
ATOM 2508 C C . GLU C 1 12 ? 43.009 -1.295 20.085 1.00 73.21 26 GLU C C 1
ATOM 2509 O O . GLU C 1 12 ? 42.708 -2.462 20.330 1.00 70.98 26 GLU C O 1
ATOM 2515 N N . LEU C 1 13 ? 43.091 -0.813 18.849 1.00 72.41 27 LEU C N 1
ATOM 2516 C CA . LEU C 1 13 ? 42.947 -1.685 17.676 1.00 70.18 27 LEU C CA 1
ATOM 2517 C C . LEU C 1 13 ? 44.067 -2.723 17.687 1.00 72.81 27 LEU C C 1
ATOM 2518 O O . LEU C 1 13 ? 43.867 -3.890 17.366 1.00 73.31 27 LEU C O 1
ATOM 2523 N N . ARG C 1 14 ? 45.242 -2.302 18.100 1.00 74.88 28 ARG C N 1
ATOM 2524 C CA . ARG C 1 14 ? 46.350 -3.229 18.193 1.00 78.69 28 ARG C CA 1
ATOM 2525 C C . ARG C 1 14 ? 46.130 -4.326 19.244 1.00 77.66 28 ARG C C 1
ATOM 2526 O O . ARG C 1 14 ? 46.508 -5.459 19.036 1.00 79.12 28 ARG C O 1
ATOM 2534 N N . GLU C 1 15 ? 45.521 -4.006 20.379 1.00 76.96 29 GLU C N 1
ATOM 2535 C CA . GLU C 1 15 ? 45.257 -5.046 21.367 1.00 77.89 29 GLU C CA 1
ATOM 2536 C C . GLU C 1 15 ? 44.186 -5.990 20.806 1.00 73.22 29 GLU C C 1
ATOM 2537 O O . GLU C 1 15 ? 44.259 -7.210 21.012 1.00 73.68 29 GLU C O 1
ATOM 2543 N N . ALA C 1 16 ? 43.223 -5.423 20.063 1.00 65.47 30 ALA C N 1
ATOM 2544 C CA . ALA C 1 16 ? 42.149 -6.206 19.490 1.00 60.77 30 ALA C CA 1
ATOM 2545 C C . ALA C 1 16 ? 42.712 -7.136 18.437 1.00 61.97 30 ALA C C 1
ATOM 2546 O O . ALA C 1 16 ? 42.341 -8.314 18.333 1.00 61.18 30 ALA C O 1
ATOM 2548 N N . PHE C 1 17 ? 43.623 -6.606 17.641 1.00 65.68 31 PHE C N 1
ATOM 2549 C CA . PHE C 1 17 ? 44.188 -7.382 16.564 1.00 67.98 31 PHE C CA 1
ATOM 2550 C C . PHE C 1 17 ? 44.927 -8.590 17.082 1.00 73.06 31 PHE C C 1
ATOM 2551 O O . PHE C 1 17 ? 44.834 -9.686 16.531 1.00 77.25 31 PHE C O 1
ATOM 2559 N N . ARG C 1 18 ? 45.682 -8.381 18.138 1.00 77.32 32 ARG C N 1
ATOM 2560 C CA . ARG C 1 18 ? 46.437 -9.442 18.754 1.00 80.87 32 ARG C CA 1
ATOM 2561 C C . ARG C 1 18 ? 45.486 -10.552 19.291 1.00 79.89 32 ARG C C 1
ATOM 2562 O O . ARG C 1 18 ? 45.763 -11.729 19.168 1.00 81.60 32 ARG C O 1
ATOM 2570 N N . GLU C 1 19 ? 44.356 -10.176 19.863 1.00 76.40 33 GLU C N 1
ATOM 2571 C CA . GLU C 1 19 ? 43.402 -11.167 20.331 1.00 79.74 33 GLU C CA 1
ATOM 2572 C C . GLU C 1 19 ? 42.688 -11.877 19.123 1.00 76.19 33 GLU C C 1
ATOM 2573 O O . GLU C 1 19 ? 42.495 -13.074 19.103 1.00 75.68 33 GLU C O 1
ATOM 2579 N N . PHE C 1 20 ? 42.307 -11.115 18.119 1.00 71.88 34 PHE C N 1
ATOM 2580 C CA . PHE C 1 20 ? 41.843 -11.650 16.858 1.00 70.36 34 PHE C CA 1
ATOM 2581 C C . PHE C 1 20 ? 42.722 -12.749 16.230 1.00 77.08 34 PHE C C 1
ATOM 2582 O O . PHE C 1 20 ? 42.246 -13.847 15.909 1.00 74.64 34 PHE C O 1
ATOM 2590 N N . ASP C 1 21 ? 44.000 -12.435 16.018 1.00 81.63 35 ASP C N 1
ATOM 2591 C CA . ASP C 1 21 ? 44.930 -13.359 15.393 1.00 86.63 35 ASP C CA 1
ATOM 2592 C C . ASP C 1 21 ? 45.203 -14.565 16.292 1.00 92.47 35 ASP C C 1
ATOM 2593 O O . ASP C 1 21 ? 45.339 -15.691 15.799 1.00 94.76 35 ASP C O 1
ATOM 2598 N N . LYS C 1 22 ? 45.255 -14.349 17.606 1.00 93.78 36 LYS C N 1
ATOM 2599 C CA . LYS C 1 22 ? 45.376 -15.480 18.513 1.00 101.16 36 LYS C CA 1
ATOM 2600 C C . LYS C 1 22 ? 44.240 -16.504 18.321 1.00 100.77 36 LYS C C 1
ATOM 2601 O O . LYS C 1 22 ? 44.436 -17.707 18.503 1.00 104.92 36 LYS C O 1
ATOM 2603 N N . ASP C 1 23 ? 43.063 -16.032 17.927 1.00 97.66 37 ASP C N 1
ATOM 2604 C CA . ASP C 1 23 ? 41.901 -16.917 17.753 1.00 98.53 37 ASP C CA 1
ATOM 2605 C C . ASP C 1 23 ? 41.497 -17.168 16.281 1.00 98.64 37 ASP C C 1
ATOM 2606 O O . ASP C 1 23 ? 40.640 -18.016 16.013 1.00 99.18 37 ASP C O 1
ATOM 2611 N N . LYS C 1 24 ? 42.109 -16.449 15.337 1.00 98.13 38 LYS C N 1
ATOM 2612 C CA . LYS C 1 24 ? 41.893 -16.722 13.912 1.00 97.07 38 LYS C CA 1
ATOM 2613 C C . LYS C 1 24 ? 42.899 -17.772 13.449 1.00 103.86 38 LYS C C 1
ATOM 2614 O O . LYS C 1 24 ? 44.101 -17.493 13.293 1.00 108.70 38 LYS C O 1
ATOM 2620 N N . ASP C 1 25 ? 42.407 -18.992 13.270 1.00 107.40 39 ASP C N 1
ATOM 2621 C CA . ASP C 1 25 ? 43.218 -20.101 12.776 1.00 111.15 39 ASP C CA 1
ATOM 2622 C C . ASP C 1 25 ? 42.748 -20.375 11.367 1.00 109.33 39 ASP C C 1
ATOM 2623 O O . ASP C 1 25 ? 41.922 -21.250 11.138 1.00 108.27 39 ASP C O 1
ATOM 2628 N N . GLY C 1 26 ? 43.255 -19.602 10.420 1.00 107.93 40 GLY C N 1
ATOM 2629 C CA . GLY C 1 26 ? 42.643 -19.565 9.102 1.00 107.41 40 GLY C CA 1
ATOM 2630 C C . GLY C 1 26 ? 41.236 -18.968 9.160 1.00 102.36 40 GLY C C 1
ATOM 2631 O O . GLY C 1 26 ? 40.815 -18.264 8.250 1.00 101.14 40 GLY C O 1
ATOM 2632 N N . TYR C 1 27 ? 40.510 -19.241 10.239 1.00 99.06 41 TYR C N 1
ATOM 2633 C CA . TYR C 1 27 ? 39.117 -18.813 10.337 1.00 95.21 41 TYR C CA 1
ATOM 2634 C C . TYR C 1 27 ? 38.779 -18.221 11.741 1.00 89.87 41 TYR C C 1
ATOM 2635 O O . TYR C 1 27 ? 39.389 -18.608 12.724 1.00 95.04 41 TYR C O 1
ATOM 2644 N N . ILE C 1 28 ? 37.837 -17.281 11.829 1.00 82.13 42 ILE C N 1
ATOM 2645 C CA . ILE C 1 28 ? 37.352 -16.767 13.126 1.00 75.16 42 ILE C CA 1
ATOM 2646 C C . ILE C 1 28 ? 35.833 -16.994 13.398 1.00 71.78 42 ILE C C 1
ATOM 2647 O O . ILE C 1 28 ? 34.976 -16.738 12.561 1.00 66.22 42 ILE C O 1
ATOM 2652 N N . ASN C 1 29 ? 35.566 -17.453 14.609 1.00 71.15 43 ASN C N 1
ATOM 2653 C CA . ASN C 1 29 ? 34.276 -17.610 15.229 1.00 72.51 43 ASN C CA 1
ATOM 2654 C C . ASN C 1 29 ? 33.602 -16.237 15.537 1.00 70.74 43 ASN C C 1
ATOM 2655 O O . ASN C 1 29 ? 34.281 -15.245 15.772 1.00 68.02 43 ASN C O 1
ATOM 2660 N N . CYS C 1 30 ? 32.271 -16.197 15.570 1.00 70.03 44 CYS C N 1
ATOM 2661 C CA . CYS C 1 30 ? 31.504 -14.995 15.941 1.00 67.58 44 CYS C CA 1
ATOM 2662 C C . CYS C 1 30 ? 31.660 -14.509 17.420 1.00 66.51 44 CYS C C 1
ATOM 2663 O O . CYS C 1 30 ? 31.963 -13.362 17.670 1.00 61.18 44 CYS C O 1
ATOM 2666 N N . ARG C 1 31 ? 31.408 -15.374 18.383 1.00 68.73 45 ARG C N 1
ATOM 2667 C CA . ARG C 1 31 ? 31.791 -15.135 19.769 1.00 70.90 45 ARG C CA 1
ATOM 2668 C C . ARG C 1 31 ? 33.232 -14.567 19.914 1.00 70.88 45 ARG C C 1
ATOM 2669 O O . ARG C 1 31 ? 33.439 -13.575 20.619 1.00 72.92 45 ARG C O 1
ATOM 2677 N N . ASP C 1 32 ? 34.212 -15.182 19.252 1.00 71.10 46 ASP C N 1
ATOM 2678 C CA . ASP C 1 32 ? 35.577 -14.672 19.233 1.00 68.77 46 ASP C CA 1
ATOM 2679 C C . ASP C 1 32 ? 35.662 -13.291 18.593 1.00 65.32 46 ASP C C 1
ATOM 2680 O O . ASP C 1 32 ? 36.334 -12.399 19.115 1.00 66.12 46 ASP C O 1
ATOM 2685 N N . LEU C 1 33 ? 34.984 -13.103 17.466 1.00 57.57 47 LEU C N 1
ATOM 2686 C CA . LEU C 1 33 ? 35.089 -11.846 16.758 1.00 53.87 47 LEU C CA 1
ATOM 2687 C C . LEU C 1 33 ? 34.515 -10.721 17.618 1.00 56.64 47 LEU C C 1
ATOM 2688 O O . LEU C 1 33 ? 35.028 -9.576 17.645 1.00 54.58 47 LEU C O 1
ATOM 2693 N N . GLY C 1 34 ? 33.430 -11.065 18.311 1.00 53.84 48 GLY C N 1
ATOM 2694 C CA . GLY C 1 34 ? 32.748 -10.162 19.165 1.00 52.30 48 GLY C CA 1
ATOM 2695 C C . GLY C 1 34 ? 33.626 -9.638 20.259 1.00 55.15 48 GLY C C 1
ATOM 2696 O O . GLY C 1 34 ? 33.728 -8.421 20.436 1.00 54.87 48 GLY C O 1
ATOM 2697 N N . ASN C 1 35 ? 34.275 -10.550 20.969 1.00 54.57 49 ASN C N 1
ATOM 2698 C CA . ASN C 1 35 ? 35.123 -10.150 22.054 1.00 60.19 49 ASN C CA 1
ATOM 2699 C C . ASN C 1 35 ? 36.349 -9.353 21.639 1.00 58.47 49 ASN C C 1
ATOM 2700 O O . ASN C 1 35 ? 36.877 -8.614 22.462 1.00 59.24 49 ASN C O 1
ATOM 2705 N N . CYS C 1 36 ? 36.819 -9.519 20.396 1.00 57.57 50 CYS C N 1
ATOM 2706 C CA A CYS C 1 36 ? 37.988 -8.770 19.991 0.50 58.45 50 CYS C CA 1
ATOM 2707 C CA B CYS C 1 36 ? 37.980 -8.780 19.912 0.50 59.30 50 CYS C CA 1
ATOM 2708 C C . CYS C 1 36 ? 37.562 -7.317 19.718 1.00 56.91 50 CYS C C 1
ATOM 2709 O O . CYS C 1 36 ? 38.301 -6.377 20.054 1.00 61.57 50 CYS C O 1
ATOM 2714 N N . MET C 1 37 ? 36.352 -7.133 19.218 1.00 50.24 51 MET C N 1
ATOM 2715 C CA . MET C 1 37 ? 35.734 -5.809 19.095 1.00 52.67 51 MET C CA 1
ATOM 2716 C C . MET C 1 37 ? 35.397 -5.147 20.458 1.00 52.42 51 MET C C 1
ATOM 2717 O O . MET C 1 37 ? 35.508 -3.945 20.609 1.00 53.78 51 MET C O 1
ATOM 2722 N N . ARG C 1 38 ? 34.992 -5.908 21.453 1.00 53.08 52 ARG C N 1
ATOM 2723 C CA . ARG C 1 38 ? 34.816 -5.294 22.759 1.00 53.60 52 ARG C CA 1
ATOM 2724 C C . ARG C 1 38 ? 36.172 -4.868 23.331 1.00 58.77 52 ARG C C 1
ATOM 2725 O O . ARG C 1 38 ? 36.269 -3.889 24.102 1.00 59.86 52 ARG C O 1
ATOM 2733 N N . THR C 1 39 ? 37.227 -5.604 22.976 1.00 60.66 53 THR C N 1
ATOM 2734 C CA . THR C 1 39 ? 38.547 -5.271 23.518 1.00 66.18 53 THR C CA 1
ATOM 2735 C C . THR C 1 39 ? 38.921 -3.828 23.138 1.00 65.59 53 THR C C 1
ATOM 2736 O O . THR C 1 39 ? 39.639 -3.184 23.858 1.00 65.47 53 THR C O 1
ATOM 2740 N N . MET C 1 40 ? 38.366 -3.313 22.045 1.00 62.18 54 MET C N 1
ATOM 2741 C CA . MET C 1 40 ? 38.631 -1.944 21.648 1.00 65.45 54 MET C CA 1
ATOM 2742 C C . MET C 1 40 ? 37.434 -1.053 21.928 1.00 63.57 54 MET C C 1
ATOM 2743 O O . MET C 1 40 ? 37.391 0.092 21.484 1.00 60.66 54 MET C O 1
ATOM 2748 N N . GLY C 1 41 ? 36.476 -1.584 22.679 1.00 62.46 55 GLY C N 1
ATOM 2749 C CA . GLY C 1 41 ? 35.415 -0.788 23.238 1.00 62.09 55 GLY C CA 1
ATOM 2750 C C . GLY C 1 41 ? 34.125 -0.724 22.463 1.00 58.00 55 GLY C C 1
ATOM 2751 O O . GLY C 1 41 ? 33.285 0.136 22.740 1.00 58.37 55 GLY C O 1
ATOM 2752 N N . TYR C 1 42 ? 33.944 -1.656 21.536 1.00 56.22 56 TYR C N 1
ATOM 2753 C CA . TYR C 1 42 ? 32.775 -1.676 20.668 1.00 53.09 56 TYR C CA 1
ATOM 2754 C C . TYR C 1 42 ? 31.745 -2.804 20.998 1.00 53.42 56 TYR C C 1
ATOM 2755 O O . TYR C 1 42 ? 32.127 -3.944 21.227 1.00 57.59 56 TYR C O 1
ATOM 2764 N N . MET C 1 43 ? 30.450 -2.467 21.026 1.00 54.11 57 MET C N 1
ATOM 2765 C CA A MET C 1 43 ? 29.400 -3.457 21.294 0.50 53.87 57 MET C CA 1
ATOM 2766 C CA B MET C 1 43 ? 29.369 -3.425 21.319 0.50 54.28 57 MET C CA 1
ATOM 2767 C C . MET C 1 43 ? 28.724 -3.863 19.999 1.00 51.89 57 MET C C 1
ATOM 2768 O O . MET C 1 43 ? 27.896 -3.170 19.506 1.00 55.25 57 MET C O 1
ATOM 2777 N N . PRO C 1 44 ? 29.126 -5.003 19.421 1.00 50.08 58 PRO C N 1
ATOM 2778 C CA . PRO C 1 44 ? 28.558 -5.311 18.124 1.00 47.75 58 PRO C CA 1
ATOM 2779 C C . PRO C 1 44 ? 27.183 -6.023 18.214 1.00 48.18 58 PRO C C 1
ATOM 2780 O O . PRO C 1 44 ? 26.861 -6.586 19.262 1.00 44.46 58 PRO C O 1
ATOM 2784 N N . THR C 1 45 ? 26.400 -5.979 17.125 1.00 44.92 59 THR C N 1
ATOM 2785 C CA . THR C 1 45 ? 25.159 -6.753 17.074 1.00 46.52 59 THR C CA 1
ATOM 2786 C C . THR C 1 45 ? 25.493 -8.100 16.466 1.00 48.41 59 THR C C 1
ATOM 2787 O O . THR C 1 45 ? 26.493 -8.201 15.750 1.00 51.34 59 THR C O 1
ATOM 2791 N N . GLU C 1 46 ? 24.666 -9.124 16.718 1.00 46.67 60 GLU C N 1
ATOM 2792 C CA . GLU C 1 46 ? 24.931 -10.430 16.156 1.00 49.10 60 GLU C CA 1
ATOM 2793 C C . GLU C 1 46 ? 24.969 -10.371 14.631 1.00 48.32 60 GLU C C 1
ATOM 2794 O O . GLU C 1 46 ? 25.773 -11.060 13.993 1.00 47.18 60 GLU C O 1
ATOM 2800 N N . MET C 1 47 ? 24.110 -9.529 14.061 1.00 46.74 61 MET C N 1
ATOM 2801 C CA . MET C 1 47 ? 24.061 -9.376 12.599 1.00 49.00 61 MET C CA 1
ATOM 2802 C C . MET C 1 47 ? 25.377 -8.818 12.028 1.00 47.02 61 MET C C 1
ATOM 2803 O O . MET C 1 47 ? 25.829 -9.263 11.000 1.00 45.77 61 MET C O 1
ATOM 2808 N N . GLU C 1 48 ? 25.933 -7.819 12.697 1.00 46.11 62 GLU C N 1
ATOM 2809 C CA . GLU C 1 48 ? 27.241 -7.242 12.426 1.00 50.50 62 GLU C CA 1
ATOM 2810 C C . GLU C 1 48 ? 28.311 -8.387 12.467 1.00 51.99 62 GLU C C 1
ATOM 2811 O O . GLU C 1 48 ? 29.066 -8.587 11.532 1.00 52.40 62 GLU C O 1
ATOM 2817 N N . LEU C 1 49 ? 28.279 -9.210 13.510 1.00 52.01 63 LEU C N 1
ATOM 2818 C CA . LEU C 1 49 ? 29.203 -10.333 13.632 1.00 50.25 63 LEU C CA 1
ATOM 2819 C C . LEU C 1 49 ? 29.108 -11.313 12.460 1.00 52.75 63 LEU C C 1
ATOM 2820 O O . LEU C 1 49 ? 30.136 -11.664 11.862 1.00 55.26 63 LEU C O 1
ATOM 2825 N N . ILE C 1 50 ? 27.894 -11.778 12.141 1.00 50.94 64 ILE C N 1
ATOM 2826 C CA . ILE C 1 50 ? 27.675 -12.612 10.976 1.00 50.41 64 ILE C CA 1
ATOM 2827 C C . ILE C 1 50 ? 28.264 -12.009 9.679 1.00 53.94 64 ILE C C 1
ATOM 2828 O O . ILE C 1 50 ? 28.944 -12.701 8.905 1.00 54.97 64 ILE C O 1
ATOM 2833 N N . GLU C 1 51 ? 28.030 -10.713 9.478 1.00 53.30 65 GLU C N 1
ATOM 2834 C CA . GLU C 1 51 ? 28.549 -10.003 8.332 1.00 56.44 65 GLU C CA 1
ATOM 2835 C C . GLU C 1 51 ? 30.065 -9.935 8.242 1.00 54.96 65 GLU C C 1
ATOM 2836 O O . GLU C 1 51 ? 30.612 -10.228 7.211 1.00 59.30 65 GLU C O 1
ATOM 2842 N N . LEU C 1 52 ? 30.712 -9.484 9.306 1.00 55.92 66 LEU C N 1
ATOM 2843 C CA . LEU C 1 52 ? 32.146 -9.331 9.336 1.00 58.27 66 LEU C CA 1
ATOM 2844 C C . LEU C 1 52 ? 32.823 -10.700 9.212 1.00 58.70 66 LEU C C 1
ATOM 2845 O O . LEU C 1 52 ? 33.796 -10.858 8.475 1.00 61.12 66 LEU C O 1
ATOM 2850 N N . SER C 1 53 ? 32.307 -11.689 9.933 1.00 53.91 67 SER C N 1
ATOM 2851 C CA . SER C 1 53 ? 32.967 -12.966 9.951 1.00 54.34 67 SER C CA 1
ATOM 2852 C C . SER C 1 53 ? 32.940 -13.595 8.556 1.00 54.44 67 SER C C 1
ATOM 2853 O O . SER C 1 53 ? 33.922 -14.158 8.122 1.00 61.68 67 SER C O 1
ATOM 2856 N N . GLN C 1 54 ? 31.862 -13.438 7.820 1.00 55.13 68 GLN C N 1
ATOM 2857 C CA . GLN C 1 54 ? 31.817 -13.915 6.441 1.00 57.96 68 GLN C CA 1
ATOM 2858 C C . GLN C 1 54 ? 32.859 -13.183 5.638 1.00 58.69 68 GLN C C 1
ATOM 2859 O O . GLN C 1 54 ? 33.618 -13.781 4.929 1.00 61.68 68 GLN C O 1
ATOM 2865 N N . GLN C 1 55 ? 32.882 -11.878 5.758 1.00 58.61 69 GLN C N 1
ATOM 2866 C CA . GLN C 1 55 ? 33.865 -11.077 5.072 1.00 66.20 69 GLN C CA 1
ATOM 2867 C C . GLN C 1 55 ? 35.307 -11.533 5.376 1.00 66.03 69 GLN C C 1
ATOM 2868 O O . GLN C 1 55 ? 36.097 -11.808 4.464 1.00 69.14 69 GLN C O 1
ATOM 2874 N N . ILE C 1 56 ? 35.625 -11.640 6.661 1.00 62.36 70 ILE C N 1
ATOM 2875 C CA . ILE C 1 56 ? 36.948 -12.055 7.089 1.00 64.50 70 ILE C CA 1
ATOM 2876 C C . ILE C 1 56 ? 37.220 -13.475 6.602 1.00 69.22 70 ILE C C 1
ATOM 2877 O O . ILE C 1 56 ? 38.225 -13.708 5.935 1.00 73.53 70 ILE C O 1
ATOM 2882 N N . ASN C 1 57 ? 36.304 -14.403 6.882 1.00 68.78 71 ASN C N 1
ATOM 2883 C CA . ASN C 1 57 ? 36.491 -15.795 6.473 1.00 72.83 71 ASN C CA 1
ATOM 2884 C C . ASN C 1 57 ? 36.383 -16.087 4.968 1.00 77.65 71 ASN C C 1
ATOM 2885 O O . ASN C 1 57 ? 37.229 -16.785 4.435 1.00 79.03 71 ASN C O 1
ATOM 2890 N N . MET C 1 58 ? 35.393 -15.542 4.267 1.00 79.56 72 MET C N 1
ATOM 2891 C CA A MET C 1 58 ? 35.260 -15.855 2.838 0.50 85.67 72 MET C CA 1
ATOM 2892 C CA B MET C 1 58 ? 35.227 -15.861 2.844 0.50 86.30 72 MET C CA 1
ATOM 2893 C C . MET C 1 58 ? 35.880 -14.905 1.814 1.00 88.68 72 MET C C 1
ATOM 2894 O O . MET C 1 58 ? 36.739 -15.313 1.036 1.00 92.68 72 MET C O 1
ATOM 2903 N N . ASN C 1 59 ? 35.469 -13.634 1.821 1.00 89.93 73 ASN C N 1
ATOM 2904 C CA . ASN C 1 59 ? 36.068 -12.605 0.948 1.00 94.40 73 ASN C CA 1
ATOM 2905 C C . ASN C 1 59 ? 37.580 -12.559 1.066 1.00 96.49 73 ASN C C 1
ATOM 2906 O O . ASN C 1 59 ? 38.287 -12.911 0.125 1.00 99.68 73 ASN C O 1
ATOM 2911 N N . LEU C 1 60 ? 38.066 -12.156 2.242 1.00 93.60 74 LEU C N 1
ATOM 2912 C CA . LEU C 1 60 ? 39.498 -11.986 2.452 1.00 95.34 74 LEU C CA 1
ATOM 2913 C C . LEU C 1 60 ? 40.257 -13.299 2.648 1.00 98.61 74 LEU C C 1
ATOM 2914 O O . LEU C 1 60 ? 41.480 -13.286 2.819 1.00 101.28 74 LEU C O 1
ATOM 2919 N N . GLY C 1 61 ? 39.539 -14.423 2.604 1.00 97.66 75 GLY C N 1
ATOM 2920 C CA . GLY C 1 61 ? 40.148 -15.740 2.753 1.00 98.62 75 GLY C CA 1
ATOM 2921 C C . GLY C 1 61 ? 40.417 -16.176 4.187 1.00 95.32 75 GLY C C 1
ATOM 2922 O O . GLY C 1 61 ? 40.455 -17.366 4.473 1.00 98.09 75 GLY C O 1
ATOM 2923 N N . GLY C 1 62 ? 40.574 -15.214 5.091 1.00 90.08 76 GLY C N 1
ATOM 2924 C CA . GLY C 1 62 ? 41.003 -15.469 6.467 1.00 87.46 76 GLY C CA 1
ATOM 2925 C C . GLY C 1 62 ? 42.342 -14.786 6.696 1.00 89.95 76 GLY C C 1
ATOM 2926 O O . GLY C 1 62 ? 42.996 -14.984 7.727 1.00 89.67 76 GLY C O 1
ATOM 2927 N N . HIS C 1 63 ? 42.733 -13.984 5.700 1.00 91.46 77 HIS C N 1
ATOM 2928 C CA . HIS C 1 63 ? 44.022 -13.286 5.618 1.00 92.61 77 HIS C CA 1
ATOM 2929 C C . HIS C 1 63 ? 43.800 -11.834 5.976 1.00 88.23 77 HIS C C 1
ATOM 2930 O O . HIS C 1 63 ? 43.371 -11.007 5.143 1.00 86.33 77 HIS C O 1
ATOM 2937 N N . VAL C 1 64 ? 44.047 -11.548 7.245 1.00 83.99 78 VAL C N 1
ATOM 2938 C CA . VAL C 1 64 ? 43.864 -10.230 7.766 1.00 75.93 78 VAL C CA 1
ATOM 2939 C C . VAL C 1 64 ? 45.116 -9.864 8.510 1.00 78.37 78 VAL C C 1
ATOM 2940 O O . VAL C 1 64 ? 45.501 -10.521 9.477 1.00 77.67 78 VAL C O 1
ATOM 2944 N N . ASP C 1 65 ? 45.758 -8.822 8.015 1.00 79.47 79 ASP C N 1
ATOM 2945 C CA . ASP C 1 65 ? 46.864 -8.211 8.685 1.00 82.96 79 ASP C CA 1
ATOM 2946 C C . ASP C 1 65 ? 46.377 -6.910 9.294 1.00 80.70 79 ASP C C 1
ATOM 2947 O O . ASP C 1 65 ? 45.272 -6.453 9.005 1.00 77.34 79 ASP C O 1
ATOM 2952 N N . PHE C 1 66 ? 47.200 -6.332 10.149 1.00 83.98 80 PHE C N 1
ATOM 2953 C CA . PHE C 1 66 ? 46.844 -5.155 10.901 1.00 84.59 80 PHE C CA 1
ATOM 2954 C C . PHE C 1 66 ? 46.141 -4.079 10.048 1.00 85.03 80 PHE C C 1
ATOM 2955 O O . PHE C 1 66 ? 45.033 -3.601 10.421 1.00 77.13 80 PHE C O 1
ATOM 2963 N N . ASP C 1 67 ? 46.760 -3.732 8.909 1.00 88.66 81 ASP C N 1
ATOM 2964 C CA . ASP C 1 67 ? 46.202 -2.742 7.978 1.00 90.41 81 ASP C CA 1
ATOM 2965 C C . ASP C 1 67 ? 44.759 -3.081 7.576 1.00 86.91 81 ASP C C 1
ATOM 2966 O O . ASP C 1 67 ? 43.862 -2.227 7.663 1.00 87.09 81 ASP C O 1
ATOM 2971 N N . ASP C 1 68 ? 44.526 -4.335 7.184 1.00 86.08 82 ASP C N 1
ATOM 2972 C CA . ASP C 1 68 ? 43.173 -4.822 6.864 1.00 81.94 82 ASP C CA 1
ATOM 2973 C C . ASP C 1 68 ? 42.235 -4.716 8.047 1.00 76.72 82 ASP C C 1
ATOM 2974 O O . ASP C 1 68 ? 41.077 -4.326 7.906 1.00 76.31 82 ASP C O 1
ATOM 2979 N N . PHE C 1 69 ? 42.736 -5.074 9.217 1.00 73.77 83 PHE C N 1
ATOM 2980 C CA . PHE C 1 69 ? 41.939 -5.073 10.439 1.00 68.56 83 PHE C CA 1
ATOM 2981 C C . PHE C 1 69 ? 41.492 -3.655 10.792 1.00 68.50 83 PHE C C 1
ATOM 2982 O O . PHE C 1 69 ? 40.352 -3.438 11.137 1.00 67.92 83 PHE C O 1
ATOM 2990 N N . VAL C 1 70 ? 42.392 -2.693 10.648 1.00 73.18 84 VAL C N 1
ATOM 2991 C CA . VAL C 1 70 ? 42.112 -1.297 10.924 1.00 72.23 84 VAL C CA 1
ATOM 2992 C C . VAL C 1 70 ? 41.054 -0.779 9.987 1.00 72.83 84 VAL C C 1
ATOM 2993 O O . VAL C 1 70 ? 40.131 -0.063 10.400 1.00 72.47 84 VAL C O 1
ATOM 2997 N N . GLU C 1 71 ? 41.165 -1.189 8.731 1.00 75.46 85 GLU C N 1
ATOM 2998 C CA . GLU C 1 71 ? 40.232 -0.789 7.712 1.00 72.65 85 GLU C CA 1
ATOM 2999 C C . GLU C 1 71 ? 38.836 -1.213 8.062 1.00 71.03 85 GLU C C 1
ATOM 3000 O O . GLU C 1 71 ? 37.907 -0.442 7.830 1.00 70.49 85 GLU C O 1
ATOM 3002 N N . LEU C 1 72 ? 38.692 -2.432 8.616 1.00 70.38 86 LEU C N 1
ATOM 3003 C CA . LEU C 1 72 ? 37.403 -3.034 8.994 1.00 63.43 86 LEU C CA 1
ATOM 3004 C C . LEU C 1 72 ? 36.894 -2.552 10.320 1.00 62.66 86 LEU C C 1
ATOM 3005 O O . LEU C 1 72 ? 35.689 -2.399 10.503 1.00 60.84 86 LEU C O 1
ATOM 3010 N N . MET C 1 73 ? 37.809 -2.355 11.265 1.00 61.93 87 MET C N 1
ATOM 3011 C CA . MET C 1 73 ? 37.426 -2.043 12.647 1.00 59.66 87 MET C CA 1
ATOM 3012 C C . MET C 1 73 ? 37.487 -0.553 13.003 1.00 59.45 87 MET C C 1
ATOM 3013 O O . MET C 1 73 ? 36.744 -0.094 13.864 1.00 58.40 87 MET C O 1
ATOM 3018 N N . GLY C 1 74 ? 38.366 0.197 12.342 1.00 62.55 88 GLY C N 1
ATOM 3019 C CA . GLY C 1 74 ? 38.426 1.651 12.514 1.00 63.07 88 GLY C CA 1
ATOM 3020 C C . GLY C 1 74 ? 37.034 2.292 12.551 1.00 64.48 88 GLY C C 1
ATOM 3021 O O . GLY C 1 74 ? 36.680 2.966 13.540 1.00 63.26 88 GLY C O 1
ATOM 3022 N N . PRO C 1 75 ? 36.219 2.060 11.496 1.00 60.90 89 PRO C N 1
ATOM 3023 C CA . PRO C 1 75 ? 34.868 2.655 11.489 1.00 58.65 89 PRO C CA 1
ATOM 3024 C C . PRO C 1 75 ? 34.061 2.294 12.733 1.00 54.78 89 PRO C C 1
ATOM 3025 O O . PRO C 1 75 ? 33.378 3.150 13.280 1.00 56.77 89 PRO C O 1
ATOM 3029 N N . LYS C 1 76 ? 34.158 1.067 13.207 1.00 52.94 90 LYS C N 1
ATOM 3030 C CA . LYS C 1 76 ? 33.449 0.707 14.426 1.00 52.42 90 LYS C CA 1
ATOM 3031 C C . LYS C 1 76 ? 34.023 1.435 15.632 1.00 56.43 90 LYS C C 1
ATOM 3032 O O . LYS C 1 76 ? 33.271 1.945 16.443 1.00 54.64 90 LYS C O 1
ATOM 3038 N N . LEU C 1 77 ? 35.351 1.475 15.762 1.00 54.86 91 LEU C N 1
ATOM 3039 C CA . LEU C 1 77 ? 35.932 2.185 16.864 1.00 57.77 91 LEU C CA 1
ATOM 3040 C C . LEU C 1 77 ? 35.348 3.596 16.920 1.00 56.12 91 LEU C C 1
ATOM 3041 O O . LEU C 1 77 ? 34.951 4.044 17.960 1.00 56.19 91 LEU C O 1
ATOM 3046 N N . LEU C 1 78 ? 35.271 4.264 15.781 1.00 58.89 92 LEU C N 1
ATOM 3047 C CA . LEU C 1 78 ? 34.888 5.659 15.720 1.00 58.57 92 LEU C CA 1
ATOM 3048 C C . LEU C 1 78 ? 33.417 5.857 16.040 1.00 57.40 92 LEU C C 1
ATOM 3049 O O . LEU C 1 78 ? 33.075 6.872 16.574 1.00 61.47 92 LEU C O 1
ATOM 3054 N N . ALA C 1 79 ? 32.583 4.862 15.734 1.00 52.66 93 ALA C N 1
ATOM 3055 C CA . ALA C 1 79 ? 31.163 4.827 15.997 1.00 50.42 93 ALA C CA 1
ATOM 3056 C C . ALA C 1 79 ? 30.797 4.595 17.462 1.00 52.86 93 ALA C C 1
ATOM 3057 O O . ALA C 1 79 ? 29.602 4.486 17.801 1.00 53.91 93 ALA C O 1
ATOM 3059 N N . GLU C 1 80 ? 31.786 4.437 18.324 1.00 50.52 94 GLU C N 1
ATOM 3060 C CA . GLU C 1 80 ? 31.480 4.202 19.741 1.00 55.29 94 GLU C CA 1
ATOM 3061 C C . GLU C 1 80 ? 30.766 5.383 20.394 1.00 53.67 94 GLU C C 1
ATOM 3062 O O . GLU C 1 80 ? 31.210 6.518 20.306 1.00 56.70 94 GLU C O 1
ATOM 3068 N N . THR C 1 81 ? 29.682 5.089 21.082 1.00 53.46 95 THR C N 1
ATOM 3069 C CA . THR C 1 81 ? 28.923 6.107 21.757 1.00 54.48 95 THR C CA 1
ATOM 3070 C C . THR C 1 81 ? 29.202 6.112 23.240 1.00 57.25 95 THR C C 1
ATOM 3071 O O . THR C 1 81 ? 29.921 5.251 23.758 1.00 57.81 95 THR C O 1
ATOM 3075 N N . ALA C 1 82 ? 28.639 7.100 23.921 1.00 58.13 96 ALA C N 1
ATOM 3076 C CA . ALA C 1 82 ? 28.916 7.323 25.342 1.00 59.86 96 ALA C CA 1
ATOM 3077 C C . ALA C 1 82 ? 28.609 6.084 26.179 1.00 59.59 96 ALA C C 1
ATOM 3078 O O . ALA C 1 82 ? 29.392 5.706 27.076 1.00 56.16 96 ALA C O 1
ATOM 3080 N N . ASP C 1 83 ? 27.501 5.421 25.852 1.00 57.86 97 ASP C N 1
ATOM 3081 C CA . ASP C 1 83 ? 27.140 4.208 26.576 1.00 62.24 97 ASP C CA 1
ATOM 3082 C C . ASP C 1 83 ? 28.127 3.029 26.388 1.00 63.35 97 ASP C C 1
ATOM 3083 O O . ASP C 1 83 ? 28.049 2.094 27.152 1.00 66.82 97 ASP C O 1
ATOM 3088 N N . MET C 1 84 ? 29.016 3.062 25.378 1.00 59.54 98 MET C N 1
ATOM 3089 C CA . MET C 1 84 ? 30.056 2.018 25.201 1.00 59.96 98 MET C CA 1
ATOM 3090 C C . MET C 1 84 ? 31.395 2.341 25.849 1.00 58.87 98 MET C C 1
ATOM 3091 O O . MET C 1 84 ? 32.144 1.457 26.200 1.00 63.90 98 MET C O 1
ATOM 3096 N N . ILE C 1 85 ? 31.696 3.616 25.922 1.00 59.12 99 ILE C N 1
ATOM 3097 C CA . ILE C 1 85 ? 32.940 4.150 26.374 1.00 60.42 99 ILE C CA 1
ATOM 3098 C C . ILE C 1 85 ? 33.024 4.130 27.904 1.00 67.31 99 ILE C C 1
ATOM 3099 O O . ILE C 1 85 ? 34.113 3.812 28.467 1.00 74.31 99 ILE C O 1
ATOM 3104 N N . GLY C 1 86 ? 31.926 4.504 28.581 1.00 68.56 100 GLY C N 1
ATOM 3105 C CA . GLY C 1 86 ? 31.886 4.519 30.035 1.00 70.89 100 GLY C CA 1
ATOM 3106 C C . GLY C 1 86 ? 32.371 5.816 30.661 1.00 72.89 100 GLY C C 1
ATOM 3107 O O . GLY C 1 86 ? 33.000 6.645 30.000 1.00 73.41 100 GLY C O 1
ATOM 3108 N N . VAL C 1 87 ? 32.097 6.008 31.947 1.00 74.69 101 VAL C N 1
ATOM 3109 C CA . VAL C 1 87 ? 32.250 7.337 32.549 1.00 75.87 101 VAL C CA 1
ATOM 3110 C C . VAL C 1 87 ? 33.702 7.805 32.602 1.00 77.61 101 VAL C C 1
ATOM 3111 O O . VAL C 1 87 ? 34.013 8.919 32.195 1.00 77.48 101 VAL C O 1
ATOM 3115 N N . LYS C 1 88 ? 34.577 6.927 33.079 1.00 81.69 102 LYS C N 1
ATOM 3116 C CA . LYS C 1 88 ? 35.990 7.206 33.253 1.00 84.02 102 LYS C CA 1
ATOM 3117 C C . LYS C 1 88 ? 36.575 7.815 31.998 1.00 79.64 102 LYS C C 1
ATOM 3118 O O . LYS C 1 88 ? 37.108 8.905 32.022 1.00 77.90 102 LYS C O 1
ATOM 3124 N N . GLU C 1 89 ? 36.440 7.092 30.900 1.00 78.01 103 GLU C N 1
ATOM 3125 C CA . GLU C 1 89 ? 37.025 7.450 29.623 1.00 78.20 103 GLU C CA 1
ATOM 3126 C C . GLU C 1 89 ? 36.391 8.717 29.066 1.00 73.68 103 GLU C C 1
ATOM 3127 O O . GLU C 1 89 ? 37.071 9.545 28.476 1.00 72.61 103 GLU C O 1
ATOM 3133 N N . LEU C 1 90 ? 35.084 8.877 29.245 1.00 71.68 104 LEU C N 1
ATOM 3134 C CA . LEU C 1 90 ? 34.429 10.122 28.826 1.00 70.16 104 LEU C CA 1
ATOM 3135 C C . LEU C 1 90 ? 35.012 11.304 29.568 1.00 73.19 104 LEU C C 1
ATOM 3136 O O . LEU C 1 90 ? 35.233 12.375 29.004 1.00 74.77 104 LEU C O 1
ATOM 3141 N N . ARG C 1 91 ? 35.260 11.112 30.852 1.00 75.88 105 ARG C N 1
ATOM 3142 C CA . ARG C 1 91 ? 35.776 12.182 31.673 1.00 78.61 105 ARG C CA 1
ATOM 3143 C C . ARG C 1 91 ? 37.224 12.498 31.277 1.00 77.46 105 ARG C C 1
ATOM 3144 O O . ARG C 1 91 ? 37.654 13.649 31.313 1.00 77.26 105 ARG C O 1
ATOM 3152 N N . ASP C 1 92 ? 37.957 11.479 30.861 1.00 78.49 106 ASP C N 1
ATOM 3153 C CA . ASP C 1 92 ? 39.292 11.680 30.302 1.00 82.32 106 ASP C CA 1
ATOM 3154 C C . ASP C 1 92 ? 39.283 12.534 29.042 1.00 80.92 106 ASP C C 1
ATOM 3155 O O . ASP C 1 92 ? 40.087 13.455 28.928 1.00 85.38 106 ASP C O 1
ATOM 3160 N N . ALA C 1 93 ? 38.372 12.235 28.118 1.00 75.99 107 ALA C N 1
ATOM 3161 C CA . ALA C 1 93 ? 38.273 12.947 26.847 1.00 76.41 107 ALA C CA 1
ATOM 3162 C C . ALA C 1 93 ? 37.862 14.358 27.109 1.00 78.87 107 ALA C C 1
ATOM 3163 O O . ALA C 1 93 ? 38.426 15.288 26.533 1.00 84.43 107 ALA C O 1
ATOM 3165 N N . PHE C 1 94 ? 36.892 14.522 28.010 1.00 79.01 108 PHE C N 1
ATOM 3166 C CA . PHE C 1 94 ? 36.425 15.834 28.397 1.00 77.84 108 PHE C CA 1
ATOM 3167 C C . PHE C 1 94 ? 37.576 16.651 28.946 1.00 82.86 108 PHE C C 1
ATOM 3168 O O . PHE C 1 94 ? 37.664 17.840 28.672 1.00 85.63 108 PHE C O 1
ATOM 3176 N N . ARG C 1 95 ? 38.438 16.017 29.740 1.00 86.97 109 ARG C N 1
ATOM 3177 C CA . ARG C 1 95 ? 39.563 16.705 30.375 1.00 92.31 109 ARG C CA 1
ATOM 3178 C C . ARG C 1 95 ? 40.518 17.176 29.289 1.00 93.91 109 ARG C C 1
ATOM 3179 O O . ARG C 1 95 ? 41.113 18.234 29.411 1.00 96.34 109 ARG C O 1
ATOM 3187 N N . GLU C 1 96 ? 40.608 16.415 28.198 1.00 94.29 110 GLU C N 1
ATOM 3188 C CA . GLU C 1 96 ? 41.411 16.837 27.051 1.00 97.30 110 GLU C CA 1
ATOM 3189 C C . GLU C 1 96 ? 40.797 17.978 26.265 1.00 96.24 110 GLU C C 1
ATOM 3190 O O . GLU C 1 96 ? 41.524 18.737 25.637 1.00 99.82 110 GLU C O 1
ATOM 3196 N N . PHE C 1 97 ? 39.474 18.096 26.268 1.00 91.13 111 PHE C N 1
ATOM 3197 C CA . PHE C 1 97 ? 38.861 19.309 25.718 1.00 91.64 111 PHE C CA 1
ATOM 3198 C C . PHE C 1 97 ? 39.084 20.505 26.659 1.00 95.69 111 PHE C C 1
ATOM 3199 O O . PHE C 1 97 ? 39.402 21.611 26.220 1.00 97.16 111 PHE C O 1
ATOM 3207 N N . ASP C 1 98 ? 38.888 20.272 27.951 1.00 97.66 112 ASP C N 1
ATOM 3208 C CA . ASP C 1 98 ? 38.916 21.335 28.946 1.00 104.22 112 ASP C CA 1
ATOM 3209 C C . ASP C 1 98 ? 40.344 21.585 29.401 1.00 110.07 112 ASP C C 1
ATOM 3210 O O . ASP C 1 98 ? 40.792 21.027 30.410 1.00 113.46 112 ASP C O 1
ATOM 3215 N N . THR C 1 99 ? 41.055 22.431 28.661 1.00 113.71 113 THR C N 1
ATOM 3216 C CA . THR C 1 99 ? 42.498 22.561 28.858 1.00 118.83 113 THR C CA 1
ATOM 3217 C C . THR C 1 99 ? 42.892 23.398 30.060 1.00 122.95 113 THR C C 1
ATOM 3218 O O . THR C 1 99 ? 43.924 23.133 30.670 1.00 127.55 113 THR C O 1
ATOM 3222 N N . ASN C 1 100 ? 42.069 24.383 30.411 1.00 123.15 114 ASN C N 1
ATOM 3223 C CA . ASN C 1 100 ? 42.295 25.153 31.632 1.00 127.95 114 ASN C CA 1
ATOM 3224 C C . ASN C 1 100 ? 41.694 24.497 32.881 1.00 126.87 114 ASN C C 1
ATOM 3225 O O . ASN C 1 100 ? 41.674 25.089 33.960 1.00 131.68 114 ASN C O 1
ATOM 3230 N N . GLY C 1 101 ? 41.193 23.277 32.710 1.00 123.61 115 GLY C N 1
ATOM 3231 C CA . GLY C 1 101 ? 40.634 22.473 33.799 1.00 123.28 115 GLY C CA 1
ATOM 3232 C C . GLY C 1 101 ? 39.596 23.132 34.704 1.00 124.85 115 GLY C C 1
ATOM 3233 O O . GLY C 1 101 ? 39.498 22.783 35.888 1.00 127.47 115 GLY C O 1
ATOM 3234 N N . ASP C 1 102 ? 38.816 24.072 34.167 1.00 123.07 116 ASP C N 1
ATOM 3235 C CA . ASP C 1 102 ? 37.796 24.746 34.980 1.00 122.99 116 ASP C CA 1
ATOM 3236 C C . ASP C 1 102 ? 36.494 23.941 35.112 1.00 118.47 116 ASP C C 1
ATOM 3237 O O . ASP C 1 102 ? 35.626 24.277 35.924 1.00 120.68 116 ASP C O 1
ATOM 3242 N N . GLY C 1 103 ? 36.377 22.870 34.326 1.00 112.78 117 GLY C N 1
ATOM 3243 C CA . GLY C 1 103 ? 35.194 22.004 34.350 1.00 108.05 117 GLY C CA 1
ATOM 3244 C C . GLY C 1 103 ? 34.170 22.358 33.291 1.00 106.30 117 GLY C C 1
ATOM 3245 O O . GLY C 1 103 ? 33.032 21.908 33.357 1.00 106.82 117 GLY C O 1
ATOM 3246 N N . GLU C 1 104 ? 34.573 23.160 32.311 1.00 106.18 118 GLU C N 1
ATOM 3247 C CA . GLU C 1 104 ? 33.705 23.522 31.205 1.00 104.78 118 GLU C CA 1
ATOM 3248 C C . GLU C 1 104 ? 34.473 23.763 29.913 1.00 101.74 118 GLU C C 1
ATOM 3249 O O . GLU C 1 104 ? 35.610 24.216 29.951 1.00 106.20 118 GLU C O 1
ATOM 3255 N N . ILE C 1 105 ? 33.853 23.462 28.776 1.00 95.25 119 ILE C N 1
ATOM 3256 C CA . ILE C 1 105 ? 34.512 23.605 27.475 1.00 92.17 119 ILE C CA 1
ATOM 3257 C C . ILE C 1 105 ? 34.070 24.900 26.807 1.00 95.39 119 ILE C C 1
ATOM 3258 O O . ILE C 1 105 ? 32.888 25.111 26.562 1.00 97.55 119 ILE C O 1
ATOM 3263 N N . SER C 1 106 ? 35.028 25.761 26.514 1.00 97.93 120 SER C N 1
ATOM 3264 C CA . SER C 1 106 ? 34.728 27.058 25.938 1.00 101.30 120 SER C CA 1
ATOM 3265 C C . SER C 1 106 ? 34.877 26.952 24.430 1.00 100.44 120 SER C C 1
ATOM 3266 O O . SER C 1 106 ? 35.304 25.912 23.922 1.00 96.26 120 SER C O 1
ATOM 3269 N N . THR C 1 107 ? 34.539 28.036 23.735 1.00 103.81 121 THR C N 1
ATOM 3270 C CA . THR C 1 107 ? 34.602 28.092 22.282 1.00 105.75 121 THR C CA 1
ATOM 3271 C C . THR C 1 107 ? 36.040 27.890 21.793 1.00 106.47 121 THR C C 1
ATOM 3272 O O . THR C 1 107 ? 36.265 27.139 20.850 1.00 105.32 121 THR C O 1
ATOM 3276 N N . SER C 1 108 ? 37.011 28.540 22.434 1.00 109.74 122 SER C N 1
ATOM 3277 C CA . SER C 1 108 ? 38.420 28.405 22.026 1.00 111.30 122 SER C CA 1
ATOM 3278 C C . SER C 1 108 ? 38.893 26.984 22.279 1.00 105.63 122 SER C C 1
ATOM 3279 O O . SER C 1 108 ? 39.642 26.410 21.487 1.00 104.15 122 SER C O 1
ATOM 3282 N N . GLU C 1 109 ? 38.454 26.434 23.405 1.00 102.46 123 GLU C N 1
ATOM 3283 C CA . GLU C 1 109 ? 38.781 25.065 23.765 1.00 98.24 123 GLU C CA 1
ATOM 3284 C C . GLU C 1 109 ? 38.103 24.116 22.794 1.00 93.04 123 GLU C C 1
ATOM 3285 O O . GLU C 1 109 ? 38.709 23.167 22.300 1.00 91.24 123 GLU C O 1
ATOM 3291 N N . LEU C 1 110 ? 36.852 24.396 22.477 1.00 90.37 124 LEU C N 1
ATOM 3292 C CA . LEU C 1 110 ? 36.176 23.563 21.524 1.00 87.53 124 LEU C CA 1
ATOM 3293 C C . LEU C 1 110 ? 36.845 23.596 20.170 1.00 88.90 124 LEU C C 1
ATOM 3294 O O . LEU C 1 110 ? 36.972 22.558 19.515 1.00 86.14 124 LEU C O 1
ATOM 3299 N N . ARG C 1 111 ? 37.249 24.795 19.759 1.00 92.72 125 ARG C N 1
ATOM 3300 C CA . ARG C 1 111 ? 37.883 25.005 18.473 1.00 95.15 125 ARG C CA 1
ATOM 3301 C C . ARG C 1 111 ? 39.153 24.197 18.418 1.00 96.20 125 ARG C C 1
ATOM 3302 O O . ARG C 1 111 ? 39.364 23.407 17.499 1.00 95.68 125 ARG C O 1
ATOM 3304 N N . GLU C 1 112 ? 39.989 24.377 19.428 1.00 98.98 126 GLU C N 1
ATOM 3305 C CA . GLU C 1 112 ? 41.264 23.692 19.489 1.00 101.35 126 GLU C CA 1
ATOM 3306 C C . GLU C 1 112 ? 41.027 22.184 19.363 1.00 94.22 126 GLU C C 1
ATOM 3307 O O . GLU C 1 112 ? 41.642 21.513 18.533 1.00 94.02 126 GLU C O 1
ATOM 3313 N N . ALA C 1 113 ? 40.099 21.670 20.159 1.00 87.72 127 ALA C N 1
ATOM 3314 C CA . ALA C 1 113 ? 39.800 20.248 20.180 1.00 84.09 127 ALA C CA 1
ATOM 3315 C C . ALA C 1 113 ? 39.260 19.729 18.845 1.00 83.22 127 ALA C C 1
ATOM 3316 O O . ALA C 1 113 ? 39.547 18.590 18.449 1.00 84.46 127 ALA C O 1
ATOM 3318 N N . MET C 1 114 ? 38.470 20.544 18.159 1.00 83.32 128 MET C N 1
ATOM 3319 C CA . MET C 1 114 ? 37.956 20.136 16.860 1.00 83.88 128 MET C CA 1
ATOM 3320 C C . MET C 1 114 ? 39.070 19.998 15.848 1.00 86.92 128 MET C C 1
ATOM 3321 O O . MET C 1 114 ? 39.118 19.005 15.118 1.00 85.50 128 MET C O 1
ATOM 3326 N N . ARG C 1 115 ? 39.949 20.998 15.828 1.00 91.82 129 ARG C N 1
ATOM 3327 C CA . ARG C 1 115 ? 41.158 21.020 14.989 1.00 97.31 129 ARG C CA 1
ATOM 3328 C C . ARG C 1 115 ? 42.077 19.829 15.236 1.00 96.20 129 ARG C C 1
ATOM 3329 O O . ARG C 1 115 ? 42.621 19.258 14.283 1.00 97.86 129 ARG C O 1
ATOM 3331 N N . ALA C 1 116 ? 42.248 19.461 16.506 1.00 92.87 130 ALA C N 1
ATOM 3332 C CA . ALA C 1 116 ? 42.983 18.250 16.849 1.00 93.43 130 ALA C CA 1
ATOM 3333 C C . ALA C 1 116 ? 42.355 17.012 16.182 1.00 91.10 130 ALA C C 1
ATOM 3334 O O . ALA C 1 116 ? 43.047 16.250 15.510 1.00 94.04 130 ALA C O 1
ATOM 3336 N N . LEU C 1 117 ? 41.044 16.843 16.338 1.00 87.80 131 LEU C N 1
ATOM 3337 C CA . LEU C 1 117 ? 40.345 15.641 15.852 1.00 86.84 131 LEU C CA 1
ATOM 3338 C C . LEU C 1 117 ? 40.161 15.560 14.330 1.00 89.13 131 LEU C C 1
ATOM 3339 O O . LEU C 1 117 ? 40.296 14.497 13.721 1.00 89.20 131 LEU C O 1
ATOM 3344 N N . LEU C 1 118 ? 39.837 16.687 13.721 1.00 91.44 132 LEU C N 1
ATOM 3345 C CA . LEU C 1 118 ? 39.604 16.730 12.285 1.00 93.23 132 LEU C CA 1
ATOM 3346 C C . LEU C 1 118 ? 40.829 17.032 11.465 1.00 98.14 132 LEU C C 1
ATOM 3347 O O . LEU C 1 118 ? 40.729 17.105 10.246 1.00 99.95 132 LEU C O 1
ATOM 3352 N N . GLY C 1 119 ? 41.969 17.246 12.119 1.00 102.88 133 GLY C N 1
ATOM 3353 C CA . GLY C 1 119 ? 43.243 17.501 11.420 1.00 111.05 133 GLY C CA 1
ATOM 3354 C C . GLY C 1 119 ? 43.384 18.801 10.626 1.00 117.63 133 GLY C C 1
ATOM 3355 O O . GLY C 1 119 ? 44.361 18.972 9.889 1.00 125.79 133 GLY C O 1
ATOM 3356 N N . HIS C 1 120 ? 42.419 19.712 10.773 1.00 116.89 134 HIS C N 1
ATOM 3357 C CA . HIS C 1 120 ? 42.413 21.009 10.080 1.00 123.28 134 HIS C CA 1
ATOM 3358 C C . HIS C 1 120 ? 41.619 22.051 10.866 1.00 121.33 134 HIS C C 1
ATOM 3359 O O . HIS C 1 120 ? 40.832 21.704 11.757 1.00 115.80 134 HIS C O 1
ATOM 3366 N N . GLN C 1 121 ? 41.814 23.324 10.527 1.00 126.71 135 GLN C N 1
ATOM 3367 C CA . GLN C 1 121 ? 41.112 24.410 11.217 1.00 126.39 135 GLN C CA 1
ATOM 3368 C C . GLN C 1 121 ? 39.592 24.309 11.019 1.00 121.07 135 GLN C C 1
ATOM 3369 O O . GLN C 1 121 ? 39.127 23.820 9.994 1.00 121.31 135 GLN C O 1
ATOM 3371 N N . VAL C 1 122 ? 38.829 24.755 12.011 1.00 117.10 136 VAL C N 1
ATOM 3372 C CA . VAL C 1 122 ? 37.372 24.839 11.895 1.00 112.81 136 VAL C CA 1
ATOM 3373 C C . VAL C 1 122 ? 36.973 26.314 11.870 1.00 118.28 136 VAL C C 1
ATOM 3374 O O . VAL C 1 122 ? 37.508 27.109 12.649 1.00 122.01 136 VAL C O 1
ATOM 3378 N N . GLY C 1 123 ? 36.068 26.681 10.960 1.00 120.40 137 GLY C N 1
ATOM 3379 C CA . GLY C 1 123 ? 35.620 28.079 10.813 1.00 127.88 137 GLY C CA 1
ATOM 3380 C C . GLY C 1 123 ? 35.004 28.581 12.103 1.00 127.46 137 GLY C C 1
ATOM 3381 O O . GLY C 1 123 ? 34.572 27.776 12.934 1.00 122.46 137 GLY C O 1
ATOM 3382 N N . HIS C 1 124 ? 34.967 29.894 12.302 1.00 133.65 138 HIS C N 1
ATOM 3383 C CA . HIS C 1 124 ? 34.421 30.408 13.557 1.00 133.30 138 HIS C CA 1
ATOM 3384 C C . HIS C 1 124 ? 32.890 30.343 13.557 1.00 128.68 138 HIS C C 1
ATOM 3385 O O . HIS C 1 124 ? 32.266 30.280 14.617 1.00 124.70 138 HIS C O 1
ATOM 3392 N N . ARG C 1 125 ? 32.304 30.339 12.360 1.00 128.96 139 ARG C N 1
ATOM 3393 C CA . ARG C 1 125 ? 30.855 30.182 12.178 1.00 126.46 139 ARG C CA 1
ATOM 3394 C C . ARG C 1 125 ? 30.429 28.734 12.424 1.00 118.26 139 ARG C C 1
ATOM 3395 O O . ARG C 1 125 ? 29.300 28.453 12.833 1.00 115.05 139 ARG C O 1
ATOM 3397 N N . ASP C 1 126 ? 31.346 27.815 12.167 1.00 114.66 140 ASP C N 1
ATOM 3398 C CA . ASP C 1 126 ? 31.105 26.416 12.459 1.00 108.27 140 ASP C CA 1
ATOM 3399 C C . ASP C 1 126 ? 31.106 26.180 13.962 1.00 103.54 140 ASP C C 1
ATOM 3400 O O . ASP C 1 126 ? 30.261 25.438 14.470 1.00 98.16 140 ASP C O 1
ATOM 3405 N N . ILE C 1 127 ? 32.039 26.817 14.669 1.00 104.05 141 ILE C N 1
ATOM 3406 C CA . ILE C 1 127 ? 32.142 26.625 16.109 1.00 101.04 141 ILE C CA 1
ATOM 3407 C C . ILE C 1 127 ? 30.870 27.104 16.801 1.00 99.76 141 ILE C C 1
ATOM 3408 O O . ILE C 1 127 ? 30.413 26.477 17.755 1.00 98.07 141 ILE C O 1
ATOM 3413 N N . GLU C 1 128 ? 30.278 28.172 16.275 1.00 101.73 142 GLU C N 1
ATOM 3414 C CA . GLU C 1 128 ? 29.098 28.778 16.879 1.00 101.67 142 GLU C CA 1
ATOM 3415 C C . GLU C 1 128 ? 27.865 27.922 16.648 1.00 96.00 142 GLU C C 1
ATOM 3416 O O . GLU C 1 128 ? 27.096 27.677 17.571 1.00 92.20 142 GLU C O 1
ATOM 3418 N N . GLU C 1 129 ? 27.682 27.476 15.411 1.00 95.33 143 GLU C N 1
ATOM 3419 C CA . GLU C 1 129 ? 26.671 26.469 15.115 1.00 92.60 143 GLU C CA 1
ATOM 3420 C C . GLU C 1 129 ? 26.874 25.216 15.977 1.00 85.72 143 GLU C C 1
ATOM 3421 O O . GLU C 1 129 ? 25.902 24.635 16.445 1.00 86.64 143 GLU C O 1
ATOM 3423 N N . ILE C 1 130 ? 28.116 24.817 16.230 1.00 82.13 144 ILE C N 1
ATOM 3424 C CA . ILE C 1 130 ? 28.349 23.690 17.142 1.00 76.50 144 ILE C CA 1
ATOM 3425 C C . ILE C 1 130 ? 27.929 24.006 18.590 1.00 76.83 144 ILE C C 1
ATOM 3426 O O . ILE C 1 130 ? 27.203 23.237 19.201 1.00 70.83 144 ILE C O 1
ATOM 3431 N N . ILE C 1 131 ? 28.403 25.138 19.114 1.00 83.23 145 ILE C N 1
ATOM 3432 C CA . ILE C 1 131 ? 28.054 25.617 20.455 1.00 86.75 145 ILE C CA 1
ATOM 3433 C C . ILE C 1 131 ? 26.541 25.755 20.648 1.00 87.84 145 ILE C C 1
ATOM 3434 O O . ILE C 1 131 ? 26.006 25.311 21.660 1.00 85.18 145 ILE C O 1
ATOM 3439 N N . ARG C 1 132 ? 25.865 26.374 19.681 1.00 92.75 146 ARG C N 1
ATOM 3440 C CA . ARG C 1 132 ? 24.397 26.479 19.687 1.00 95.60 146 ARG C CA 1
ATOM 3441 C C . ARG C 1 132 ? 23.676 25.140 19.834 1.00 92.10 146 ARG C C 1
ATOM 3442 O O . ARG C 1 132 ? 22.769 25.034 20.661 1.00 92.63 146 ARG C O 1
ATOM 3450 N N . ASP C 1 133 ? 24.074 24.141 19.028 1.00 87.44 147 ASP C N 1
ATOM 3451 C CA . ASP C 1 133 ? 23.423 22.817 18.967 1.00 85.88 147 ASP C CA 1
ATOM 3452 C C . ASP C 1 133 ? 23.612 21.997 20.251 1.00 83.56 147 ASP C C 1
ATOM 3453 O O . ASP C 1 133 ? 22.812 21.116 20.572 1.00 81.34 147 ASP C O 1
ATOM 3458 N N . VAL C 1 134 ? 24.696 22.291 20.956 1.00 82.48 148 VAL C N 1
ATOM 3459 C CA . VAL C 1 134 ? 25.243 21.457 22.009 1.00 79.08 148 VAL C CA 1
ATOM 3460 C C . VAL C 1 134 ? 25.011 22.024 23.424 1.00 80.83 148 VAL C C 1
ATOM 3461 O O . VAL C 1 134 ? 25.025 21.272 24.393 1.00 79.47 148 VAL C O 1
ATOM 3465 N N . ASP C 1 135 ? 24.805 23.340 23.530 1.00 81.83 149 ASP C N 1
ATOM 3466 C CA . ASP C 1 135 ? 24.718 24.036 24.811 1.00 83.20 149 ASP C CA 1
ATOM 3467 C C . ASP C 1 135 ? 23.273 24.214 25.244 1.00 85.73 149 ASP C C 1
ATOM 3468 O O . ASP C 1 135 ? 22.638 25.210 24.929 1.00 89.76 149 ASP C O 1
ATOM 3473 N N . LEU C 1 136 ? 22.762 23.260 25.994 1.00 84.97 150 LEU C N 1
ATOM 3474 C CA . LEU C 1 136 ? 21.385 23.323 26.451 1.00 87.78 150 LEU C CA 1
ATOM 3475 C C . LEU C 1 136 ? 21.087 24.451 27.419 1.00 92.68 150 LEU C C 1
ATOM 3476 O O . LEU C 1 136 ? 19.993 25.014 27.394 1.00 96.14 150 LEU C O 1
ATOM 3481 N N . ASN C 1 137 ? 22.020 24.776 28.295 1.00 91.82 151 ASN C N 1
ATOM 3482 C CA . ASN C 1 137 ? 21.670 25.766 29.302 1.00 99.13 151 ASN C CA 1
ATOM 3483 C C . ASN C 1 137 ? 21.956 27.221 28.898 1.00 104.53 151 ASN C C 1
ATOM 3484 O O . ASN C 1 137 ? 21.736 28.172 29.689 1.00 109.39 151 ASN C O 1
ATOM 3489 N N . GLY C 1 138 ? 22.402 27.396 27.652 1.00 102.07 152 GLY C N 1
ATOM 3490 C CA . GLY C 1 138 ? 22.634 28.732 27.097 1.00 106.94 152 GLY C CA 1
ATOM 3491 C C . GLY C 1 138 ? 23.710 29.565 27.780 1.00 109.19 152 GLY C C 1
ATOM 3492 O O . GLY C 1 138 ? 23.832 30.747 27.515 1.00 111.60 152 GLY C O 1
ATOM 3493 N N . ASP C 1 139 ? 24.513 28.946 28.634 1.00 109.30 153 ASP C N 1
ATOM 3494 C CA . ASP C 1 139 ? 25.624 29.654 29.255 1.00 114.63 153 ASP C CA 1
ATOM 3495 C C . ASP C 1 139 ? 26.793 29.765 28.281 1.00 113.85 153 ASP C C 1
ATOM 3496 O O . ASP C 1 139 ? 27.869 30.194 28.659 1.00 115.65 153 ASP C O 1
ATOM 3501 N N . GLY C 1 140 ? 26.599 29.334 27.039 1.00 112.51 154 GLY C N 1
ATOM 3502 C CA . GLY C 1 140 ? 27.628 29.490 26.012 1.00 113.13 154 GLY C CA 1
ATOM 3503 C C . GLY C 1 140 ? 28.880 28.655 26.225 1.00 110.75 154 GLY C C 1
ATOM 3504 O O . GLY C 1 140 ? 29.905 28.901 25.576 1.00 111.22 154 GLY C O 1
ATOM 3505 N N . ARG C 1 141 ? 28.792 27.679 27.137 1.00 107.67 155 ARG C N 1
ATOM 3506 C CA . ARG C 1 141 ? 29.864 26.717 27.395 1.00 101.73 155 ARG C CA 1
ATOM 3507 C C . ARG C 1 141 ? 29.278 25.329 27.520 1.00 95.34 155 ARG C C 1
ATOM 3508 O O . ARG C 1 141 ? 28.071 25.176 27.740 1.00 94.62 155 ARG C O 1
ATOM 3510 N N . VAL C 1 142 ? 30.150 24.329 27.399 1.00 90.58 156 VAL C N 1
ATOM 3511 C CA . VAL C 1 142 ? 29.773 22.926 27.351 1.00 83.91 156 VAL C CA 1
ATOM 3512 C C . VAL C 1 142 ? 30.250 22.158 28.602 1.00 83.79 156 VAL C C 1
ATOM 3513 O O . VAL C 1 142 ? 31.450 21.982 28.812 1.00 84.46 156 VAL C O 1
ATOM 3517 N N . ASP C 1 143 ? 29.306 21.705 29.432 1.00 84.72 157 ASP C N 1
ATOM 3518 C CA . ASP C 1 143 ? 29.623 20.899 30.631 1.00 83.07 157 ASP C CA 1
ATOM 3519 C C . ASP C 1 143 ? 29.619 19.423 30.294 1.00 78.74 157 ASP C C 1
ATOM 3520 O O . ASP C 1 143 ? 29.195 19.028 29.211 1.00 78.70 157 ASP C O 1
ATOM 3525 N N . PHE C 1 144 ? 30.091 18.613 31.238 1.00 77.47 158 PHE C N 1
ATOM 3526 C CA . PHE C 1 144 ? 30.235 17.191 31.083 1.00 72.34 158 PHE C CA 1
ATOM 3527 C C . PHE C 1 144 ? 29.001 16.522 30.501 1.00 70.45 158 PHE C C 1
ATOM 3528 O O . PHE C 1 144 ? 29.094 15.759 29.515 1.00 68.07 158 PHE C O 1
ATOM 3536 N N . GLU C 1 145 ? 27.855 16.836 31.091 1.00 71.10 159 GLU C N 1
ATOM 3537 C CA . GLU C 1 145 ? 26.578 16.282 30.661 1.00 70.92 159 GLU C CA 1
ATOM 3538 C C . GLU C 1 145 ? 26.230 16.636 29.235 1.00 66.45 159 GLU C C 1
ATOM 3539 O O . GLU C 1 145 ? 25.555 15.849 28.573 1.00 61.57 159 GLU C O 1
ATOM 3545 N N . GLU C 1 146 ? 26.660 17.822 28.791 1.00 64.42 160 GLU C N 1
ATOM 3546 C CA . GLU C 1 146 ? 26.386 18.269 27.433 1.00 64.35 160 GLU C CA 1
ATOM 3547 C C . GLU C 1 146 ? 27.382 17.615 26.495 1.00 63.06 160 GLU C C 1
ATOM 3548 O O . GLU C 1 146 ? 27.041 17.300 25.356 1.00 59.64 160 GLU C O 1
ATOM 3554 N N . PHE C 1 147 ? 28.603 17.405 26.988 1.00 64.38 161 PHE C N 1
ATOM 3555 C CA . PHE C 1 147 ? 29.653 16.778 26.193 1.00 63.22 161 PHE C CA 1
ATOM 3556 C C . PHE C 1 147 ? 29.326 15.279 25.953 1.00 63.06 161 PHE C C 1
ATOM 3557 O O . PHE C 1 147 ? 29.428 14.748 24.846 1.00 61.74 161 PHE C O 1
ATOM 3565 N N . VAL C 1 148 ? 28.879 14.606 27.000 1.00 64.70 162 VAL C N 1
ATOM 3566 C CA . VAL C 1 148 ? 28.302 13.278 26.842 1.00 61.02 162 VAL C CA 1
ATOM 3567 C C . VAL C 1 148 ? 27.133 13.225 25.861 1.00 60.96 162 VAL C C 1
ATOM 3568 O O . VAL C 1 148 ? 27.092 12.325 25.059 1.00 60.43 162 VAL C O 1
ATOM 3572 N N . ARG C 1 149 ? 26.179 14.168 25.929 1.00 61.95 163 ARG C N 1
ATOM 3573 C CA . ARG C 1 149 ? 25.061 14.141 24.994 1.00 62.67 163 ARG C CA 1
ATOM 3574 C C . ARG C 1 149 ? 25.536 14.301 23.543 1.00 59.90 163 ARG C C 1
ATOM 3575 O O . ARG C 1 149 ? 24.928 13.737 22.629 1.00 56.36 163 ARG C O 1
ATOM 3583 N N . MET C 1 150 ? 26.627 15.046 23.350 1.00 60.03 164 MET C N 1
ATOM 3584 C CA . MET C 1 150 ? 27.292 15.169 22.049 1.00 64.31 164 MET C CA 1
ATOM 3585 C C . MET C 1 150 ? 27.725 13.795 21.458 1.00 61.48 164 MET C C 1
ATOM 3586 O O . MET C 1 150 ? 27.842 13.628 20.234 1.00 59.99 164 MET C O 1
ATOM 3591 N N . MET C 1 151 ? 27.974 12.821 22.335 1.00 60.63 165 MET C N 1
ATOM 3592 C CA . MET C 1 151 ? 28.369 11.499 21.890 1.00 58.49 165 MET C CA 1
ATOM 3593 C C . MET C 1 151 ? 27.305 10.427 22.043 1.00 58.20 165 MET C C 1
ATOM 3594 O O . MET C 1 151 ? 27.636 9.241 22.089 1.00 58.21 165 MET C O 1
ATOM 3599 N N . SER C 1 152 ? 26.042 10.822 22.162 1.00 53.36 166 SER C N 1
ATOM 3600 C CA . SER C 1 152 ? 24.958 9.867 22.274 1.00 51.96 166 SER C CA 1
ATOM 3601 C C . SER C 1 152 ? 24.002 10.065 21.137 1.00 52.45 166 SER C C 1
ATOM 3602 O O . SER C 1 152 ? 23.969 11.164 20.510 1.00 54.61 166 SER C O 1
ATOM 3605 N N . ARG C 1 153 ? 23.222 9.028 20.869 1.00 50.66 167 ARG C N 1
ATOM 3606 C CA . ARG C 1 153 ? 22.156 9.108 19.870 1.00 52.93 167 ARG C CA 1
ATOM 3607 C C . ARG C 1 153 ? 20.865 9.600 20.518 1.00 59.53 167 ARG C C 1
ATOM 3608 O O . ARG C 1 153 ? 19.972 10.103 19.845 1.00 66.75 167 ARG C O 1
ATOM 3617 N N . MET D 1 1 ? 32.154 -1.302 53.454 1.00 95.56 15 MET D N 1
ATOM 3618 C CA . MET D 1 1 ? 32.190 -1.606 52.006 1.00 93.69 15 MET D CA 1
ATOM 3619 C C . MET D 1 1 ? 31.908 -3.069 51.704 1.00 93.66 15 MET D C 1
ATOM 3620 O O . MET D 1 1 ? 32.341 -3.939 52.440 1.00 94.44 15 MET D O 1
ATOM 3625 N N . ASP D 1 2 ? 31.219 -3.302 50.581 1.00 92.07 16 ASP D N 1
ATOM 3626 C CA . ASP D 1 2 ? 30.836 -4.622 50.071 1.00 91.46 16 ASP D CA 1
ATOM 3627 C C . ASP D 1 2 ? 31.983 -5.570 50.182 1.00 92.92 16 ASP D C 1
ATOM 3628 O O . ASP D 1 2 ? 31.772 -6.762 50.425 1.00 97.12 16 ASP D O 1
ATOM 3633 N N . ARG D 1 3 ? 33.190 -5.036 49.988 1.00 92.92 17 ARG D N 1
ATOM 3634 C CA . ARG D 1 3 ? 34.432 -5.804 49.927 1.00 95.83 17 ARG D CA 1
ATOM 3635 C C . ARG D 1 3 ? 35.654 -4.890 49.944 1.00 97.01 17 ARG D C 1
ATOM 3636 O O . ARG D 1 3 ? 35.517 -3.659 50.042 1.00 94.46 17 ARG D O 1
ATOM 3644 N N . SER D 1 4 ? 36.833 -5.511 49.824 1.00 100.32 18 SER D N 1
ATOM 3645 C CA . SER D 1 4 ? 38.123 -4.832 49.869 1.00 102.92 18 SER D CA 1
ATOM 3646 C C . SER D 1 4 ? 38.558 -4.326 48.497 1.00 103.01 18 SER D C 1
ATOM 3647 O O . SER D 1 4 ? 38.414 -5.007 47.473 1.00 101.54 18 SER D O 1
ATOM 3650 N N . LEU D 1 5 ? 39.111 -3.118 48.502 1.00 104.61 19 LEU D N 1
ATOM 3651 C CA . LEU D 1 5 ? 39.567 -2.467 47.300 1.00 104.46 19 LEU D CA 1
ATOM 3652 C C . LEU D 1 5 ? 40.845 -3.124 46.837 1.00 107.80 19 LEU D C 1
ATOM 3653 O O . LEU D 1 5 ? 41.846 -3.116 47.556 1.00 111.58 19 LEU D O 1
ATOM 3658 N N . ARG D 1 6 ? 40.802 -3.709 45.643 1.00 105.94 20 ARG D N 1
ATOM 3659 C CA . ARG D 1 6 ? 41.978 -4.317 45.058 1.00 107.87 20 ARG D CA 1
ATOM 3660 C C . ARG D 1 6 ? 43.055 -3.246 44.865 1.00 109.77 20 ARG D C 1
ATOM 3661 O O . ARG D 1 6 ? 42.738 -2.061 44.739 1.00 107.78 20 ARG D O 1
ATOM 3669 N N . PRO D 1 7 ? 44.338 -3.653 44.903 1.00 114.15 21 PRO D N 1
ATOM 3670 C CA . PRO D 1 7 ? 45.426 -2.714 44.653 1.00 116.44 21 PRO D CA 1
ATOM 3671 C C . PRO D 1 7 ? 45.276 -1.786 43.430 1.00 113.98 21 PRO D C 1
ATOM 3672 O O . PRO D 1 7 ? 45.832 -0.690 43.446 1.00 115.49 21 PRO D O 1
ATOM 3676 N N . GLU D 1 8 ? 44.533 -2.200 42.405 1.00 111.44 22 GLU D N 1
ATOM 3677 C CA . GLU D 1 8 ? 44.275 -1.338 41.235 1.00 109.90 22 GLU D CA 1
ATOM 3678 C C . GLU D 1 8 ? 43.271 -0.272 41.631 1.00 105.68 22 GLU D C 1
ATOM 3679 O O . GLU D 1 8 ? 43.418 0.897 41.282 1.00 106.53 22 GLU D O 1
ATOM 3685 N N . GLU D 1 9 ? 42.265 -0.689 42.388 1.00 100.83 23 GLU D N 1
ATOM 3686 C CA . GLU D 1 9 ? 41.195 0.190 42.800 1.00 97.84 23 GLU D CA 1
ATOM 3687 C C . GLU D 1 9 ? 41.659 1.321 43.689 1.00 98.01 23 GLU D C 1
ATOM 3688 O O . GLU D 1 9 ? 41.232 2.460 43.527 1.00 96.34 23 GLU D O 1
ATOM 3694 N N . ILE D 1 10 ? 42.551 1.016 44.621 1.00 100.11 24 ILE D N 1
ATOM 3695 C CA . ILE D 1 10 ? 43.178 2.080 45.388 1.00 102.27 24 ILE D CA 1
ATOM 3696 C C . ILE D 1 10 ? 43.968 3.017 44.459 1.00 102.07 24 ILE D C 1
ATOM 3697 O O . ILE D 1 10 ? 43.867 4.233 44.582 1.00 102.20 24 ILE D O 1
ATOM 3702 N N . GLU D 1 11 ? 44.713 2.457 43.512 1.00 101.59 25 GLU D N 1
ATOM 3703 C CA . GLU D 1 11 ? 45.546 3.264 42.620 1.00 102.88 25 GLU D CA 1
ATOM 3704 C C . GLU D 1 11 ? 44.776 4.425 41.995 1.00 100.14 25 GLU D C 1
ATOM 3705 O O . GLU D 1 11 ? 45.266 5.558 41.999 1.00 102.50 25 GLU D O 1
ATOM 3711 N N . GLU D 1 12 ? 43.574 4.155 41.495 1.00 95.43 26 GLU D N 1
ATOM 3712 C CA . GLU D 1 12 ? 42.753 5.209 40.901 1.00 95.12 26 GLU D CA 1
ATOM 3713 C C . GLU D 1 12 ? 42.068 6.179 41.880 1.00 95.30 26 GLU D C 1
ATOM 3714 O O . GLU D 1 12 ? 41.601 7.247 41.454 1.00 96.04 26 GLU D O 1
ATOM 3720 N N . LEU D 1 13 ? 41.995 5.806 43.164 1.00 92.02 27 LEU D N 1
ATOM 3721 C CA . LEU D 1 13 ? 41.580 6.731 44.209 1.00 91.61 27 LEU D CA 1
ATOM 3722 C C . LEU D 1 13 ? 42.718 7.735 44.455 1.00 95.96 27 LEU D C 1
ATOM 3723 O O . LEU D 1 13 ? 42.485 8.909 44.752 1.00 97.60 27 LEU D O 1
ATOM 3728 N N . ARG D 1 14 ? 43.951 7.254 44.310 1.00 98.33 28 ARG D N 1
ATOM 3729 C CA . ARG D 1 14 ? 45.142 8.092 44.403 1.00 102.41 28 ARG D CA 1
ATOM 3730 C C . ARG D 1 14 ? 45.231 9.082 43.242 1.00 103.25 28 ARG D C 1
ATOM 3731 O O . ARG D 1 14 ? 45.601 10.243 43.452 1.00 107.80 28 ARG D O 1
ATOM 3739 N N . GLU D 1 15 ? 44.889 8.629 42.036 1.00 97.89 29 GLU D N 1
ATOM 3740 C CA . GLU D 1 15 ? 44.815 9.520 40.873 1.00 100.79 29 GLU D CA 1
ATOM 3741 C C . GLU D 1 15 ? 43.652 10.485 41.052 1.00 98.56 29 GLU D C 1
ATOM 3742 O O . GLU D 1 15 ? 43.765 11.672 40.727 1.00 102.64 29 GLU D O 1
ATOM 3748 N N . ALA D 1 16 ? 42.540 9.970 41.567 1.00 93.26 30 ALA D N 1
ATOM 3749 C CA . ALA D 1 16 ? 41.384 10.803 41.826 1.00 92.34 30 ALA D CA 1
ATOM 3750 C C . ALA D 1 16 ? 41.735 11.881 42.880 1.00 98.15 30 ALA D C 1
ATOM 3751 O O . ALA D 1 16 ? 41.536 13.078 42.627 1.00 99.06 30 ALA D O 1
ATOM 3753 N N . PHE D 1 17 ? 42.297 11.451 44.017 1.00 98.82 31 PHE D N 1
ATOM 3754 C CA . PHE D 1 17 ? 42.711 12.358 45.079 1.00 105.55 31 PHE D CA 1
ATOM 3755 C C . PHE D 1 17 ? 43.755 13.383 44.619 1.00 113.41 31 PHE D C 1
ATOM 3756 O O . PHE D 1 17 ? 43.630 14.556 44.951 1.00 116.11 31 PHE D O 1
ATOM 3764 N N . ARG D 1 18 ? 44.765 12.954 43.860 1.00 117.29 32 ARG D N 1
ATOM 3765 C CA . ARG D 1 18 ? 45.802 13.881 43.367 1.00 127.53 32 ARG D CA 1
ATOM 3766 C C . ARG D 1 18 ? 45.196 15.012 42.531 1.00 130.96 32 ARG D C 1
ATOM 3767 O O . ARG D 1 18 ? 45.658 16.151 42.598 1.00 136.28 32 ARG D O 1
ATOM 3775 N N . GLU D 1 19 ? 44.163 14.687 41.752 1.00 129.70 33 GLU D N 1
ATOM 3776 C CA . GLU D 1 19 ? 43.460 15.670 40.913 1.00 133.37 33 GLU D CA 1
ATOM 3777 C C . GLU D 1 19 ? 42.550 16.569 41.779 1.00 135.06 33 GLU D C 1
ATOM 3778 O O . GLU D 1 19 ? 42.405 17.766 41.509 1.00 140.63 33 GLU D O 1
ATOM 3784 N N . PHE D 1 20 ? 41.973 15.974 42.824 1.00 130.73 34 PHE D N 1
ATOM 3785 C CA . PHE D 1 20 ? 41.093 16.626 43.803 1.00 131.99 34 PHE D CA 1
ATOM 3786 C C . PHE D 1 20 ? 41.862 17.623 44.702 1.00 139.88 34 PHE D C 1
ATOM 3787 O O . PHE D 1 20 ? 41.357 18.701 45.061 1.00 143.17 34 PHE D O 1
ATOM 3795 N N . ASP D 1 21 ? 43.086 17.242 45.060 1.00 141.65 35 ASP D N 1
ATOM 3796 C CA . ASP D 1 21 ? 44.004 18.086 45.801 1.00 147.87 35 ASP D CA 1
ATOM 3797 C C . ASP D 1 21 ? 44.214 19.426 45.086 1.00 154.29 35 ASP D C 1
ATOM 3798 O O . ASP D 1 21 ? 43.893 20.481 45.637 1.00 159.04 35 ASP D O 1
ATOM 3803 N N . LYS D 1 22 ? 44.738 19.363 43.862 1.00 154.54 36 LYS D N 1
ATOM 3804 C CA . LYS D 1 22 ? 45.096 20.547 43.071 1.00 161.02 36 LYS D CA 1
ATOM 3805 C C . LYS D 1 22 ? 43.966 21.566 42.951 1.00 162.64 36 LYS D C 1
ATOM 3806 O O . LYS D 1 22 ? 44.217 22.765 42.826 1.00 169.41 36 LYS D O 1
ATOM 3808 N N . CYS D 1 30 ? 30.414 21.547 43.815 1.00 153.49 44 CYS D N 1
ATOM 3809 C CA . CYS D 1 30 ? 29.663 20.376 43.361 1.00 147.43 44 CYS D CA 1
ATOM 3810 C C . CYS D 1 30 ? 30.118 19.826 42.007 1.00 145.09 44 CYS D C 1
ATOM 3811 O O . CYS D 1 30 ? 30.360 18.629 41.887 1.00 139.66 44 CYS D O 1
ATOM 3814 N N . ARG D 1 31 ? 30.217 20.682 40.989 1.00 149.51 45 ARG D N 1
ATOM 3815 C CA . ARG D 1 31 ? 30.748 20.266 39.679 1.00 147.52 45 ARG D CA 1
ATOM 3816 C C . ARG D 1 31 ? 32.183 19.767 39.819 1.00 145.00 45 ARG D C 1
ATOM 3817 O O . ARG D 1 31 ? 32.600 18.843 39.111 1.00 141.16 45 ARG D O 1
ATOM 3819 N N . ASP D 1 32 ? 32.924 20.397 40.734 1.00 147.46 46 ASP D N 1
ATOM 3820 C CA . ASP D 1 32 ? 34.251 19.943 41.140 1.00 144.88 46 ASP D CA 1
ATOM 3821 C C . ASP D 1 32 ? 34.173 18.501 41.649 1.00 136.91 46 ASP D C 1
ATOM 3822 O O . ASP D 1 32 ? 34.694 17.576 41.017 1.00 134.30 46 ASP D O 1
ATOM 3824 N N . LEU D 1 33 ? 33.492 18.321 42.777 1.00 133.73 47 LEU D N 1
ATOM 3825 C CA . LEU D 1 33 ? 33.328 17.013 43.408 1.00 125.72 47 LEU D CA 1
ATOM 3826 C C . LEU D 1 33 ? 32.850 15.924 42.449 1.00 119.23 47 LEU D C 1
ATOM 3827 O O . LEU D 1 33 ? 33.331 14.789 42.500 1.00 113.95 47 LEU D O 1
ATOM 3832 N N . GLY D 1 34 ? 31.893 16.296 41.600 1.00 118.13 48 GLY D N 1
ATOM 3833 C CA . GLY D 1 34 ? 31.317 15.417 40.599 1.00 112.61 48 GLY D CA 1
ATOM 3834 C C . GLY D 1 34 ? 32.357 14.920 39.632 1.00 110.02 48 GLY D C 1
ATOM 3835 O O . GLY D 1 34 ? 32.409 13.730 39.335 1.00 107.84 48 GLY D O 1
ATOM 3836 N N . ASN D 1 35 ? 33.201 15.823 39.160 1.00 111.96 49 ASN D N 1
ATOM 3837 C CA . ASN D 1 35 ? 34.239 15.454 38.219 1.00 110.20 49 ASN D CA 1
ATOM 3838 C C . ASN D 1 35 ? 35.327 14.525 38.811 1.00 105.41 49 ASN D C 1
ATOM 3839 O O . ASN D 1 35 ? 35.843 13.644 38.121 1.00 102.61 49 ASN D O 1
ATOM 3844 N N . CYS D 1 36 ? 35.630 14.691 40.092 1.00 104.12 50 CYS D N 1
ATOM 3845 C CA . CYS D 1 36 ? 36.541 13.786 40.826 1.00 101.06 50 CYS D CA 1
ATOM 3846 C C . CYS D 1 36 ? 36.009 12.337 40.879 1.00 94.82 50 CYS D C 1
ATOM 3847 O O . CYS D 1 36 ? 36.703 11.364 40.536 1.00 90.97 50 CYS D O 1
ATOM 3850 N N . MET D 1 37 ? 34.760 12.202 41.291 1.00 90.39 51 MET D N 1
ATOM 3851 C CA . MET D 1 37 ? 34.058 10.942 41.172 1.00 87.42 51 MET D CA 1
ATOM 3852 C C . MET D 1 37 ? 34.134 10.287 39.755 1.00 85.54 51 MET D C 1
ATOM 3853 O O . MET D 1 37 ? 34.587 9.155 39.617 1.00 81.49 51 MET D O 1
ATOM 3858 N N . ARG D 1 38 ? 33.703 11.010 38.720 1.00 85.33 52 ARG D N 1
ATOM 3859 C CA . ARG D 1 38 ? 33.770 10.537 37.341 1.00 84.88 52 ARG D CA 1
ATOM 3860 C C . ARG D 1 38 ? 35.164 10.099 36.937 1.00 84.41 52 ARG D C 1
ATOM 3861 O O . ARG D 1 38 ? 35.330 9.169 36.175 1.00 83.36 52 ARG D O 1
ATOM 3869 N N . THR D 1 39 ? 36.165 10.800 37.448 1.00 88.39 53 THR D N 1
ATOM 3870 C CA . THR D 1 39 ? 37.558 10.468 37.216 1.00 88.36 53 THR D CA 1
ATOM 3871 C C . THR D 1 39 ? 37.838 9.025 37.615 1.00 85.19 53 THR D C 1
ATOM 3872 O O . THR D 1 39 ? 38.734 8.400 37.081 1.00 84.38 53 THR D O 1
ATOM 3876 N N . MET D 1 40 ? 37.081 8.505 38.574 1.00 83.68 54 MET D N 1
ATOM 3877 C CA . MET D 1 40 ? 37.239 7.119 38.943 1.00 83.62 54 MET D CA 1
ATOM 3878 C C . MET D 1 40 ? 36.114 6.217 38.386 1.00 80.64 54 MET D C 1
ATOM 3879 O O . MET D 1 40 ? 35.958 5.069 38.808 1.00 77.33 54 MET D O 1
ATOM 3884 N N . GLY D 1 41 ? 35.342 6.749 37.445 1.00 77.57 55 GLY D N 1
ATOM 3885 C CA . GLY D 1 41 ? 34.306 5.991 36.782 1.00 76.83 55 GLY D CA 1
ATOM 3886 C C . GLY D 1 41 ? 32.921 5.985 37.409 1.00 75.61 55 GLY D C 1
ATOM 3887 O O . GLY D 1 41 ? 32.100 5.131 37.083 1.00 76.36 55 GLY D O 1
ATOM 3888 N N . TYR D 1 42 ? 32.636 6.925 38.294 1.00 73.92 56 TYR D N 1
ATOM 3889 C CA . TYR D 1 42 ? 31.319 6.979 38.910 1.00 74.05 56 TYR D CA 1
ATOM 3890 C C . TYR D 1 42 ? 30.527 8.190 38.438 1.00 77.79 56 TYR D C 1
ATOM 3891 O O . TYR D 1 42 ? 31.051 9.307 38.301 1.00 78.88 56 TYR D O 1
ATOM 3900 N N . MET D 1 43 ? 29.252 7.956 38.184 1.00 80.94 57 MET D N 1
ATOM 3901 C CA . MET D 1 43 ? 28.342 9.022 37.819 1.00 84.40 57 MET D CA 1
ATOM 3902 C C . MET D 1 43 ? 27.447 9.260 39.006 1.00 82.50 57 MET D C 1
ATOM 3903 O O . MET D 1 43 ? 26.630 8.414 39.321 1.00 82.90 57 MET D O 1
ATOM 3908 N N . PRO D 1 44 ? 27.612 10.403 39.695 1.00 84.28 58 PRO D N 1
ATOM 3909 C CA . PRO D 1 44 ? 26.819 10.709 40.888 1.00 82.62 58 PRO D CA 1
ATOM 3910 C C . PRO D 1 44 ? 25.513 11.398 40.541 1.00 82.47 58 PRO D C 1
ATOM 3911 O O . PRO D 1 44 ? 25.449 12.036 39.532 1.00 86.46 58 PRO D O 1
ATOM 3915 N N . THR D 1 45 ? 24.480 11.280 41.365 1.00 82.10 59 THR D N 1
ATOM 3916 C CA . THR D 1 45 ? 23.281 12.116 41.181 1.00 83.75 59 THR D CA 1
ATOM 3917 C C . THR D 1 45 ? 23.598 13.497 41.766 1.00 86.93 59 THR D C 1
ATOM 3918 O O . THR D 1 45 ? 24.623 13.655 42.450 1.00 83.13 59 THR D O 1
ATOM 3922 N N . GLU D 1 46 ? 22.725 14.480 41.531 1.00 90.49 60 GLU D N 1
ATOM 3923 C CA . GLU D 1 46 ? 22.950 15.819 42.057 1.00 97.06 60 GLU D CA 1
ATOM 3924 C C . GLU D 1 46 ? 22.703 15.853 43.586 1.00 97.95 60 GLU D C 1
ATOM 3925 O O . GLU D 1 46 ? 23.424 16.513 44.332 1.00 97.93 60 GLU D O 1
ATOM 3931 N N . MET D 1 47 ? 21.686 15.119 44.019 1.00 97.28 61 MET D N 1
ATOM 3932 C CA . MET D 1 47 ? 21.391 14.958 45.404 1.00 98.53 61 MET D CA 1
ATOM 3933 C C . MET D 1 47 ? 22.602 14.346 46.097 1.00 95.56 61 MET D C 1
ATOM 3934 O O . MET D 1 47 ? 22.999 14.814 47.153 1.00 99.61 61 MET D O 1
ATOM 3939 N N . GLU D 1 48 ? 23.209 13.331 45.490 1.00 91.89 62 GLU D N 1
ATOM 3940 C CA . GLU D 1 48 ? 24.411 12.719 46.051 1.00 89.80 62 GLU D CA 1
ATOM 3941 C C . GLU D 1 48 ? 25.493 13.780 46.295 1.00 90.63 62 GLU D C 1
ATOM 3942 O O . GLU D 1 48 ? 26.106 13.827 47.362 1.00 89.83 62 GLU D O 1
ATOM 3948 N N . LEU D 1 49 ? 25.690 14.641 45.292 1.00 91.09 63 LEU D N 1
ATOM 3949 C CA . LEU D 1 49 ? 26.670 15.731 45.346 1.00 91.67 63 LEU D CA 1
ATOM 3950 C C . LEU D 1 49 ? 26.442 16.753 46.473 1.00 94.66 63 LEU D C 1
ATOM 3951 O O . LEU D 1 49 ? 27.411 17.222 47.094 1.00 93.06 63 LEU D O 1
ATOM 3956 N N . ILE D 1 50 ? 25.169 17.111 46.679 1.00 96.95 64 ILE D N 1
ATOM 3957 C CA . ILE D 1 50 ? 24.732 18.001 47.755 1.00 103.91 64 ILE D CA 1
ATOM 3958 C C . ILE D 1 50 ? 25.092 17.415 49.110 1.00 103.62 64 ILE D C 1
ATOM 3959 O O . ILE D 1 50 ? 25.740 18.060 49.906 1.00 104.76 64 ILE D O 1
ATOM 3964 N N . GLU D 1 51 ? 24.680 16.172 49.336 1.00 103.18 65 GLU D N 1
ATOM 3965 C CA . GLU D 1 51 ? 24.991 15.446 50.551 1.00 103.64 65 GLU D CA 1
ATOM 3966 C C . GLU D 1 51 ? 26.501 15.329 50.781 1.00 102.87 65 GLU D C 1
ATOM 3967 O O . GLU D 1 51 ? 26.994 15.713 51.844 1.00 104.12 65 GLU D O 1
ATOM 3973 N N . LEU D 1 52 ? 27.232 14.793 49.801 1.00 99.45 66 LEU D N 1
ATOM 3974 C CA . LEU D 1 52 ? 28.671 14.632 49.979 1.00 98.98 66 LEU D CA 1
ATOM 3975 C C . LEU D 1 52 ? 29.370 15.941 50.394 1.00 103.26 66 LEU D C 1
ATOM 3976 O O . LEU D 1 52 ? 30.089 15.951 51.388 1.00 105.93 66 LEU D O 1
ATOM 3981 N N . SER D 1 53 ? 29.128 17.038 49.675 1.00 104.34 67 SER D N 1
ATOM 3982 C CA . SER D 1 53 ? 29.830 18.296 49.943 1.00 108.96 67 SER D CA 1
ATOM 3983 C C . SER D 1 53 ? 29.423 18.906 51.286 1.00 112.36 67 SER D C 1
ATOM 3984 O O . SER D 1 53 ? 30.270 19.318 52.072 1.00 115.47 67 SER D O 1
ATOM 3987 N N . GLN D 1 54 ? 28.111 18.963 51.511 1.00 112.50 68 GLN D N 1
ATOM 3988 C CA . GLN D 1 54 ? 27.489 19.334 52.779 1.00 115.71 68 GLN D CA 1
ATOM 3989 C C . GLN D 1 54 ? 28.027 18.509 53.937 1.00 113.80 68 GLN D C 1
ATOM 3990 O O . GLN D 1 54 ? 28.350 19.053 54.988 1.00 115.36 68 GLN D O 1
ATOM 3996 N N . GLN D 1 55 ? 28.116 17.196 53.733 1.00 108.88 69 GLN D N 1
ATOM 3997 C CA . GLN D 1 55 ? 28.724 16.305 54.705 1.00 109.30 69 GLN D CA 1
ATOM 3998 C C . GLN D 1 55 ? 30.169 16.742 54.903 1.00 110.87 69 GLN D C 1
ATOM 3999 O O . GLN D 1 55 ? 30.557 17.087 56.019 1.00 114.62 69 GLN D O 1
ATOM 4005 N N . ILE D 1 56 ? 30.943 16.784 53.820 1.00 107.95 70 ILE D N 1
ATOM 4006 C CA . ILE D 1 56 ? 32.341 17.198 53.898 1.00 111.37 70 ILE D CA 1
ATOM 4007 C C . ILE D 1 56 ? 32.557 18.528 54.671 1.00 119.28 70 ILE D C 1
ATOM 4008 O O . ILE D 1 56 ? 33.480 18.634 55.480 1.00 121.63 70 ILE D O 1
ATOM 4013 N N . ASN D 1 57 ? 31.709 19.527 54.440 1.00 122.47 71 ASN D N 1
ATOM 4014 C CA . ASN D 1 57 ? 31.844 20.794 55.165 1.00 130.70 71 ASN D CA 1
ATOM 4015 C C . ASN D 1 57 ? 31.353 20.695 56.610 1.00 132.51 71 ASN D C 1
ATOM 4016 O O . ASN D 1 57 ? 31.965 21.249 57.526 1.00 136.65 71 ASN D O 1
ATOM 4021 N N . MET D 1 58 ? 30.254 19.971 56.802 1.00 129.01 72 MET D N 1
ATOM 4022 C CA . MET D 1 58 ? 29.726 19.656 58.129 1.00 128.67 72 MET D CA 1
ATOM 4023 C C . MET D 1 58 ? 30.792 19.046 59.011 1.00 128.35 72 MET D C 1
ATOM 4024 O O . MET D 1 58 ? 31.089 19.558 60.068 1.00 134.26 72 MET D O 1
ATOM 4029 N N . ASN D 1 59 ? 31.368 17.946 58.550 1.00 123.70 73 ASN D N 1
ATOM 4030 C CA . ASN D 1 59 ? 32.260 17.137 59.359 1.00 123.18 73 ASN D CA 1
ATOM 4031 C C . ASN D 1 59 ? 33.717 17.591 59.363 1.00 126.17 73 ASN D C 1
ATOM 4032 O O . ASN D 1 59 ? 34.374 17.513 60.400 1.00 127.52 73 ASN D O 1
ATOM 4037 N N . LEU D 1 60 ? 34.207 18.073 58.216 1.00 126.32 74 LEU D N 1
ATOM 4038 C CA . LEU D 1 60 ? 35.641 18.305 58.010 1.00 129.81 74 LEU D CA 1
ATOM 4039 C C . LEU D 1 60 ? 36.022 19.690 57.455 1.00 136.61 74 LEU D C 1
ATOM 4040 O O . LEU D 1 60 ? 37.191 20.088 57.501 1.00 140.13 74 LEU D O 1
ATOM 4042 N N . GLY D 1 61 ? 35.041 20.415 56.926 1.00 139.33 75 GLY D N 1
ATOM 4043 C CA . GLY D 1 61 ? 35.247 21.794 56.465 1.00 147.61 75 GLY D CA 1
ATOM 4044 C C . GLY D 1 61 ? 35.998 21.951 55.153 1.00 147.45 75 GLY D C 1
ATOM 4045 O O . GLY D 1 61 ? 36.255 23.070 54.702 1.00 152.60 75 GLY D O 1
ATOM 4046 N N . GLY D 1 62 ? 36.344 20.827 54.539 1.00 142.85 76 GLY D N 1
ATOM 4047 C CA . GLY D 1 62 ? 37.223 20.822 53.362 1.00 144.98 76 GLY D CA 1
ATOM 4048 C C . GLY D 1 62 ? 38.670 20.758 53.826 1.00 149.36 76 GLY D C 1
ATOM 4049 O O . GLY D 1 62 ? 39.520 21.538 53.372 1.00 154.99 76 GLY D O 1
ATOM 4050 N N . HIS D 1 63 ? 38.916 19.856 54.779 1.00 146.94 77 HIS D N 1
ATOM 4051 C CA . HIS D 1 63 ? 40.258 19.456 55.213 1.00 148.20 77 HIS D CA 1
ATOM 4052 C C . HIS D 1 63 ? 40.389 17.938 54.997 1.00 140.59 77 HIS D C 1
ATOM 4053 O O . HIS D 1 63 ? 40.913 17.210 55.855 1.00 141.34 77 HIS D O 1
ATOM 4055 N N . VAL D 1 64 ? 39.908 17.485 53.835 1.00 133.78 78 VAL D N 1
ATOM 4056 C CA . VAL D 1 64 ? 39.814 16.061 53.479 1.00 125.34 78 VAL D CA 1
ATOM 4057 C C . VAL D 1 64 ? 41.158 15.468 53.104 1.00 124.74 78 VAL D C 1
ATOM 4058 O O . VAL D 1 64 ? 41.886 16.020 52.281 1.00 129.50 78 VAL D O 1
ATOM 4062 N N . ASP D 1 65 ? 41.482 14.338 53.715 1.00 120.40 79 ASP D N 1
ATOM 4063 C CA . ASP D 1 65 ? 42.745 13.668 53.453 1.00 119.75 79 ASP D CA 1
ATOM 4064 C C . ASP D 1 65 ? 42.491 12.299 52.820 1.00 112.74 79 ASP D C 1
ATOM 4065 O O . ASP D 1 65 ? 41.371 11.783 52.860 1.00 107.09 79 ASP D O 1
ATOM 4070 N N . PHE D 1 66 ? 43.546 11.704 52.273 1.00 112.13 80 PHE D N 1
ATOM 4071 C CA . PHE D 1 66 ? 43.433 10.458 51.537 1.00 107.97 80 PHE D CA 1
ATOM 4072 C C . PHE D 1 66 ? 42.543 9.360 52.118 1.00 103.76 80 PHE D C 1
ATOM 4073 O O . PHE D 1 66 ? 41.802 8.706 51.390 1.00 98.97 80 PHE D O 1
ATOM 4081 N N . ASP D 1 67 ? 42.613 9.125 53.414 1.00 108.42 81 ASP D N 1
ATOM 4082 C CA . ASP D 1 67 ? 41.933 7.941 53.934 1.00 105.86 81 ASP D CA 1
ATOM 4083 C C . ASP D 1 67 ? 40.435 8.153 54.187 1.00 100.91 81 ASP D C 1
ATOM 4084 O O . ASP D 1 67 ? 39.660 7.199 54.111 1.00 95.54 81 ASP D O 1
ATOM 4089 N N . ASP D 1 68 ? 40.043 9.400 54.468 1.00 102.54 82 ASP D N 1
ATOM 4090 C CA . ASP D 1 68 ? 38.625 9.788 54.539 1.00 99.85 82 ASP D CA 1
ATOM 4091 C C . ASP D 1 68 ? 38.068 9.834 53.106 1.00 94.27 82 ASP D C 1
ATOM 4092 O O . ASP D 1 68 ? 36.896 9.512 52.857 1.00 88.80 82 ASP D O 1
ATOM 4097 N N . PHE D 1 69 ? 38.922 10.210 52.158 1.00 93.12 83 PHE D N 1
ATOM 4098 C CA . PHE D 1 69 ? 38.565 10.139 50.739 1.00 88.62 83 PHE D CA 1
ATOM 4099 C C . PHE D 1 69 ? 38.220 8.709 50.325 1.00 84.66 83 PHE D C 1
ATOM 4100 O O . PHE D 1 69 ? 37.189 8.474 49.676 1.00 79.82 83 PHE D O 1
ATOM 4108 N N . VAL D 1 70 ? 39.060 7.757 50.733 1.00 85.91 84 VAL D N 1
ATOM 4109 C CA . VAL D 1 70 ? 38.813 6.331 50.465 1.00 85.45 84 VAL D CA 1
ATOM 4110 C C . VAL D 1 70 ? 37.557 5.866 51.186 1.00 82.22 84 VAL D C 1
ATOM 4111 O O . VAL D 1 70 ? 36.795 5.101 50.646 1.00 81.73 84 VAL D O 1
ATOM 4115 N N . GLU D 1 71 ? 37.323 6.362 52.394 1.00 82.76 85 GLU D N 1
ATOM 4116 C CA . GLU D 1 71 ? 36.107 5.999 53.128 1.00 82.96 85 GLU D CA 1
ATOM 4117 C C . GLU D 1 71 ? 34.862 6.548 52.452 1.00 82.16 85 GLU D C 1
ATOM 4118 O O . GLU D 1 71 ? 33.846 5.858 52.370 1.00 81.51 85 GLU D O 1
ATOM 4120 N N . LEU D 1 72 ? 34.943 7.780 51.960 1.00 85.13 86 LEU D N 1
ATOM 4121 C CA . LEU D 1 72 ? 33.833 8.382 51.230 1.00 86.22 86 LEU D CA 1
ATOM 4122 C C . LEU D 1 72 ? 33.641 7.853 49.812 1.00 82.65 86 LEU D C 1
ATOM 4123 O O . LEU D 1 72 ? 32.518 7.698 49.344 1.00 83.52 86 LEU D O 1
ATOM 4128 N N . MET D 1 73 ? 34.733 7.619 49.109 1.00 82.62 87 MET D N 1
ATOM 4129 C CA . MET D 1 73 ? 34.638 7.296 47.683 1.00 81.60 87 MET D CA 1
ATOM 4130 C C . MET D 1 73 ? 34.655 5.809 47.399 1.00 78.72 87 MET D C 1
ATOM 4131 O O . MET D 1 73 ? 33.946 5.343 46.512 1.00 78.51 87 MET D O 1
ATOM 4136 N N . GLY D 1 74 ? 35.467 5.067 48.149 1.00 79.95 88 GLY D N 1
ATOM 4137 C CA . GLY D 1 74 ? 35.444 3.586 48.130 1.00 79.52 88 GLY D CA 1
ATOM 4138 C C . GLY D 1 74 ? 34.103 2.979 47.720 1.00 75.84 88 GLY D C 1
ATOM 4139 O O . GLY D 1 74 ? 34.009 2.404 46.634 1.00 74.34 88 GLY D O 1
ATOM 4140 N N . PRO D 1 75 ? 33.059 3.153 48.568 1.00 74.46 89 PRO D N 1
ATOM 4141 C CA . PRO D 1 75 ? 31.698 2.626 48.333 1.00 73.41 89 PRO D CA 1
ATOM 4142 C C . PRO D 1 75 ? 31.143 2.973 46.969 1.00 72.69 89 PRO D C 1
ATOM 4143 O O . PRO D 1 75 ? 30.494 2.131 46.338 1.00 72.91 89 PRO D O 1
ATOM 4147 N N . LYS D 1 76 ? 31.390 4.205 46.526 1.00 72.92 90 LYS D N 1
ATOM 4148 C CA . LYS D 1 76 ? 30.902 4.659 45.240 1.00 72.90 90 LYS D CA 1
ATOM 4149 C C . LYS D 1 76 ? 31.608 3.863 44.143 1.00 73.94 90 LYS D C 1
ATOM 4150 O O . LYS D 1 76 ? 30.954 3.292 43.283 1.00 74.14 90 LYS D O 1
ATOM 4156 N N . LEU D 1 77 ? 32.935 3.775 44.216 1.00 74.19 91 LEU D N 1
ATOM 4157 C CA . LEU D 1 77 ? 33.707 2.992 43.255 1.00 75.87 91 LEU D CA 1
ATOM 4158 C C . LEU D 1 77 ? 33.120 1.585 43.081 1.00 75.67 91 LEU D C 1
ATOM 4159 O O . LEU D 1 77 ? 32.941 1.090 41.937 1.00 71.72 91 LEU D O 1
ATOM 4164 N N . LEU D 1 78 ? 32.830 0.959 44.222 1.00 73.79 92 LEU D N 1
ATOM 4165 C CA . LEU D 1 78 ? 32.270 -0.371 44.251 1.00 74.55 92 LEU D CA 1
ATOM 4166 C C . LEU D 1 78 ? 30.819 -0.462 43.784 1.00 74.77 92 LEU D C 1
ATOM 4167 O O . LEU D 1 78 ? 30.355 -1.561 43.507 1.00 77.01 92 LEU D O 1
ATOM 4172 N N . ALA D 1 79 ? 30.100 0.665 43.703 1.00 71.26 93 ALA D N 1
ATOM 4173 C CA . ALA D 1 79 ? 28.761 0.643 43.165 1.00 69.61 93 ALA D CA 1
ATOM 4174 C C . ALA D 1 79 ? 28.696 0.964 41.655 1.00 71.12 93 ALA D C 1
ATOM 4175 O O . ALA D 1 79 ? 27.622 1.157 41.082 1.00 70.60 93 ALA D O 1
ATOM 4177 N N . GLU D 1 80 ? 29.833 0.973 40.980 1.00 70.65 94 GLU D N 1
ATOM 4178 C CA . GLU D 1 80 ? 29.784 1.215 39.525 1.00 73.16 94 GLU D CA 1
ATOM 4179 C C . GLU D 1 80 ? 29.127 0.062 38.720 1.00 74.41 94 GLU D C 1
ATOM 4180 O O . GLU D 1 80 ? 29.396 -1.115 38.926 1.00 74.64 94 GLU D O 1
ATOM 4186 N N . THR D 1 81 ? 28.222 0.418 37.825 1.00 78.49 95 THR D N 1
ATOM 4187 C CA . THR D 1 81 ? 27.427 -0.563 37.117 1.00 79.38 95 THR D CA 1
ATOM 4188 C C . THR D 1 81 ? 28.036 -0.652 35.750 1.00 79.12 95 THR D C 1
ATOM 4189 O O . THR D 1 81 ? 28.840 0.224 35.371 1.00 76.76 95 THR D O 1
ATOM 4193 N N . ALA D 1 82 ? 27.647 -1.691 35.004 1.00 77.95 96 ALA D N 1
ATOM 4194 C CA . ALA D 1 82 ? 28.186 -1.919 33.658 1.00 78.06 96 ALA D CA 1
ATOM 4195 C C . ALA D 1 82 ? 28.043 -0.668 32.807 1.00 77.69 96 ALA D C 1
ATOM 4196 O O . ALA D 1 82 ? 28.914 -0.347 32.010 1.00 78.15 96 ALA D O 1
ATOM 4198 N N . ASP D 1 83 ? 26.960 0.070 33.015 1.00 79.32 97 ASP D N 1
ATOM 4199 C CA . ASP D 1 83 ? 26.698 1.273 32.188 1.00 81.01 97 ASP D CA 1
ATOM 4200 C C . ASP D 1 83 ? 27.583 2.480 32.524 1.00 76.73 97 ASP D C 1
ATOM 4201 O O . ASP D 1 83 ? 27.712 3.385 31.709 1.00 79.12 97 ASP D O 1
ATOM 4206 N N . MET D 1 84 ? 28.198 2.473 33.709 1.00 73.29 98 MET D N 1
ATOM 4207 C CA . MET D 1 84 ? 29.212 3.449 34.075 1.00 70.11 98 MET D CA 1
ATOM 4208 C C . MET D 1 84 ? 30.594 3.045 33.564 1.00 69.47 98 MET D C 1
ATOM 4209 O O . MET D 1 84 ? 31.356 3.889 33.098 1.00 70.33 98 MET D O 1
ATOM 4214 N N . ILE D 1 85 ? 30.885 1.744 33.631 1.00 66.91 99 ILE D N 1
ATOM 4215 C CA . ILE D 1 85 ? 32.184 1.150 33.331 1.00 64.22 99 ILE D CA 1
ATOM 4216 C C . ILE D 1 85 ? 32.671 1.118 31.869 1.00 69.64 99 ILE D C 1
ATOM 4217 O O . ILE D 1 85 ? 33.869 1.310 31.588 1.00 71.57 99 ILE D O 1
ATOM 4222 N N . GLY D 1 86 ? 31.787 0.825 30.926 1.00 65.89 100 GLY D N 1
ATOM 4223 C CA . GLY D 1 86 ? 32.243 0.877 29.559 1.00 67.01 100 GLY D CA 1
ATOM 4224 C C . GLY D 1 86 ? 32.694 -0.491 29.119 1.00 64.18 100 GLY D C 1
ATOM 4225 O O . GLY D 1 86 ? 32.948 -1.354 29.943 1.00 64.09 100 GLY D O 1
ATOM 4226 N N . VAL D 1 87 ? 32.765 -0.687 27.813 1.00 60.59 101 VAL D N 1
ATOM 4227 C CA . VAL D 1 87 ? 32.838 -2.019 27.279 1.00 63.07 101 VAL D CA 1
ATOM 4228 C C . VAL D 1 87 ? 34.252 -2.579 27.450 1.00 61.67 101 VAL D C 1
ATOM 4229 O O . VAL D 1 87 ? 34.404 -3.709 27.919 1.00 55.74 101 VAL D O 1
ATOM 4233 N N . LYS D 1 88 ? 35.244 -1.771 27.045 1.00 63.15 102 LYS D N 1
ATOM 4234 C CA . LYS D 1 88 ? 36.657 -2.088 27.198 1.00 67.67 102 LYS D CA 1
ATOM 4235 C C . LYS D 1 88 ? 36.976 -2.644 28.582 1.00 65.81 102 LYS D C 1
ATOM 4236 O O . LYS D 1 88 ? 37.557 -3.725 28.675 1.00 63.19 102 LYS D O 1
ATOM 4242 N N . GLU D 1 89 ? 36.547 -1.940 29.633 1.00 67.56 103 GLU D N 1
ATOM 4243 C CA . GLU D 1 89 ? 36.823 -2.354 31.032 1.00 70.80 103 GLU D CA 1
ATOM 4244 C C . GLU D 1 89 ? 36.125 -3.645 31.371 1.00 66.79 103 GLU D C 1
ATOM 4245 O O . GLU D 1 89 ? 36.671 -4.492 32.050 1.00 69.30 103 GLU D O 1
ATOM 4251 N N . LEU D 1 90 ? 34.899 -3.779 30.925 1.00 66.72 104 LEU D N 1
ATOM 4252 C CA . LEU D 1 90 ? 34.113 -4.981 31.205 1.00 65.57 104 LEU D CA 1
ATOM 4253 C C . LEU D 1 90 ? 34.798 -6.183 30.589 1.00 63.12 104 LEU D C 1
ATOM 4254 O O . LEU D 1 90 ? 34.903 -7.227 31.209 1.00 63.99 104 LEU D O 1
ATOM 4259 N N . ARG D 1 91 ? 35.303 -6.000 29.381 1.00 65.15 105 ARG D N 1
ATOM 4260 C CA . ARG D 1 91 ? 35.982 -7.045 28.628 1.00 68.55 105 ARG D CA 1
ATOM 4261 C C . ARG D 1 91 ? 37.325 -7.445 29.293 1.00 71.68 105 ARG D C 1
ATOM 4262 O O . ARG D 1 91 ? 37.738 -8.618 29.288 1.00 71.03 105 ARG D O 1
ATOM 4270 N N . ASP D 1 92 ? 38.010 -6.444 29.837 1.00 74.16 106 ASP D N 1
ATOM 4271 C CA . ASP D 1 92 ? 39.160 -6.641 30.714 1.00 76.17 106 ASP D CA 1
ATOM 4272 C C . ASP D 1 92 ? 38.830 -7.459 31.955 1.00 73.02 106 ASP D C 1
ATOM 4273 O O . ASP D 1 92 ? 39.489 -8.463 32.209 1.00 80.22 106 ASP D O 1
ATOM 4278 N N . ALA D 1 93 ? 37.819 -7.068 32.725 1.00 67.13 107 ALA D N 1
ATOM 4279 C CA . ALA D 1 93 ? 37.417 -7.868 33.888 1.00 61.72 107 ALA D CA 1
ATOM 4280 C C . ALA D 1 93 ? 37.111 -9.270 33.421 1.00 63.59 107 ALA D C 1
ATOM 4281 O O . ALA D 1 93 ? 37.594 -10.233 34.028 1.00 63.61 107 ALA D O 1
ATOM 4283 N N . PHE D 1 94 ? 36.345 -9.382 32.316 1.00 59.42 108 PHE D N 1
ATOM 4284 C CA . PHE D 1 94 ? 35.909 -10.665 31.846 1.00 63.20 108 PHE D CA 1
ATOM 4285 C C . PHE D 1 94 ? 37.103 -11.578 31.587 1.00 68.79 108 PHE D C 1
ATOM 4286 O O . PHE D 1 94 ? 37.045 -12.759 31.840 1.00 71.70 108 PHE D O 1
ATOM 4294 N N . ARG D 1 95 ? 38.162 -10.997 31.030 1.00 73.11 109 ARG D N 1
ATOM 4295 C CA . ARG D 1 95 ? 39.373 -11.693 30.594 1.00 80.24 109 ARG D CA 1
ATOM 4296 C C . ARG D 1 95 ? 40.102 -12.287 31.817 1.00 86.32 109 ARG D C 1
ATOM 4297 O O . ARG D 1 95 ? 40.623 -13.402 31.767 1.00 88.77 109 ARG D O 1
ATOM 4305 N N . GLU D 1 96 ? 40.092 -11.553 32.929 1.00 88.74 110 GLU D N 1
ATOM 4306 C CA . GLU D 1 96 ? 40.678 -12.025 34.182 1.00 93.46 110 GLU D CA 1
ATOM 4307 C C . GLU D 1 96 ? 39.887 -13.161 34.826 1.00 93.52 110 GLU D C 1
ATOM 4308 O O . GLU D 1 96 ? 40.443 -13.941 35.604 1.00 96.85 110 GLU D O 1
ATOM 4314 N N . PHE D 1 97 ? 38.593 -13.237 34.534 1.00 89.03 111 PHE D N 1
ATOM 4315 C CA . PHE D 1 97 ? 37.779 -14.361 34.981 1.00 90.76 111 PHE D CA 1
ATOM 4316 C C . PHE D 1 97 ? 38.028 -15.560 34.072 1.00 94.33 111 PHE D C 1
ATOM 4317 O O . PHE D 1 97 ? 38.219 -16.697 34.538 1.00 96.43 111 PHE D O 1
ATOM 4325 N N . ASP D 1 98 ? 38.017 -15.292 32.764 1.00 94.05 112 ASP D N 1
ATOM 4326 C CA . ASP D 1 98 ? 38.221 -16.322 31.749 1.00 98.70 112 ASP D CA 1
ATOM 4327 C C . ASP D 1 98 ? 39.720 -16.580 31.517 1.00 102.55 112 ASP D C 1
ATOM 4328 O O . ASP D 1 98 ? 40.317 -16.090 30.547 1.00 103.23 112 ASP D O 1
ATOM 4333 N N . THR D 1 99 ? 40.310 -17.355 32.423 1.00 106.35 113 THR D N 1
ATOM 4334 C CA . THR D 1 99 ? 41.761 -17.602 32.444 1.00 110.51 113 THR D CA 1
ATOM 4335 C C . THR D 1 99 ? 42.323 -18.394 31.258 1.00 114.60 113 THR D C 1
ATOM 4336 O O . THR D 1 99 ? 43.475 -18.177 30.862 1.00 117.22 113 THR D O 1
ATOM 4340 N N . ASN D 1 100 ? 41.539 -19.322 30.712 1.00 116.13 114 ASN D N 1
ATOM 4341 C CA . ASN D 1 100 ? 41.997 -20.104 29.554 1.00 121.80 114 ASN D CA 1
ATOM 4342 C C . ASN D 1 100 ? 41.607 -19.451 28.214 1.00 119.07 114 ASN D C 1
ATOM 4343 O O . ASN D 1 100 ? 41.735 -20.065 27.150 1.00 122.96 114 ASN D O 1
ATOM 4348 N N . GLY D 1 101 ? 41.115 -18.212 28.296 1.00 112.57 115 GLY D N 1
ATOM 4349 C CA . GLY D 1 101 ? 40.771 -17.383 27.139 1.00 108.88 115 GLY D CA 1
ATOM 4350 C C . GLY D 1 101 ? 39.812 -17.950 26.099 1.00 110.15 115 GLY D C 1
ATOM 4351 O O . GLY D 1 101 ? 39.744 -17.441 24.977 1.00 108.29 115 GLY D O 1
ATOM 4352 N N . ASP D 1 102 ? 39.062 -18.991 26.456 1.00 113.09 116 ASP D N 1
ATOM 4353 C CA . ASP D 1 102 ? 38.150 -19.631 25.498 1.00 115.37 116 ASP D CA 1
ATOM 4354 C C . ASP D 1 102 ? 36.912 -18.777 25.166 1.00 110.86 116 ASP D C 1
ATOM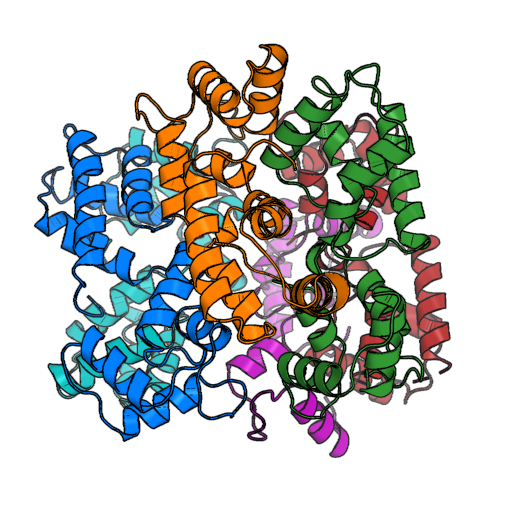 4355 O O . ASP D 1 102 ? 36.221 -19.050 24.190 1.00 113.40 116 ASP D O 1
ATOM 4360 N N . GLY D 1 103 ? 36.644 -17.746 25.972 1.00 105.47 117 GLY D N 1
ATOM 4361 C CA . GLY D 1 103 ? 35.546 -16.811 25.704 1.00 100.52 117 GLY D CA 1
ATOM 4362 C C . GLY D 1 103 ? 34.307 -17.096 26.523 1.00 100.72 117 GLY D C 1
ATOM 4363 O O . GLY D 1 103 ? 33.241 -16.523 26.273 1.00 99.34 117 GLY D O 1
ATOM 4364 N N . GLU D 1 104 ? 34.464 -17.961 27.522 1.00 103.02 118 GLU D N 1
ATOM 4365 C CA . GLU D 1 104 ? 33.379 -18.371 28.405 1.00 103.36 118 GLU D CA 1
ATOM 4366 C C . GLU D 1 104 ? 33.916 -18.606 29.831 1.00 101.83 118 GLU D C 1
ATOM 4367 O O . GLU D 1 104 ? 35.067 -19.000 29.996 1.00 104.73 118 GLU D O 1
ATOM 4373 N N . ILE D 1 105 ? 33.111 -18.356 30.862 1.00 98.10 119 ILE D N 1
ATOM 4374 C CA . ILE D 1 105 ? 33.598 -18.537 32.243 1.00 96.96 119 ILE D CA 1
ATOM 4375 C C . ILE D 1 105 ? 32.989 -19.786 32.817 1.00 100.31 119 ILE D C 1
ATOM 4376 O O . ILE D 1 105 ? 31.770 -19.850 32.993 1.00 96.78 119 ILE D O 1
ATOM 4381 N N . SER D 1 106 ? 33.853 -20.768 33.095 1.00 106.12 120 SER D N 1
ATOM 4382 C CA . SER D 1 106 ? 33.448 -22.052 33.690 1.00 114.04 120 SER D CA 1
ATOM 4383 C C . SER D 1 106 ? 33.290 -21.958 35.214 1.00 114.17 120 SER D C 1
ATOM 4384 O O . SER D 1 106 ? 33.667 -20.941 35.823 1.00 109.11 120 SER D O 1
ATOM 4387 N N . THR D 1 107 ? 32.742 -23.012 35.830 1.00 119.88 121 THR D N 1
ATOM 4388 C CA . THR D 1 107 ? 32.567 -23.024 37.288 1.00 120.79 121 THR D CA 1
ATOM 4389 C C . THR D 1 107 ? 33.904 -22.882 38.032 1.00 121.34 121 THR D C 1
ATOM 4390 O O . THR D 1 107 ? 34.010 -22.062 38.945 1.00 118.99 121 THR D O 1
ATOM 4394 N N . SER D 1 108 ? 34.918 -23.653 37.629 1.00 125.66 122 SER D N 1
ATOM 4395 C CA . SER D 1 108 ? 36.255 -23.575 38.248 1.00 126.46 122 SER D CA 1
ATOM 4396 C C . SER D 1 108 ? 36.912 -22.203 38.111 1.00 119.47 122 SER D C 1
ATOM 4397 O O . SER D 1 108 ? 37.562 -21.732 39.053 1.00 118.77 122 SER D O 1
ATOM 4400 N N . GLU D 1 109 ? 36.729 -21.567 36.948 1.00 114.16 123 GLU D N 1
ATOM 4401 C CA . GLU D 1 109 ? 37.255 -20.225 36.695 1.00 105.07 123 GLU D CA 1
ATOM 4402 C C . GLU D 1 109 ? 36.574 -19.232 37.600 1.00 99.36 123 GLU D C 1
ATOM 4403 O O . GLU D 1 109 ? 37.227 -18.358 38.168 1.00 96.32 123 GLU D O 1
ATOM 4409 N N . LEU D 1 110 ? 35.260 -19.391 37.738 1.00 98.15 124 LEU D N 1
ATOM 4410 C CA . LEU D 1 110 ? 34.458 -18.506 38.556 1.00 94.71 124 LEU D CA 1
ATOM 4411 C C . LEU D 1 110 ? 34.785 -18.735 40.026 1.00 97.48 124 LEU D C 1
ATOM 4412 O O . LEU D 1 110 ? 34.862 -17.786 40.809 1.00 92.92 124 LEU D O 1
ATOM 4417 N N . ARG D 1 111 ? 35.003 -19.998 40.387 1.00 105.73 125 ARG D N 1
ATOM 4418 C CA . ARG D 1 111 ? 35.475 -20.367 41.739 1.00 111.51 125 ARG D CA 1
ATOM 4419 C C . ARG D 1 111 ? 36.806 -19.666 42.070 1.00 111.48 125 ARG D C 1
ATOM 4420 O O . ARG D 1 111 ? 36.942 -19.080 43.134 1.00 110.75 125 ARG D O 1
ATOM 4428 N N . GLU D 1 112 ? 37.752 -19.670 41.131 1.00 113.02 126 GLU D N 1
ATOM 4429 C CA . GLU D 1 112 ? 38.999 -18.904 41.285 1.00 114.38 126 GLU D CA 1
ATOM 4430 C C . GLU D 1 112 ? 38.825 -17.385 41.375 1.00 109.29 126 GLU D C 1
ATOM 4431 O O . GLU D 1 112 ? 39.426 -16.752 42.255 1.00 110.72 126 GLU D O 1
ATOM 4437 N N . ALA D 1 113 ? 38.050 -16.800 40.461 1.00 100.90 127 ALA D N 1
ATOM 4438 C CA . ALA D 1 113 ? 37.869 -15.359 40.481 1.00 96.31 127 ALA D CA 1
ATOM 4439 C C . ALA D 1 113 ? 37.231 -14.880 41.798 1.00 96.35 127 ALA D C 1
ATOM 4440 O O . ALA D 1 113 ? 37.692 -13.894 42.378 1.00 93.16 127 ALA D O 1
ATOM 4442 N N . MET D 1 114 ? 36.198 -15.588 42.267 1.00 99.20 128 MET D N 1
ATOM 4443 C CA . MET D 1 114 ? 35.550 -15.274 43.542 1.00 101.97 128 MET D CA 1
ATOM 4444 C C . MET D 1 114 ? 36.584 -15.360 44.686 1.00 107.85 128 MET D C 1
ATOM 4445 O O . MET D 1 114 ? 36.634 -14.489 45.562 1.00 108.03 128 MET D O 1
ATOM 4450 N N . ARG D 1 115 ? 37.429 -16.392 44.642 1.00 112.35 129 ARG D N 1
ATOM 4451 C CA . ARG D 1 115 ? 38.530 -16.587 45.614 1.00 120.01 129 ARG D CA 1
ATOM 4452 C C . ARG D 1 115 ? 39.458 -15.377 45.729 1.00 118.74 129 ARG D C 1
ATOM 4453 O O . ARG D 1 115 ? 39.964 -15.077 46.808 1.00 122.84 129 ARG D O 1
ATOM 4461 N N . ALA D 1 116 ? 39.643 -14.670 44.622 1.00 115.10 130 ALA D N 1
ATOM 4462 C CA . ALA D 1 116 ? 40.466 -13.474 44.594 1.00 114.12 130 ALA D CA 1
ATOM 4463 C C . ALA D 1 116 ? 39.692 -12.209 45.015 1.00 112.70 130 ALA D C 1
ATOM 4464 O O . ALA D 1 116 ? 40.208 -11.420 45.801 1.00 116.36 130 ALA D O 1
ATOM 4466 N N . LEU D 1 117 ? 38.466 -12.018 44.522 1.00 108.64 131 LEU D N 1
ATOM 4467 C CA . LEU D 1 117 ? 37.686 -10.830 44.873 1.00 106.49 131 LEU D CA 1
ATOM 4468 C C . LEU D 1 117 ? 37.332 -10.761 46.358 1.00 109.06 131 LEU D C 1
ATOM 4469 O O . LEU D 1 117 ? 37.474 -9.722 46.988 1.00 109.52 131 LEU D O 1
ATOM 4474 N N . LEU D 1 118 ? 36.867 -11.880 46.895 1.00 111.26 132 LEU D N 1
ATOM 4475 C CA . LEU D 1 118 ? 36.273 -11.918 48.218 1.00 113.90 132 LEU D CA 1
ATOM 4476 C C . LEU D 1 118 ? 37.308 -12.137 49.300 1.00 119.58 132 LEU D C 1
ATOM 4477 O O . LEU D 1 118 ? 37.002 -12.009 50.497 1.00 124.83 132 LEU D O 1
ATOM 4482 N N . GLY D 1 119 ? 38.526 -12.473 48.875 1.00 121.02 133 GLY D N 1
ATOM 4483 C CA . GLY D 1 119 ? 39.669 -12.656 49.774 1.00 125.31 133 GLY D CA 1
ATOM 4484 C C . GLY D 1 119 ? 39.653 -13.966 50.538 1.00 130.48 133 GLY D C 1
ATOM 4485 O O . GLY D 1 119 ? 40.340 -14.122 51.560 1.00 137.06 133 GLY D O 1
ATOM 4486 N N . HIS D 1 120 ? 38.859 -14.913 50.059 1.00 127.96 134 HIS D N 1
ATOM 4487 C CA . HIS D 1 120 ? 38.703 -16.188 50.766 1.00 132.77 134 HIS D CA 1
ATOM 4488 C C . HIS D 1 120 ? 38.075 -17.242 49.859 1.00 132.85 134 HIS D C 1
ATOM 4489 O O . HIS D 1 120 ? 37.585 -16.919 48.756 1.00 123.61 134 HIS D O 1
ATOM 4496 N N . GLN D 1 121 ? 38.085 -18.491 50.341 1.00 139.99 135 GLN D N 1
ATOM 4497 C CA . GLN D 1 121 ? 37.540 -19.614 49.580 1.00 143.41 135 GLN D CA 1
ATOM 4498 C C . GLN D 1 121 ? 36.002 -19.674 49.575 1.00 141.89 135 GLN D C 1
ATOM 4499 O O . GLN D 1 121 ? 35.365 -19.740 50.631 1.00 145.27 135 GLN D O 1
ATOM 4505 N N . VAL D 1 122 ? 35.427 -19.653 48.370 1.00 136.97 136 VAL D N 1
ATOM 4506 C CA . VAL D 1 122 ? 33.977 -19.740 48.164 1.00 135.18 136 VAL D CA 1
ATOM 4507 C C . VAL D 1 122 ? 33.550 -21.198 48.039 1.00 142.06 136 VAL D C 1
ATOM 4508 O O . VAL D 1 122 ? 34.121 -21.933 47.243 1.00 145.14 136 VAL D O 1
ATOM 4512 N N . GLY D 1 123 ? 32.546 -21.605 48.816 1.00 146.15 137 GLY D N 1
ATOM 4513 C CA . GLY D 1 123 ? 32.008 -22.968 48.755 1.00 154.07 137 GLY D CA 1
ATOM 4514 C C . GLY D 1 123 ? 31.629 -23.415 47.350 1.00 153.36 137 GLY D C 1
ATOM 4515 O O . GLY D 1 123 ? 31.377 -22.581 46.472 1.00 147.18 137 GLY D O 1
ATOM 4516 N N . HIS D 1 124 ? 31.599 -24.730 47.131 1.00 161.13 138 HIS D N 1
ATOM 4517 C CA . HIS D 1 124 ? 31.282 -25.287 45.807 1.00 161.51 138 HIS D CA 1
ATOM 4518 C C . HIS D 1 124 ? 29.783 -25.188 45.498 1.00 159.94 138 HIS D C 1
ATOM 4519 O O . HIS D 1 124 ? 29.391 -25.058 44.333 1.00 157.02 138 HIS D O 1
ATOM 4526 N N . ARG D 1 125 ? 28.964 -25.251 46.551 1.00 162.28 139 ARG D N 1
ATOM 4527 C CA . ARG D 1 125 ? 27.520 -25.032 46.455 1.00 160.70 139 ARG D CA 1
ATOM 4528 C C . ARG D 1 125 ? 27.223 -23.592 46.017 1.00 150.72 139 ARG D C 1
ATOM 4529 O O . ARG D 1 125 ? 26.383 -23.355 45.142 1.00 147.55 139 ARG D O 1
ATOM 4531 N N . ASP D 1 126 ? 27.937 -22.644 46.626 1.00 145.57 140 ASP D N 1
ATOM 4532 C CA . ASP D 1 126 ? 27.802 -21.224 46.314 1.00 136.14 140 ASP D CA 1
ATOM 4533 C C . ASP D 1 126 ? 28.093 -20.956 44.834 1.00 130.87 140 ASP D C 1
ATOM 4534 O O . ASP D 1 126 ? 27.343 -20.228 44.185 1.00 125.88 140 ASP D O 1
ATOM 4539 N N . ILE D 1 127 ? 29.164 -21.557 44.308 1.00 131.37 141 ILE D N 1
ATOM 4540 C CA . ILE D 1 127 ? 29.544 -21.409 42.891 1.00 127.29 141 ILE D CA 1
ATOM 4541 C C . ILE D 1 127 ? 28.458 -21.904 41.932 1.00 128.54 141 ILE D C 1
ATOM 4542 O O . ILE D 1 127 ? 28.129 -21.224 40.962 1.00 124.83 141 ILE D O 1
ATOM 4547 N N . GLU D 1 128 ? 27.908 -23.084 42.207 1.00 135.80 142 GLU D N 1
ATOM 4548 C CA . GLU D 1 128 ? 26.814 -23.648 41.404 1.00 137.31 142 GLU D CA 1
ATOM 4549 C C . GLU D 1 128 ? 25.545 -22.764 41.461 1.00 132.48 142 GLU D C 1
ATOM 4550 O O . GLU D 1 128 ? 24.886 -22.528 40.444 1.00 129.63 142 GLU D O 1
ATOM 4556 N N . GLU D 1 129 ? 25.240 -22.257 42.654 1.00 130.87 143 GLU D N 1
ATOM 4557 C CA . GLU D 1 129 ? 24.158 -21.298 42.871 1.00 126.92 143 GLU D CA 1
ATOM 4558 C C . GLU D 1 129 ? 24.350 -20.044 41.993 1.00 117.68 143 GLU D C 1
ATOM 4559 O O . GLU D 1 129 ? 23.431 -19.622 41.287 1.00 115.68 143 GLU D O 1
ATOM 4565 N N . ILE D 1 130 ? 25.552 -19.464 42.050 1.00 112.28 144 ILE D N 1
ATOM 4566 C CA . ILE D 1 130 ? 25.929 -18.295 41.237 1.00 105.29 144 ILE D CA 1
ATOM 4567 C C . ILE D 1 130 ? 25.726 -18.575 39.757 1.00 105.33 144 ILE D C 1
ATOM 4568 O O . ILE D 1 130 ? 25.044 -17.817 39.072 1.00 102.02 144 ILE D O 1
ATOM 4573 N N . ILE D 1 131 ? 26.336 -19.659 39.274 1.00 109.71 145 ILE D N 1
ATOM 4574 C CA . ILE D 1 131 ? 26.218 -20.077 37.869 1.00 111.72 145 ILE D CA 1
ATOM 4575 C C . ILE D 1 131 ? 24.753 -20.218 37.445 1.00 115.50 145 ILE D C 1
ATOM 4576 O O . ILE D 1 131 ? 24.387 -19.820 36.335 1.00 112.53 145 ILE D O 1
ATOM 4581 N N . ARG D 1 132 ? 23.928 -20.770 38.342 1.00 122.09 146 ARG D N 1
ATOM 4582 C CA . ARG D 1 132 ? 22.499 -20.966 38.083 1.00 126.78 146 ARG D CA 1
ATOM 4583 C C . ARG D 1 132 ? 21.787 -19.625 37.865 1.00 121.72 146 ARG D C 1
ATOM 4584 O O . ARG D 1 132 ? 21.097 -19.430 36.852 1.00 119.91 146 ARG D O 1
ATOM 4592 N N . ASP D 1 133 ? 21.996 -18.698 38.804 1.00 118.38 147 ASP D N 1
ATOM 4593 C CA . ASP D 1 133 ? 21.368 -17.370 38.763 1.00 115.35 147 ASP D CA 1
ATOM 4594 C C . ASP D 1 133 ? 21.798 -16.548 37.547 1.00 110.50 147 ASP D C 1
ATOM 4595 O O . ASP D 1 133 ? 21.074 -15.674 37.092 1.00 108.23 147 ASP D O 1
ATOM 4600 N N . VAL D 1 134 ? 22.972 -16.864 37.019 1.00 109.81 148 VAL D N 1
ATOM 4601 C CA . VAL D 1 134 ? 23.698 -15.978 36.115 1.00 106.27 148 VAL D CA 1
ATOM 4602 C C . VAL D 1 134 ? 23.679 -16.461 34.671 1.00 108.06 148 VAL D C 1
ATOM 4603 O O . VAL D 1 134 ? 23.666 -15.656 33.740 1.00 105.92 148 VAL D O 1
ATOM 4607 N N . ASP D 1 135 ? 23.669 -17.781 34.504 1.00 113.38 149 ASP D N 1
ATOM 4608 C CA . ASP D 1 135 ? 23.748 -18.424 33.197 1.00 114.34 149 ASP D CA 1
ATOM 4609 C C . ASP D 1 135 ? 22.360 -18.494 32.589 1.00 116.88 149 ASP D C 1
ATOM 4610 O O . ASP D 1 135 ? 21.518 -19.258 33.055 1.00 122.19 149 ASP D O 1
ATOM 4615 N N . LEU D 1 136 ? 22.131 -17.660 31.573 1.00 113.68 150 LEU D N 1
ATOM 4616 C CA . LEU D 1 136 ? 20.876 -17.630 30.808 1.00 117.48 150 LEU D CA 1
ATOM 4617 C C . LEU D 1 136 ? 20.625 -18.948 30.088 1.00 124.39 150 LEU D C 1
ATOM 4618 O O . LEU D 1 136 ? 19.699 -19.696 30.418 1.00 128.42 150 LEU D O 1
ATOM 4623 N N . ASN D 1 137 ? 21.488 -19.205 29.105 1.00 124.07 151 ASN D N 1
ATOM 4624 C CA . ASN D 1 137 ? 21.303 -20.261 28.117 1.00 131.68 151 ASN D CA 1
ATOM 4625 C C . ASN D 1 137 ? 21.657 -21.676 28.593 1.00 137.70 151 ASN D C 1
ATOM 4626 O O . ASN D 1 137 ? 21.742 -22.607 27.778 1.00 142.79 151 ASN D O 1
ATOM 4631 N N . GLY D 1 138 ? 21.859 -21.829 29.905 1.00 136.65 152 GLY D N 1
ATOM 4632 C CA . GLY D 1 138 ? 21.981 -23.149 30.535 1.00 142.35 152 GLY D CA 1
ATOM 4633 C C . GLY D 1 138 ? 23.074 -24.047 29.979 1.00 144.26 152 GLY D C 1
ATOM 4634 O O . GLY D 1 138 ? 23.024 -25.270 30.142 1.00 151.18 152 GLY D O 1
ATOM 4635 N N . ASP D 1 139 ? 24.059 -23.442 29.316 1.00 137.53 153 ASP D N 1
ATOM 4636 C CA . ASP D 1 139 ? 25.224 -24.183 28.856 1.00 138.78 153 ASP D CA 1
ATOM 4637 C C . ASP D 1 139 ? 26.225 -24.352 30.003 1.00 136.26 153 ASP D C 1
ATOM 4638 O O . ASP D 1 139 ? 27.324 -24.868 29.804 1.00 138.44 153 ASP D O 1
ATOM 4643 N N . GLY D 1 140 ? 25.829 -23.913 31.201 1.00 132.31 154 GLY D N 1
ATOM 4644 C CA . GLY D 1 140 ? 26.641 -24.067 32.409 1.00 130.35 154 GLY D CA 1
ATOM 4645 C C . GLY D 1 140 ? 27.889 -23.203 32.468 1.00 122.97 154 GLY D C 1
ATOM 4646 O O . GLY D 1 140 ? 28.707 -23.337 33.388 1.00 122.43 154 GLY D O 1
ATOM 4647 N N . ARG D 1 141 ? 28.029 -22.320 31.478 1.00 118.27 155 ARG D N 1
ATOM 4648 C CA . ARG D 1 141 ? 29.132 -21.362 31.406 1.00 109.68 155 ARG D CA 1
ATOM 4649 C C . ARG D 1 141 ? 28.588 -19.935 31.243 1.00 101.16 155 ARG D C 1
ATOM 4650 O O . ARG D 1 141 ? 27.439 -19.742 30.841 1.00 100.66 155 ARG D O 1
ATOM 4652 N N . VAL D 1 142 ? 29.415 -18.944 31.577 1.00 95.13 156 VAL D N 1
ATOM 4653 C CA . VAL D 1 142 ? 29.012 -17.520 31.578 1.00 86.63 156 VAL D CA 1
ATOM 4654 C C . VAL D 1 142 ? 29.668 -16.757 30.403 1.00 82.80 156 VAL D C 1
ATOM 4655 O O . VAL D 1 142 ? 30.892 -16.627 30.357 1.00 82.65 156 VAL D O 1
ATOM 4659 N N . ASP D 1 143 ? 28.874 -16.273 29.447 1.00 80.50 157 ASP D N 1
ATOM 4660 C CA . ASP D 1 143 ? 29.458 -15.518 28.342 1.00 77.39 157 ASP D CA 1
ATOM 4661 C C . ASP D 1 143 ? 29.537 -14.040 28.703 1.00 75.34 157 ASP D C 1
ATOM 4662 O O . ASP D 1 143 ? 29.040 -13.604 29.788 1.00 71.54 157 ASP D O 1
ATOM 4667 N N . PHE D 1 144 ? 30.143 -13.270 27.795 1.00 72.57 158 PHE D N 1
ATOM 4668 C CA . PHE D 1 144 ? 30.331 -11.858 28.047 1.00 71.47 158 PHE D CA 1
ATOM 4669 C C . PHE D 1 144 ? 29.037 -11.154 28.500 1.00 68.33 158 PHE D C 1
ATOM 4670 O O . PHE D 1 144 ? 29.071 -10.372 29.424 1.00 65.41 158 PHE D O 1
ATOM 4678 N N . GLU D 1 145 ? 27.945 -11.452 27.804 1.00 71.87 159 GLU D N 1
ATOM 4679 C CA . GLU D 1 145 ? 26.629 -10.865 27.994 1.00 75.96 159 GLU D CA 1
ATOM 4680 C C . GLU D 1 145 ? 26.046 -11.178 29.379 1.00 74.79 159 GLU D C 1
ATOM 4681 O O . GLU D 1 145 ? 25.502 -10.299 30.050 1.00 74.63 159 GLU D O 1
ATOM 4687 N N . GLU D 1 146 ? 26.181 -12.427 29.803 1.00 75.84 160 GLU D N 1
ATOM 4688 C CA . GLU D 1 146 ? 25.770 -12.834 31.135 1.00 74.98 160 GLU D CA 1
ATOM 4689 C C . GLU D 1 146 ? 26.680 -12.213 32.190 1.00 71.85 160 GLU D C 1
ATOM 4690 O O . GLU D 1 146 ? 26.259 -11.994 33.336 1.00 71.33 160 GLU D O 1
ATOM 4696 N N . PHE D 1 147 ? 27.908 -11.904 31.790 1.00 69.07 161 PHE D N 1
ATOM 4697 C CA . PHE D 1 147 ? 28.877 -11.338 32.714 1.00 71.40 161 PHE D CA 1
ATOM 4698 C C . PHE D 1 147 ? 28.492 -9.890 32.970 1.00 70.94 161 PHE D C 1
ATOM 4699 O O . PHE D 1 147 ? 28.325 -9.483 34.108 1.00 70.56 161 PHE D O 1
ATOM 4707 N N . VAL D 1 148 ? 28.283 -9.137 31.895 1.00 69.42 162 VAL D N 1
ATOM 4708 C CA . VAL D 1 148 ? 27.802 -7.774 31.983 1.00 68.47 162 VAL D CA 1
ATOM 4709 C C . VAL D 1 148 ? 26.504 -7.738 32.804 1.00 70.41 162 VAL D C 1
ATOM 4710 O O . VAL D 1 148 ? 26.251 -6.813 33.554 1.00 70.06 162 VAL D O 1
ATOM 4714 N N . ARG D 1 149 ? 25.701 -8.778 32.647 1.00 73.71 163 ARG D N 1
ATOM 4715 C CA . ARG D 1 149 ? 24.399 -8.838 33.257 1.00 77.40 163 ARG D CA 1
ATOM 4716 C C . ARG D 1 149 ? 24.515 -8.954 34.773 1.00 75.72 163 ARG D C 1
ATOM 4717 O O . ARG D 1 149 ? 23.771 -8.328 35.446 1.00 72.58 163 ARG D O 1
ATOM 4725 N N . MET D 1 150 ? 25.523 -9.689 35.263 1.00 79.31 164 MET D N 1
ATOM 4726 C CA . MET D 1 150 ? 25.966 -9.711 36.671 1.00 80.65 164 MET D CA 1
ATOM 4727 C C . MET D 1 150 ? 26.263 -8.350 37.330 1.00 83.71 164 MET D C 1
ATOM 4728 O O . MET D 1 150 ? 26.138 -8.214 38.551 1.00 83.51 164 MET D O 1
ATOM 4733 N N . MET D 1 151 ? 26.701 -7.362 36.540 1.00 85.83 165 MET D N 1
ATOM 4734 C CA . MET D 1 151 ? 26.998 -6.007 37.058 1.00 85.74 165 MET D CA 1
ATOM 4735 C C . MET D 1 151 ? 25.946 -4.985 36.673 1.00 85.26 165 MET D C 1
ATOM 4736 O O . MET D 1 151 ? 26.218 -3.788 36.644 1.00 82.05 165 MET D O 1
ATOM 4741 N N . SER D 1 152 ? 24.763 -5.470 36.341 1.00 85.97 166 SER D N 1
ATOM 4742 C CA . SER D 1 152 ? 23.650 -4.590 36.029 1.00 90.23 166 SER D CA 1
ATOM 4743 C C . SER D 1 152 ? 22.520 -4.751 37.026 1.00 92.99 166 SER D C 1
ATOM 4744 O O . SER D 1 152 ? 22.443 -5.757 37.734 1.00 93.03 166 SER D O 1
ATOM 4747 N N . ARG D 1 153 ? 21.661 -3.741 37.088 1.00 96.20 167 ARG D N 1
ATOM 4748 C CA . ARG D 1 153 ? 20.490 -3.786 37.936 1.00 100.23 167 ARG D CA 1
ATOM 4749 C C . ARG D 1 153 ? 19.283 -4.234 37.117 1.00 105.56 167 ARG D C 1
ATOM 4750 O O . ARG D 1 153 ? 18.360 -4.844 37.673 1.00 108.92 167 ARG D O 1
ATOM 4759 N N . MET E 1 1 ? 27.911 6.921 55.628 1.00 109.89 15 MET E N 1
ATOM 4760 C CA . MET E 1 1 ? 26.774 7.179 54.692 1.00 106.90 15 MET E CA 1
ATOM 4761 C C . MET E 1 1 ? 26.699 8.646 54.291 1.00 108.97 15 MET E C 1
ATOM 4762 O O . MET E 1 1 ? 27.081 9.525 55.064 1.00 112.33 15 MET E O 1
ATOM 4767 N N . ASP E 1 2 ? 26.204 8.896 53.073 1.00 106.66 16 ASP E N 1
ATOM 4768 C CA . ASP E 1 2 ? 26.086 10.251 52.515 1.00 107.79 16 ASP E CA 1
ATOM 4769 C C . ASP E 1 2 ? 25.375 11.210 53.470 1.00 111.21 16 ASP E C 1
ATOM 4770 O O . ASP E 1 2 ? 25.802 12.350 53.653 1.00 115.40 16 ASP E O 1
ATOM 4772 N N . ARG E 1 3 ? 24.299 10.734 54.085 1.00 109.14 17 ARG E N 1
ATOM 4773 C CA . ARG E 1 3 ? 23.537 11.534 55.033 1.00 114.04 17 ARG E CA 1
ATOM 4774 C C . ARG E 1 3 ? 22.873 10.626 56.062 1.00 114.70 17 ARG E C 1
ATOM 4775 O O . ARG E 1 3 ? 22.839 9.401 55.877 1.00 110.35 17 ARG E O 1
ATOM 4783 N N . SER E 1 4 ? 22.362 11.232 57.140 1.00 120.49 18 SER E N 1
ATOM 4784 C CA . SER E 1 4 ? 21.583 10.523 58.166 1.00 121.67 18 SER E CA 1
ATOM 4785 C C . SER E 1 4 ? 20.309 9.884 57.626 1.00 119.88 18 SER E C 1
ATOM 4786 O O . SER E 1 4 ? 19.684 10.389 56.680 1.00 118.09 18 SER E O 1
ATOM 4789 N N . LEU E 1 5 ? 19.918 8.780 58.250 1.00 119.56 19 LEU E N 1
ATOM 4790 C CA . LEU E 1 5 ? 18.692 8.109 57.866 1.00 118.66 19 LEU E CA 1
ATOM 4791 C C . LEU E 1 5 ? 17.505 8.735 58.589 1.00 124.43 19 LEU E C 1
ATOM 4792 O O . LEU E 1 5 ? 17.571 9.033 59.787 1.00 128.55 19 LEU E O 1
ATOM 4797 N N . ARG E 1 6 ? 16.429 8.936 57.839 1.00 125.69 20 ARG E N 1
ATOM 4798 C CA . ARG E 1 6 ? 15.185 9.476 58.370 1.00 132.49 20 ARG E CA 1
ATOM 4799 C C . ARG E 1 6 ? 14.282 8.337 58.858 1.00 133.07 20 ARG E C 1
ATOM 4800 O O . ARG E 1 6 ? 14.425 7.207 58.390 1.00 130.30 20 ARG E O 1
ATOM 4808 N N . PRO E 1 7 ? 13.354 8.626 59.797 1.00 137.82 21 PRO E N 1
ATOM 4809 C CA . PRO E 1 7 ? 12.549 7.555 60.403 1.00 137.60 21 PRO E CA 1
ATOM 4810 C C . PRO E 1 7 ? 11.717 6.769 59.384 1.00 133.34 21 PRO E C 1
ATOM 4811 O O . PRO E 1 7 ? 11.536 5.568 59.555 1.00 131.33 21 PRO E O 1
ATOM 4815 N N . GLU E 1 8 ? 11.234 7.444 58.337 1.00 132.58 22 GLU E N 1
ATOM 4816 C CA . GLU E 1 8 ? 10.642 6.801 57.135 1.00 130.18 22 GLU E CA 1
ATOM 4817 C C . GLU E 1 8 ? 11.505 5.662 56.588 1.00 123.79 22 GLU E C 1
ATOM 4818 O O . GLU E 1 8 ? 10.997 4.665 56.070 1.00 120.56 22 GLU E O 1
ATOM 4824 N N . GLU E 1 9 ? 12.815 5.823 56.715 1.00 122.43 23 GLU E N 1
ATOM 4825 C CA . GLU E 1 9 ? 13.782 4.927 56.078 1.00 118.91 23 GLU E CA 1
ATOM 4826 C C . GLU E 1 9 ? 14.247 3.793 56.992 1.00 118.74 23 GLU E C 1
ATOM 4827 O O . GLU E 1 9 ? 14.358 2.639 56.564 1.00 114.99 23 GLU E O 1
ATOM 4833 N N . ILE E 1 10 ? 14.505 4.129 58.251 1.00 122.75 24 ILE E N 1
ATOM 4834 C CA . ILE E 1 10 ? 14.800 3.130 59.276 1.00 125.06 24 ILE E CA 1
ATOM 4835 C C . ILE E 1 10 ? 13.653 2.115 59.406 1.00 126.97 24 ILE E C 1
ATOM 4836 O O . ILE E 1 10 ? 13.892 0.940 59.702 1.00 127.90 24 ILE E O 1
ATOM 4841 N N . GLU E 1 11 ? 12.419 2.567 59.169 1.00 128.86 25 GLU E N 1
ATOM 4842 C CA . GLU E 1 11 ? 11.251 1.678 59.180 1.00 128.50 25 GLU E CA 1
ATOM 4843 C C . GLU E 1 11 ? 11.295 0.612 58.078 1.00 121.80 25 GLU E C 1
ATOM 4844 O O . GLU E 1 11 ? 11.087 -0.568 58.345 1.00 121.31 25 GLU E O 1
ATOM 4850 N N . GLU E 1 12 ? 11.552 1.006 56.840 1.00 115.59 26 GLU E N 1
ATOM 4851 C CA . GLU E 1 12 ? 11.666 -0.028 55.819 1.00 112.24 26 GLU E CA 1
ATOM 4852 C C . GLU E 1 12 ? 12.896 -0.940 56.024 1.00 107.23 26 GLU E C 1
ATOM 4853 O O . GLU E 1 12 ? 12.853 -2.127 55.688 1.00 104.64 26 GLU E O 1
ATOM 4859 N N . LEU E 1 13 ? 13.960 -0.405 56.621 1.00 104.13 27 LEU E N 1
ATOM 4860 C CA . LEU E 1 13 ? 15.092 -1.241 57.000 1.00 100.36 27 LEU E CA 1
ATOM 4861 C C . LEU E 1 13 ? 14.679 -2.301 58.024 1.00 100.39 27 LEU E C 1
ATOM 4862 O O . LEU E 1 13 ? 15.090 -3.449 57.941 1.00 96.11 27 LEU E O 1
ATOM 4867 N N . ARG E 1 14 ? 13.833 -1.932 58.978 1.00 105.78 28 ARG E N 1
ATOM 4868 C CA . ARG E 1 14 ? 13.295 -2.929 59.928 1.00 107.73 28 ARG E CA 1
ATOM 4869 C C . ARG E 1 14 ? 12.302 -3.920 59.282 1.00 106.11 28 ARG E C 1
ATOM 4870 O O . ARG E 1 14 ? 12.227 -5.068 59.694 1.00 105.37 28 ARG E O 1
ATOM 4878 N N . GLU E 1 15 ? 11.575 -3.504 58.252 1.00 105.69 29 GLU E N 1
ATOM 4879 C CA . GLU E 1 15 ? 10.817 -4.471 57.437 1.00 107.35 29 GLU E CA 1
ATOM 4880 C C . GLU E 1 15 ? 11.723 -5.486 56.725 1.00 101.72 29 GLU E C 1
ATOM 4881 O O . GLU E 1 15 ? 11.446 -6.693 56.689 1.00 101.72 29 GLU E O 1
ATOM 4887 N N . ALA E 1 16 ? 12.823 -4.993 56.177 1.00 98.00 30 ALA E N 1
ATOM 4888 C CA . ALA E 1 16 ? 13.714 -5.866 55.416 1.00 93.22 30 ALA E CA 1
ATOM 4889 C C . ALA E 1 16 ? 14.515 -6.721 56.404 1.00 92.37 30 ALA E C 1
ATOM 4890 O O . ALA E 1 16 ? 14.731 -7.916 56.181 1.00 89.45 30 ALA E O 1
ATOM 4892 N N . PHE E 1 17 ? 14.885 -6.130 57.536 1.00 93.97 31 PHE E N 1
ATOM 4893 C CA . PHE E 1 17 ? 15.615 -6.876 58.541 1.00 93.07 31 PHE E CA 1
ATOM 4894 C C . PHE E 1 17 ? 14.781 -8.062 58.988 1.00 95.81 31 PHE E C 1
ATOM 4895 O O . PHE E 1 17 ? 15.317 -9.155 59.141 1.00 95.74 31 PHE E O 1
ATOM 4903 N N . ARG E 1 18 ? 13.469 -7.847 59.156 1.00 99.31 32 ARG E N 1
ATOM 4904 C CA . ARG E 1 18 ? 12.526 -8.894 59.616 1.00 102.97 32 ARG E CA 1
ATOM 4905 C C . ARG E 1 18 ? 12.288 -9.970 58.574 1.00 101.94 32 ARG E C 1
ATOM 4906 O O . ARG E 1 18 ? 12.087 -11.118 58.898 1.00 103.86 32 ARG E O 1
ATOM 4908 N N . GLU E 1 19 ? 12.307 -9.602 57.310 1.00 103.27 33 GLU E N 1
ATOM 4909 C CA . GLU E 1 19 ? 12.231 -10.615 56.266 1.00 106.65 33 GLU E CA 1
ATOM 4910 C C . GLU E 1 19 ? 13.547 -11.410 56.180 1.00 105.48 33 GLU E C 1
ATOM 4911 O O . GLU E 1 19 ? 13.543 -12.646 56.069 1.00 107.72 33 GLU E O 1
ATOM 4917 N N . PHE E 1 20 ? 14.654 -10.669 56.236 1.00 102.50 34 PHE E N 1
ATOM 4918 C CA . PHE E 1 20 ? 16.014 -11.192 56.229 1.00 99.82 34 PHE E CA 1
ATOM 4919 C C . PHE E 1 20 ? 16.232 -12.217 57.331 1.00 104.46 34 PHE E C 1
ATOM 4920 O O . PHE E 1 20 ? 16.743 -13.320 57.066 1.00 104.46 34 PHE E O 1
ATOM 4928 N N . ASP E 1 21 ? 15.828 -11.853 58.556 1.00 106.52 35 ASP E N 1
ATOM 4929 C CA . ASP E 1 21 ? 16.167 -12.622 59.743 1.00 109.16 35 ASP E CA 1
ATOM 4930 C C . ASP E 1 21 ? 15.270 -13.837 59.847 1.00 113.63 35 ASP E C 1
ATOM 4931 O O . ASP E 1 21 ? 15.647 -14.839 60.455 1.00 116.40 35 ASP E O 1
ATOM 4933 N N . LYS E 1 22 ? 14.091 -13.743 59.237 1.00 115.37 36 LYS E N 1
ATOM 4934 C CA . LYS E 1 22 ? 13.193 -14.878 59.110 1.00 121.42 36 LYS E CA 1
ATOM 4935 C C . LYS E 1 22 ? 13.754 -15.910 58.131 1.00 120.83 36 LYS E C 1
ATOM 4936 O O . LYS E 1 22 ? 13.745 -17.112 58.417 1.00 125.10 36 LYS E O 1
ATOM 4938 N N . ASP E 1 23 ? 14.225 -15.440 56.976 1.00 116.67 37 ASP E N 1
ATOM 4939 C CA . ASP E 1 23 ? 14.878 -16.306 55.985 1.00 114.33 37 ASP E CA 1
ATOM 4940 C C . ASP E 1 23 ? 16.312 -16.773 56.374 1.00 113.19 37 ASP E C 1
ATOM 4941 O O . ASP E 1 23 ? 16.769 -17.814 55.885 1.00 114.12 37 ASP E O 1
ATOM 4943 N N . LYS E 1 24 ? 17.008 -16.031 57.246 1.00 111.00 38 LYS E N 1
ATOM 4944 C CA . LYS E 1 24 ? 18.373 -16.413 57.668 1.00 109.60 38 LYS E CA 1
ATOM 4945 C C . LYS E 1 24 ? 18.364 -17.431 58.796 1.00 112.41 38 LYS E C 1
ATOM 4946 O O . LYS E 1 24 ? 18.428 -18.634 58.547 1.00 112.95 38 LYS E O 1
ATOM 4948 N N . TYR E 1 27 ? 22.563 -19.268 57.509 1.00 105.66 41 TYR E N 1
ATOM 4949 C CA . TYR E 1 27 ? 23.199 -18.575 56.389 1.00 102.08 41 TYR E CA 1
ATOM 4950 C C . TYR E 1 27 ? 22.194 -18.108 55.333 1.00 99.60 41 TYR E C 1
ATOM 4951 O O . TYR E 1 27 ? 21.352 -18.880 54.876 1.00 101.69 41 TYR E O 1
ATOM 4953 N N . ILE E 1 28 ? 22.283 -16.840 54.949 1.00 97.59 42 ILE E N 1
ATOM 4954 C CA . ILE E 1 28 ? 21.363 -16.255 53.948 1.00 94.05 42 ILE E CA 1
ATOM 4955 C C . ILE E 1 28 ? 21.630 -16.610 52.478 1.00 92.56 42 ILE E C 1
ATOM 4956 O O . ILE E 1 28 ? 22.766 -16.620 52.001 1.00 89.96 42 ILE E O 1
ATOM 4961 N N . ASN E 1 29 ? 20.511 -16.857 51.799 1.00 94.52 43 ASN E N 1
ATOM 4962 C CA . ASN E 1 29 ? 20.377 -17.133 50.382 1.00 93.80 43 ASN E CA 1
ATOM 4963 C C . ASN E 1 29 ? 20.518 -15.850 49.577 1.00 92.45 43 ASN E C 1
ATOM 4964 O O . ASN E 1 29 ? 20.025 -14.797 49.983 1.00 92.72 43 ASN E O 1
ATOM 4969 N N . CYS E 1 30 ? 21.139 -15.942 48.406 1.00 93.85 44 CYS E N 1
ATOM 4970 C CA . CYS E 1 30 ? 21.166 -14.813 47.474 1.00 91.77 44 CYS E CA 1
ATOM 4971 C C . CYS E 1 30 ? 19.760 -14.322 47.068 1.00 91.96 44 CYS E C 1
ATOM 4972 O O . CYS E 1 30 ? 19.507 -13.110 47.049 1.00 90.25 44 CYS E O 1
ATOM 4975 N N . ARG E 1 31 ? 18.864 -15.261 46.766 1.00 94.40 45 ARG E N 1
ATOM 4976 C CA . ARG E 1 31 ? 17.449 -14.970 46.518 1.00 96.30 45 ARG E CA 1
ATOM 4977 C C . ARG E 1 31 ? 16.770 -14.289 47.727 1.00 95.37 45 ARG E C 1
ATOM 4978 O O . ARG E 1 31 ? 16.292 -13.159 47.651 1.00 91.91 45 ARG E O 1
ATOM 4986 N N . ASP E 1 32 ? 16.746 -14.979 48.852 1.00 98.19 46 ASP E N 1
ATOM 4987 C CA . ASP E 1 32 ? 16.230 -14.385 50.094 1.00 100.71 46 ASP E CA 1
ATOM 4988 C C . ASP E 1 32 ? 16.799 -12.976 50.341 1.00 96.73 46 ASP E C 1
ATOM 4989 O O . ASP E 1 32 ? 16.065 -12.073 50.800 1.00 98.10 46 ASP E O 1
ATOM 4991 N N . LEU E 1 33 ? 18.073 -12.785 49.993 1.00 90.19 47 LEU E N 1
ATOM 4992 C CA . LEU E 1 33 ? 18.743 -11.510 50.234 1.00 87.22 47 LEU E CA 1
ATOM 4993 C C . LEU E 1 33 ? 18.270 -10.427 49.287 1.00 85.25 47 LEU E C 1
ATOM 4994 O O . LEU E 1 33 ? 18.016 -9.303 49.723 1.00 85.57 47 LEU E O 1
ATOM 4999 N N . GLY E 1 34 ? 18.181 -10.762 47.993 1.00 84.19 48 GLY E N 1
ATOM 5000 C CA . GLY E 1 34 ? 17.818 -9.799 46.942 1.00 79.15 48 GLY E CA 1
ATOM 5001 C C . GLY E 1 34 ? 16.404 -9.319 47.198 1.00 80.51 48 GLY E C 1
ATOM 5002 O O . GLY E 1 34 ? 16.071 -8.142 47.007 1.00 77.58 48 GLY E O 1
ATOM 5003 N N . ASN E 1 35 ? 15.583 -10.247 47.685 1.00 81.79 49 ASN E N 1
ATOM 5004 C CA . ASN E 1 35 ? 14.193 -9.963 47.942 1.00 81.76 49 ASN E CA 1
ATOM 5005 C C . ASN E 1 35 ? 13.994 -9.015 49.084 1.00 83.00 49 ASN E C 1
ATOM 5006 O O . ASN E 1 35 ? 13.061 -8.194 49.015 1.00 83.23 49 ASN E O 1
ATOM 5011 N N . CYS E 1 36 ? 14.866 -9.132 50.111 1.00 82.78 50 CYS E N 1
ATOM 5012 C CA A CYS E 1 36 ? 14.778 -8.269 51.280 0.70 83.52 50 CYS E CA 1
ATOM 5013 C CA B CYS E 1 36 ? 14.803 -8.276 51.289 0.30 82.73 50 CYS E CA 1
ATOM 5014 C C . CYS E 1 36 ? 15.187 -6.861 50.888 1.00 79.98 50 CYS E C 1
ATOM 5015 O O . CYS E 1 36 ? 14.491 -5.911 51.185 1.00 84.00 50 CYS E O 1
ATOM 5020 N N . MET E 1 37 ? 16.286 -6.718 50.186 1.00 76.19 51 MET E N 1
ATOM 5021 C CA . MET E 1 37 ? 16.641 -5.372 49.730 1.00 76.06 51 MET E CA 1
ATOM 5022 C C . MET E 1 37 ? 15.572 -4.772 48.790 1.00 75.09 51 MET E C 1
ATOM 5023 O O . MET E 1 37 ? 15.400 -3.577 48.783 1.00 77.10 51 MET E O 1
ATOM 5028 N N . ARG E 1 38 ? 14.829 -5.597 48.048 1.00 75.61 52 ARG E N 1
ATOM 5029 C CA . ARG E 1 38 ? 13.722 -5.093 47.223 1.00 77.39 52 ARG E CA 1
ATOM 5030 C C . ARG E 1 38 ? 12.605 -4.470 48.068 1.00 79.49 52 ARG E C 1
ATOM 5031 O O . ARG E 1 38 ? 11.927 -3.503 47.681 1.00 80.45 52 ARG E O 1
ATOM 5039 N N . THR E 1 39 ? 12.455 -5.052 49.250 1.00 84.22 53 THR E N 1
ATOM 5040 C CA . THR E 1 39 ? 11.430 -4.677 50.194 1.00 88.91 53 THR E CA 1
ATOM 5041 C C . THR E 1 39 ? 11.657 -3.233 50.613 1.00 90.50 53 THR E C 1
ATOM 5042 O O . THR E 1 39 ? 10.700 -2.466 50.833 1.00 87.76 53 THR E O 1
ATOM 5046 N N . MET E 1 40 ? 12.931 -2.847 50.649 1.00 90.65 54 MET E N 1
ATOM 5047 C CA . MET E 1 40 ? 13.260 -1.451 50.900 1.00 95.30 54 MET E CA 1
ATOM 5048 C C . MET E 1 40 ? 13.466 -0.672 49.606 1.00 90.85 54 MET E C 1
ATOM 5049 O O . MET E 1 40 ? 13.945 0.458 49.645 1.00 92.74 54 MET E O 1
ATOM 5054 N N . GLY E 1 41 ? 13.061 -1.254 48.478 1.00 87.29 55 GLY E N 1
ATOM 5055 C CA . GLY E 1 41 ? 13.016 -0.512 47.199 1.00 85.02 55 GLY E CA 1
ATOM 5056 C C . GLY E 1 41 ? 14.312 -0.453 46.408 1.00 81.48 55 GLY E C 1
ATOM 5057 O O . GLY E 1 41 ? 14.530 0.497 45.677 1.00 84.35 55 GLY E O 1
ATOM 5058 N N . TYR E 1 42 ? 15.161 -1.469 46.543 1.00 77.72 56 TYR E N 1
ATOM 5059 C CA . TYR E 1 42 ? 16.496 -1.458 45.951 1.00 76.53 56 TYR E CA 1
ATOM 5060 C C . TYR E 1 42 ? 16.701 -2.632 44.968 1.00 77.27 56 TYR E C 1
ATOM 5061 O O . TYR E 1 42 ? 16.329 -3.783 45.254 1.00 77.43 56 TYR E O 1
ATOM 5070 N N . MET E 1 43 ? 17.301 -2.340 43.820 1.00 75.14 57 MET E N 1
ATOM 5071 C CA . MET E 1 43 ? 17.501 -3.393 42.879 1.00 78.70 57 MET E CA 1
ATOM 5072 C C . MET E 1 43 ? 18.977 -3.725 42.809 1.00 77.32 57 MET E C 1
ATOM 5073 O O . MET E 1 43 ? 19.757 -2.970 42.244 1.00 78.59 57 MET E O 1
ATOM 5078 N N . PRO E 1 44 ? 19.376 -4.858 43.398 1.00 75.80 58 PRO E N 1
ATOM 5079 C CA . PRO E 1 44 ? 20.819 -5.137 43.508 1.00 75.60 58 PRO E CA 1
ATOM 5080 C C . PRO E 1 44 ? 21.342 -5.817 42.270 1.00 73.61 58 PRO E C 1
ATOM 5081 O O . PRO E 1 44 ? 20.562 -6.421 41.557 1.00 77.78 58 PRO E O 1
ATOM 5085 N N . THR E 1 45 ? 22.646 -5.734 42.021 1.00 72.32 59 THR E N 1
ATOM 5086 C CA . THR E 1 45 ? 23.286 -6.612 41.006 1.00 70.11 59 THR E CA 1
ATOM 5087 C C . THR E 1 45 ? 23.567 -8.009 41.582 1.00 70.35 59 THR E C 1
ATOM 5088 O O . THR E 1 45 ? 23.610 -8.201 42.828 1.00 68.50 59 THR E O 1
ATOM 5092 N N . GLU E 1 46 ? 23.754 -8.985 40.695 1.00 68.46 60 GLU E N 1
ATOM 5093 C CA . GLU E 1 46 ? 24.087 -10.328 41.164 1.00 73.13 60 GLU E CA 1
ATOM 5094 C C . GLU E 1 46 ? 25.401 -10.293 41.988 1.00 70.38 60 GLU E C 1
ATOM 5095 O O . GLU E 1 46 ? 25.516 -10.962 43.008 1.00 70.60 60 GLU E O 1
ATOM 5101 N N . MET E 1 47 ? 26.335 -9.460 41.532 1.00 69.58 61 MET E N 1
ATOM 5102 C CA . MET E 1 47 ? 27.652 -9.279 42.120 1.00 71.13 61 MET E CA 1
ATOM 5103 C C . MET E 1 47 ? 27.567 -8.709 43.526 1.00 69.52 61 MET E C 1
ATOM 5104 O O . MET E 1 47 ? 28.308 -9.112 44.412 1.00 70.54 61 MET E O 1
ATOM 5109 N N . GLU E 1 48 ? 26.643 -7.766 43.704 1.00 68.22 62 GLU E N 1
ATOM 5110 C CA . GLU E 1 48 ? 26.332 -7.192 44.993 1.00 68.11 62 GLU E CA 1
ATOM 5111 C C . GLU E 1 48 ? 25.796 -8.273 45.904 1.00 68.66 62 GLU E C 1
ATOM 5112 O O . GLU E 1 48 ? 26.187 -8.388 47.049 1.00 69.47 62 GLU E O 1
ATOM 5118 N N . LEU E 1 49 ? 24.868 -9.066 45.387 1.00 70.33 63 LEU E N 1
ATOM 5119 C CA . LEU E 1 49 ? 24.347 -10.162 46.182 1.00 70.30 63 LEU E CA 1
ATOM 5120 C C . LEU E 1 49 ? 25.455 -11.121 46.616 1.00 72.36 63 LEU E C 1
ATOM 5121 O O . LEU E 1 49 ? 25.534 -11.466 47.810 1.00 72.46 63 LEU E O 1
ATOM 5126 N N . ILE E 1 50 ? 26.313 -11.532 45.659 1.00 71.90 64 ILE E N 1
ATOM 5127 C CA . ILE E 1 50 ? 27.437 -12.392 46.022 1.00 73.76 64 ILE E CA 1
ATOM 5128 C C . ILE E 1 50 ? 28.258 -11.809 47.166 1.00 74.01 64 ILE E C 1
ATOM 5129 O O . ILE E 1 50 ? 28.520 -12.519 48.134 1.00 76.63 64 ILE E O 1
ATOM 5134 N N . GLU E 1 51 ? 28.670 -10.541 47.029 1.00 72.90 65 GLU E N 1
ATOM 5135 C CA . GLU E 1 51 ? 29.507 -9.856 48.014 1.00 73.62 65 GLU E CA 1
ATOM 5136 C C . GLU E 1 51 ? 28.820 -9.660 49.364 1.00 73.75 65 GLU E C 1
ATOM 5137 O O . GLU E 1 51 ? 29.479 -9.825 50.412 1.00 75.42 65 GLU E O 1
ATOM 5143 N N . LEU E 1 52 ? 27.520 -9.311 49.331 1.00 72.45 66 LEU E N 1
ATOM 5144 C CA . LEU E 1 52 ? 26.763 -9.058 50.542 1.00 72.98 66 LEU E CA 1
ATOM 5145 C C . LEU E 1 52 ? 26.547 -10.307 51.312 1.00 75.31 66 LEU E C 1
ATOM 5146 O O . LEU E 1 52 ? 26.828 -10.348 52.530 1.00 78.00 66 LEU E O 1
ATOM 5151 N N . SER E 1 53 ? 26.082 -11.343 50.620 1.00 74.73 67 SER E N 1
ATOM 5152 C CA . SER E 1 53 ? 25.910 -12.634 51.279 1.00 80.28 67 SER E CA 1
ATOM 5153 C C . SER E 1 53 ? 27.209 -13.222 51.832 1.00 83.17 67 SER E C 1
ATOM 5154 O O . SER E 1 53 ? 27.180 -13.886 52.869 1.00 86.80 67 SER E O 1
ATOM 5157 N N . GLN E 1 54 ? 28.337 -12.956 51.163 1.00 81.90 68 GLN E N 1
ATOM 5158 C CA . GLN E 1 54 ? 29.645 -13.401 51.675 1.00 85.76 68 GLN E CA 1
ATOM 5159 C C . GLN E 1 54 ? 30.060 -12.657 52.968 1.00 89.52 68 GLN E C 1
ATOM 5160 O O . GLN E 1 54 ? 30.599 -13.273 53.911 1.00 91.70 68 GLN E O 1
ATOM 5166 N N . GLN E 1 55 ? 29.777 -11.348 53.013 1.00 89.25 69 GLN E N 1
ATOM 5167 C CA . GLN E 1 55 ? 29.905 -10.550 54.240 1.00 90.85 69 GLN E CA 1
ATOM 5168 C C . GLN E 1 55 ? 29.008 -11.062 55.368 1.00 88.76 69 GLN E C 1
ATOM 5169 O O . GLN E 1 55 ? 29.464 -11.199 56.483 1.00 92.10 69 GLN E O 1
ATOM 5175 N N . ILE E 1 56 ? 27.749 -11.354 55.048 1.00 86.89 70 ILE E N 1
ATOM 5176 C CA . ILE E 1 56 ? 26.748 -11.921 55.960 1.00 84.80 70 ILE E CA 1
ATOM 5177 C C . ILE E 1 56 ? 27.167 -13.352 56.384 1.00 86.78 70 ILE E C 1
ATOM 5178 O O . ILE E 1 56 ? 27.308 -13.641 57.583 1.00 89.30 70 ILE E O 1
ATOM 5183 N N . ASN E 1 57 ? 27.401 -14.238 55.404 1.00 85.08 71 ASN E N 1
ATOM 5184 C CA . ASN E 1 57 ? 27.697 -15.648 55.708 1.00 87.76 71 ASN E CA 1
ATOM 5185 C C . ASN E 1 57 ? 29.081 -15.946 56.281 1.00 89.98 71 ASN E C 1
ATOM 5186 O O . ASN E 1 57 ? 29.198 -16.752 57.187 1.00 95.72 71 ASN E O 1
ATOM 5191 N N . MET E 1 58 ? 30.111 -15.285 55.761 1.00 89.63 72 MET E N 1
ATOM 5192 C CA . MET E 1 58 ? 31.502 -15.622 56.082 1.00 91.53 72 MET E CA 1
ATOM 5193 C C . MET E 1 58 ? 32.064 -14.691 57.135 1.00 92.89 72 MET E C 1
ATOM 5194 O O . MET E 1 58 ? 32.468 -15.148 58.195 1.00 96.04 72 MET E O 1
ATOM 5199 N N . ASN E 1 59 ? 32.065 -13.385 56.851 1.00 91.18 73 ASN E N 1
ATOM 5200 C CA . ASN E 1 59 ? 32.619 -12.390 57.774 1.00 91.68 73 ASN E CA 1
ATOM 5201 C C . ASN E 1 59 ? 31.820 -12.323 59.087 1.00 93.15 73 ASN E C 1
ATOM 5202 O O . ASN E 1 59 ? 32.389 -12.374 60.168 1.00 96.24 73 ASN E O 1
ATOM 5207 N N . LEU E 1 60 ? 30.494 -12.253 58.975 1.00 91.38 74 LEU E N 1
ATOM 5208 C CA . LEU E 1 60 ? 29.624 -12.149 60.145 1.00 93.06 74 LEU E CA 1
ATOM 5209 C C . LEU E 1 60 ? 29.217 -13.499 60.716 1.00 95.40 74 LEU E C 1
ATOM 5210 O O . LEU E 1 60 ? 28.553 -13.575 61.750 1.00 97.55 74 LEU E O 1
ATOM 5215 N N . GLY E 1 61 ? 29.632 -14.553 60.022 1.00 95.40 75 GLY E N 1
ATOM 5216 C CA . GLY E 1 61 ? 29.197 -15.918 60.300 1.00 97.87 75 GLY E CA 1
ATOM 5217 C C . GLY E 1 61 ? 27.688 -16.071 60.301 1.00 99.26 75 GLY E C 1
ATOM 5218 O O . GLY E 1 61 ? 27.143 -16.822 61.127 1.00 100.98 75 GLY E O 1
ATOM 5219 N N . GLY E 1 62 ? 27.015 -15.359 59.391 1.00 95.94 76 GLY E N 1
ATOM 5220 C CA . GLY E 1 62 ? 25.554 -15.253 59.421 1.00 98.11 76 GLY E CA 1
ATOM 5221 C C . GLY E 1 62 ? 24.926 -14.693 60.702 1.00 101.92 76 GLY E C 1
ATOM 5222 O O . GLY E 1 62 ? 23.705 -14.714 60.846 1.00 103.20 76 GLY E O 1
ATOM 5223 N N . HIS E 1 63 ? 25.755 -14.216 61.635 1.00 103.95 77 HIS E N 1
ATOM 5224 C CA . HIS E 1 63 ? 25.289 -13.538 62.856 1.00 106.09 77 HIS E CA 1
ATOM 5225 C C . HIS E 1 63 ? 25.020 -12.075 62.587 1.00 104.51 77 HIS E C 1
ATOM 5226 O O . HIS E 1 63 ? 25.938 -11.288 62.339 1.00 104.40 77 HIS E O 1
ATOM 5227 N N . VAL E 1 64 ? 23.746 -11.715 62.600 1.00 105.33 78 VAL E N 1
ATOM 5228 C CA . VAL E 1 64 ? 23.327 -10.408 62.118 1.00 102.84 78 VAL E CA 1
ATOM 5229 C C . VAL E 1 64 ? 22.240 -9.826 63.017 1.00 105.78 78 VAL E C 1
ATOM 5230 O O . VAL E 1 64 ? 21.158 -10.411 63.163 1.00 108.75 78 VAL E O 1
ATOM 5234 N N . ASP E 1 65 ? 22.526 -8.682 63.625 1.00 105.81 79 ASP E N 1
ATOM 5235 C CA . ASP E 1 65 ? 21.501 -7.956 64.389 1.00 109.14 79 ASP E CA 1
ATOM 5236 C C . ASP E 1 65 ? 21.115 -6.729 63.564 1.00 105.73 79 ASP E C 1
ATOM 5237 O O . ASP E 1 65 ? 21.663 -6.548 62.470 1.00 103.01 79 ASP E O 1
ATOM 5242 N N . PHE E 1 66 ? 20.182 -5.907 64.055 1.00 106.37 80 PHE E N 1
ATOM 5243 C CA . PHE E 1 66 ? 19.741 -4.730 63.304 1.00 103.81 80 PHE E CA 1
ATOM 5244 C C . PHE E 1 66 ? 20.865 -3.749 62.958 1.00 101.32 80 PHE E C 1
ATOM 5245 O O . PHE E 1 66 ? 20.846 -3.143 61.888 1.00 98.93 80 PHE E O 1
ATOM 5253 N N . ASP E 1 67 ? 21.830 -3.589 63.857 1.00 103.70 81 ASP E N 1
ATOM 5254 C CA . ASP E 1 67 ? 22.958 -2.691 63.620 1.00 103.83 81 ASP E CA 1
ATOM 5255 C C . ASP E 1 67 ? 23.906 -3.093 62.477 1.00 99.02 81 ASP E C 1
ATOM 5256 O O . ASP E 1 67 ? 24.415 -2.229 61.785 1.00 96.23 81 ASP E O 1
ATOM 5261 N N . ASP E 1 68 ? 24.127 -4.393 62.279 1.00 96.43 82 ASP E N 1
ATOM 5262 C CA . ASP E 1 68 ? 24.903 -4.886 61.143 1.00 92.91 82 ASP E CA 1
ATOM 5263 C C . ASP E 1 68 ? 24.163 -4.643 59.819 1.00 91.29 82 ASP E C 1
ATOM 5264 O O . ASP E 1 68 ? 24.804 -4.522 58.760 1.00 86.01 82 ASP E O 1
ATOM 5269 N N . PHE E 1 69 ? 22.822 -4.599 59.908 1.00 91.90 83 PHE E N 1
ATOM 5270 C CA . PHE E 1 69 ? 21.918 -4.520 58.756 1.00 89.31 83 PHE E CA 1
ATOM 5271 C C . PHE E 1 69 ? 21.844 -3.090 58.266 1.00 88.82 83 PHE E C 1
ATOM 5272 O O . PHE E 1 69 ? 22.027 -2.845 57.101 1.00 83.51 83 PHE E O 1
ATOM 5280 N N . VAL E 1 70 ? 21.576 -2.143 59.172 1.00 94.42 84 VAL E N 1
ATOM 5281 C CA . VAL E 1 70 ? 21.523 -0.724 58.788 1.00 94.66 84 VAL E CA 1
ATOM 5282 C C . VAL E 1 70 ? 22.867 -0.308 58.134 1.00 91.69 84 VAL E C 1
ATOM 5283 O O . VAL E 1 70 ? 22.866 0.367 57.127 1.00 86.23 84 VAL E O 1
ATOM 5287 N N . GLU E 1 71 ? 23.999 -0.747 58.707 1.00 94.03 85 GLU E N 1
ATOM 5288 C CA . GLU E 1 71 ? 25.326 -0.357 58.195 1.00 94.94 85 GLU E CA 1
ATOM 5289 C C . GLU E 1 71 ? 25.606 -1.024 56.844 1.00 91.51 85 GLU E C 1
ATOM 5290 O O . GLU E 1 71 ? 26.368 -0.513 56.027 1.00 88.86 85 GLU E O 1
ATOM 5296 N N . LEU E 1 72 ? 24.972 -2.164 56.615 1.00 89.95 86 LEU E N 1
ATOM 5297 C CA . LEU E 1 72 ? 25.090 -2.829 55.339 1.00 88.51 86 LEU E CA 1
ATOM 5298 C C . LEU E 1 72 ? 24.128 -2.294 54.276 1.00 86.70 86 LEU E C 1
ATOM 5299 O O . LEU E 1 72 ? 24.488 -2.232 53.100 1.00 85.95 86 LEU E O 1
ATOM 5304 N N . MET E 1 73 ? 22.930 -1.896 54.690 1.00 85.73 87 MET E N 1
ATOM 5305 C CA . MET E 1 73 ? 21.857 -1.631 53.759 1.00 85.36 87 MET E CA 1
ATOM 5306 C C . MET E 1 73 ? 21.491 -0.158 53.617 1.00 87.12 87 MET E C 1
ATOM 5307 O O . MET E 1 73 ? 21.051 0.271 52.536 1.00 86.86 87 MET E O 1
ATOM 5312 N N . GLY E 1 74 ? 21.678 0.605 54.690 1.00 87.51 88 GLY E N 1
ATOM 5313 C CA . GLY E 1 74 ? 21.507 2.057 54.662 1.00 91.47 88 GLY E CA 1
ATOM 5314 C C . GLY E 1 74 ? 22.068 2.728 53.410 1.00 90.82 88 GLY E C 1
ATOM 5315 O O . GLY E 1 74 ? 21.353 3.510 52.753 1.00 91.39 88 GLY E O 1
ATOM 5316 N N . PRO E 1 75 ? 23.342 2.428 53.070 1.00 88.74 89 PRO E N 1
ATOM 5317 C CA . PRO E 1 75 ? 24.002 2.994 51.892 1.00 87.81 89 PRO E CA 1
ATOM 5318 C C . PRO E 1 75 ? 23.343 2.570 50.599 1.00 84.14 89 PRO E C 1
ATOM 5319 O O . PRO E 1 75 ? 23.434 3.302 49.610 1.00 83.22 89 PRO E O 1
ATOM 5323 N N . LYS E 1 76 ? 22.707 1.395 50.615 1.00 83.25 90 LYS E N 1
ATOM 5324 C CA . LYS E 1 76 ? 21.933 0.908 49.477 1.00 81.74 90 LYS E CA 1
ATOM 5325 C C . LYS E 1 76 ? 20.637 1.706 49.396 1.00 83.28 90 LYS E C 1
ATOM 5326 O O . LYS E 1 76 ? 20.291 2.230 48.343 1.00 86.18 90 LYS E O 1
ATOM 5332 N N . LEU E 1 77 ? 19.948 1.842 50.520 1.00 84.25 91 LEU E N 1
ATOM 5333 C CA . LEU E 1 77 ? 18.703 2.585 50.543 1.00 84.40 91 LEU E CA 1
ATOM 5334 C C . LEU E 1 77 ? 18.912 3.998 50.036 1.00 84.06 91 LEU E C 1
ATOM 5335 O O . LEU E 1 77 ? 18.104 4.502 49.262 1.00 83.22 91 LEU E O 1
ATOM 5340 N N . LEU E 1 78 ? 20.003 4.626 50.458 1.00 84.16 92 LEU E N 1
ATOM 5341 C CA . LEU E 1 78 ? 20.325 5.971 49.979 1.00 87.59 92 LEU E CA 1
ATOM 5342 C C . LEU E 1 78 ? 20.662 6.066 48.482 1.00 86.61 92 LEU E C 1
ATOM 5343 O O . LEU E 1 78 ? 20.430 7.101 47.872 1.00 88.06 92 LEU E O 1
ATOM 5348 N N . ALA E 1 79 ? 21.202 4.999 47.896 1.00 83.73 93 ALA E N 1
ATOM 5349 C CA . ALA E 1 79 ? 21.615 5.052 46.506 1.00 84.28 93 ALA E CA 1
ATOM 5350 C C . ALA E 1 79 ? 20.453 4.680 45.551 1.00 84.75 93 ALA E C 1
ATOM 5351 O O . ALA E 1 79 ? 20.667 4.206 44.415 1.00 84.01 93 ALA E O 1
ATOM 5353 N N . GLU E 1 80 ? 19.231 4.903 46.010 1.00 85.74 94 GLU E N 1
ATOM 5354 C CA . GLU E 1 80 ? 18.058 4.563 45.216 1.00 88.07 94 GLU E CA 1
ATOM 5355 C C . GLU E 1 80 ? 17.730 5.674 44.254 1.00 88.90 94 GLU E C 1
ATOM 5356 O O . GLU E 1 80 ? 17.503 6.806 44.668 1.00 92.50 94 GLU E O 1
ATOM 5362 N N . THR E 1 81 ? 17.683 5.329 42.974 1.00 87.26 95 THR E N 1
ATOM 5363 C CA . THR E 1 81 ? 17.422 6.289 41.901 1.00 88.10 95 THR E CA 1
ATOM 5364 C C . THR E 1 81 ? 15.912 6.464 41.587 1.00 90.37 95 THR E C 1
ATOM 5365 O O . THR E 1 81 ? 15.068 5.700 42.059 1.00 88.53 95 THR E O 1
ATOM 5369 N N . ALA E 1 82 ? 15.575 7.487 40.808 1.00 92.45 96 ALA E N 1
ATOM 5370 C CA . ALA E 1 82 ? 14.208 7.664 40.306 1.00 92.80 96 ALA E CA 1
ATOM 5371 C C . ALA E 1 82 ? 13.655 6.431 39.569 1.00 92.87 96 ALA E C 1
ATOM 5372 O O . ALA E 1 82 ? 12.462 6.156 39.679 1.00 92.30 96 ALA E O 1
ATOM 5374 N N . ASP E 1 83 ? 14.501 5.686 38.841 1.00 90.31 97 ASP E N 1
ATOM 5375 C CA . ASP E 1 83 ? 14.035 4.448 38.186 1.00 91.61 97 ASP E CA 1
ATOM 5376 C C . ASP E 1 83 ? 13.762 3.252 39.128 1.00 90.22 97 ASP E C 1
ATOM 5377 O O . ASP E 1 83 ? 13.128 2.277 38.718 1.00 90.43 97 ASP E O 1
ATOM 5382 N N . MET E 1 84 ? 14.233 3.328 40.381 1.00 88.78 98 MET E N 1
ATOM 5383 C CA . MET E 1 84 ? 13.903 2.331 41.410 1.00 84.55 98 MET E CA 1
ATOM 5384 C C . MET E 1 84 ? 12.679 2.770 42.156 1.00 87.40 98 MET E C 1
ATOM 5385 O O . MET E 1 84 ? 11.934 1.951 42.699 1.00 87.38 98 MET E O 1
ATOM 5390 N N . ILE E 1 85 ? 12.470 4.078 42.177 1.00 91.35 99 ILE E N 1
ATOM 5391 C CA . ILE E 1 85 ? 11.517 4.685 43.092 1.00 96.81 99 ILE E CA 1
ATOM 5392 C C . ILE E 1 85 ? 10.083 4.719 42.566 1.00 100.22 99 ILE E C 1
ATOM 5393 O O . ILE E 1 85 ? 9.149 4.455 43.339 1.00 104.96 99 ILE E O 1
ATOM 5398 N N . GLY E 1 119 ? 19.931 18.379 57.436 1.00 140.15 133 GLY E N 1
ATOM 5399 C CA . GLY E 1 119 ? 20.475 18.241 58.789 1.00 148.25 133 GLY E CA 1
ATOM 5400 C C . GLY E 1 119 ? 21.135 19.508 59.310 1.00 149.70 133 GLY E C 1
ATOM 5401 O O . GLY E 1 119 ? 21.403 19.638 60.505 1.00 154.78 133 GLY E O 1
ATOM 5402 N N . HIS E 1 120 ? 21.406 20.432 58.391 1.00 147.71 134 HIS E N 1
ATOM 5403 C CA . HIS E 1 120 ? 21.984 21.737 58.687 1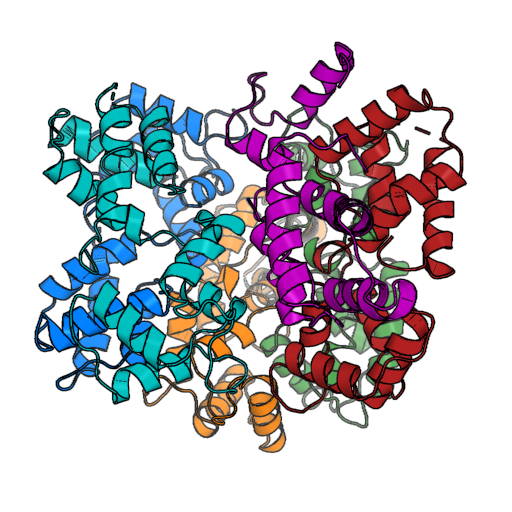.00 149.68 134 HIS E CA 1
ATOM 5404 C C . HIS E 1 120 ? 21.523 22.697 57.598 1.00 146.56 134 HIS E C 1
ATOM 5405 O O . HIS E 1 120 ? 20.994 22.258 56.574 1.00 143.27 134 HIS E O 1
ATOM 5412 N N . GLN E 1 121 ? 21.711 23.996 57.808 1.00 147.19 135 GLN E N 1
ATOM 5413 C CA . GLN E 1 121 ? 21.359 24.990 56.786 1.00 145.42 135 GLN E CA 1
ATOM 5414 C C . GLN E 1 121 ? 22.387 24.997 55.644 1.00 140.49 135 GLN E C 1
ATOM 5415 O O . GLN E 1 121 ? 23.547 24.610 55.816 1.00 138.90 135 GLN E O 1
ATOM 5421 N N . VAL E 1 122 ? 21.942 25.436 54.477 1.00 138.45 136 VAL E N 1
ATOM 5422 C CA . VAL E 1 122 ? 22.774 25.442 53.267 1.00 136.75 136 VAL E CA 1
ATOM 5423 C C . VAL E 1 122 ? 22.994 26.896 52.851 1.00 140.13 136 VAL E C 1
ATOM 5424 O O . VAL E 1 122 ? 22.065 27.713 52.914 1.00 143.01 136 VAL E O 1
ATOM 5428 N N . GLY E 1 123 ? 24.224 27.216 52.451 1.00 140.41 137 GLY E N 1
ATOM 5429 C CA . GLY E 1 123 ? 24.570 28.568 52.008 1.00 144.59 137 GLY E CA 1
ATOM 5430 C C . GLY E 1 123 ? 23.743 29.047 50.824 1.00 145.74 137 GLY E C 1
ATOM 5431 O O . GLY E 1 123 ? 23.205 28.236 50.048 1.00 142.63 137 GLY E O 1
ATOM 5432 N N . HIS E 1 124 ? 23.645 30.366 50.675 1.00 150.21 138 HIS E N 1
ATOM 5433 C CA . HIS E 1 124 ? 22.798 30.947 49.634 1.00 152.46 138 HIS E CA 1
ATOM 5434 C C . HIS E 1 124 ? 23.392 30.821 48.209 1.00 151.26 138 HIS E C 1
ATOM 5435 O O . HIS E 1 124 ? 22.638 30.669 47.241 1.00 150.57 138 HIS E O 1
ATOM 5442 N N . ARG E 1 125 ? 24.722 30.877 48.073 1.00 150.49 139 ARG E N 1
ATOM 5443 C CA . ARG E 1 125 ? 25.357 30.572 46.778 1.00 148.31 139 ARG E CA 1
ATOM 5444 C C . ARG E 1 125 ? 25.307 29.072 46.501 1.00 141.54 139 ARG E C 1
ATOM 5445 O O . ARG E 1 125 ? 25.360 28.654 45.344 1.00 140.48 139 ARG E O 1
ATOM 5453 N N . ASP E 1 126 ? 25.231 28.265 47.557 1.00 136.37 140 ASP E N 1
ATOM 5454 C CA . ASP E 1 126 ? 25.053 26.827 47.392 1.00 130.93 140 ASP E CA 1
ATOM 5455 C C . ASP E 1 126 ? 23.712 26.559 46.714 1.00 129.62 140 ASP E C 1
ATOM 5456 O O . ASP E 1 126 ? 23.649 25.778 45.762 1.00 130.03 140 ASP E O 1
ATOM 5461 N N . ILE E 1 127 ? 22.650 27.217 47.186 1.00 131.41 141 ILE E N 1
ATOM 5462 C CA . ILE E 1 127 ? 21.316 27.047 46.596 1.00 130.63 141 ILE E CA 1
ATOM 5463 C C . ILE E 1 127 ? 21.279 27.572 45.159 1.00 133.51 141 ILE E C 1
ATOM 5464 O O . ILE E 1 127 ? 20.764 26.894 44.263 1.00 131.96 141 ILE E O 1
ATOM 5469 N N . GLU E 1 128 ? 21.852 28.760 44.947 1.00 137.79 142 GLU E N 1
ATOM 5470 C CA . GLU E 1 128 ? 22.035 29.335 43.605 1.00 140.40 142 GLU E CA 1
ATOM 5471 C C . GLU E 1 128 ? 22.802 28.405 42.665 1.00 137.81 142 GLU E C 1
ATOM 5472 O O . GLU E 1 128 ? 22.471 28.304 41.478 1.00 138.88 142 GLU E O 1
ATOM 5478 N N . GLU E 1 129 ? 23.822 27.730 43.196 1.00 134.99 143 GLU E N 1
ATOM 5479 C CA . GLU E 1 129 ? 24.578 26.767 42.412 1.00 133.10 143 GLU E CA 1
ATOM 5480 C C . GLU E 1 129 ? 23.700 25.564 42.086 1.00 128.67 143 GLU E C 1
ATOM 5481 O O . GLU E 1 129 ? 23.632 25.140 40.931 1.00 127.95 143 GLU E O 1
ATOM 5487 N N . ILE E 1 130 ? 23.017 25.024 43.095 1.00 125.17 144 ILE E N 1
ATOM 5488 C CA . ILE E 1 130 ? 22.105 23.897 42.876 1.00 120.61 144 ILE E CA 1
ATOM 5489 C C . ILE E 1 130 ? 21.078 24.219 41.781 1.00 122.62 144 ILE E C 1
ATOM 5490 O O . ILE E 1 130 ? 20.977 23.496 40.786 1.00 120.38 144 ILE E O 1
ATOM 5495 N N . ILE E 1 131 ? 20.335 25.309 41.966 1.00 127.30 145 ILE E N 1
ATOM 5496 C CA . ILE E 1 131 ? 19.308 25.711 41.015 1.00 132.19 145 ILE E CA 1
ATOM 5497 C C . ILE E 1 131 ? 19.885 25.744 39.599 1.00 135.75 145 ILE E C 1
ATOM 5498 O O . ILE E 1 131 ? 19.306 25.161 38.670 1.00 134.34 145 ILE E O 1
ATOM 5503 N N . ARG E 1 132 ? 21.039 26.393 39.451 1.00 139.43 146 ARG E N 1
ATOM 5504 C CA . ARG E 1 132 ? 21.724 26.482 38.159 1.00 143.56 146 ARG E CA 1
ATOM 5505 C C . ARG E 1 132 ? 21.937 25.116 37.483 1.00 140.32 146 ARG E C 1
ATOM 5506 O O . ARG E 1 132 ? 21.611 24.945 36.306 1.00 142.01 146 ARG E O 1
ATOM 5514 N N . ASP E 1 133 ? 22.473 24.155 38.235 1.00 135.99 147 ASP E N 1
ATOM 5515 C CA . ASP E 1 133 ? 22.809 22.830 37.713 1.00 131.94 147 ASP E CA 1
ATOM 5516 C C . ASP E 1 133 ? 21.573 22.028 37.340 1.00 130.12 147 ASP E C 1
ATOM 5517 O O . ASP E 1 133 ? 21.608 21.182 36.452 1.00 128.35 147 ASP E O 1
ATOM 5522 N N . VAL E 1 134 ? 20.477 22.312 38.026 1.00 131.83 148 VAL E N 1
ATOM 5523 C CA . VAL E 1 134 ? 19.272 21.494 37.969 1.00 130.53 148 VAL E CA 1
ATOM 5524 C C . VAL E 1 134 ? 18.183 22.023 37.008 1.00 134.86 148 VAL E C 1
ATOM 5525 O O . VAL E 1 134 ? 17.441 21.237 36.427 1.00 134.06 148 VAL E O 1
ATOM 5529 N N . ASP E 1 135 ? 18.109 23.344 36.839 1.00 141.08 149 ASP E N 1
ATOM 5530 C CA . ASP E 1 135 ? 17.033 24.006 36.081 1.00 146.64 149 ASP E CA 1
ATOM 5531 C C . ASP E 1 135 ? 17.405 24.198 34.605 1.00 150.27 149 ASP E C 1
ATOM 5532 O O . ASP E 1 135 ? 18.218 25.061 34.286 1.00 153.49 149 ASP E O 1
ATOM 5537 N N . LEU E 1 136 ? 16.807 23.421 33.701 1.00 149.91 150 LEU E N 1
ATOM 5538 C CA . LEU E 1 136 ? 17.226 23.469 32.283 1.00 153.75 150 LEU E CA 1
ATOM 5539 C C . LEU E 1 136 ? 16.324 24.325 31.344 1.00 161.21 150 LEU E C 1
ATOM 5540 O O . LEU E 1 136 ? 16.694 24.617 30.200 1.00 163.49 150 LEU E O 1
ATOM 5545 N N . ASN E 1 137 ? 15.159 24.744 31.838 1.00 164.32 151 ASN E N 1
ATOM 5546 C CA . ASN E 1 137 ? 14.357 25.725 31.096 1.00 173.41 151 ASN E CA 1
ATOM 5547 C C . ASN E 1 137 ? 14.476 27.162 31.652 1.00 180.35 151 ASN E C 1
ATOM 5548 O O . ASN E 1 137 ? 13.707 28.042 31.276 1.00 187.90 151 ASN E O 1
ATOM 5553 N N . GLY E 1 138 ? 15.441 27.380 32.546 1.00 177.19 152 GLY E N 1
ATOM 5554 C CA . GLY E 1 138 ? 15.841 28.723 32.959 1.00 185.05 152 GLY E CA 1
ATOM 5555 C C . GLY E 1 138 ? 14.782 29.601 33.602 1.00 191.79 152 GLY E C 1
ATOM 5556 O O . GLY E 1 138 ? 14.970 30.814 33.717 1.00 198.52 152 GLY E O 1
ATOM 5557 N N . ASP E 1 139 ? 13.673 29.000 34.027 1.00 190.67 153 ASP E N 1
ATOM 5558 C CA . ASP E 1 139 ? 12.630 29.743 34.733 1.00 197.35 153 ASP E CA 1
ATOM 5559 C C . ASP E 1 139 ? 12.937 29.906 36.242 1.00 194.49 153 ASP E C 1
ATOM 5560 O O . ASP E 1 139 ? 12.106 30.405 37.002 1.00 198.81 153 ASP E O 1
ATOM 5565 N N . GLY E 1 140 ? 14.129 29.481 36.662 1.00 188.41 154 GLY E N 1
ATOM 5566 C CA . GLY E 1 140 ? 14.584 29.653 38.044 1.00 186.54 154 GLY E CA 1
ATOM 5567 C C . GLY E 1 140 ? 13.847 28.811 39.075 1.00 182.81 154 GLY E C 1
ATOM 5568 O O . GLY E 1 140 ? 14.059 28.969 40.282 1.00 181.48 154 GLY E O 1
ATOM 5569 N N . ARG E 1 141 ? 12.972 27.926 38.595 1.00 181.89 155 ARG E N 1
ATOM 5570 C CA . ARG E 1 141 ? 12.242 26.987 39.451 1.00 178.34 155 ARG E CA 1
ATOM 5571 C C . ARG E 1 141 ? 12.440 25.542 38.964 1.00 171.47 155 ARG E C 1
ATOM 5572 O O . ARG E 1 141 ? 12.861 25.310 37.821 1.00 170.20 155 ARG E O 1
ATOM 5574 N N . VAL E 1 142 ? 12.142 24.578 39.832 1.00 166.16 156 VAL E N 1
ATOM 5575 C CA . VAL E 1 142 ? 12.345 23.167 39.513 1.00 158.62 156 VAL E CA 1
ATOM 5576 C C . VAL E 1 142 ? 11.010 22.429 39.355 1.00 158.49 156 VAL E C 1
ATOM 5577 O O . VAL E 1 142 ? 10.237 22.310 40.302 1.00 159.72 156 VAL E O 1
ATOM 5581 N N . ASP E 1 143 ? 10.741 21.934 38.150 1.00 157.89 157 ASP E N 1
ATOM 5582 C CA . ASP E 1 143 ? 9.509 21.182 37.894 1.00 157.09 157 ASP E CA 1
ATOM 5583 C C . ASP E 1 143 ? 9.741 19.686 38.015 1.00 149.06 157 ASP E C 1
ATOM 5584 O O . ASP E 1 143 ? 10.891 19.227 38.106 1.00 144.11 157 ASP E O 1
ATOM 5589 N N . PHE E 1 144 ? 8.650 18.926 38.000 1.00 147.79 158 PHE E N 1
ATOM 5590 C CA . PHE E 1 144 ? 8.730 17.506 38.292 1.00 141.13 158 PHE E CA 1
ATOM 5591 C C . PHE E 1 144 ? 9.876 16.817 37.553 1.00 133.69 158 PHE E C 1
ATOM 5592 O O . PHE E 1 144 ? 10.645 16.054 38.151 1.00 130.51 158 PHE E O 1
ATOM 5600 N N . GLU E 1 145 ? 9.987 17.111 36.260 1.00 131.23 159 GLU E N 1
ATOM 5601 C CA . GLU E 1 145 ? 10.969 16.487 35.380 1.00 121.94 159 GLU E CA 1
ATOM 5602 C C . GLU E 1 145 ? 12.398 16.771 35.818 1.00 116.35 159 GLU E C 1
ATOM 5603 O O . GLU E 1 145 ? 13.246 15.876 35.856 1.00 109.49 159 GLU E O 1
ATOM 5609 N N . GLU E 1 146 ? 12.652 18.030 36.151 1.00 117.46 160 GLU E N 1
ATOM 5610 C CA . GLU E 1 146 ? 13.965 18.457 36.617 1.00 114.43 160 GLU E CA 1
ATOM 5611 C C . GLU E 1 146 ? 14.304 17.855 37.975 1.00 108.03 160 GLU E C 1
ATOM 5612 O O . GLU E 1 146 ? 15.460 17.525 38.237 1.00 102.11 160 GLU E O 1
ATOM 5618 N N . PHE E 1 147 ? 13.276 17.702 38.805 1.00 106.13 161 PHE E N 1
ATOM 5619 C CA . PHE E 1 147 ? 13.401 17.084 40.094 1.00 105.56 161 PHE E CA 1
ATOM 5620 C C . PHE E 1 147 ? 13.812 15.640 39.901 1.00 100.73 161 PHE E C 1
ATOM 5621 O O . PHE E 1 147 ? 14.754 15.152 40.535 1.00 97.64 161 PHE E O 1
ATOM 5629 N N . VAL E 1 148 ? 13.122 14.967 38.986 1.00 100.98 162 VAL E N 1
ATOM 5630 C CA . VAL E 1 148 ? 13.399 13.568 38.697 1.00 94.97 162 VAL E CA 1
ATOM 5631 C C . VAL E 1 148 ? 14.847 13.382 38.273 1.00 92.56 162 VAL E C 1
ATOM 5632 O O . VAL E 1 148 ? 15.494 12.416 38.703 1.00 90.29 162 VAL E O 1
ATOM 5636 N N . ARG E 1 149 ? 15.364 14.317 37.471 1.00 93.55 163 ARG E N 1
ATOM 5637 C CA . ARG E 1 149 ? 16.773 14.270 37.040 1.00 93.62 163 ARG E CA 1
ATOM 5638 C C . ARG E 1 149 ? 17.770 14.591 38.172 1.00 94.83 163 ARG E C 1
ATOM 5639 O O . ARG E 1 149 ? 18.934 14.208 38.118 1.00 93.31 163 ARG E O 1
ATOM 5647 N N . MET E 1 150 ? 17.308 15.274 39.216 1.00 96.66 164 MET E N 1
ATOM 5648 C CA . MET E 1 150 ? 18.135 15.458 40.404 1.00 98.07 164 MET E CA 1
ATOM 5649 C C . MET E 1 150 ? 18.487 14.146 41.088 1.00 96.04 164 MET E C 1
ATOM 5650 O O . MET E 1 150 ? 19.524 14.048 41.761 1.00 91.49 164 MET E O 1
ATOM 5655 N N . MET E 1 151 ? 17.618 13.151 40.889 1.00 97.17 165 MET E N 1
ATOM 5656 C CA . MET E 1 151 ? 17.777 11.798 41.438 1.00 96.89 165 MET E CA 1
ATOM 5657 C C . MET E 1 151 ? 18.051 10.688 40.442 1.00 94.52 165 MET E C 1
ATOM 5658 O O . MET E 1 151 ? 17.806 9.523 40.776 1.00 91.14 165 MET E O 1
ATOM 5663 N N . SER E 1 152 ? 18.512 11.045 39.237 1.00 94.48 166 SER E N 1
ATOM 5664 C CA . SER E 1 152 ? 18.864 10.083 38.196 1.00 94.75 166 SER E CA 1
ATOM 5665 C C . SER E 1 152 ? 20.340 10.249 37.896 1.00 96.83 166 SER E C 1
ATOM 5666 O O . SER E 1 152 ? 20.911 11.291 38.212 1.00 98.00 166 SER E O 1
ATOM 5669 N N . ARG E 1 153 ? 20.957 9.242 37.284 1.00 97.93 167 ARG E N 1
ATOM 5670 C CA . ARG E 1 153 ? 22.350 9.372 36.863 1.00 100.82 167 ARG E CA 1
ATOM 5671 C C . ARG E 1 153 ? 22.449 9.859 35.421 1.00 102.78 167 ARG E C 1
ATOM 5672 O O . ARG E 1 153 ? 23.458 10.479 35.057 1.00 104.74 167 ARG E O 1
ATOM 5681 N N . MET F 1 1 ? -11.977 -1.974 27.551 1.00 106.10 15 MET F N 1
ATOM 5682 C CA . MET F 1 1 ? -10.822 -2.327 28.427 1.00 103.46 15 MET F CA 1
ATOM 5683 C C . MET F 1 1 ? -10.446 -3.792 28.275 1.00 103.63 15 MET F C 1
ATOM 5684 O O . MET F 1 1 ? -11.303 -4.654 28.111 1.00 107.30 15 MET F O 1
ATOM 5689 N N . ASP F 1 2 ? -9.153 -4.071 28.348 1.00 100.90 16 ASP F N 1
ATOM 5690 C CA . ASP F 1 2 ? -8.649 -5.434 28.173 1.00 100.40 16 ASP F CA 1
ATOM 5691 C C . ASP F 1 2 ? -9.044 -6.453 29.244 1.00 102.05 16 ASP F C 1
ATOM 5692 O O . ASP F 1 2 ? -8.966 -7.654 29.010 1.00 104.32 16 ASP F O 1
ATOM 5697 N N . ARG F 1 3 ? -9.476 -5.963 30.398 1.00 100.59 17 ARG F N 1
ATOM 5698 C CA . ARG F 1 3 ? -10.041 -6.801 31.433 1.00 103.71 17 ARG F CA 1
ATOM 5699 C C . ARG F 1 3 ? -10.825 -5.936 32.401 1.00 105.98 17 ARG F C 1
ATOM 5700 O O . ARG F 1 3 ? -10.723 -4.709 32.361 1.00 103.41 17 ARG F O 1
ATOM 5708 N N . SER F 1 4 ? -11.606 -6.585 33.264 1.00 111.69 18 SER F N 1
ATOM 5709 C CA . SER F 1 4 ? -12.313 -5.916 34.351 1.00 114.26 18 SER F CA 1
ATOM 5710 C C . SER F 1 4 ? -11.350 -5.311 35.360 1.00 111.46 18 SER F C 1
ATOM 5711 O O . SER F 1 4 ? -10.335 -5.921 35.701 1.00 109.97 18 SER F O 1
ATOM 5714 N N . LEU F 1 5 ? -11.690 -4.121 35.844 1.00 110.91 19 LEU F N 1
ATOM 5715 C CA . LEU F 1 5 ? -10.965 -3.491 36.938 1.00 110.88 19 LEU F CA 1
ATOM 5716 C C . LEU F 1 5 ? -11.333 -4.115 38.284 1.00 119.90 19 LEU F C 1
ATOM 5717 O O . LEU F 1 5 ? -12.516 -4.308 38.605 1.00 122.57 19 LEU F O 1
ATOM 5722 N N . ARG F 1 6 ? -10.298 -4.408 39.065 1.00 122.21 20 ARG F N 1
ATOM 5723 C CA . ARG F 1 6 ? -10.441 -4.949 40.414 1.00 130.16 20 ARG F CA 1
ATOM 5724 C C . ARG F 1 6 ? -10.718 -3.843 41.447 1.00 132.24 20 ARG F C 1
ATOM 5725 O O . ARG F 1 6 ? -10.502 -2.661 41.148 1.00 127.52 20 ARG F O 1
ATOM 5733 N N . PRO F 1 7 ? -11.196 -4.219 42.664 1.00 138.61 21 PRO F N 1
ATOM 5734 C CA . PRO F 1 7 ? -11.614 -3.210 43.651 1.00 141.86 21 PRO F CA 1
ATOM 5735 C C . PRO F 1 7 ? -10.504 -2.232 44.075 1.00 138.88 21 PRO F C 1
ATOM 5736 O O . PRO F 1 7 ? -10.731 -1.024 44.056 1.00 137.11 21 PRO F O 1
ATOM 5740 N N . GLU F 1 8 ? -9.320 -2.732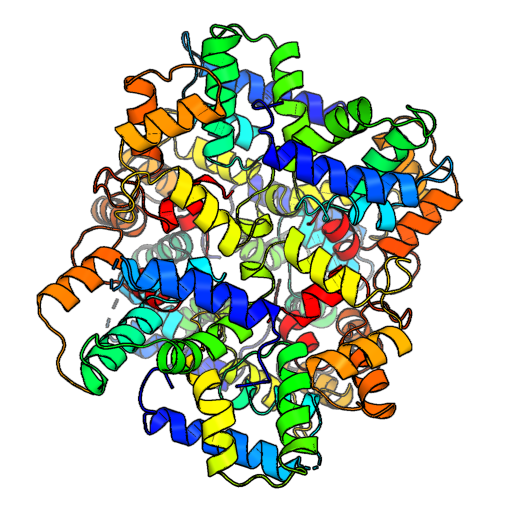 44.429 1.00 139.51 22 GLU F N 1
ATOM 5741 C CA . GLU F 1 8 ? -8.139 -1.861 44.623 1.00 139.68 22 GLU F CA 1
ATOM 5742 C C . GLU F 1 8 ? -7.963 -0.858 43.467 1.00 133.62 22 GLU F C 1
ATOM 5743 O O . GLU F 1 8 ? -7.658 0.312 43.692 1.00 135.68 22 GLU F O 1
ATOM 5749 N N . GLU F 1 9 ? -8.169 -1.310 42.236 1.00 126.80 23 GLU F N 1
ATOM 5750 C CA . GLU F 1 9 ? -7.999 -0.431 41.087 1.00 122.17 23 GLU F CA 1
ATOM 5751 C C . GLU F 1 9 ? -9.093 0.624 40.973 1.00 122.46 23 GLU F C 1
ATOM 5752 O O . GLU F 1 9 ? -8.840 1.738 40.500 1.00 118.95 23 GLU F O 1
ATOM 5758 N N . ILE F 1 10 ? -10.300 0.272 41.417 1.00 126.57 24 ILE F N 1
ATOM 5759 C CA . ILE F 1 10 ? -11.414 1.213 41.455 1.00 128.34 24 ILE F CA 1
ATOM 5760 C C . ILE F 1 10 ? -11.172 2.229 42.563 1.00 133.23 24 ILE F C 1
ATOM 5761 O O . ILE F 1 10 ? -11.610 3.375 42.467 1.00 135.16 24 ILE F O 1
ATOM 5766 N N . GLU F 1 11 ? -10.445 1.811 43.595 1.00 136.69 25 GLU F N 1
ATOM 5767 C CA . GLU F 1 11 ? -10.064 2.710 44.686 1.00 142.53 25 GLU F CA 1
ATOM 5768 C C . GLU F 1 11 ? -9.173 3.850 44.228 1.00 138.49 25 GLU F C 1
ATOM 5769 O O . GLU F 1 11 ? -9.445 5.014 44.533 1.00 141.21 25 GLU F O 1
ATOM 5775 N N . GLU F 1 12 ? -8.093 3.523 43.518 1.00 132.22 26 GLU F N 1
ATOM 5776 C CA . GLU F 1 12 ? -7.146 4.571 43.117 1.00 128.27 26 GLU F CA 1
ATOM 5777 C C . GLU F 1 12 ? -7.697 5.502 42.040 1.00 121.60 26 GLU F C 1
ATOM 5778 O O . GLU F 1 12 ? -7.333 6.678 42.003 1.00 121.64 26 GLU F O 1
ATOM 5784 N N . LEU F 1 13 ? -8.601 4.988 41.203 1.00 115.88 27 LEU F N 1
ATOM 5785 C CA . LEU F 1 13 ? -9.336 5.831 40.256 1.00 111.07 27 LEU F CA 1
ATOM 5786 C C . LEU F 1 13 ? -10.234 6.820 40.996 1.00 116.48 27 LEU F C 1
ATOM 5787 O O . LEU F 1 13 ? -10.361 7.968 40.551 1.00 113.44 27 LEU F O 1
ATOM 5792 N N . ARG F 1 14 ? -10.851 6.360 42.106 1.00 122.27 28 ARG F N 1
ATOM 5793 C CA A ARG F 1 14 ? -11.656 7.218 42.980 0.50 129.08 28 ARG F CA 1
ATOM 5794 C CA B ARG F 1 14 ? -11.653 7.220 42.980 0.50 129.57 28 ARG F CA 1
ATOM 5795 C C . ARG F 1 14 ? -10.805 8.322 43.596 1.00 132.65 28 ARG F C 1
ATOM 5796 O O . ARG F 1 14 ? -11.241 9.470 43.682 1.00 137.17 28 ARG F O 1
ATOM 5811 N N . GLU F 1 15 ? -9.595 7.969 44.027 1.00 132.96 29 GLU F N 1
ATOM 5812 C CA . GLU F 1 15 ? -8.665 8.947 44.586 1.00 139.72 29 GLU F CA 1
ATOM 5813 C C . GLU F 1 15 ? -8.304 9.994 43.542 1.00 136.89 29 GLU F C 1
ATOM 5814 O O . GLU F 1 15 ? -8.337 11.197 43.822 1.00 141.87 29 GLU F O 1
ATOM 5820 N N . ALA F 1 16 ? -7.974 9.526 42.337 1.00 130.50 30 ALA F N 1
ATOM 5821 C CA . ALA F 1 16 ? -7.640 10.420 41.231 1.00 127.69 30 ALA F CA 1
ATOM 5822 C C . ALA F 1 16 ? -8.845 11.277 40.855 1.00 130.90 30 ALA F C 1
ATOM 5823 O O . ALA F 1 16 ? -8.701 12.471 40.586 1.00 134.48 30 ALA F O 1
ATOM 5825 N N . PHE F 1 17 ? -10.032 10.677 40.874 1.00 131.70 31 PHE F N 1
ATOM 5826 C CA . PHE F 1 17 ? -11.260 11.406 40.566 1.00 134.59 31 PHE F CA 1
ATOM 5827 C C . PHE F 1 17 ? -11.524 12.567 41.529 1.00 144.15 31 PHE F C 1
ATOM 5828 O O . PHE F 1 17 ? -11.883 13.657 41.086 1.00 146.73 31 PHE F O 1
ATOM 5836 N N . ARG F 1 18 ? -11.350 12.334 42.833 1.00 151.26 32 ARG F N 1
ATOM 5837 C CA . ARG F 1 18 ? -11.530 13.385 43.844 1.00 160.97 32 ARG F CA 1
ATOM 5838 C C . ARG F 1 18 ? -10.615 14.576 43.584 1.00 162.11 32 ARG F C 1
ATOM 5839 O O . ARG F 1 18 ? -11.073 15.715 43.544 1.00 166.85 32 ARG F O 1
ATOM 5847 N N . GLU F 1 19 ? -9.325 14.293 43.395 1.00 159.00 33 GLU F N 1
ATOM 5848 C CA . GLU F 1 19 ? -8.330 15.314 43.075 1.00 160.83 33 GLU F CA 1
ATOM 5849 C C . GLU F 1 19 ? -8.748 16.065 41.812 1.00 157.53 33 GLU F C 1
ATOM 5850 O O . GLU F 1 19 ? -8.794 17.299 41.797 1.00 163.55 33 GLU F O 1
ATOM 5856 N N . PHE F 1 20 ? -9.071 15.297 40.774 1.00 148.76 34 PHE F N 1
ATOM 5857 C CA . PHE F 1 20 ? -9.584 15.803 39.504 1.00 144.83 34 PHE F CA 1
ATOM 5858 C C . PHE F 1 20 ? -10.777 16.735 39.743 1.00 152.05 34 PHE F C 1
ATOM 5859 O O . PHE F 1 20 ? -10.785 17.882 39.288 1.00 154.48 34 PHE F O 1
ATOM 5867 N N . ASP F 1 21 ? -11.766 16.241 40.482 1.00 155.49 35 ASP F N 1
ATOM 5868 C CA . ASP F 1 21 ? -13.007 16.973 40.692 1.00 164.16 35 ASP F CA 1
ATOM 5869 C C . ASP F 1 21 ? -12.806 18.201 41.589 1.00 172.87 35 ASP F C 1
ATOM 5870 O O . ASP F 1 21 ? -13.600 19.142 41.542 1.00 178.62 35 ASP F O 1
ATOM 5875 N N . LYS F 1 22 ? -11.737 18.197 42.382 1.00 174.13 36 LYS F N 1
ATOM 5876 C CA . LYS F 1 22 ? -11.407 19.351 43.209 1.00 184.22 36 LYS F CA 1
ATOM 5877 C C . LYS F 1 22 ? -10.569 20.327 42.399 1.00 182.50 36 LYS F C 1
ATOM 5878 O O . LYS F 1 22 ? -10.744 21.537 42.516 1.00 190.66 36 LYS F O 1
ATOM 5880 N N . ILE F 1 28 ? -10.421 21.654 33.237 1.00 166.96 42 ILE F N 1
ATOM 5881 C CA . ILE F 1 28 ? -9.172 21.054 33.708 1.00 161.95 42 ILE F CA 1
ATOM 5882 C C . ILE F 1 28 ? -7.987 21.405 32.804 1.00 158.09 42 ILE F C 1
ATOM 5883 O O . ILE F 1 28 ? -8.138 21.493 31.589 1.00 155.12 42 ILE F O 1
ATOM 5888 N N . ASN F 1 29 ? -6.812 21.587 33.403 1.00 158.89 43 ASN F N 1
ATOM 5889 C CA . ASN F 1 29 ? -5.593 21.952 32.663 1.00 157.15 43 ASN F CA 1
ATOM 5890 C C . ASN F 1 29 ? -4.635 20.779 32.417 1.00 149.73 43 ASN F C 1
ATOM 5891 O O . ASN F 1 29 ? -4.726 19.756 33.093 1.00 147.98 43 ASN F O 1
ATOM 5896 N N . CYS F 1 30 ? -3.718 20.933 31.458 1.00 146.56 44 CYS F N 1
ATOM 5897 C CA . CYS F 1 30 ? -2.706 19.906 31.184 1.00 139.66 44 CYS F CA 1
ATOM 5898 C C . CYS F 1 30 ? -1.836 19.652 32.430 1.00 141.19 44 CYS F C 1
ATOM 5899 O O . CYS F 1 30 ? -1.504 18.502 32.749 1.00 137.22 44 CYS F O 1
ATOM 5902 N N . ARG F 1 31 ? -1.518 20.737 33.144 1.00 146.72 45 ARG F N 1
ATOM 5903 C CA . ARG F 1 31 ? -0.698 20.696 34.353 1.00 149.03 45 ARG F CA 1
ATOM 5904 C C . ARG F 1 31 ? -1.208 19.686 35.383 1.00 146.07 45 ARG F C 1
ATOM 5905 O O . ARG F 1 31 ? -0.480 18.770 35.776 1.00 143.17 45 ARG F O 1
ATOM 5907 N N . ASP F 1 32 ? -2.464 19.835 35.794 1.00 145.99 46 ASP F N 1
ATOM 5908 C CA . ASP F 1 32 ? -3.021 18.988 36.852 1.00 144.99 46 AS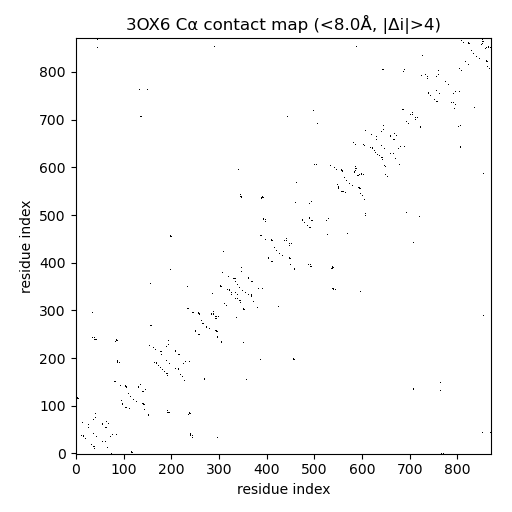P F CA 1
ATOM 5909 C C . ASP F 1 32 ? -3.593 17.666 36.360 1.00 135.64 46 ASP F C 1
ATOM 5910 O O . ASP F 1 32 ? -3.566 16.671 37.092 1.00 133.98 46 ASP F O 1
ATOM 5915 N N . LEU F 1 33 ? -4.098 17.646 35.126 1.00 129.98 47 LEU F N 1
ATOM 5916 C CA . LEU F 1 33 ? -4.538 16.384 34.529 1.00 121.36 47 LEU F CA 1
ATOM 5917 C C . LEU F 1 33 ? -3.414 15.367 34.683 1.00 116.86 47 LEU F C 1
ATOM 5918 O O . LEU F 1 33 ? -3.630 14.262 35.187 1.00 113.71 47 LEU F O 1
ATOM 5923 N N . GLY F 1 34 ? -2.209 15.775 34.290 1.00 116.83 48 GLY F N 1
ATOM 5924 C CA . GLY F 1 34 ? -1.012 14.953 34.437 1.00 114.72 48 GLY F CA 1
ATOM 5925 C C . GLY F 1 34 ? -0.788 14.520 35.872 1.00 117.92 48 GLY F C 1
ATOM 5926 O O . GLY F 1 34 ? -0.559 13.344 36.150 1.00 115.30 48 GLY F O 1
ATOM 5927 N N . ASN F 1 35 ? -0.865 15.470 36.795 1.00 124.11 49 ASN F N 1
ATOM 5928 C CA . ASN F 1 35 ? -0.657 15.147 38.204 1.00 128.18 49 ASN F CA 1
ATOM 5929 C C . ASN F 1 35 ? -1.714 14.189 38.764 1.00 125.50 49 ASN F C 1
ATOM 5930 O O . ASN F 1 35 ? -1.386 13.267 39.501 1.00 125.18 49 ASN F O 1
ATOM 5935 N N . CYS F 1 36 ? -2.970 14.389 38.391 1.00 123.31 50 CYS F N 1
ATOM 5936 C CA . CYS F 1 36 ? -4.021 13.449 38.744 1.00 122.36 50 CYS F CA 1
ATOM 5937 C C . CYS F 1 36 ? -3.760 12.029 38.178 1.00 115.05 50 CYS F C 1
ATOM 5938 O O . CYS F 1 36 ? -3.991 11.032 38.853 1.00 114.56 50 CYS F O 1
ATOM 5941 N N . MET F 1 37 ? -3.258 11.938 36.949 1.00 110.09 51 MET F N 1
ATOM 5942 C CA . MET F 1 37 ? -2.921 10.632 36.380 1.00 103.89 51 MET F CA 1
ATOM 5943 C C . MET F 1 37 ? -1.750 9.962 37.101 1.00 104.80 51 MET F C 1
ATOM 5944 O O . MET F 1 37 ? -1.740 8.744 37.288 1.00 101.84 51 MET F O 1
ATOM 5949 N N . ARG F 1 38 ? -0.764 10.760 37.499 1.00 108.09 52 ARG F N 1
ATOM 5950 C CA . ARG F 1 38 ? 0.379 10.242 38.230 1.00 112.12 52 ARG F CA 1
ATOM 5951 C C . ARG F 1 38 ? -0.040 9.772 39.629 1.00 116.97 52 ARG F C 1
ATOM 5952 O O . ARG F 1 38 ? 0.534 8.823 40.170 1.00 117.42 52 ARG F O 1
ATOM 5960 N N . THR F 1 39 ? -1.045 10.437 40.194 1.00 118.22 53 THR F N 1
ATOM 5961 C CA . THR F 1 39 ? -1.652 10.010 41.444 1.00 123.19 53 THR F CA 1
ATOM 5962 C C . THR F 1 39 ? -2.054 8.541 41.353 1.00 119.29 53 THR F C 1
ATOM 5963 O O . THR F 1 39 ? -1.902 7.787 42.313 1.00 120.46 53 THR F O 1
ATOM 5967 N N . MET F 1 40 ? -2.529 8.120 40.184 1.00 113.94 54 MET F N 1
ATOM 5968 C CA . MET F 1 40 ? -2.851 6.706 40.001 1.00 113.04 54 MET F CA 1
ATOM 5969 C C . MET F 1 40 ? -1.687 5.875 39.463 1.00 109.53 54 MET F C 1
ATOM 5970 O O . MET F 1 40 ? -1.855 4.689 39.147 1.00 107.69 54 MET F O 1
ATOM 5975 N N . GLY F 1 41 ? -0.510 6.495 39.377 1.00 109.31 55 GLY F N 1
ATOM 5976 C CA . GLY F 1 41 ? 0.709 5.791 39.001 1.00 108.42 55 GLY F CA 1
ATOM 5977 C C . GLY F 1 41 ? 1.005 5.730 37.507 1.00 102.57 55 GLY F C 1
ATOM 5978 O O . GLY F 1 41 ? 1.712 4.836 37.047 1.00 101.99 55 GLY F O 1
ATOM 5979 N N . TYR F 1 42 ? 0.501 6.699 36.753 1.00 97.90 56 TYR F N 1
ATOM 5980 C CA . TYR F 1 42 ? 0.673 6.695 35.322 1.00 92.03 56 TYR F CA 1
ATOM 5981 C C . TYR F 1 42 ? 1.563 7.850 34.828 1.00 95.19 56 TYR F C 1
ATOM 5982 O O . TYR F 1 42 ? 1.356 8.995 35.233 1.00 97.20 56 TYR F O 1
ATOM 5991 N N . MET F 1 43 ? 2.542 7.529 33.956 1.00 93.77 57 MET F N 1
ATOM 5992 C CA . MET F 1 43 ? 3.440 8.517 33.330 1.00 94.63 57 MET F CA 1
ATOM 5993 C C . MET F 1 43 ? 2.901 8.824 31.915 1.00 89.91 57 MET F C 1
ATOM 5994 O O . MET F 1 43 ? 3.160 8.054 30.978 1.00 83.45 57 MET F O 1
ATOM 5999 N N . PRO F 1 44 ? 2.134 9.931 31.754 1.00 88.91 58 PRO F N 1
ATOM 6000 C CA . PRO F 1 44 ? 1.522 10.229 30.470 1.00 82.31 58 PRO F CA 1
ATOM 6001 C C . PRO F 1 44 ? 2.422 11.021 29.523 1.00 82.23 58 PRO F C 1
ATOM 6002 O O . PRO F 1 44 ? 3.317 11.704 29.982 1.00 85.15 58 PRO F O 1
ATOM 6006 N N . THR F 1 45 ? 2.198 10.933 28.207 1.00 77.79 59 THR F N 1
ATOM 6007 C CA . THR F 1 45 ? 2.938 11.816 27.294 1.00 78.78 59 THR F CA 1
ATOM 6008 C C . THR F 1 45 ? 2.188 13.129 27.198 1.00 82.59 59 THR F C 1
ATOM 6009 O O . THR F 1 45 ? 1.024 13.201 27.561 1.00 86.42 59 THR F O 1
ATOM 6013 N N . GLU F 1 46 ? 2.849 14.170 26.707 1.00 86.35 60 GLU F N 1
ATOM 6014 C CA . GLU F 1 46 ? 2.191 15.456 26.520 1.00 89.38 60 GLU F CA 1
ATOM 6015 C C . GLU F 1 46 ? 1.016 15.372 25.543 1.00 85.78 60 GLU F C 1
ATOM 6016 O O . GLU F 1 46 ? -0.053 15.925 25.800 1.00 86.63 60 GLU F O 1
ATOM 6022 N N . MET F 1 47 ? 1.226 14.660 24.436 1.00 82.56 61 MET F N 1
ATOM 6023 C CA . MET F 1 47 ? 0.187 14.424 23.450 1.00 78.83 61 MET F CA 1
ATOM 6024 C C . MET F 1 47 ? -1.044 13.726 24.043 1.00 76.82 61 MET F C 1
ATOM 6025 O O . MET F 1 47 ? -2.160 13.969 23.610 1.00 76.17 61 MET F O 1
ATOM 6030 N N . GLU F 1 48 ? -0.830 12.832 25.008 1.00 75.60 62 GLU F N 1
ATOM 6031 C CA . GLU F 1 48 ? -1.942 12.152 25.678 1.00 75.11 62 GLU F CA 1
ATOM 6032 C C . GLU F 1 48 ? -2.719 13.193 26.467 1.00 78.14 62 GLU F C 1
ATOM 6033 O O . GLU F 1 48 ? -3.960 13.186 26.505 1.00 76.68 62 GLU F O 1
ATOM 6039 N N . LEU F 1 49 ? -1.972 14.092 27.099 1.00 80.10 63 LEU F N 1
ATOM 6040 C CA . LEU F 1 49 ? -2.583 15.138 27.873 1.00 84.72 63 LEU F CA 1
ATOM 6041 C C . LEU F 1 49 ? -3.399 16.028 26.960 1.00 86.41 63 LEU F C 1
ATOM 6042 O O . LEU F 1 49 ? -4.508 16.424 27.310 1.00 88.29 63 LEU F O 1
ATOM 6047 N N . ILE F 1 50 ? -2.861 16.327 25.774 1.00 83.62 64 ILE F N 1
ATOM 6048 C CA . ILE F 1 50 ? -3.562 17.210 24.875 1.00 84.22 64 ILE F CA 1
ATOM 6049 C C . ILE F 1 50 ? -4.895 16.561 24.497 1.00 82.99 64 ILE F C 1
ATOM 6050 O O . ILE F 1 50 ? -5.927 17.203 24.585 1.00 86.45 64 ILE F O 1
ATOM 6055 N N . GLU F 1 51 ? -4.870 15.279 24.133 1.00 77.67 65 GLU F N 1
ATOM 6056 C CA . GLU F 1 51 ? -6.071 14.574 23.687 1.00 78.84 65 GLU F CA 1
ATOM 6057 C C . GLU F 1 51 ? -7.152 14.410 24.760 1.00 82.17 65 GLU F C 1
ATOM 6058 O O . GLU F 1 51 ? -8.334 14.615 24.504 1.00 85.17 65 GLU F O 1
ATOM 6064 N N . LEU F 1 52 ? -6.751 14.024 25.959 1.00 82.95 66 LEU F N 1
ATOM 6065 C CA . LEU F 1 52 ? -7.701 13.845 27.055 1.00 86.40 66 LEU F CA 1
ATOM 6066 C C . LEU F 1 52 ? -8.368 15.138 27.469 1.00 92.96 66 LEU F C 1
ATOM 6067 O O . LEU F 1 52 ? -9.579 15.159 27.734 1.00 95.88 66 LEU F O 1
ATOM 6072 N N . SER F 1 53 ? -7.599 16.221 27.535 1.00 93.76 67 SER F N 1
ATOM 6073 C CA . SER F 1 53 ? -8.202 17.485 27.928 1.00 99.78 67 SER F CA 1
ATOM 6074 C C . SER F 1 53 ? -9.214 17.967 26.888 1.00 101.06 67 SER F C 1
ATOM 6075 O O . SER F 1 53 ? -10.202 18.590 27.211 1.00 107.61 67 SER F O 1
ATOM 6078 N N . GLN F 1 54 ? -9.001 17.624 25.637 1.00 98.89 68 GLN F N 1
ATOM 6079 C CA . GLN F 1 54 ? -9.889 18.094 24.582 1.00 102.63 68 GLN F CA 1
ATOM 6080 C C . GLN F 1 54 ? -11.178 17.284 24.509 1.00 105.44 68 GLN F C 1
ATOM 6081 O O . GLN F 1 54 ? -12.239 17.804 24.155 1.00 111.00 68 GLN F O 1
ATOM 6087 N N . GLN F 1 55 ? -11.073 16.009 24.866 1.00 102.58 69 GLN F N 1
ATOM 6088 C CA . GLN F 1 55 ? -12.227 15.138 24.964 1.00 104.90 69 GLN F CA 1
ATOM 6089 C C . GLN F 1 55 ? -13.054 15.485 26.187 1.00 109.78 69 GLN F C 1
ATOM 6090 O O . GLN F 1 55 ? -14.269 15.336 26.164 1.00 115.08 69 GLN F O 1
ATOM 6096 N N . ILE F 1 56 ? -12.398 15.958 27.247 1.00 108.82 70 ILE F N 1
ATOM 6097 C CA . ILE F 1 56 ? -13.087 16.318 28.494 1.00 113.19 70 ILE F CA 1
ATOM 6098 C C . ILE F 1 56 ? -13.777 17.689 28.406 1.00 121.89 70 ILE F C 1
ATOM 6099 O O . ILE F 1 56 ? -15.004 17.778 28.563 1.00 127.23 70 ILE F O 1
ATOM 6104 N N . ASN F 1 57 ? -12.997 18.741 28.147 1.00 122.52 71 ASN F N 1
ATOM 6105 C CA . ASN F 1 57 ? -13.503 20.128 28.159 1.00 130.51 71 ASN F CA 1
ATOM 6106 C C . ASN F 1 57 ? -14.334 20.519 26.926 1.00 134.21 71 ASN F C 1
ATOM 6107 O O . ASN F 1 57 ? -15.291 21.285 27.042 1.00 142.31 71 ASN F O 1
ATOM 6112 N N . MET F 1 58 ? -13.963 19.990 25.758 1.00 129.30 72 MET F N 1
ATOM 6113 C CA . MET F 1 58 ? -14.676 20.253 24.499 1.00 133.48 72 MET F CA 1
ATOM 6114 C C . MET F 1 58 ? -15.827 19.335 24.045 1.00 134.88 72 MET F C 1
ATOM 6115 O O . MET F 1 58 ? -16.861 19.826 23.574 1.00 142.66 72 MET F O 1
ATOM 6120 N N . ASN F 1 59 ? -15.641 18.018 24.179 1.00 128.79 73 ASN F N 1
ATOM 6121 C CA . ASN F 1 59 ? -16.689 17.022 23.895 1.00 130.01 73 ASN F CA 1
ATOM 6122 C C . ASN F 1 59 ? -17.685 16.830 25.036 1.00 136.13 73 ASN F C 1
ATOM 6123 O O . ASN F 1 59 ? -18.828 16.444 24.803 1.00 141.03 73 ASN F O 1
ATOM 6128 N N . LEU F 1 60 ? -17.250 17.085 26.268 1.00 136.43 74 LEU F N 1
ATOM 6129 C CA . LEU F 1 60 ? -18.089 16.826 27.438 1.00 142.03 74 LEU F CA 1
ATOM 6130 C C . LEU F 1 60 ? -18.166 18.002 28.420 1.00 148.12 74 LEU F C 1
ATOM 6131 O O . LEU F 1 60 ? -18.639 17.837 29.542 1.00 151.71 74 LEU F O 1
ATOM 6136 N N . GLY F 1 61 ? -17.690 19.175 27.995 1.00 149.55 75 GLY F N 1
ATOM 6137 C CA . GLY F 1 61 ? -17.781 20.419 28.776 1.00 156.26 75 GLY F CA 1
ATOM 6138 C C . GLY F 1 61 ? -16.998 20.464 30.077 1.00 154.65 75 GLY F C 1
ATOM 6139 O O . GLY F 1 61 ? -16.555 21.530 30.516 1.00 157.86 75 GLY F O 1
ATOM 6140 N N . GLY F 1 62 ? -16.827 19.289 30.679 1.00 150.21 76 GLY F N 1
ATOM 6141 C CA . GLY F 1 62 ? -16.261 19.130 32.015 1.00 151.40 76 GLY F CA 1
ATOM 6142 C C . GLY F 1 62 ? -17.218 18.330 32.889 1.00 156.26 76 GLY F C 1
ATOM 6143 O O . GLY F 1 62 ? -17.099 18.319 34.126 1.00 159.02 76 GLY F O 1
ATOM 6144 N N . HIS F 1 63 ? -18.186 17.680 32.236 1.00 157.58 77 HIS F N 1
ATOM 6145 C CA . HIS F 1 63 ? -19.179 16.830 32.904 1.00 160.49 77 HIS F CA 1
ATOM 6146 C C . HIS F 1 63 ? -18.663 15.390 32.948 1.00 152.10 77 HIS F C 1
ATOM 6147 O O . HIS F 1 63 ? -19.201 14.492 32.288 1.00 151.50 77 HIS F O 1
ATOM 6154 N N . VAL F 1 64 ? -17.593 15.190 33.710 1.00 146.16 78 VAL F N 1
ATOM 6155 C CA . VAL F 1 64 ? -17.045 13.863 33.935 1.00 137.04 78 VAL F CA 1
ATOM 6156 C C . VAL F 1 64 ? -17.548 13.340 35.296 1.00 141.26 78 VAL F C 1
ATOM 6157 O O . VAL F 1 64 ? -17.125 13.811 36.361 1.00 143.33 78 VAL F O 1
ATOM 6161 N N . ASP F 1 65 ? -18.494 12.402 35.243 1.00 141.39 79 ASP F N 1
ATOM 6162 C CA . ASP F 1 65 ? -18.886 11.647 36.424 1.00 141.80 79 ASP F CA 1
ATOM 6163 C C . ASP F 1 65 ? -17.992 10.414 36.588 1.00 134.13 79 ASP F C 1
ATOM 616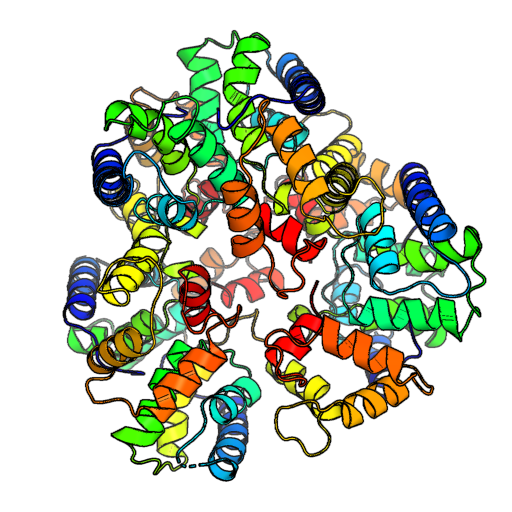4 O O . ASP F 1 65 ? -17.191 10.082 35.686 1.00 124.58 79 ASP F O 1
ATOM 6169 N N . PHE F 1 66 ? -18.104 9.740 37.733 1.00 134.34 80 PHE F N 1
ATOM 6170 C CA . PHE F 1 66 ? -17.150 8.672 38.036 1.00 127.88 80 PHE F CA 1
ATOM 6171 C C . PHE F 1 66 ? -17.094 7.601 36.942 1.00 122.34 80 PHE F C 1
ATOM 6172 O O . PHE F 1 66 ? -16.054 7.081 36.639 1.00 114.47 80 PHE F O 1
ATOM 6180 N N . ASP F 1 67 ? -18.243 7.287 36.363 1.00 130.35 81 ASP F N 1
ATOM 6181 C CA . ASP F 1 67 ? -18.333 6.287 35.318 1.00 128.13 81 ASP F CA 1
ATOM 6182 C C . ASP F 1 67 ? -17.574 6.704 34.078 1.00 121.17 81 ASP F C 1
ATOM 6183 O O . ASP F 1 67 ? -17.033 5.849 33.395 1.00 117.88 81 ASP F O 1
ATOM 6188 N N . ASP F 1 68 ? -17.517 8.009 33.799 1.00 122.95 82 ASP F N 1
ATOM 6189 C CA . ASP F 1 68 ? -16.715 8.525 32.679 1.00 117.58 82 ASP F CA 1
ATOM 6190 C C . ASP F 1 68 ? -15.235 8.479 33.052 1.00 112.62 82 ASP F C 1
ATOM 6191 O O . ASP F 1 68 ? -14.443 7.839 32.354 1.00 107.77 82 ASP F O 1
ATOM 6196 N N . PHE F 1 69 ? -14.856 9.137 34.157 1.00 115.82 83 PHE F N 1
ATOM 6197 C CA . PHE F 1 69 ? -13.443 9.160 34.598 1.00 110.26 83 PHE F CA 1
ATOM 6198 C C . PHE F 1 69 ? -12.831 7.767 34.516 1.00 105.60 83 PHE F C 1
ATOM 6199 O O . PHE F 1 69 ? -11.752 7.606 33.979 1.00 101.74 83 PHE F O 1
ATOM 6207 N N . VAL F 1 70 ? -13.543 6.769 35.035 1.00 109.33 84 VAL F N 1
ATOM 6208 C CA . VAL F 1 70 ? -13.127 5.371 34.960 1.00 105.45 84 VAL F CA 1
ATOM 6209 C C . VAL F 1 70 ? -12.968 4.872 33.497 1.00 102.53 84 VAL F C 1
ATOM 6210 O O . VAL F 1 70 ? -12.009 4.164 33.183 1.00 98.91 84 VAL F O 1
ATOM 6214 N N . GLU F 1 71 ? -13.883 5.228 32.595 1.00 104.58 85 GLU F N 1
ATOM 6215 C CA . GLU F 1 71 ? -13.751 4.785 31.200 1.00 99.99 85 GLU F CA 1
ATOM 6216 C C . GLU F 1 71 ? -12.602 5.508 30.509 1.00 94.67 85 GLU F C 1
ATOM 6217 O O . GLU F 1 71 ? -12.020 4.971 29.575 1.00 88.08 85 GLU F O 1
ATOM 6223 N N . LEU F 1 72 ? -12.276 6.716 30.976 1.00 95.58 86 LEU F N 1
ATOM 6224 C CA . LEU F 1 72 ? -11.107 7.454 30.484 1.00 91.00 86 LEU F CA 1
ATOM 6225 C C . LEU F 1 72 ? -9.781 6.991 31.111 1.00 88.45 86 LEU F C 1
ATOM 6226 O O . LEU F 1 72 ? -8.750 6.916 30.439 1.00 82.55 86 LEU F O 1
ATOM 6231 N N . MET F 1 73 ? -9.796 6.701 32.406 1.00 89.97 87 MET F N 1
ATOM 6232 C CA . MET F 1 73 ? -8.542 6.451 33.103 1.00 87.80 87 MET F CA 1
ATOM 6233 C C . MET F 1 73 ? -8.280 4.973 33.285 1.00 85.85 87 MET F C 1
ATOM 6234 O O . MET F 1 73 ? -7.134 4.537 33.292 1.00 79.12 87 MET F O 1
ATOM 6239 N N . GLY F 1 74 ? -9.356 4.202 33.426 1.00 89.15 88 GLY F N 1
ATOM 6240 C CA . GLY F 1 74 ? -9.261 2.749 33.569 1.00 89.94 88 GLY F CA 1
ATOM 6241 C C . GLY F 1 74 ? -8.200 2.155 32.640 1.00 86.54 88 GLY F C 1
ATOM 6242 O O . GLY F 1 74 ? -7.283 1.469 33.105 1.00 88.70 88 GLY F O 1
ATOM 6243 N N . PRO F 1 75 ? -8.306 2.411 31.319 1.00 82.90 89 PRO F N 1
ATOM 6244 C CA . PRO F 1 75 ? -7.362 1.852 30.333 1.00 80.02 89 PRO F CA 1
ATOM 6245 C C . PRO F 1 75 ? -5.931 2.313 30.544 1.00 78.60 89 PRO F C 1
ATOM 6246 O O . PRO F 1 75 ? -4.976 1.574 30.244 1.00 77.74 89 PRO F O 1
ATOM 6250 N N . LYS F 1 76 ? -5.786 3.529 31.064 1.00 79.85 90 LYS F N 1
ATOM 6251 C CA . LYS F 1 76 ? -4.484 4.062 31.409 1.00 77.37 90 LYS F CA 1
ATOM 6252 C C . LYS F 1 76 ? -3.901 3.402 32.630 1.00 80.30 90 LYS F C 1
ATOM 6253 O O . LYS F 1 76 ? -2.716 3.033 32.638 1.00 79.54 90 LYS F O 1
ATOM 6259 N N . LEU F 1 77 ? -4.746 3.181 33.640 1.00 82.12 91 LEU F N 1
ATOM 6260 C CA . LEU F 1 77 ? -4.296 2.496 34.839 1.00 83.29 91 LEU F CA 1
ATOM 6261 C C . LEU F 1 77 ? -3.730 1.136 34.423 1.00 80.21 91 LEU F C 1
ATOM 6262 O O . LEU F 1 77 ? -2.642 0.763 34.839 1.00 80.50 91 LEU F O 1
ATOM 6267 N N . LEU F 1 78 ? -4.479 0.411 33.596 1.00 79.35 92 LEU F N 1
ATOM 6268 C CA . LEU F 1 78 ? -4.139 -0.951 33.218 1.00 80.64 92 LEU F CA 1
ATOM 6269 C C . LEU F 1 78 ? -2.989 -0.993 32.249 1.00 81.71 92 LEU F C 1
ATOM 6270 O O . LEU F 1 78 ? -2.401 -2.045 32.050 1.00 83.73 92 LEU F O 1
ATOM 6275 N N . ALA F 1 79 ? -2.669 0.136 31.625 1.00 79.50 93 ALA F N 1
ATOM 6276 C CA . ALA F 1 79 ? -1.485 0.175 30.792 1.00 81.58 93 ALA F CA 1
ATOM 6277 C C . ALA F 1 79 ? -0.228 0.554 31.571 1.00 83.53 93 ALA F C 1
ATOM 6278 O O . ALA F 1 79 ? 0.737 0.975 30.960 1.00 86.38 93 ALA F O 1
ATOM 6280 N N . GLU F 1 80 ? -0.240 0.446 32.889 1.00 82.64 94 GLU F N 1
ATOM 6281 C CA . GLU F 1 80 ? 0.951 0.795 33.664 1.00 86.39 94 GLU F CA 1
ATOM 6282 C C . GLU F 1 80 ? 2.008 -0.285 33.548 1.00 87.00 94 GLU F C 1
ATOM 6283 O O . GLU F 1 80 ? 1.706 -1.459 33.726 1.00 89.03 94 GLU F O 1
ATOM 6289 N N . THR F 1 81 ? 3.248 0.114 33.278 1.00 87.70 95 THR F N 1
ATOM 6290 C CA . THR F 1 81 ? 4.347 -0.854 33.153 1.00 90.92 95 THR F CA 1
ATOM 6291 C C . THR F 1 81 ? 5.214 -0.920 34.414 1.00 98.79 95 THR F C 1
ATOM 6292 O O . THR F 1 81 ? 5.129 -0.048 35.274 1.00 104.96 95 THR F O 1
ATOM 6296 N N . ALA F 1 82 ? 6.061 -1.948 34.494 1.00 102.09 96 ALA F N 1
ATOM 6297 C CA . ALA F 1 82 ? 7.037 -2.121 35.573 1.00 110.85 96 ALA F CA 1
ATOM 6298 C C . ALA F 1 82 ? 7.800 -0.860 35.952 1.00 114.46 96 ALA F C 1
ATOM 6299 O O . ALA F 1 82 ? 8.018 -0.580 37.132 1.00 122.69 96 ALA F O 1
ATOM 6301 N N . ASP F 1 83 ? 8.187 -0.094 34.956 1.00 112.22 97 ASP F N 1
ATOM 6302 C CA . ASP F 1 83 ? 8.935 1.127 35.190 1.00 117.75 97 ASP F CA 1
ATOM 6303 C C . ASP F 1 83 ? 8.115 2.271 35.792 1.00 116.79 97 ASP F C 1
ATOM 6304 O O . ASP F 1 83 ? 8.685 3.152 36.436 1.00 123.85 97 ASP F O 1
ATOM 6309 N N . MET F 1 84 ? 6.794 2.255 35.623 1.00 109.54 98 MET F N 1
ATOM 6310 C CA . MET F 1 84 ? 5.953 3.255 36.285 1.00 108.64 98 MET F CA 1
ATOM 6311 C C . MET F 1 84 ? 5.713 2.882 37.755 1.00 111.05 98 MET F C 1
ATOM 6312 O O . MET F 1 84 ? 5.687 3.737 38.634 1.00 114.55 98 MET F O 1
ATOM 6317 N N . ILE F 1 85 ? 5.569 1.588 37.995 1.00 109.01 99 ILE F N 1
ATOM 6318 C CA . ILE F 1 85 ? 5.028 1.052 39.237 1.00 112.60 99 ILE F CA 1
ATOM 6319 C C . ILE F 1 85 ? 6.023 1.115 40.441 1.00 119.04 99 ILE F C 1
ATOM 6320 O O . ILE F 1 85 ? 5.615 0.975 41.598 1.00 122.82 99 ILE F O 1
ATOM 6325 N N . GLY F 1 86 ? 7.305 1.372 40.173 1.00 92.82 100 GLY F N 1
ATOM 6326 C CA . GLY F 1 86 ? 8.341 1.408 41.214 1.00 93.50 100 GLY F CA 1
ATOM 6327 C C . GLY F 1 86 ? 8.679 0.034 41.781 1.00 93.38 100 GLY F C 1
ATOM 6328 O O . GLY F 1 86 ? 7.824 -0.844 41.828 1.00 95.04 100 GLY F O 1
ATOM 6329 N N . VAL F 1 87 ? 9.921 -0.140 42.234 1.00 94.29 101 VAL F N 1
ATOM 6330 C CA . VAL F 1 87 ? 10.413 -1.401 42.840 1.00 96.41 101 VAL F CA 1
ATOM 6331 C C . VAL F 1 87 ? 9.679 -1.837 44.120 1.00 101.89 101 VAL F C 1
ATOM 6332 O O . VAL F 1 87 ? 9.104 -2.927 44.159 1.00 100.48 101 VAL F O 1
ATOM 6336 N N . LYS F 1 88 ? 9.694 -1.011 45.164 1.00 107.54 102 LYS F N 1
ATOM 6337 C CA . LYS F 1 88 ? 9.035 -1.424 46.420 1.00 116.99 102 LYS F CA 1
ATOM 6338 C C . LYS F 1 88 ? 7.555 -1.756 46.198 1.00 117.92 102 LYS F C 1
ATOM 6339 O O . LYS F 1 88 ? 7.055 -2.717 46.752 1.00 120.24 102 LYS F O 1
ATOM 6341 N N . GLU F 1 89 ? 6.873 -1.002 45.338 1.00 117.18 103 GLU F N 1
ATOM 6342 C CA . GLU F 1 89 ? 5.491 -1.342 44.992 1.00 118.14 103 GLU F CA 1
ATOM 6343 C C . GLU F 1 89 ? 5.428 -2.608 44.092 1.00 114.07 103 GLU F C 1
ATOM 6344 O O . GLU F 1 89 ? 4.553 -3.452 44.276 1.00 116.96 103 GLU F O 1
ATOM 6350 N N . LEU F 1 90 ? 6.357 -2.758 43.148 1.00 107.48 104 LEU F N 1
ATOM 6351 C CA . LEU F 1 90 ? 6.425 -3.996 42.338 1.00 104.52 104 LEU F CA 1
ATOM 6352 C C . LEU F 1 90 ? 6.394 -5.235 43.225 1.00 107.64 104 LEU F C 1
ATOM 6353 O O . LEU F 1 90 ? 5.965 -6.298 42.802 1.00 106.14 104 LEU F O 1
ATOM 6358 N N . ARG F 1 91 ? 6.868 -5.075 44.459 1.00 115.78 105 ARG F N 1
ATOM 6359 C CA . ARG F 1 91 ? 6.784 -6.127 45.478 1.00 123.76 105 ARG F CA 1
ATOM 6360 C C . ARG F 1 91 ? 5.362 -6.513 45.859 1.00 127.67 105 ARG F C 1
ATOM 6361 O O . ARG F 1 91 ? 5.094 -7.682 46.128 1.00 130.55 105 ARG F O 1
ATOM 6363 N N . ASP F 1 92 ? 4.462 -5.533 45.870 1.00 129.33 106 ASP F N 1
ATOM 6364 C CA . ASP F 1 92 ? 3.088 -5.735 46.335 1.00 135.97 106 ASP F CA 1
ATOM 6365 C C . ASP F 1 92 ? 2.059 -6.022 45.223 1.00 131.93 106 ASP F C 1
ATOM 6366 O O . ASP F 1 92 ? 0.861 -6.152 45.483 1.00 136.68 106 ASP F O 1
ATOM 6368 N N . ALA F 1 93 ? 2.518 -6.134 43.982 1.00 126.74 107 ALA F N 1
ATOM 6369 C CA . ALA F 1 93 ? 1.684 -6.756 42.941 1.00 122.70 107 ALA F CA 1
ATOM 6370 C C . ALA F 1 93 ? 2.098 -8.221 42.855 1.00 122.77 107 ALA F C 1
ATOM 6371 O O . ALA F 1 93 ? 1.261 -9.121 42.686 1.00 124.29 107 ALA F O 1
ATOM 6373 N N . PHE F 1 94 ? 3.407 -8.428 43.000 1.00 121.15 108 PHE F N 1
ATOM 6374 C CA . PHE F 1 94 ? 4.008 -9.740 43.146 1.00 122.07 108 PHE F CA 1
ATOM 6375 C C . PHE F 1 94 ? 3.349 -10.464 44.319 1.00 129.80 108 PHE F C 1
ATOM 6376 O O . PHE F 1 94 ? 2.706 -11.490 44.108 1.00 132.00 108 PHE F O 1
ATOM 6384 N N . ARG F 1 95 ? 3.465 -9.903 45.530 1.00 134.15 109 ARG F N 1
ATOM 6385 C CA . ARG F 1 95 ? 2.904 -10.500 46.759 1.00 141.65 109 ARG F CA 1
ATOM 6386 C C . ARG F 1 95 ? 1.429 -10.934 46.647 1.00 143.57 109 ARG F C 1
ATOM 6387 O O . ARG F 1 95 ? 1.098 -12.053 47.013 1.00 148.27 109 ARG F O 1
ATOM 6389 N N . GLU F 1 96 ? 0.557 -10.069 46.125 1.00 139.89 110 GLU F N 1
ATOM 6390 C CA . GLU F 1 96 ? -0.833 -10.448 45.807 1.00 140.94 110 GLU F CA 1
ATOM 6391 C C . GLU F 1 96 ? -0.950 -11.711 44.935 1.00 139.13 110 GLU F C 1
ATOM 6392 O O . GLU F 1 96 ? -1.902 -12.464 45.084 1.00 143.44 110 GLU F O 1
ATOM 6398 N N . PHE F 1 97 ? -0.006 -11.919 44.012 1.00 132.86 111 PHE F N 1
ATOM 6399 C CA . PHE F 1 97 ? 0.130 -13.201 43.296 1.00 132.29 111 PHE F CA 1
ATOM 6400 C C . PHE F 1 97 ? 0.741 -14.250 44.245 1.00 138.92 111 PHE F C 1
ATOM 6401 O O . PHE F 1 97 ? 0.342 -15.416 44.248 1.00 142.67 111 PHE F O 1
ATOM 6409 N N . ASP F 1 98 ? 1.710 -13.801 45.043 1.00 141.53 112 ASP F N 1
ATOM 6410 C CA . ASP F 1 98 ? 2.570 -14.657 45.869 1.00 148.69 112 ASP F CA 1
ATOM 6411 C C . ASP F 1 98 ? 1.864 -15.154 47.133 1.00 159.49 112 ASP F C 1
ATOM 6412 O O . ASP F 1 98 ? 1.956 -14.535 48.199 1.00 165.15 112 ASP F O 1
ATOM 6417 N N . THR F 1 99 ? 1.189 -16.297 47.003 1.00 164.91 113 THR F N 1
ATOM 6418 C CA . THR F 1 99 ? 0.262 -16.807 48.021 1.00 174.77 113 THR F CA 1
ATOM 6419 C C . THR F 1 99 ? 0.714 -17.270 49.404 1.00 185.52 113 THR F C 1
ATOM 6420 O O . THR F 1 99 ? 0.070 -16.936 50.398 1.00 194.98 113 THR F O 1
ATOM 6422 N N . ASN F 1 100 ? 1.799 -18.043 49.466 1.00 186.53 114 ASN F N 1
ATOM 6423 C CA . ASN F 1 100 ? 2.530 -18.331 50.708 1.00 193.96 114 ASN F CA 1
ATOM 6424 C C . ASN F 1 100 ? 3.590 -17.270 50.991 1.00 190.40 114 ASN F C 1
ATOM 6425 O O . ASN F 1 100 ? 4.000 -17.070 52.141 1.00 197.45 114 ASN F O 1
ATOM 6430 N N . GLY F 1 101 ? 4.007 -16.585 49.924 1.00 180.73 115 GLY F N 1
ATOM 6431 C CA . GLY F 1 101 ? 4.932 -15.463 50.018 1.00 176.26 115 GLY F CA 1
ATOM 6432 C C . GLY F 1 101 ? 6.384 -15.892 50.011 1.00 177.76 115 GLY F C 1
ATOM 6433 O O . GLY F 1 101 ? 7.201 -15.303 50.718 1.00 178.62 115 GLY F O 1
ATOM 6434 N N . ASP F 1 102 ? 6.710 -16.902 49.202 1.00 178.24 116 ASP F N 1
ATOM 6435 C CA . ASP F 1 102 ? 8.069 -17.465 49.170 1.00 180.61 116 ASP F CA 1
ATOM 6436 C C . ASP F 1 102 ? 8.908 -16.983 47.976 1.00 170.51 116 ASP F C 1
ATOM 6437 O O . ASP F 1 102 ? 9.816 -17.685 47.521 1.00 171.87 116 ASP F O 1
ATOM 6442 N N . GLY F 1 103 ? 8.599 -15.786 47.475 1.00 161.99 117 GLY F N 1
ATOM 6443 C CA . GLY F 1 103 ? 9.426 -15.125 46.460 1.00 152.97 117 GLY F CA 1
ATOM 6444 C C . GLY F 1 103 ? 9.394 -15.784 45.091 1.00 148.72 117 GLY F C 1
ATOM 6445 O O . GLY F 1 103 ? 10.261 -15.537 44.245 1.00 144.91 117 GLY F O 1
ATOM 6446 N N . GLU F 1 104 ? 8.361 -16.589 44.866 1.00 149.67 118 GLU F N 1
ATOM 6447 C CA . GLU F 1 104 ? 8.250 -17.478 43.720 1.00 145.46 118 GLU F CA 1
ATOM 6448 C C . GLU F 1 104 ? 6.774 -17.541 43.333 1.00 142.74 118 GLU F C 1
ATOM 6449 O O . GLU F 1 104 ? 5.912 -17.418 44.189 1.00 148.18 118 GLU F O 1
ATOM 6455 N N . ILE F 1 105 ? 6.457 -17.685 42.055 1.00 136.91 119 ILE F N 1
ATOM 6456 C CA . ILE F 1 105 ? 5.061 -17.929 41.695 1.00 135.11 119 ILE F CA 1
ATOM 6457 C C . ILE F 1 105 ? 4.941 -19.263 40.958 1.00 137.60 119 ILE F C 1
ATOM 6458 O O . ILE F 1 105 ? 5.235 -19.359 39.763 1.00 132.26 119 ILE F O 1
ATOM 6463 N N . SER F 1 106 ? 4.542 -20.287 41.717 1.00 144.40 120 SER F N 1
ATOM 6464 C CA . SER F 1 106 ? 4.176 -21.601 41.197 1.00 147.56 120 SER F CA 1
ATOM 6465 C C . SER F 1 106 ? 2.948 -21.509 40.292 1.00 143.04 120 SER F C 1
ATOM 6466 O O . SER F 1 106 ? 2.214 -20.511 40.330 1.00 137.22 120 SER F O 1
ATOM 6469 N N . THR F 1 107 ? 2.702 -22.558 39.506 1.00 144.58 121 THR F N 1
ATOM 6470 C CA . THR F 1 107 ? 1.643 -22.488 38.490 1.00 139.69 121 THR F CA 1
ATOM 6471 C C . THR F 1 107 ? 0.259 -22.331 39.138 1.00 143.02 121 THR F C 1
ATOM 6472 O O . THR F 1 107 ? -0.625 -21.678 38.581 1.00 138.78 121 THR F O 1
ATOM 6476 N N . SER F 1 108 ? 0.095 -22.905 40.326 1.00 151.72 122 SER F N 1
ATOM 6477 C CA . SER F 1 108 ? -1.187 -22.869 41.036 1.00 156.88 122 SER F CA 1
ATOM 6478 C C . SER F 1 108 ? -1.617 -21.458 41.463 1.00 152.62 122 SER F C 1
ATOM 6479 O O . SER F 1 108 ? -2.765 -21.070 41.228 1.00 151.59 122 SER F O 1
ATOM 6482 N N . GLU F 1 109 ? -0.711 -20.702 42.088 1.00 151.00 123 GLU F N 1
ATOM 6483 C CA . GLU F 1 109 ? -0.967 -19.288 42.406 1.00 146.05 123 GLU F CA 1
ATOM 6484 C C . GLU F 1 109 ? -1.257 -18.532 41.113 1.00 137.34 123 GLU F C 1
ATOM 6485 O O . GLU F 1 109 ? -2.182 -17.713 41.046 1.00 135.23 123 GLU F O 1
ATOM 6491 N N . LEU F 1 110 ? -0.461 -18.810 40.083 1.00 133.05 124 LEU F N 1
ATOM 6492 C CA . LEU F 1 110 ? -0.636 -18.134 38.803 1.00 125.22 124 LEU F CA 1
ATOM 6493 C C . LEU F 1 110 ? -2.033 -18.375 38.281 1.00 127.51 124 LEU F C 1
ATOM 6494 O O . LEU F 1 110 ? -2.725 -17.428 37.887 1.00 123.55 124 LEU F O 1
ATOM 6499 N N . ARG F 1 111 ? -2.426 -19.650 38.288 1.00 134.80 125 ARG F N 1
ATOM 6500 C CA . ARG F 1 111 ? -3.767 -20.065 37.918 1.00 138.36 125 ARG F CA 1
ATOM 6501 C C . ARG F 1 111 ? -4.787 -19.273 38.722 1.00 140.98 125 ARG F C 1
ATOM 6502 O O . ARG F 1 111 ? -5.676 -18.658 38.134 1.00 138.86 125 ARG F O 1
ATOM 6504 N N . GLU F 1 112 ? -4.636 -19.259 40.050 1.00 147.81 126 GLU F N 1
ATOM 6505 C CA . GLU F 1 112 ? -5.499 -18.450 40.924 1.00 150.71 126 GLU F CA 1
ATOM 6506 C C . GLU F 1 112 ? -5.436 -16.989 40.492 1.00 142.41 126 GLU F C 1
ATOM 6507 O O . GLU F 1 112 ? -6.464 -16.384 40.192 1.00 142.72 126 GLU F O 1
ATOM 6513 N N . ALA F 1 113 ? -4.234 -16.427 40.448 1.00 135.20 127 ALA F N 1
ATOM 6514 C CA . ALA F 1 113 ? -4.086 -15.038 40.066 1.00 128.57 127 ALA F CA 1
ATOM 6515 C C . ALA F 1 113 ? -4.809 -14.741 38.753 1.00 121.90 127 ALA F C 1
ATOM 6516 O O . ALA F 1 113 ? -5.582 -13.788 38.671 1.00 118.95 127 ALA F O 1
ATOM 6518 N N . MET F 1 114 ? -4.571 -15.568 37.737 1.00 119.67 128 MET F N 1
ATOM 6519 C CA . MET F 1 114 ? -5.145 -15.326 36.410 1.00 115.90 128 MET F CA 1
ATOM 6520 C C . MET F 1 114 ? -6.672 -15.406 36.436 1.00 120.11 128 MET F C 1
ATOM 6521 O O . MET F 1 114 ? -7.349 -14.624 35.776 1.00 117.35 128 MET F O 1
ATOM 6526 N N . ARG F 1 115 ? -7.205 -16.359 37.193 1.00 126.87 129 ARG F N 1
ATOM 6527 C CA . ARG F 1 115 ? -8.642 -16.428 37.445 1.00 133.05 129 ARG F CA 1
ATOM 6528 C C . ARG F 1 115 ? -9.131 -15.197 38.219 1.00 134.59 129 ARG F C 1
ATOM 6529 O O . ARG F 1 115 ? -10.184 -14.625 37.891 1.00 135.33 129 ARG F O 1
ATOM 6537 N N . ALA F 1 116 ? -8.361 -14.813 39.243 1.00 135.75 130 ALA F N 1
ATOM 6538 C CA . ALA F 1 116 ? -8.607 -13.607 40.034 1.00 136.12 130 ALA F CA 1
ATOM 6539 C C . ALA F 1 116 ? -8.531 -12.359 39.167 1.00 128.63 130 ALA F C 1
ATOM 6540 O O . ALA F 1 116 ? -9.358 -11.459 39.316 1.00 129.24 130 ALA F O 1
ATOM 6542 N N . LEU F 1 117 ? -7.554 -12.308 38.257 1.00 120.85 131 LEU F N 1
ATOM 6543 C CA . LEU F 1 117 ? -7.431 -11.163 37.365 1.00 115.30 131 LEU F CA 1
ATOM 6544 C C . LEU F 1 117 ? -8.477 -11.146 36.254 1.00 112.87 131 LEU F C 1
ATOM 6545 O O . LEU F 1 117 ? -9.215 -10.171 36.115 1.00 113.73 131 LEU F O 1
ATOM 6550 N N . LEU F 1 118 ? -8.550 -12.230 35.486 1.00 110.32 132 LEU F N 1
ATOM 6551 C CA . LEU F 1 118 ? -9.395 -12.277 34.303 1.00 106.70 132 LEU F CA 1
ATOM 6552 C C . LEU F 1 118 ? -10.863 -12.252 34.631 1.00 113.37 132 LEU F C 1
ATOM 6553 O O . LEU F 1 118 ? -11.643 -11.645 33.900 1.00 114.32 132 LEU F O 1
ATOM 6558 N N . GLY F 1 119 ? -11.227 -12.901 35.738 1.00 119.74 133 GLY F N 1
ATOM 6559 C CA . GLY F 1 119 ? -12.592 -12.972 36.186 1.00 123.57 133 GLY F CA 1
ATOM 6560 C C . GLY F 1 119 ? -13.183 -14.317 35.848 1.00 128.12 133 GLY F C 1
ATOM 6561 O O . GLY F 1 119 ? -14.395 -14.481 35.921 1.00 133.65 133 GLY F O 1
ATOM 6562 N N . HIS F 1 120 ? -12.333 -15.281 35.486 1.00 125.59 134 HIS F N 1
ATOM 6563 C CA . HIS F 1 120 ? -12.786 -16.619 35.082 1.00 130.63 134 HIS F CA 1
ATOM 6564 C C . HIS F 1 120 ? -11.649 -17.638 35.025 1.00 130.22 134 HIS F C 1
ATOM 6565 O O . HIS F 1 120 ? -10.465 -17.272 35.077 1.00 124.94 134 HIS F O 1
ATOM 6572 N N . GLN F 1 121 ? -12.043 -18.907 34.861 1.00 135.42 135 GLN F N 1
ATOM 6573 C CA . GLN F 1 121 ? -11.144 -20.062 34.799 1.00 137.63 135 GLN F CA 1
ATOM 6574 C C . GLN F 1 121 ? -10.251 -20.046 33.560 1.00 130.91 135 GLN F C 1
ATOM 6575 O O . GLN F 1 121 ? -10.715 -19.774 32.452 1.00 126.87 135 GLN F O 1
ATOM 6581 N N . VAL F 1 122 ? -8.966 -20.329 33.760 1.00 129.54 136 VAL F N 1
ATOM 6582 C CA . VAL F 1 122 ? -8.017 -20.404 32.659 1.00 123.90 136 VAL F CA 1
ATOM 6583 C C . VAL F 1 122 ? -7.595 -21.853 32.447 1.00 130.10 136 VAL F C 1
ATOM 6584 O O . VAL F 1 122 ? -7.232 -22.547 33.398 1.00 136.32 136 VAL F O 1
ATOM 6588 N N . GLY F 1 123 ? -7.651 -22.295 31.191 1.00 129.79 137 GLY F N 1
ATOM 6589 C CA . GLY F 1 123 ? -7.265 -23.653 30.804 1.00 136.53 137 GLY F CA 1
ATOM 6590 C C . GLY F 1 123 ? -5.898 -24.076 31.309 1.00 138.61 137 GLY F C 1
ATOM 6591 O O . GLY F 1 123 ? -5.047 -23.240 31.626 1.00 133.61 137 GLY F O 1
ATOM 6592 N N . HIS F 1 124 ? -5.685 -25.382 31.399 1.00 147.57 138 HIS F N 1
ATOM 6593 C CA . HIS F 1 124 ? -4.413 -25.894 31.899 1.00 151.24 138 HIS F CA 1
ATOM 6594 C C . HIS F 1 124 ? -3.352 -25.779 30.805 1.00 145.15 138 HIS F C 1
ATOM 6595 O O . HIS F 1 124 ? -2.183 -25.514 31.090 1.00 142.02 138 HIS F O 1
ATOM 6602 N N . ARG F 1 125 ? -3.784 -25.959 29.559 1.00 143.04 139 ARG F N 1
ATOM 6603 C CA . ARG F 1 125 ? -2.942 -25.708 28.405 1.00 138.93 139 ARG F CA 1
ATOM 6604 C C . ARG F 1 125 ? -2.435 -24.249 28.445 1.00 130.43 139 ARG F C 1
ATOM 6605 O O . ARG F 1 125 ? -1.225 -24.008 28.395 1.00 128.29 139 ARG F O 1
ATOM 6607 N N . ASP F 1 126 ? -3.366 -23.300 28.588 1.00 125.88 140 ASP F N 1
ATOM 6608 C CA . ASP F 1 126 ? -3.074 -21.864 28.658 1.00 117.55 140 ASP F CA 1
ATOM 6609 C C . ASP F 1 126 ? -2.015 -21.500 29.689 1.00 115.86 140 ASP F C 1
ATOM 6610 O O . ASP F 1 126 ? -1.121 -20.695 29.404 1.00 111.38 140 ASP F O 1
ATOM 6615 N N . ILE F 1 127 ? -2.124 -22.067 30.889 1.00 119.02 141 ILE F N 1
ATOM 6616 C CA . ILE F 1 127 ? -1.160 -21.772 31.944 1.00 118.42 141 ILE F CA 1
ATOM 6617 C C . ILE F 1 127 ? 0.218 -22.268 31.543 1.00 119.51 141 ILE F C 1
ATOM 6618 O O . ILE F 1 127 ? 1.226 -21.609 31.798 1.00 117.33 141 ILE F O 1
ATOM 6623 N N . GLU F 1 128 ? 0.259 -23.413 30.878 1.00 124.02 142 GLU F N 1
ATOM 6624 C CA . GLU F 1 128 ? 1.534 -23.946 30.425 1.00 125.53 142 GLU F CA 1
ATOM 6625 C C . GLU F 1 128 ? 2.092 -23.187 29.211 1.00 118.03 142 GLU F C 1
ATOM 6626 O O . GLU F 1 128 ? 3.302 -23.194 28.995 1.00 118.74 142 GLU F O 1
ATOM 6632 N N . GLU F 1 129 ? 1.228 -22.518 28.442 1.00 111.94 143 GLU F N 1
ATOM 6633 C CA . GLU F 1 129 ? 1.696 -21.566 27.418 1.00 104.61 143 GLU F CA 1
ATOM 6634 C C . GLU F 1 129 ? 2.332 -20.343 28.081 1.00 95.86 143 GLU F C 1
ATOM 6635 O O . GLU F 1 129 ? 3.403 -19.899 27.689 1.00 91.48 143 GLU F O 1
ATOM 6641 N N . ILE F 1 130 ? 1.666 -19.828 29.102 1.00 93.36 144 ILE F N 1
ATOM 6642 C CA . ILE F 1 130 ? 2.137 -18.667 29.846 1.00 89.50 144 ILE F CA 1
ATOM 6643 C C . ILE F 1 130 ? 3.484 -18.935 30.500 1.00 92.87 144 ILE F C 1
ATOM 6644 O O . ILE F 1 130 ? 4.435 -18.176 30.299 1.00 90.33 144 ILE F O 1
ATOM 6649 N N . ILE F 1 131 ? 3.547 -20.006 31.293 1.00 100.77 145 ILE F N 1
ATOM 6650 C CA . ILE F 1 131 ? 4.783 -20.447 31.954 1.00 104.65 145 ILE F CA 1
ATOM 6651 C C . ILE F 1 131 ? 5.922 -20.563 30.939 1.00 103.80 145 ILE F C 1
ATOM 6652 O O . ILE F 1 131 ? 7.000 -20.013 31.147 1.00 102.41 145 ILE F O 1
ATOM 6657 N N . ARG F 1 132 ? 5.675 -21.264 29.838 1.00 104.86 146 ARG F N 1
ATOM 6658 C CA . ARG F 1 132 ? 6.680 -21.396 28.804 1.00 106.59 146 ARG F CA 1
ATOM 6659 C C . ARG F 1 132 ? 7.197 -20.013 28.389 1.00 100.92 146 ARG F C 1
ATOM 6660 O O . ARG F 1 132 ? 8.407 -19.781 28.382 1.00 100.83 146 ARG F O 1
ATOM 6668 N N . ASP F 1 133 ? 6.273 -19.101 28.088 1.00 95.55 147 ASP F N 1
ATOM 6669 C CA . ASP F 1 133 ? 6.619 -17.784 27.586 1.00 92.97 147 ASP F CA 1
ATOM 6670 C C . ASP F 1 133 ? 7.337 -16.917 28.607 1.00 90.82 147 ASP F C 1
ATOM 6671 O O . ASP F 1 133 ? 8.053 -15.995 28.246 1.00 90.08 147 ASP F O 1
ATOM 6676 N N . VAL F 1 134 ? 7.135 -17.203 29.882 1.00 91.81 148 VAL F N 1
ATOM 6677 C CA . VAL F 1 134 ? 7.569 -16.300 30.937 1.00 89.73 148 VAL F CA 1
ATOM 6678 C C . VAL F 1 134 ? 8.775 -16.814 31.766 1.00 94.07 148 VAL F C 1
ATOM 6679 O O . VAL F 1 134 ? 9.485 -16.021 32.384 1.00 91.17 148 VAL F O 1
ATOM 6683 N N . ASP F 1 135 ? 8.997 -18.134 31.762 1.00 99.68 149 ASP F N 1
ATOM 6684 C CA . ASP F 1 135 ? 10.058 -18.790 32.555 1.00 105.78 149 ASP F CA 1
ATOM 6685 C C . ASP F 1 135 ? 11.400 -18.849 31.827 1.00 107.35 149 ASP F C 1
ATOM 6686 O O . ASP F 1 135 ? 11.691 -19.764 31.040 1.00 109.43 149 ASP F O 1
ATOM 6691 N N . LEU F 1 136 ? 12.229 -17.879 32.171 1.00 105.46 150 LEU F N 1
ATOM 6692 C CA . LEU F 1 136 ? 13.378 -17.509 31.386 1.00 105.24 150 LEU F CA 1
ATOM 6693 C C . LEU F 1 136 ? 14.647 -18.146 31.935 1.00 112.60 150 LEU F C 1
ATOM 6694 O O . LEU F 1 136 ? 15.746 -17.659 31.680 1.00 113.91 150 LEU F O 1
ATOM 6699 N N . ASN F 1 137 ? 14.477 -19.224 32.706 1.00 118.99 151 ASN F N 1
ATOM 6700 C CA . ASN F 1 137 ? 15.570 -20.109 33.132 1.00 126.04 151 ASN F CA 1
ATOM 6701 C C . ASN F 1 137 ? 15.168 -21.593 33.192 1.00 132.80 151 ASN F C 1
ATOM 6702 O O . ASN F 1 137 ? 15.935 -22.429 33.664 1.00 141.04 151 ASN F O 1
ATOM 6707 N N . GLY F 1 138 ? 13.963 -21.904 32.720 1.00 131.03 152 GLY F N 1
ATOM 6708 C CA . GLY F 1 138 ? 13.517 -23.286 32.523 1.00 139.05 152 GLY F CA 1
ATOM 6709 C C . GLY F 1 138 ? 13.330 -24.156 33.761 1.00 147.26 152 GLY F C 1
ATOM 6710 O O . GLY F 1 138 ? 13.281 -25.387 33.661 1.00 153.66 152 GLY F O 1
ATOM 6711 N N . ASP F 1 139 ? 13.218 -23.520 34.924 1.00 146.57 153 ASP F N 1
ATOM 6712 C CA . ASP F 1 139 ? 12.959 -24.231 36.174 1.00 154.21 153 ASP F CA 1
ATOM 6713 C C . ASP F 1 139 ? 11.458 -24.434 36.421 1.00 153.18 153 ASP F C 1
ATOM 6714 O O . ASP F 1 139 ? 11.048 -24.877 37.491 1.00 158.87 153 ASP F O 1
ATOM 6719 N N . GLY F 1 140 ? 10.641 -24.094 35.430 1.00 147.08 154 GLY F N 1
ATOM 6720 C CA . GLY F 1 140 ? 9.194 -24.278 35.523 1.00 145.47 154 GLY F CA 1
ATOM 6721 C C . GLY F 1 140 ? 8.500 -23.362 36.515 1.00 141.00 154 GLY F C 1
ATOM 6722 O O . GLY F 1 140 ? 7.319 -23.542 36.804 1.00 141.61 154 GLY F O 1
ATOM 6723 N N . ARG F 1 141 ? 9.232 -22.379 37.031 1.00 136.78 155 ARG F N 1
ATOM 6724 C CA . ARG F 1 141 ? 8.687 -21.424 37.995 1.00 133.33 155 ARG F CA 1
ATOM 6725 C C . ARG F 1 141 ? 9.041 -19.966 37.656 1.00 124.43 155 ARG F C 1
ATOM 6726 O O . ARG F 1 141 ? 9.978 -19.689 36.898 1.00 120.63 155 ARG F O 1
ATOM 6728 N N . VAL F 1 142 ? 8.300 -19.037 38.242 1.00 120.88 156 VAL F N 1
ATOM 6729 C CA . VAL F 1 142 ? 8.468 -17.630 37.928 1.00 116.72 156 VAL F CA 1
ATOM 6730 C C . VAL F 1 142 ? 9.070 -16.831 39.079 1.00 118.15 156 VAL F C 1
ATOM 6731 O O . VAL F 1 142 ? 8.406 -16.597 40.086 1.00 122.14 156 VAL F O 1
ATOM 6735 N N . ASP F 1 143 ? 10.324 -16.410 38.937 1.00 116.93 157 ASP F N 1
ATOM 6736 C CA . ASP F 1 143 ? 10.943 -15.559 39.955 1.00 117.09 157 ASP F CA 1
ATOM 6737 C C . ASP F 1 143 ? 10.635 -14.088 39.723 1.00 111.03 157 ASP F C 1
ATOM 6738 O O . ASP F 1 143 ? 10.137 -13.708 38.672 1.00 102.78 157 ASP F O 1
ATOM 6743 N N . PHE F 1 144 ? 10.946 -13.258 40.710 1.00 112.98 158 PHE F N 1
ATOM 6744 C CA . PHE F 1 144 ? 10.629 -11.837 40.635 1.00 108.47 158 PHE F CA 1
ATOM 6745 C C . PHE F 1 144 ? 11.036 -11.168 39.320 1.00 104.33 158 PHE F C 1
ATOM 6746 O O . PHE F 1 144 ? 10.295 -10.337 38.764 1.00 99.20 158 PHE F O 1
ATOM 6754 N N . GLU F 1 145 ? 12.228 -11.508 38.845 1.00 106.23 159 GLU F N 1
ATOM 6755 C CA . GLU F 1 145 ? 12.759 -10.932 37.615 1.00 102.48 159 GLU F CA 1
ATOM 6756 C C . GLU F 1 145 ? 11.884 -11.289 36.398 1.00 98.37 159 GLU F C 1
ATOM 6757 O O . GLU F 1 145 ? 11.622 -10.441 35.542 1.00 93.16 159 GLU F O 1
ATOM 6763 N N . GLU F 1 146 ? 11.434 -12.547 36.347 1.00 99.34 160 GLU F N 1
ATOM 6764 C CA . GLU F 1 146 ? 10.515 -13.052 35.321 1.00 93.82 160 GLU F CA 1
ATOM 6765 C C . GLU F 1 146 ? 9.124 -12.433 35.421 1.00 90.16 160 GLU F C 1
ATOM 6766 O O . GLU F 1 146 ? 8.460 -12.173 34.416 1.00 88.16 160 GLU F O 1
ATOM 6772 N N . PHE F 1 147 ? 8.701 -12.163 36.637 1.00 89.90 161 PHE F N 1
ATOM 6773 C CA . PHE F 1 147 ? 7.421 -11.546 36.875 1.00 91.20 161 PHE F CA 1
ATOM 6774 C C . PHE F 1 147 ? 7.388 -10.103 36.361 1.00 88.49 161 PHE F C 1
ATOM 6775 O O . PHE F 1 147 ? 6.414 -9.659 35.748 1.00 85.19 161 PHE F O 1
ATOM 6783 N N . VAL F 1 148 ? 8.470 -9.377 36.608 1.00 89.89 162 VAL F N 1
ATOM 6784 C CA . VAL F 1 148 ? 8.605 -7.993 36.186 1.00 87.76 162 VAL F CA 1
ATOM 6785 C C . VAL F 1 148 ? 8.624 -7.875 34.653 1.00 85.75 162 VAL F C 1
ATOM 6786 O O . VAL F 1 148 ? 8.110 -6.909 34.078 1.00 81.36 162 VAL F O 1
ATOM 6790 N N . ARG F 1 149 ? 9.226 -8.851 33.985 1.00 88.64 163 ARG F N 1
ATOM 6791 C CA . ARG F 1 149 ? 9.374 -8.807 32.519 1.00 86.87 163 ARG F CA 1
ATOM 6792 C C . ARG F 1 149 ? 8.048 -9.137 31.879 1.00 85.78 163 ARG F C 1
ATOM 6793 O O . ARG F 1 149 ? 7.789 -8.776 30.753 1.00 84.62 163 ARG F O 1
ATOM 6801 N N . MET F 1 150 ? 7.209 -9.832 32.634 1.00 89.86 164 MET F N 1
ATOM 6802 C CA . MET F 1 150 ? 5.841 -10.092 32.275 1.00 89.32 164 MET F CA 1
ATOM 6803 C C . MET F 1 150 ? 5.073 -8.773 32.147 1.00 87.62 164 MET F C 1
ATOM 6804 O O . MET F 1 150 ? 4.129 -8.688 31.366 1.00 85.50 164 MET F O 1
ATOM 6809 N N . MET F 1 151 ? 5.493 -7.757 32.902 1.00 89.38 165 MET F N 1
ATOM 6810 C CA . MET F 1 151 ? 4.873 -6.426 32.866 1.00 91.79 165 MET F CA 1
ATOM 6811 C C . MET F 1 151 ? 5.745 -5.315 32.234 1.00 90.59 165 MET F C 1
ATOM 6812 O O . MET F 1 151 ? 5.589 -4.123 32.556 1.00 89.66 165 MET F O 1
ATOM 6817 N N . SER F 1 152 ? 6.655 -5.714 31.339 1.00 88.95 166 SER F N 1
ATOM 6818 C CA . SER F 1 152 ? 7.539 -4.793 30.626 1.00 88.32 166 SER F CA 1
ATOM 6819 C C . SER F 1 152 ? 7.480 -5.070 29.139 1.00 88.22 166 SER F C 1
ATOM 6820 O O . SER F 1 152 ? 7.194 -6.196 28.700 1.00 88.86 166 SER F O 1
ATOM 6823 N N . ARG F 1 153 ? 7.752 -4.047 28.351 1.00 86.31 167 ARG F N 1
ATOM 6824 C CA . ARG F 1 153 ? 7.656 -4.221 26.921 1.00 87.31 167 ARG F CA 1
ATOM 6825 C C . ARG F 1 153 ? 9.010 -4.583 26.335 1.00 91.03 167 ARG F C 1
ATOM 6826 O O . ARG F 1 153 ? 9.121 -5.067 25.201 1.00 95.67 167 ARG F O 1
#

GO terms:
  GO:0005515 protein binding (F, IPI)
  GO:0000139 Golgi membrane (C, IDA)
  GO:0005886 plasma membrane (C, IDA)
  GO:0005794 Golgi apparatus (C, EXP)
  GO:0005886 plasma membrane (C, EXP)
  GO:0004857 enzyme inhibitor activity (F, TAS)
  GO:0005509 calcium ion binding (F, TAS)
  GO:0014069 postsynaptic density (C, IDA)
  GO:0005576 extracellular region (C, HDA)
  GO:0048306 calcium-dependent protein binding (F, IPI)